Protein AF-A0A250FMA3-F1 (afdb_monomer_lite)

Organism: NCBI:txid1017

Secondary structure (DSSP, 8-state):
------SSSTTTSSSS---------SEEE-TT---SSSS---EEEEE-HHHHHHHHT--SSSS-TT-EEEEEE-SSSEEEEEEEE--SB-HHHHHH-TT-EEEEEEESS-TTSEEEEEEETTEEEEEEEETTEEEEEEE-STTS-EEEEEE----------EE--PPP-----SS-----SEEE--SEEEEEEEEEEE-HHHHHHHTSHHHHHHHHHHHHHHHHHHHHHHH-EEEEE---GGGB--SGGG--SGGGTTS---SHHHHHHHHHHT-GGG-SEEEEEEE-SS-EEE-SSSS-TT-TTTTT-EEEEE-TTTS-HHIIIIIIIIHHHHHHTT----B-SS--SSS---BSTT-SSTTS-TTSSGGG-SSSS--SS--HHHHHHHHHHHTT-SSSEEEE-S----EEPPPPPEEE-TT-EEEE---EE-TT---EEEEEEE----S---TTT-STT-SSS--B-----BS-S-EEES-HHHHTTT-----S--TTS--B---SS-EEEEEEEEEEE-----HHHHTTT-----EEEEEEEEEEPSSS---EE-S--SSEEEETTSEEEEEEE-TTTTSTTT---EEEEEEESSTTS---EEEEEEEESSSEEEEE--GGG-EEEEEEEEEESSS-EEEE-SS-EEEE----SS-SSS-GGG-TTTTS--TT---SS-SSS-TTT-SSTTSSSS-TTT-SSTTS--TT---SS-SSS-TTT-SSTT-SSS-GGG-SSTTS--TT---SS-SSS-HHHHS-SS-SSS-TTT-SSTTS--TT---SS-SSS-TTT-SSTT-SSS-TTT-SSTTS--TT---SS-SSS-TTT-SSTT-SSS-GGG-SSTTS--TT---SS-SSS-TTT-SSTT-SSS-TTT-SSTTS--TT---SS-SSS-TTT-SSTT-SSS-TTT---TT--B--SEE--SSSSSS-S---BTGGG-SSEEEEEE-TTS-EEEEEES--S---SB-TTSSBPPSEEEEEEEEETTTTEEEEEEEEE--

pLDDT: mean 87.08, std 13.77, range [25.05, 98.75]

Foldseek 3Di:
DDDDDDDPVVVVVVVPPPDPPPPPAQKDWDPPPDDDDDDDPKTKIFGPQVVQVCQQPPPDDPDDPFWGWHWDDQPPGTFIWIKGWDQQAPPVVCVVQVQWTKMKTATPVDLQWIKIWIGHQQAIWMWIDHQLWIKIWAQPDLRRGMTIIGTDDQTDDQAAEAEDAQADDDPPPPDDPPPPLKDWADLKAWEFEEEEAEFQQQQVVSPHQRSSQSVVSSLQRLLQVACQQAHNYHYHYQYGSQRYDNDNVRGPPVVCVVPPQLLQVQLVSCCVRRNLLRGQAAEYEEEDPHWYWYLSAALCRNPSRGRHRIYGYYNVVRDDVVQSSQQTVSQSVLRNLHFAALDQQDCSPNLRVAFAQQAAASSGNACNRPLSHLTNGHSRHHDPSSSCRNSVSVVPDDSIDMDRHPFDTKAWDDDEAAEAEFQFKFKQATDIGGPVRFQKWKWKGWSFRDDRRGLQNQWLADQTHDQAGTDRTHSDRMAMFVGQVCLLQVNQIDHSDGNPDRSGHTHRDWYKTKMKIKMKGWPSDDPVCSVVVSGGMMMMIGMYMYTHDNQFDDKEWDPQQDAAEAAAQDKDKTFIDLRCCCDDPNNQQFKWKFKDQALRPDGPHTPGGGHGSPGMDMDHHHPVSAHQRMKMKIATDPHTTIHIHHYGYHYYHWAQQCPLPDICVRALDSNHRDVPQDQQCPPSHGCVRAQQRNPLPDGCVQALDSRDRDVVSDQQCPPSHHCVGDQQRNPLPAGQVGALDSRHRDVVSDDPPPPSHHCVPVQQNCPLPDGCVQALDSNFRDVPQDQLCPPSRGPRGDQQRNPLPAGLVGALDSRHRDVVQDQLCPPSHRPRPDQQRVPLPAGCVQALDSRDRDVPQDQQCPPSHGCVRDQQRNPLPAGLVGALDSRHRDVVSDQQCPPSHGPRRDQCRNPPPAGPVGDDPVDDWAFDQEAELPPPPGSQFRDIPPLQVQQQKKKWKADPVRHTFDIDGRDDRPHRCAGPVRHRDDFAKIKMWMARVVVRDIDIDIHTYDD

Sequence (1011 aa):
MFTIKLRSLVLLLLLFSWPKLYAQSYWKENNTQRSTAQEKTYTYYTLERKAFEKALHNTSARSSQDYTYIDIPDGTSVKTYKVRRTAVLSPELAQRYPQIETYSGYALDNSDQLVSFTWSPAGLSAIFQQDFSYTFVQPIDRRGKNHKVYQRSDVLESVHFDCTTQGATKKTPTSSPTQRNSYESEHTLRTIRIAVAATSSFTQYFGGKIQTLAQIASTIQRANQVYRSQMSVQFQLVSGEETLIEHRRDDNLSNYINQNWTGSQLQKFLDDRVGTANYDVGHLFHNTTNPNGNAGCIGCVCDDNSKGKAFSAGNLGSMDIDRFDIDFFCHELGHQMGANHTHNLQNEGYGVQVEPGSGSTIMGYAGITGNNDVQSRTDPYFNHISVRQIVDYIKKQSCPTTENVSNTPPQIADLPNYTIPKGTAYVLDGTATDPDGDKLYYTWEQADNLGSITYDRFSPNIPRGPMARSLPPTESTQRYIPRMSRILQGTLTERNPTRRSAWETVSNVKRKLTWAFVVMDKKVGARNDREHDRVTGNTSYALMEINVASDAGPFKVTSDKNRAYWFVNKPHTITWDVADTDKGSVNTQKVSIYFSLDEGATFPIVLARNIPNNGSYTFTVPTSLATTQGRFMIRAEENIFLAVNLAPITVREDGDMDGDGILDSQDNCVETPNADQKDTDGDGIGDVCDDDLDGDEVLNAYDNCPNTPNADQKDTDGDGIGDVCDEDIDGDGVPNGRDNCPYKPNPDQKDSDGDGKGDICSGDRDNDKVLDEVDNCPDTPNPDQVDTDGDGIGDACDEDIDGDGILNAQDNCPKTSNPDQTDTDGDGVGDVCDEDMDNDGIPNSRDNCPYVANPDQADTDGDGIGDVCDDDIDGDGVPNEKDNCPTKANPDQKDTDKDGVGDVCDTDADGDGIADEEDNEFDIVLIPNAFTPNGDGINDSFYIQRISLYPQNTLQIFTRQGQLIYQANGYKNQWQGIGTDGMKVPQGFYYYILTLKKAKETKEGWLYINY

Radius of gyration: 51.61 Å; chains: 1; bounding box: 98×165×131 Å

Structure (mmCIF, N/CA/C/O backbone):
data_AF-A0A250FMA3-F1
#
_entry.id   AF-A0A250FMA3-F1
#
loop_
_atom_site.group_PDB
_atom_site.id
_atom_site.type_symbol
_atom_site.label_atom_id
_atom_site.label_alt_id
_atom_site.label_comp_id
_atom_site.label_asym_id
_atom_site.label_entity_id
_atom_site.label_seq_id
_atom_site.pdbx_PDB_ins_code
_atom_site.Cartn_x
_atom_site.Cartn_y
_atom_site.Cartn_z
_atom_site.occupancy
_atom_site.B_iso_or_equiv
_atom_site.auth_seq_id
_atom_site.auth_comp_id
_atom_site.auth_asym_id
_atom_site.auth_atom_id
_atom_site.pdbx_PDB_model_num
ATOM 1 N N . MET A 1 1 ? -0.396 77.390 -13.281 1.00 35.59 1 MET A N 1
ATOM 2 C CA . MET A 1 1 ? -1.311 78.434 -12.759 1.00 35.59 1 MET A CA 1
ATOM 3 C C . MET A 1 1 ? -2.738 77.918 -12.912 1.00 35.59 1 MET A C 1
ATOM 5 O O . MET A 1 1 ? -3.238 77.891 -14.021 1.00 35.59 1 MET A O 1
ATOM 9 N N . PHE A 1 2 ? -3.236 77.127 -11.962 1.00 33.66 2 PHE A N 1
ATOM 10 C CA . PHE A 1 2 ? -3.949 77.525 -10.733 1.00 33.66 2 PHE A CA 1
ATOM 11 C C . PHE A 1 2 ? -5.356 78.127 -10.959 1.00 33.66 2 PHE A C 1
ATOM 13 O O . PHE A 1 2 ? -5.491 79.317 -11.209 1.00 33.66 2 PHE A O 1
ATOM 20 N N . THR A 1 3 ? -6.370 77.292 -10.655 1.00 37.94 3 THR A N 1
ATOM 21 C CA . THR A 1 3 ? -7.571 77.578 -9.822 1.00 37.94 3 THR A CA 1
ATOM 22 C C . THR A 1 3 ? -8.716 78.378 -10.486 1.00 37.94 3 THR A C 1
ATOM 24 O O . THR A 1 3 ? -8.454 79.309 -11.221 1.00 37.94 3 THR A O 1
ATOM 27 N N . ILE A 1 4 ? -10.029 78.126 -10.341 1.00 40.28 4 ILE A N 1
ATOM 28 C CA . ILE A 1 4 ? -10.898 77.482 -9.335 1.00 40.28 4 ILE A CA 1
ATOM 29 C C . ILE A 1 4 ? -12.172 76.984 -10.063 1.00 40.28 4 ILE A C 1
ATOM 31 O O . ILE A 1 4 ? -12.813 77.758 -10.771 1.00 40.28 4 ILE A O 1
ATOM 35 N N . LYS A 1 5 ? -12.622 75.745 -9.826 1.00 44.41 5 LYS A N 1
ATOM 36 C CA . LYS A 1 5 ? -14.021 75.317 -10.047 1.00 44.41 5 LYS A CA 1
ATOM 37 C C . LYS A 1 5 ? -14.405 74.373 -8.912 1.00 44.41 5 LYS A C 1
ATOM 39 O O . LYS A 1 5 ? -14.211 73.169 -9.006 1.00 44.41 5 LYS A O 1
ATOM 44 N N . LEU A 1 6 ? -14.896 74.920 -7.804 1.00 41.75 6 LEU A N 1
ATOM 45 C CA . LEU A 1 6 ? -15.341 74.106 -6.675 1.00 41.75 6 LEU A CA 1
ATOM 46 C C . LEU A 1 6 ? -16.412 74.869 -5.897 1.00 41.75 6 LEU A C 1
ATOM 48 O O . LEU A 1 6 ? -16.080 75.692 -5.053 1.00 41.75 6 LEU A O 1
ATOM 52 N N . ARG A 1 7 ? -17.693 74.639 -6.216 1.00 41.25 7 ARG A N 1
ATOM 53 C CA . ARG A 1 7 ? -18.794 74.855 -5.252 1.00 41.25 7 ARG A CA 1
ATOM 54 C C . ARG A 1 7 ? -20.150 74.252 -5.630 1.00 41.25 7 ARG A C 1
ATOM 56 O O . ARG A 1 7 ? -20.968 74.107 -4.737 1.00 41.25 7 ARG A O 1
ATOM 63 N N . SER A 1 8 ? -20.360 73.781 -6.864 1.00 41.91 8 SER A N 1
ATOM 64 C CA . SER A 1 8 ? -21.636 73.130 -7.240 1.00 41.91 8 SER A CA 1
ATOM 65 C C . SER A 1 8 ? -21.557 71.620 -7.509 1.00 41.91 8 SER A C 1
ATOM 67 O O . SER A 1 8 ? -22.587 71.006 -7.746 1.00 41.91 8 SER A O 1
ATOM 69 N N . LEU A 1 9 ? -20.374 70.994 -7.406 1.00 41.28 9 LEU A N 1
ATOM 70 C CA . LEU A 1 9 ? -20.214 69.533 -7.548 1.00 41.28 9 LEU A CA 1
ATOM 71 C C . LEU A 1 9 ? -20.256 68.776 -6.202 1.00 41.28 9 LEU A C 1
ATOM 73 O O . LEU A 1 9 ? -20.242 67.552 -6.182 1.00 41.28 9 LEU A O 1
ATOM 77 N N . VAL A 1 10 ? -20.302 69.491 -5.071 1.00 46.56 10 VAL A N 1
ATOM 78 C CA . VAL A 1 10 ? -20.167 68.889 -3.729 1.00 46.56 10 VAL A CA 1
ATOM 79 C C . VAL A 1 10 ? -21.496 68.341 -3.191 1.00 46.56 10 VAL A C 1
ATOM 81 O O . VAL A 1 10 ? -21.482 67.447 -2.355 1.00 46.56 10 VAL A O 1
ATOM 84 N N . LEU A 1 11 ? -22.651 68.787 -3.704 1.00 39.53 11 LEU A N 1
ATOM 85 C CA . LEU A 1 11 ? -23.948 68.298 -3.214 1.00 39.53 11 LEU A CA 1
ATOM 86 C C . LEU A 1 11 ? -24.461 67.028 -3.919 1.00 39.53 11 LEU A C 1
ATOM 88 O O . LEU A 1 11 ? -25.305 66.341 -3.357 1.00 39.53 11 LEU A O 1
ATOM 92 N N . LEU A 1 12 ? -23.942 66.681 -5.106 1.00 39.84 12 LEU A N 1
ATOM 93 C CA . LEU A 1 12 ? -24.340 65.458 -5.828 1.00 39.84 12 LEU A CA 1
ATOM 94 C C . LEU A 1 12 ? -23.452 64.239 -5.506 1.00 39.84 12 LEU A C 1
ATOM 96 O O . LEU A 1 12 ? -23.848 63.108 -5.764 1.00 39.84 12 LEU A O 1
ATOM 100 N N . LEU A 1 13 ? -22.275 64.455 -4.906 1.00 38.81 13 LEU A N 1
ATOM 101 C CA . LEU A 1 13 ? -21.342 63.394 -4.494 1.00 38.81 13 LEU A CA 1
ATOM 102 C C . LEU A 1 13 ? -21.589 62.865 -3.068 1.00 38.81 13 LEU A C 1
ATOM 104 O O . LEU A 1 13 ? -20.990 61.868 -2.682 1.00 38.81 13 LEU A O 1
ATOM 108 N N . LEU A 1 14 ? -22.498 63.478 -2.300 1.00 37.97 14 LEU A N 1
ATOM 109 C CA . LEU A 1 14 ? -22.820 63.065 -0.923 1.00 37.97 14 LEU A CA 1
ATOM 110 C C . LEU A 1 14 ? -23.971 62.044 -0.815 1.00 37.97 14 LEU A C 1
ATOM 112 O O . LEU A 1 14 ? -24.277 61.594 0.284 1.00 37.97 14 LEU A O 1
ATOM 116 N N . LEU A 1 15 ? -24.583 61.639 -1.936 1.00 38.97 15 LEU A N 1
ATOM 117 C CA . LEU A 1 15 ? -25.647 60.618 -1.973 1.00 38.97 15 LEU A CA 1
ATOM 118 C C . LEU A 1 15 ? -25.188 59.246 -2.513 1.00 38.97 15 LEU A C 1
ATOM 120 O O . LEU A 1 15 ? -25.989 58.319 -2.545 1.00 38.97 15 LEU A O 1
ATOM 124 N N . PHE A 1 16 ? -23.906 59.086 -2.870 1.00 40.25 16 PHE A N 1
ATOM 125 C CA . PHE A 1 16 ? -23.324 57.811 -3.338 1.00 40.25 16 PHE A CA 1
ATOM 126 C C . PHE A 1 16 ? -22.163 57.284 -2.479 1.00 40.25 16 PHE A C 1
ATOM 128 O O . PHE A 1 16 ? -21.445 56.374 -2.881 1.00 40.25 16 PHE A O 1
ATOM 135 N N . SER A 1 17 ? -22.000 57.797 -1.263 1.00 32.66 17 SER A N 1
ATOM 136 C CA . SER A 1 17 ? -21.126 57.203 -0.250 1.00 32.66 17 SER A CA 1
ATOM 137 C C . SER A 1 17 ? -21.969 56.475 0.795 1.00 32.66 17 SER A C 1
ATOM 139 O O . SER A 1 17 ? -22.097 56.922 1.933 1.00 32.66 17 SER A O 1
ATOM 141 N N . TRP A 1 18 ? -22.565 55.346 0.411 1.00 31.62 18 TRP A N 1
ATOM 142 C CA . TRP A 1 18 ? -22.773 54.274 1.379 1.00 31.62 18 TRP A CA 1
ATOM 143 C C . TRP A 1 18 ? -21.400 53.650 1.632 1.00 31.62 18 TRP A C 1
ATOM 145 O O . TRP A 1 18 ? -20.850 53.038 0.712 1.00 31.62 18 TRP A O 1
ATOM 155 N N . PRO A 1 19 ? -20.795 53.790 2.824 1.00 35.38 19 PRO A N 1
ATOM 156 C CA . PRO A 1 19 ? -19.710 52.894 3.168 1.00 35.38 19 PRO A CA 1
ATOM 157 C C . PRO A 1 19 ? -20.288 51.477 3.115 1.00 35.38 19 PRO A C 1
ATOM 159 O O . PRO A 1 19 ? -21.325 51.203 3.723 1.00 35.38 19 PRO A O 1
ATOM 162 N N . LYS A 1 20 ? -19.627 50.575 2.379 1.00 31.05 20 LYS A N 1
ATOM 163 C CA . LYS A 1 20 ? -19.751 49.143 2.645 1.00 31.05 20 LYS A CA 1
ATOM 164 C C . LYS A 1 20 ? -19.490 48.987 4.143 1.00 31.05 20 LYS A C 1
ATOM 166 O O . LYS A 1 20 ? -18.358 49.155 4.591 1.00 31.05 20 LYS A O 1
ATOM 171 N N . LEU A 1 21 ? -20.547 48.759 4.918 1.00 29.50 21 LEU A N 1
ATOM 172 C CA . LEU A 1 21 ? -20.435 48.240 6.270 1.00 29.50 21 LEU A CA 1
ATOM 173 C C . LEU A 1 21 ? -19.708 46.906 6.119 1.00 29.50 21 LEU A C 1
ATOM 175 O O . LEU A 1 21 ? -20.308 45.914 5.715 1.00 29.50 21 LEU A O 1
ATOM 179 N N . TYR A 1 22 ? -18.397 46.912 6.353 1.00 34.06 22 TYR A N 1
ATOM 180 C CA . TYR A 1 22 ? -17.651 45.696 6.623 1.00 34.06 22 TYR A CA 1
ATOM 181 C C . TYR A 1 22 ? -18.333 45.058 7.831 1.00 34.06 22 TYR A C 1
ATOM 183 O O . TYR A 1 22 ? -18.225 45.565 8.949 1.00 34.06 22 TYR A O 1
ATOM 191 N N . ALA A 1 23 ? -19.104 43.998 7.595 1.00 40.44 23 ALA A N 1
ATOM 192 C CA . ALA A 1 23 ? -19.518 43.116 8.667 1.00 40.44 23 ALA A CA 1
ATOM 193 C C . ALA A 1 23 ? -18.228 42.642 9.349 1.00 40.44 23 ALA A C 1
ATOM 195 O O . ALA A 1 23 ? -17.339 42.096 8.695 1.00 40.44 23 ALA A O 1
ATOM 196 N N . GLN A 1 24 ? -18.071 42.942 10.638 1.00 53.59 24 GLN A N 1
ATOM 197 C CA . GLN A 1 24 ? -16.985 42.367 11.421 1.00 53.59 24 GLN A CA 1
ATOM 198 C C . GLN A 1 24 ? -17.195 40.853 11.427 1.00 53.59 24 GLN A C 1
ATOM 200 O O . GLN A 1 24 ? -18.176 40.378 11.997 1.00 53.59 24 GLN A O 1
ATOM 205 N N . SER A 1 25 ? -16.297 40.114 10.771 1.00 74.88 25 SER A N 1
ATOM 206 C CA . SER A 1 25 ? -16.236 38.660 10.908 1.00 74.88 25 SER A CA 1
ATOM 207 C C . SER A 1 25 ? -16.048 38.327 12.387 1.00 74.88 25 SER A C 1
ATOM 209 O O . SER A 1 25 ? -15.202 38.915 13.065 1.00 74.88 25 SER A O 1
ATOM 211 N N . TYR A 1 26 ? -16.848 37.397 12.902 1.00 92.06 26 TYR A N 1
ATOM 212 C CA . TYR A 1 26 ? -16.703 36.880 14.265 1.00 92.06 26 TYR A CA 1
ATOM 213 C C . TYR A 1 26 ? -15.528 35.895 14.392 1.00 92.06 26 TYR A C 1
ATOM 215 O O . TYR A 1 26 ? -15.290 35.370 15.477 1.00 92.06 26 TYR A O 1
ATOM 223 N N . TRP A 1 27 ? -14.767 35.672 13.317 1.00 93.00 27 TRP A N 1
ATOM 224 C CA . TRP A 1 27 ? -13.495 34.959 13.328 1.00 93.00 27 TRP A CA 1
ATOM 225 C C . TRP A 1 27 ? -12.324 35.932 13.250 1.00 93.00 27 TRP A C 1
ATOM 227 O O . TRP A 1 27 ? -12.288 36.822 12.399 1.00 93.00 27 TRP A O 1
ATOM 237 N N . LYS A 1 28 ? -11.325 35.722 14.106 1.00 92.19 28 LYS A N 1
ATOM 238 C CA . LYS A 1 28 ? -10.053 36.444 14.061 1.00 92.19 28 LYS A CA 1
ATOM 239 C C . LYS A 1 28 ? -8.894 35.461 13.987 1.00 92.19 28 LYS A C 1
ATOM 241 O O . LYS A 1 28 ? -8.703 34.688 14.919 1.00 92.19 28 LYS A O 1
ATOM 246 N N . GLU A 1 29 ? -8.121 35.520 12.912 1.00 89.06 29 GLU A N 1
ATOM 247 C CA . GLU A 1 29 ? -6.912 34.710 12.752 1.00 89.06 29 GLU A CA 1
ATOM 248 C C . GLU A 1 29 ? -5.812 35.152 13.733 1.00 89.06 29 GLU A C 1
ATOM 250 O O . GLU A 1 29 ? -5.607 36.349 13.972 1.00 89.06 29 GLU A O 1
ATOM 255 N N . ASN A 1 30 ? -5.116 34.184 14.327 1.00 83.25 30 ASN A N 1
ATOM 256 C CA . ASN A 1 30 ? -4.067 34.397 15.318 1.00 83.25 30 ASN A CA 1
ATOM 257 C C . ASN A 1 30 ? -2.679 34.124 14.700 1.00 83.25 30 ASN A C 1
ATOM 259 O O . ASN A 1 30 ? -2.178 33.004 14.752 1.00 83.25 30 ASN A O 1
ATOM 263 N N . ASN A 1 31 ? -2.010 35.162 14.186 1.00 60.50 31 ASN A N 1
ATOM 264 C CA . ASN A 1 31 ? -0.713 35.038 13.487 1.00 60.50 31 ASN A CA 1
ATOM 265 C C . ASN A 1 31 ? 0.503 34.711 14.385 1.00 60.50 31 ASN A C 1
ATOM 267 O O . ASN A 1 31 ? 1.617 34.577 13.883 1.00 60.50 31 ASN A O 1
ATOM 271 N N . THR A 1 32 ? 0.335 34.611 15.706 1.00 50.75 32 THR A N 1
ATOM 272 C CA . THR A 1 32 ? 1.435 34.477 16.682 1.00 50.75 32 THR A CA 1
ATOM 273 C C . THR A 1 32 ? 1.773 33.038 17.093 1.00 50.75 32 THR A C 1
ATOM 275 O O . THR A 1 32 ? 2.669 32.855 17.911 1.00 50.75 32 THR A O 1
ATOM 278 N N . GLN A 1 33 ? 1.106 32.015 16.543 1.00 48.81 33 GLN A N 1
ATOM 279 C CA . GLN A 1 33 ? 1.348 30.596 16.870 1.00 48.81 33 GLN A CA 1
ATOM 280 C C . GLN A 1 33 ? 1.819 29.762 15.661 1.00 48.81 33 GLN A C 1
ATOM 282 O O . GLN A 1 33 ? 1.329 28.660 15.431 1.00 48.81 33 GLN A O 1
ATOM 287 N N . ARG A 1 34 ? 2.787 30.263 14.878 1.00 46.09 34 ARG A N 1
ATOM 288 C CA . ARG A 1 34 ? 3.542 29.406 13.942 1.00 46.09 34 ARG A CA 1
ATOM 289 C C . ARG A 1 34 ? 4.550 28.586 14.752 1.00 46.09 34 ARG A C 1
ATOM 291 O O . ARG A 1 34 ? 5.469 29.173 15.319 1.00 46.09 34 ARG A O 1
ATOM 298 N N . SER A 1 35 ? 4.366 27.267 14.863 1.00 40.41 35 SER A N 1
ATOM 299 C CA . SER A 1 35 ? 5.346 26.417 15.550 1.00 40.41 35 SER A CA 1
ATOM 300 C C . SER A 1 35 ? 6.608 26.243 14.705 1.00 40.41 35 SER A C 1
ATOM 302 O O . SER A 1 35 ? 6.572 26.195 13.477 1.00 40.41 35 SER A O 1
ATOM 304 N N . THR A 1 36 ? 7.734 26.167 15.400 1.00 37.25 36 THR A N 1
ATOM 305 C CA . THR A 1 36 ? 9.068 25.870 14.884 1.00 37.25 36 THR A CA 1
ATOM 306 C C . THR A 1 36 ? 9.193 24.399 14.470 1.00 37.25 36 THR A C 1
ATOM 308 O O . THR A 1 36 ? 8.829 23.534 15.257 1.00 37.25 36 THR A O 1
ATOM 311 N N . ALA A 1 37 ? 9.762 24.179 13.277 1.00 38.91 37 ALA A N 1
ATOM 312 C CA . ALA A 1 37 ? 10.328 22.947 12.702 1.00 38.91 37 ALA A CA 1
ATOM 313 C C . ALA A 1 37 ? 9.433 21.680 12.590 1.00 38.91 37 ALA A C 1
ATOM 315 O O . ALA A 1 37 ? 9.075 21.059 13.581 1.00 38.91 37 ALA A O 1
ATOM 316 N N . GLN A 1 38 ? 9.197 21.293 11.323 1.00 37.31 38 GLN A N 1
ATOM 317 C CA . GLN A 1 38 ? 8.598 20.065 10.758 1.00 37.31 38 GLN A CA 1
ATOM 318 C C . GLN A 1 38 ? 7.078 19.797 10.936 1.00 37.31 38 GLN A C 1
ATOM 320 O O . GLN A 1 38 ? 6.600 19.291 11.943 1.00 37.31 38 GLN A O 1
ATOM 325 N N . GLU A 1 39 ? 6.352 20.087 9.841 1.00 45.69 39 GLU A N 1
ATOM 326 C CA . GLU A 1 39 ? 5.191 19.346 9.300 1.00 45.69 39 GLU A CA 1
ATOM 327 C C . GLU A 1 39 ? 3.818 19.368 10.010 1.00 45.69 39 GLU A C 1
ATOM 329 O O . GLU A 1 39 ? 3.098 18.386 9.941 1.00 45.69 39 GLU A O 1
ATOM 334 N N . LYS A 1 40 ? 3.341 20.494 10.569 1.00 52.19 40 LYS A N 1
ATOM 335 C CA . LYS A 1 40 ? 1.884 20.724 10.779 1.00 52.19 40 LYS A CA 1
ATOM 336 C C . LYS A 1 40 ? 1.474 22.163 10.455 1.00 52.19 40 LYS A C 1
ATOM 338 O O . LYS A 1 40 ? 1.736 23.074 11.236 1.00 52.19 40 LYS A O 1
ATOM 343 N N . THR A 1 41 ? 0.796 22.392 9.331 1.00 66.19 41 THR A N 1
ATOM 344 C CA . THR A 1 41 ? 0.222 23.704 8.974 1.00 66.19 41 THR A CA 1
ATOM 345 C C . THR A 1 41 ? -1.186 23.860 9.551 1.00 66.19 41 THR A C 1
ATOM 347 O O . THR A 1 41 ? -2.180 23.823 8.833 1.00 66.19 41 THR A O 1
ATOM 350 N N . TYR A 1 42 ? -1.287 24.039 10.872 1.00 82.38 42 TYR A N 1
ATOM 351 C CA . TYR A 1 42 ? -2.535 24.511 11.481 1.00 82.38 42 TYR A CA 1
ATOM 352 C C . TYR A 1 42 ? -2.682 26.020 11.298 1.00 82.38 42 TYR A C 1
ATOM 354 O O . TYR A 1 42 ? -1.742 26.776 11.563 1.00 82.38 42 TYR A O 1
ATOM 362 N N . THR A 1 43 ? -3.895 26.461 10.979 1.00 86.94 43 THR A N 1
ATOM 363 C CA . THR A 1 43 ? -4.284 27.871 11.089 1.00 86.94 43 THR A CA 1
ATOM 364 C C . THR A 1 43 ? -5.162 28.050 12.321 1.00 86.94 43 THR A C 1
ATOM 366 O O . THR A 1 43 ? -6.139 27.326 12.516 1.00 86.94 43 THR A O 1
ATOM 369 N N . TYR A 1 44 ? -4.819 29.009 13.180 1.00 90.12 44 TYR A N 1
ATOM 370 C CA . TYR A 1 44 ? -5.514 29.227 14.448 1.00 90.12 44 TYR A CA 1
ATOM 371 C C . TYR A 1 44 ? -6.431 30.440 14.383 1.00 90.12 44 TYR A C 1
ATOM 373 O O . TYR A 1 44 ? -6.030 31.516 13.938 1.00 90.12 44 TYR A O 1
ATOM 381 N N . TYR A 1 45 ? -7.640 30.292 14.918 1.00 92.50 45 TYR A N 1
ATOM 382 C CA . TYR A 1 45 ? -8.626 31.361 14.989 1.00 92.50 45 TYR A CA 1
ATOM 383 C C . TYR A 1 45 ? -9.180 31.532 16.402 1.00 92.50 45 TYR A C 1
ATOM 385 O O . TYR A 1 45 ? -9.304 30.583 17.173 1.00 92.50 45 TYR A O 1
ATOM 393 N N . THR A 1 46 ? -9.564 32.763 16.721 1.00 94.25 46 THR A N 1
ATOM 394 C CA . THR A 1 46 ? -10.415 33.102 17.861 1.00 94.25 46 THR A CA 1
ATOM 395 C C . THR A 1 46 ? -11.837 33.357 17.364 1.00 94.25 46 THR A C 1
ATOM 397 O O . THR A 1 46 ? -12.024 34.155 16.443 1.00 94.25 46 THR A O 1
ATOM 400 N N . LEU A 1 47 ? -12.830 32.738 18.001 1.00 94.31 47 LEU A N 1
ATOM 401 C CA . LEU A 1 47 ? -14.255 32.919 17.722 1.00 94.31 47 LEU A CA 1
ATOM 402 C C . LEU A 1 47 ? -14.907 33.881 18.729 1.00 94.31 47 LEU A C 1
ATOM 404 O O . LEU A 1 47 ? -14.918 33.633 19.940 1.00 94.31 47 LEU A O 1
ATOM 408 N N . GLU A 1 48 ? -15.516 34.963 18.241 1.00 94.44 48 GLU A N 1
ATOM 409 C CA . GLU A 1 48 ? -16.474 35.763 19.010 1.00 94.44 48 GLU A CA 1
ATOM 410 C C . GLU A 1 48 ? -17.803 34.998 19.058 1.00 94.44 48 GLU A C 1
ATOM 412 O O . GLU A 1 48 ? -18.632 35.030 18.146 1.00 94.44 48 GLU A O 1
ATOM 417 N N . ARG A 1 49 ? -17.976 34.242 20.143 1.00 92.25 49 ARG A N 1
ATOM 418 C CA . ARG A 1 49 ? -19.083 33.297 20.296 1.00 92.25 49 ARG A CA 1
ATOM 419 C C . ARG A 1 49 ? -20.467 33.942 20.275 1.00 92.25 49 ARG A C 1
ATOM 421 O O . ARG A 1 49 ? -21.383 33.348 19.722 1.00 92.25 49 ARG A O 1
ATOM 428 N N . LYS A 1 50 ? -20.640 35.117 20.887 1.00 91.69 50 LYS A N 1
ATOM 429 C CA . LYS A 1 50 ? -21.958 35.766 21.003 1.00 91.69 50 LYS A CA 1
ATOM 430 C C . LYS A 1 50 ? -22.426 36.311 19.656 1.00 91.69 50 LYS A C 1
ATOM 432 O O . LYS A 1 50 ? -23.615 36.290 19.358 1.00 91.69 50 LYS A O 1
ATOM 437 N N . ALA A 1 51 ? -21.498 36.804 18.848 1.00 91.94 51 ALA A N 1
ATOM 438 C CA . ALA A 1 51 ? -21.713 37.277 17.497 1.00 91.94 51 ALA A CA 1
ATOM 439 C C . ALA A 1 51 ? -22.007 36.105 16.558 1.00 91.94 51 ALA A C 1
ATOM 441 O O . ALA A 1 51 ? -22.949 36.213 15.776 1.00 91.94 51 ALA A O 1
ATOM 442 N N . PHE A 1 52 ? -21.284 34.983 16.687 1.00 92.88 52 PHE A N 1
ATOM 443 C CA . PHE A 1 52 ? -21.594 33.750 15.955 1.00 92.88 52 PHE A CA 1
ATOM 444 C C . PHE A 1 52 ? -22.995 33.230 16.289 1.00 92.88 52 PHE A C 1
ATOM 446 O O . PHE A 1 52 ? -23.800 33.023 15.391 1.00 92.88 52 PHE A O 1
ATOM 453 N N . GLU A 1 53 ? -23.317 33.082 17.575 1.00 91.50 53 GLU A N 1
ATOM 454 C CA . GLU A 1 53 ? -24.627 32.614 18.045 1.00 91.50 53 GLU A CA 1
ATOM 455 C C . GLU A 1 53 ? -25.757 33.526 17.551 1.00 91.50 53 GLU A C 1
ATOM 457 O O . GLU A 1 53 ? -26.747 33.065 16.983 1.00 91.50 53 GLU A O 1
ATOM 462 N N . LYS A 1 54 ? -25.565 34.847 17.655 1.00 90.19 54 LYS A N 1
ATOM 463 C CA . LYS A 1 54 ? -26.507 35.831 17.115 1.00 90.19 54 LYS A CA 1
ATOM 464 C C . LYS A 1 54 ? -26.678 35.701 15.601 1.00 90.19 54 LYS A C 1
ATOM 466 O O . LYS A 1 54 ? -27.789 35.908 15.124 1.00 90.19 54 LYS A O 1
ATOM 471 N N . ALA A 1 55 ? -25.613 35.413 14.852 1.00 89.62 55 ALA A N 1
ATOM 472 C CA . ALA A 1 55 ? -25.688 35.197 13.410 1.00 89.62 55 ALA A CA 1
ATOM 473 C C . ALA A 1 55 ? -26.427 33.892 13.078 1.00 89.62 55 ALA A C 1
ATOM 475 O O . ALA A 1 55 ? -27.336 33.911 12.252 1.00 89.62 55 ALA A O 1
ATOM 476 N N . LEU A 1 56 ? -26.102 32.800 13.776 1.00 90.00 56 LEU A N 1
ATOM 477 C CA . LEU A 1 56 ? -26.687 31.469 13.598 1.00 90.00 56 LEU A CA 1
ATOM 478 C C . LEU A 1 56 ? -28.201 31.443 13.874 1.00 90.00 56 LEU A C 1
ATOM 480 O O . LEU A 1 56 ? -28.950 30.747 13.186 1.00 90.00 56 LEU A O 1
ATOM 484 N N . HIS A 1 57 ? -28.658 32.223 14.856 1.00 88.94 57 HIS A N 1
ATOM 485 C CA . HIS A 1 57 ? -30.067 32.314 15.258 1.00 88.94 57 HIS A CA 1
ATOM 486 C C . HIS A 1 57 ? -30.783 33.562 14.716 1.00 88.94 57 HIS A C 1
ATOM 488 O O . HIS A 1 57 ? -31.888 33.882 15.157 1.00 88.94 57 HIS A O 1
ATOM 494 N N . ASN A 1 58 ? -30.181 34.299 13.776 1.00 79.56 58 ASN A N 1
ATOM 495 C CA . ASN A 1 58 ? -30.792 35.506 13.219 1.00 79.56 58 ASN A CA 1
ATOM 496 C C . ASN A 1 58 ? -32.014 35.170 12.344 1.00 79.56 58 ASN A C 1
ATOM 498 O O . ASN A 1 58 ? -31.909 34.455 11.352 1.00 79.56 58 ASN A O 1
ATOM 502 N N . THR A 1 59 ? -33.163 35.765 12.662 1.00 62.47 59 THR A N 1
ATOM 503 C CA . THR A 1 59 ? -34.448 35.547 11.974 1.00 62.47 59 THR A CA 1
ATOM 504 C C . THR A 1 59 ? -34.842 36.672 11.002 1.00 62.47 59 THR A C 1
ATOM 506 O O . THR A 1 59 ? -35.968 36.702 10.507 1.00 62.47 59 THR A O 1
ATOM 509 N N . SER A 1 60 ? -33.950 37.630 10.707 1.00 54.22 60 SER A N 1
ATOM 510 C CA . SER A 1 60 ? -34.283 38.800 9.874 1.00 54.22 60 SER A CA 1
ATOM 511 C C . SER A 1 60 ? -34.194 38.560 8.346 1.00 54.22 60 SER A C 1
ATOM 513 O O . SER A 1 60 ? -33.124 38.468 7.755 1.00 54.22 60 SER A O 1
ATOM 515 N N . ALA A 1 61 ? -35.369 38.510 7.704 1.00 47.28 61 ALA A N 1
ATOM 516 C CA . ALA A 1 61 ? -35.753 38.926 6.336 1.00 47.28 61 ALA A CA 1
ATOM 517 C C . ALA A 1 61 ? -34.925 38.540 5.075 1.00 47.28 61 ALA A C 1
ATOM 519 O O . ALA A 1 61 ? -35.214 39.063 3.996 1.00 47.28 61 ALA A O 1
ATOM 520 N N . ARG A 1 62 ? -33.972 37.601 5.132 1.00 46.81 62 ARG A N 1
ATOM 521 C CA . ARG A 1 62 ? -33.427 36.905 3.934 1.00 46.81 62 ARG A CA 1
ATOM 522 C C . ARG A 1 62 ? -33.263 35.387 4.090 1.00 46.81 62 ARG A C 1
ATOM 524 O O . ARG A 1 62 ? -32.790 34.725 3.167 1.00 46.81 62 ARG A O 1
ATOM 531 N N . SER A 1 63 ? -33.702 34.835 5.214 1.00 43.88 63 SER A N 1
ATOM 532 C CA . SER A 1 63 ? -33.900 33.406 5.417 1.00 43.88 63 SER A CA 1
ATOM 533 C C . SER A 1 63 ? -35.362 33.058 5.136 1.00 43.88 63 SER A C 1
ATOM 535 O O . SER A 1 63 ? -36.275 33.573 5.779 1.00 43.88 63 SER A O 1
ATOM 537 N N . SER A 1 64 ? -35.619 32.177 4.167 1.00 46.31 64 SER A N 1
ATOM 538 C CA . SER A 1 64 ? -36.794 31.308 4.291 1.00 46.31 64 SER A CA 1
ATOM 539 C C . SER A 1 64 ? -36.659 30.561 5.625 1.00 46.31 64 SER A C 1
ATOM 541 O O . SER A 1 64 ? -35.529 30.317 6.040 1.00 46.31 64 SER A O 1
ATOM 543 N N . GLN A 1 65 ? -37.762 30.227 6.299 1.00 54.75 65 GLN A N 1
ATOM 544 C CA . GLN A 1 65 ? -37.813 29.713 7.685 1.00 54.75 65 GLN A CA 1
ATOM 545 C C . GLN A 1 65 ? -36.845 28.555 8.054 1.00 54.75 65 GLN A C 1
ATOM 547 O O . GLN A 1 65 ? -36.695 28.282 9.240 1.00 54.75 65 GLN A O 1
ATOM 552 N N . ASP A 1 66 ? -36.140 27.949 7.091 1.00 70.56 66 ASP A N 1
ATOM 553 C CA . ASP A 1 66 ? -35.307 26.751 7.246 1.00 70.56 66 ASP A CA 1
ATOM 554 C C . ASP A 1 66 ? -33.780 26.950 7.084 1.00 70.56 66 ASP A C 1
ATOM 556 O O . ASP A 1 66 ? -33.031 25.991 7.277 1.00 70.56 66 ASP A O 1
ATOM 560 N N . TYR A 1 67 ? -33.284 28.150 6.734 1.00 81.50 67 TYR A N 1
ATOM 561 C CA . TYR A 1 67 ? -31.847 28.374 6.461 1.00 81.50 67 TYR A CA 1
ATOM 562 C C . TYR A 1 67 ? -31.249 29.602 7.145 1.00 81.50 67 TYR A C 1
ATOM 564 O O . TYR A 1 67 ? -31.883 30.649 7.216 1.00 81.50 67 TYR A O 1
ATOM 572 N N . THR A 1 68 ? -29.969 29.517 7.506 1.00 87.81 68 THR A N 1
ATOM 573 C CA . THR A 1 68 ? -29.147 30.638 7.982 1.00 87.81 68 THR A CA 1
ATOM 574 C C . THR A 1 68 ? -27.873 30.757 7.144 1.00 87.81 68 THR A C 1
ATOM 576 O O . THR A 1 68 ? -27.411 29.781 6.556 1.00 87.81 68 THR A O 1
ATOM 579 N N . TYR A 1 69 ? -27.298 31.958 7.075 1.00 90.25 69 TYR A N 1
ATOM 580 C CA . TYR A 1 69 ? -25.998 32.197 6.451 1.00 90.25 69 TYR A CA 1
ATOM 581 C C . TYR A 1 69 ? -24.960 32.475 7.529 1.00 90.25 69 TYR A C 1
ATOM 583 O O . TYR A 1 69 ? -25.164 33.368 8.353 1.00 90.25 69 TYR A O 1
ATOM 591 N N . ILE A 1 70 ? -23.869 31.716 7.519 1.00 93.00 70 ILE A N 1
ATOM 592 C CA . ILE A 1 70 ? -22.782 31.856 8.487 1.00 93.00 70 ILE A CA 1
ATOM 593 C C . ILE A 1 70 ? -21.426 31.806 7.794 1.00 93.00 70 ILE A C 1
ATOM 595 O O . ILE A 1 70 ? -21.202 31.023 6.881 1.00 93.00 70 ILE A O 1
ATOM 599 N N . ASP A 1 71 ? -20.506 32.620 8.274 1.00 93.31 71 ASP A N 1
ATOM 600 C CA . ASP A 1 71 ? -19.102 32.604 7.904 1.00 93.31 71 ASP A CA 1
ATOM 601 C C . ASP A 1 71 ? -18.328 31.558 8.730 1.00 93.31 71 ASP A C 1
ATOM 603 O O . ASP A 1 71 ? -18.463 31.510 9.956 1.00 93.31 71 ASP A O 1
ATOM 607 N N . ILE A 1 72 ? -17.513 30.712 8.094 1.00 93.81 72 ILE A N 1
ATOM 608 C CA . ILE A 1 72 ? -16.637 29.733 8.768 1.00 93.81 72 ILE A CA 1
ATOM 609 C C . ILE A 1 72 ? -15.288 29.657 8.028 1.00 93.81 72 ILE A C 1
ATOM 611 O O . ILE A 1 72 ? -15.287 29.680 6.794 1.00 93.81 72 ILE A O 1
ATOM 615 N N . PRO A 1 73 ? -14.139 29.590 8.731 1.00 91.81 73 PRO A N 1
ATOM 616 C CA . PRO A 1 73 ? -12.851 29.315 8.103 1.00 91.81 73 PRO A CA 1
ATOM 617 C C . PRO A 1 73 ? -12.804 27.882 7.565 1.00 91.81 73 PRO A C 1
ATOM 619 O O . PRO A 1 73 ? -13.054 26.934 8.306 1.00 91.81 73 PRO A O 1
ATOM 622 N N . ASP A 1 74 ? -12.459 27.734 6.289 1.00 84.06 74 ASP A N 1
ATOM 623 C CA . ASP A 1 74 ? -12.470 26.456 5.561 1.00 84.06 74 ASP A CA 1
ATOM 624 C C . ASP A 1 74 ? -11.074 25.871 5.298 1.00 84.06 74 ASP A C 1
ATOM 626 O O . ASP A 1 74 ? -10.931 24.924 4.530 1.00 84.06 74 ASP A O 1
ATOM 630 N N . GLY A 1 75 ? -10.046 26.464 5.910 1.00 77.50 75 GLY A N 1
ATOM 631 C CA . GLY A 1 75 ? -8.633 26.123 5.721 1.00 77.50 75 GLY A CA 1
ATOM 632 C C . GLY A 1 75 ? -7.891 27.057 4.767 1.00 77.50 75 GLY A C 1
ATOM 633 O O . GLY A 1 75 ? -6.693 27.255 4.942 1.00 77.50 75 GLY A O 1
ATOM 634 N N . THR A 1 76 ? -8.591 27.700 3.828 1.00 78.19 76 THR A N 1
ATOM 635 C CA . THR A 1 76 ? -8.000 28.669 2.886 1.00 78.19 76 THR A CA 1
ATOM 636 C C . THR A 1 76 ? -8.361 30.105 3.238 1.00 78.19 76 THR A C 1
ATOM 638 O O . THR A 1 76 ? -7.533 31.011 3.162 1.00 78.19 76 THR A O 1
ATOM 641 N N . SER A 1 77 ? -9.616 30.326 3.624 1.00 84.12 77 SER A N 1
ATOM 642 C CA . SER A 1 77 ? -10.172 31.636 3.934 1.00 84.12 77 SER A CA 1
ATOM 643 C C . SER A 1 77 ? -11.439 31.482 4.776 1.00 84.12 77 SER A C 1
ATOM 645 O O . SER A 1 77 ? -11.904 30.377 5.051 1.00 84.12 77 SER A O 1
ATOM 647 N N . VAL A 1 78 ? -12.007 32.600 5.224 1.00 90.19 78 VAL A N 1
ATOM 648 C CA . VAL A 1 78 ? -13.345 32.604 5.825 1.00 90.19 78 VAL A CA 1
ATOM 649 C C . VAL A 1 78 ? -14.370 32.758 4.703 1.00 90.19 78 VAL A C 1
ATOM 651 O O . VAL A 1 78 ? -14.374 33.784 4.023 1.00 90.19 78 VAL A O 1
ATOM 654 N N . LYS A 1 79 ? -15.246 31.760 4.536 1.00 91.62 79 LYS A N 1
ATOM 655 C CA . LYS A 1 79 ? -16.309 31.745 3.518 1.00 91.62 79 LYS A CA 1
ATOM 656 C C . LYS A 1 79 ? -17.696 31.727 4.142 1.00 91.62 79 LYS A C 1
ATOM 658 O O . LYS A 1 79 ? -17.866 31.224 5.251 1.00 91.62 79 LYS A O 1
ATOM 663 N N . THR A 1 80 ? -18.685 32.226 3.403 1.00 92.69 80 THR A N 1
ATOM 664 C CA . THR A 1 80 ? -20.096 32.193 3.805 1.00 92.69 80 THR A CA 1
ATOM 665 C C . THR A 1 80 ? -20.770 30.908 3.328 1.00 92.69 80 THR A C 1
ATOM 667 O O . THR A 1 80 ? -20.804 30.606 2.135 1.00 92.69 80 THR A O 1
ATOM 670 N N . TYR A 1 81 ? -21.386 30.196 4.261 1.00 91.31 81 TYR A N 1
ATOM 671 C CA . TYR A 1 81 ? -22.125 28.961 4.047 1.00 91.31 81 TYR A CA 1
ATOM 672 C C . TYR A 1 81 ? -23.617 29.186 4.244 1.00 91.31 81 TYR A C 1
ATOM 674 O O . TYR A 1 81 ? -24.040 29.840 5.201 1.00 91.31 81 TYR A O 1
ATOM 682 N N . LYS A 1 82 ? -24.425 28.597 3.362 1.00 89.56 82 LYS A N 1
ATOM 683 C CA . LYS A 1 82 ? -25.871 28.469 3.548 1.00 89.56 82 LYS A CA 1
ATOM 684 C C . LYS A 1 82 ? -26.146 27.159 4.276 1.00 89.56 82 LYS A C 1
ATOM 686 O O . LYS A 1 82 ? -25.918 26.086 3.723 1.00 89.56 82 LYS A O 1
ATOM 691 N N . VAL A 1 83 ? -26.636 27.253 5.507 1.00 90.00 83 VAL A N 1
ATOM 692 C CA . VAL A 1 83 ? -26.737 26.121 6.435 1.00 90.00 83 VAL A CA 1
ATOM 693 C C . VAL A 1 83 ? -28.155 25.953 6.962 1.00 90.00 83 VAL A C 1
ATOM 695 O O . VAL A 1 83 ? -28.916 26.915 7.055 1.00 90.00 83 VAL A O 1
ATOM 698 N N . ARG A 1 84 ? -28.504 24.723 7.321 1.00 88.69 84 ARG A N 1
ATOM 699 C CA . ARG A 1 84 ? -29.780 24.328 7.929 1.00 88.69 84 ARG A CA 1
ATOM 700 C C . ARG A 1 84 ? -29.520 23.392 9.096 1.00 88.69 84 ARG A C 1
ATOM 702 O O . ARG A 1 84 ? -28.451 22.790 9.165 1.00 88.69 84 ARG A O 1
ATOM 709 N N . ARG A 1 85 ? -30.500 23.228 9.982 1.00 88.50 85 ARG A N 1
ATOM 710 C CA . ARG A 1 85 ? -30.418 22.194 11.021 1.00 88.50 85 ARG A CA 1
ATOM 711 C C . ARG A 1 85 ? -30.435 20.799 10.386 1.00 88.50 85 ARG A C 1
ATOM 713 O O . ARG A 1 85 ? -31.184 20.573 9.432 1.00 88.50 85 ARG A O 1
ATOM 720 N N . THR A 1 86 ? -29.645 19.889 10.947 1.00 89.25 86 THR A N 1
ATOM 721 C CA . THR A 1 86 ? -29.682 18.449 10.649 1.00 89.25 86 THR A CA 1
ATOM 722 C C . THR A 1 86 ? -30.111 17.661 11.891 1.00 89.25 86 THR A C 1
ATOM 724 O O . THR A 1 86 ? -30.037 18.162 13.014 1.00 89.25 86 THR A O 1
ATOM 727 N N . ALA A 1 87 ? -30.605 16.441 11.695 1.00 86.19 87 ALA A N 1
ATOM 728 C CA . ALA A 1 87 ? -31.202 15.604 12.733 1.00 86.19 87 ALA A CA 1
ATOM 729 C C . ALA A 1 87 ? -30.224 14.546 13.279 1.00 86.19 87 ALA A C 1
ATOM 731 O O . ALA A 1 87 ? -30.576 13.370 13.380 1.00 86.19 87 ALA A O 1
ATOM 732 N N . VAL A 1 88 ? -28.997 14.956 13.637 1.00 95.00 88 VAL A N 1
ATOM 733 C CA . VAL A 1 88 ? -28.019 14.060 14.290 1.00 95.00 88 VAL A CA 1
ATOM 734 C C . VAL A 1 88 ? -28.507 13.634 15.668 1.00 95.00 88 VAL A C 1
ATOM 736 O O . VAL A 1 88 ? -28.372 12.473 16.028 1.00 95.00 88 VAL A O 1
ATOM 739 N N . LEU A 1 89 ? -29.076 14.557 16.445 1.00 96.81 89 LEU A N 1
ATOM 740 C CA . LEU A 1 89 ? -29.757 14.225 17.695 1.00 96.81 89 LEU A CA 1
ATOM 741 C C . LEU A 1 89 ? -31.194 13.807 17.369 1.00 96.81 89 LEU A C 1
ATOM 743 O O . LEU A 1 89 ? -31.845 14.455 16.545 1.00 96.81 89 LEU A O 1
ATOM 747 N N . SER A 1 90 ? -31.705 12.776 18.049 1.00 96.25 90 SER A N 1
ATOM 748 C CA . SER A 1 90 ? -33.136 12.458 18.001 1.00 96.25 90 SER A CA 1
ATOM 749 C C . SER A 1 90 ? -33.979 13.676 18.421 1.00 96.25 90 SER A C 1
ATOM 751 O O . SER A 1 90 ? -33.491 14.524 19.182 1.00 96.25 90 SER A O 1
ATOM 753 N N . PRO A 1 91 ? -35.244 13.788 17.975 1.00 94.69 91 PRO A N 1
ATOM 754 C CA . PRO A 1 91 ? -36.122 14.892 18.370 1.00 94.69 91 PRO A CA 1
ATOM 755 C C . PRO A 1 91 ? -36.195 15.102 19.892 1.00 94.69 91 PRO A C 1
ATOM 757 O O . PRO A 1 91 ? -36.163 16.237 20.372 1.00 94.69 91 PRO A O 1
ATOM 760 N N . GLU A 1 92 ? -36.220 14.014 20.660 1.00 94.56 92 GLU A N 1
ATOM 761 C CA . GLU A 1 92 ? -36.268 14.024 22.123 1.00 94.56 92 GLU A CA 1
ATOM 762 C C . GLU A 1 92 ? -34.968 14.567 22.733 1.00 94.56 92 GLU A C 1
ATOM 764 O O . GLU A 1 92 ? -35.012 15.362 23.677 1.00 94.56 92 GLU A O 1
ATOM 769 N N . LEU A 1 93 ? -33.806 14.174 22.195 1.00 96.50 93 LEU A N 1
ATOM 770 C CA . LEU A 1 93 ? -32.515 14.691 22.652 1.00 96.50 93 LEU A CA 1
ATOM 771 C C . LEU A 1 93 ? -32.322 16.157 22.271 1.00 96.50 93 LEU A C 1
ATOM 773 O O . LEU A 1 93 ? -31.872 16.936 23.108 1.00 96.50 93 LEU A O 1
ATOM 777 N N . ALA A 1 94 ? -32.689 16.550 21.051 1.00 95.19 94 ALA A N 1
ATOM 778 C CA . ALA A 1 94 ? -32.611 17.941 20.609 1.00 95.19 94 ALA A CA 1
ATOM 779 C C . ALA A 1 94 ? -33.471 18.863 21.494 1.00 95.19 94 ALA A C 1
ATOM 781 O O . ALA A 1 94 ? -33.067 19.983 21.804 1.00 95.19 94 ALA A O 1
ATOM 782 N N . GLN A 1 95 ? -34.628 18.379 21.965 1.00 95.50 95 GLN A N 1
ATOM 783 C CA . GLN A 1 95 ? -35.466 19.105 22.920 1.00 95.50 95 GLN A CA 1
ATOM 784 C C . GLN A 1 95 ? -34.851 19.161 24.327 1.00 95.50 95 GLN A C 1
ATOM 786 O O . GLN A 1 95 ? -34.970 20.180 25.009 1.00 95.50 95 GLN A O 1
ATOM 791 N N . ARG A 1 96 ? -34.210 18.077 24.782 1.00 96.56 96 ARG A N 1
ATOM 792 C CA . ARG A 1 96 ? -33.588 17.993 26.115 1.00 96.56 96 ARG A CA 1
ATOM 793 C C . ARG A 1 96 ? -32.289 18.797 26.216 1.00 96.56 96 ARG A C 1
ATOM 795 O O . ARG A 1 96 ? -31.995 19.332 27.283 1.00 96.56 96 ARG A O 1
ATOM 802 N N . TYR A 1 97 ? -31.540 18.899 25.122 1.00 96.31 97 TYR A N 1
ATOM 803 C CA . TYR A 1 97 ? -30.239 19.565 25.048 1.00 96.31 97 TYR A CA 1
ATOM 804 C C . TYR A 1 97 ? -30.230 20.656 23.965 1.00 96.31 97 TYR A C 1
ATOM 806 O O . TYR A 1 97 ? -29.436 20.579 23.027 1.00 96.31 97 TYR A O 1
ATOM 814 N N . PRO A 1 98 ? -31.069 21.704 24.086 1.00 94.31 98 PRO A N 1
ATOM 815 C CA . PRO A 1 98 ? -31.224 22.729 23.049 1.00 94.31 98 PRO A CA 1
ATOM 816 C C . PRO A 1 98 ? -29.943 23.529 22.771 1.00 94.31 98 PRO A C 1
ATOM 818 O O . PRO A 1 98 ? -29.835 24.178 21.737 1.00 94.31 98 PRO A O 1
ATOM 821 N N . GLN A 1 99 ? -28.968 23.489 23.683 1.00 93.50 99 GLN A N 1
ATOM 822 C CA . GLN A 1 99 ? -27.652 24.098 23.515 1.00 93.50 99 GLN A CA 1
ATOM 823 C C . GLN A 1 99 ? -26.695 23.297 22.617 1.00 93.50 99 GLN A C 1
ATOM 825 O O . GLN A 1 99 ? -25.599 23.783 22.361 1.00 93.50 99 GLN A O 1
ATOM 830 N N . ILE A 1 100 ? -27.041 22.073 22.203 1.00 96.06 100 ILE A N 1
ATOM 831 C CA . ILE A 1 100 ? -26.250 21.264 21.265 1.00 96.06 100 ILE A CA 1
ATOM 832 C C . ILE A 1 100 ? -27.008 21.222 19.945 1.00 96.06 100 ILE A C 1
ATOM 834 O O . ILE A 1 100 ? -28.043 20.573 19.817 1.00 96.06 100 ILE A O 1
ATOM 838 N N . GLU A 1 101 ? -26.482 21.921 18.951 1.00 95.12 101 GLU A N 1
ATOM 839 C CA . GLU A 1 101 ? -27.157 22.131 17.679 1.00 95.12 101 GLU A CA 1
ATOM 840 C C . GLU A 1 101 ? -26.284 21.605 16.543 1.00 95.12 101 GLU A C 1
ATOM 842 O O . GLU A 1 101 ? -25.086 21.876 16.500 1.00 95.12 101 GLU A O 1
ATOM 847 N N . THR A 1 102 ? -26.871 20.862 15.609 1.00 95.06 102 THR A N 1
ATOM 848 C CA . THR A 1 102 ? -26.147 20.309 14.459 1.00 95.06 102 THR A CA 1
ATOM 849 C C . THR A 1 102 ? -26.701 20.873 13.163 1.00 95.06 102 THR A C 1
ATOM 851 O O . THR A 1 102 ? -27.908 21.085 13.016 1.00 95.06 102 THR A O 1
ATOM 854 N N . TYR A 1 103 ? -25.801 21.155 12.228 1.00 93.25 103 TYR A N 1
ATOM 855 C CA . TYR A 1 103 ? -26.118 21.799 10.962 1.00 93.25 103 TYR A CA 1
ATOM 856 C C . TYR A 1 103 ? -25.363 21.157 9.802 1.00 93.25 103 TYR A C 1
ATOM 858 O O . TYR A 1 103 ? -24.234 20.696 9.973 1.00 93.25 103 TYR A O 1
ATOM 866 N N . SER A 1 104 ? -25.975 21.196 8.624 1.00 91.31 104 SER A N 1
ATOM 867 C CA . SER A 1 104 ? -25.369 20.851 7.338 1.00 91.31 104 SER A CA 1
ATOM 868 C C . SER A 1 104 ? -25.613 21.979 6.330 1.00 91.31 104 SER A C 1
ATOM 870 O O . SER A 1 104 ? -26.535 22.788 6.484 1.00 91.31 104 SER A O 1
ATOM 872 N N . GLY A 1 105 ? -24.766 22.092 5.312 1.00 89.44 105 GLY A N 1
ATOM 873 C CA . GLY A 1 105 ? -24.883 23.143 4.308 1.00 89.44 105 GLY A CA 1
ATOM 874 C C . GLY A 1 105 ? -23.810 23.087 3.232 1.00 89.44 105 GLY A C 1
ATOM 875 O O . GLY A 1 105 ? -23.074 22.109 3.121 1.00 89.44 105 GLY A O 1
ATOM 876 N N . TYR A 1 106 ? -23.729 24.161 2.453 1.00 88.44 106 TYR A N 1
ATOM 877 C CA . TYR A 1 106 ? -22.772 24.324 1.358 1.00 88.44 106 TYR A CA 1
ATOM 878 C C . TYR A 1 106 ? -22.307 25.778 1.235 1.00 88.44 106 TYR A C 1
ATOM 880 O O . TYR A 1 106 ? -22.997 26.697 1.699 1.00 88.44 106 TYR A O 1
ATOM 888 N N . ALA A 1 107 ? -21.134 25.989 0.639 1.00 90.12 107 ALA A N 1
ATOM 889 C CA . ALA A 1 107 ? -20.597 27.326 0.410 1.00 90.12 107 ALA A CA 1
ATOM 890 C C . ALA A 1 107 ? -21.448 28.089 -0.622 1.00 90.12 107 ALA A C 1
ATOM 892 O O . ALA A 1 107 ? -21.998 27.515 -1.564 1.00 90.12 107 ALA A O 1
ATOM 893 N N . LEU A 1 108 ? -21.608 29.400 -0.430 1.00 87.75 108 LEU A N 1
ATOM 894 C CA . LEU A 1 108 ? -22.435 30.233 -1.313 1.00 87.75 108 LEU A CA 1
ATOM 895 C C . LEU A 1 108 ? -21.850 30.419 -2.715 1.00 87.75 108 LEU A C 1
ATOM 897 O O . LEU A 1 108 ? -22.603 30.616 -3.667 1.00 87.75 108 LEU A O 1
ATOM 901 N N . ASP A 1 109 ? -20.527 30.417 -2.817 1.00 87.75 109 ASP A N 1
ATOM 902 C CA . ASP A 1 109 ? -19.755 30.579 -4.047 1.00 87.75 109 ASP A CA 1
ATOM 903 C C . ASP A 1 109 ? -19.462 29.242 -4.744 1.00 87.75 109 ASP A C 1
ATOM 905 O O . ASP A 1 109 ? -19.249 29.231 -5.954 1.00 87.75 109 ASP A O 1
ATOM 909 N N . ASN A 1 110 ? -19.508 28.125 -4.010 1.00 85.25 110 ASN A N 1
ATOM 910 C CA . ASN A 1 110 ? -19.354 26.774 -4.542 1.00 85.25 110 ASN A CA 1
ATOM 911 C C . ASN A 1 110 ? -20.281 25.782 -3.820 1.00 85.25 110 ASN A C 1
ATOM 913 O O . ASN A 1 110 ? -20.024 25.396 -2.679 1.00 85.25 110 ASN A O 1
ATOM 917 N N . SER A 1 111 ? -21.336 25.311 -4.494 1.00 79.88 111 SER A N 1
ATOM 918 C CA . SER A 1 111 ? -22.276 24.384 -3.859 1.00 79.88 111 SER A CA 1
ATOM 919 C C . SER A 1 111 ? -21.693 23.006 -3.555 1.00 79.88 111 SER A C 1
ATOM 921 O O . SER A 1 111 ? -22.248 22.329 -2.698 1.00 79.88 111 SER A O 1
ATOM 923 N N . ASP A 1 112 ? -20.595 22.605 -4.199 1.00 79.25 112 ASP A N 1
ATOM 924 C CA . ASP A 1 112 ? -19.974 21.287 -4.001 1.00 79.25 112 ASP A CA 1
ATOM 925 C C . ASP A 1 112 ? -19.112 21.235 -2.734 1.00 79.25 112 ASP A C 1
ATOM 927 O O . ASP A 1 112 ? -18.826 20.157 -2.206 1.00 79.25 112 ASP A O 1
ATOM 931 N N . GLN A 1 113 ? -18.743 22.406 -2.205 1.00 86.81 113 GLN A N 1
ATOM 932 C CA . GLN A 1 113 ? -18.059 22.536 -0.927 1.00 86.81 113 GLN A CA 1
ATOM 933 C C . GLN A 1 113 ? -19.080 22.430 0.210 1.00 86.81 113 GLN A C 1
ATOM 935 O O . GLN A 1 113 ? -19.725 23.411 0.599 1.00 86.81 113 GLN A O 1
ATOM 940 N N . LEU A 1 114 ? -19.231 21.221 0.745 1.00 87.69 114 LEU A N 1
ATOM 941 C CA . LEU A 1 114 ? -20.153 20.930 1.836 1.00 87.69 114 LEU A CA 1
ATOM 942 C C . LEU A 1 114 ? -19.545 21.277 3.191 1.00 87.69 114 LEU A C 1
ATOM 944 O O . LEU A 1 114 ? -18.339 21.158 3.403 1.00 87.69 114 LEU A O 1
ATOM 948 N N . VAL A 1 115 ? -20.412 21.632 4.136 1.00 91.56 115 VAL A N 1
ATOM 949 C CA . VAL A 1 115 ? -20.068 21.766 5.550 1.00 91.56 115 VAL A CA 1
ATOM 950 C C . VAL A 1 115 ? -21.056 20.991 6.406 1.00 91.56 115 VAL A C 1
ATOM 952 O O . VAL A 1 115 ? -22.264 20.988 6.161 1.00 91.56 115 VAL A O 1
ATOM 955 N N . SER A 1 116 ? -20.554 20.360 7.457 1.00 92.88 116 SER A N 1
ATOM 956 C CA . SER A 1 116 ? -21.361 19.930 8.589 1.00 92.88 116 SER A CA 1
ATOM 957 C C . SER A 1 116 ? -20.682 20.289 9.887 1.00 92.88 116 SER A C 1
ATOM 959 O O . SER A 1 116 ? -19.469 20.159 10.023 1.00 92.88 116 SER A O 1
ATOM 961 N N . PHE A 1 117 ? -21.458 20.772 10.848 1.00 94.94 117 PHE A N 1
ATOM 962 C CA . PHE A 1 117 ? -20.900 21.220 12.112 1.00 94.94 117 PHE A CA 1
ATOM 963 C C . PHE A 1 117 ? -21.849 21.018 13.283 1.00 94.94 117 PHE A C 1
ATOM 965 O O . PHE A 1 117 ? -23.067 20.912 13.125 1.00 94.94 117 PHE A O 1
ATOM 972 N N . THR A 1 118 ? -21.249 21.022 14.465 1.00 96.31 118 THR A N 1
ATOM 973 C CA . THR A 1 118 ? -21.915 21.062 15.760 1.00 96.31 118 THR A CA 1
ATOM 974 C C . THR A 1 118 ? -21.584 22.387 16.433 1.00 96.31 118 THR A C 1
ATOM 976 O O . THR A 1 118 ? -20.414 22.745 16.588 1.00 96.31 118 THR A O 1
ATOM 979 N N . TRP A 1 119 ? -22.615 23.115 16.845 1.00 95.75 119 TRP A N 1
ATOM 980 C CA . TRP A 1 119 ? -22.525 24.294 17.696 1.00 95.75 119 TRP A CA 1
ATOM 981 C C . TRP A 1 119 ? -22.935 23.925 19.122 1.00 95.75 119 TRP A C 1
ATOM 983 O O . TRP A 1 119 ? -23.973 23.300 19.332 1.00 95.75 119 TRP A O 1
ATOM 993 N N . SER A 1 120 ? -22.100 24.262 20.109 1.00 94.94 120 SER A N 1
ATOM 994 C CA . SER A 1 120 ? -22.334 23.863 21.501 1.00 94.94 120 SER A CA 1
ATOM 995 C C . SER A 1 120 ? -21.640 24.770 22.530 1.00 94.94 120 SER A C 1
ATOM 997 O O . SER A 1 120 ? -20.828 25.635 22.170 1.00 94.94 120 SER A O 1
ATOM 999 N N . PRO A 1 121 ? -21.839 24.554 23.849 1.00 90.19 121 PRO A N 1
ATOM 1000 C CA . PRO A 1 121 ? -21.019 25.187 24.881 1.00 90.19 121 PRO A CA 1
ATOM 1001 C C . PRO A 1 121 ? -19.513 24.922 24.727 1.00 90.19 121 PRO A C 1
ATOM 1003 O O . PRO A 1 121 ? -18.718 25.758 25.152 1.00 90.19 121 PRO A O 1
ATOM 1006 N N . ALA A 1 122 ? -19.105 23.837 24.060 1.00 88.25 122 ALA A N 1
ATOM 1007 C CA . ALA A 1 122 ? -17.704 23.543 23.744 1.00 88.25 122 ALA A CA 1
ATOM 1008 C C . ALA A 1 122 ? -17.170 24.308 22.511 1.00 88.25 122 ALA A C 1
ATOM 1010 O O . ALA A 1 122 ? -15.983 24.236 22.215 1.00 88.25 122 ALA A O 1
ATOM 1011 N N . GLY A 1 123 ? -18.013 25.087 21.823 1.00 92.19 123 GLY A N 1
ATOM 1012 C CA . GLY A 1 123 ? -17.673 25.855 20.622 1.00 92.19 123 GLY A CA 1
ATOM 1013 C C . GLY A 1 123 ? -18.176 25.199 19.338 1.00 92.19 123 GLY A C 1
ATOM 1014 O O . GLY A 1 123 ? -19.052 24.335 19.376 1.00 92.19 123 GLY A O 1
ATOM 1015 N N . LEU A 1 124 ? -17.625 25.646 18.206 1.00 94.75 124 LEU A N 1
ATOM 1016 C CA . LEU A 1 124 ? -17.880 25.085 16.879 1.00 94.75 124 LEU A CA 1
ATOM 1017 C C . LEU A 1 124 ? -16.921 23.926 16.561 1.00 94.75 124 LEU A C 1
ATOM 1019 O O . LEU A 1 124 ? -15.709 24.130 16.595 1.00 94.75 124 LEU A O 1
ATOM 1023 N N . SER A 1 125 ? -17.451 22.760 16.193 1.00 94.88 125 SER A N 1
ATOM 1024 C CA . SER A 1 125 ? -16.699 21.669 15.551 1.00 94.88 125 SER A CA 1
ATOM 1025 C C . SER A 1 125 ? -17.261 21.448 14.153 1.00 94.88 125 SER A C 1
ATOM 1027 O O . SER A 1 125 ? -18.455 21.188 14.036 1.00 94.88 125 SER A O 1
ATOM 1029 N N . ALA A 1 126 ? -16.446 21.579 13.108 1.00 93.69 126 ALA A N 1
ATOM 1030 C CA . ALA A 1 126 ? -16.891 21.460 11.719 1.00 93.69 126 ALA A CA 1
ATOM 1031 C C . ALA A 1 126 ? -16.028 20.484 10.917 1.00 93.69 126 ALA A C 1
ATOM 1033 O O . ALA A 1 126 ? -14.835 20.331 11.187 1.00 93.69 126 ALA A O 1
ATOM 1034 N N . ILE A 1 127 ? -16.654 19.861 9.925 1.00 92.00 127 ILE A N 1
ATOM 1035 C CA . ILE A 1 127 ? -16.042 19.089 8.849 1.00 92.00 127 ILE A CA 1
ATOM 1036 C C . ILE A 1 127 ? -16.512 19.688 7.522 1.00 92.00 127 ILE A C 1
ATOM 1038 O O . ILE A 1 127 ? -17.702 19.952 7.329 1.00 92.00 127 ILE A O 1
ATOM 1042 N N . PHE A 1 128 ? -15.567 19.922 6.626 1.00 89.81 128 PHE A N 1
ATOM 1043 C CA . PHE A 1 128 ? -15.817 20.327 5.253 1.00 89.81 128 PHE A CA 1
ATOM 1044 C C . PHE A 1 128 ? -15.464 19.174 4.342 1.00 89.81 128 PHE A C 1
ATOM 1046 O O . PHE A 1 128 ? -14.500 18.463 4.616 1.00 89.81 128 PHE A O 1
ATOM 1053 N N . GLN A 1 129 ? -16.217 19.025 3.262 1.00 86.50 129 GLN A N 1
ATOM 1054 C CA . GLN A 1 129 ? -15.907 18.066 2.217 1.00 86.50 129 GLN A CA 1
ATOM 1055 C C . GLN A 1 129 ? -16.027 18.751 0.863 1.00 86.50 129 GLN A C 1
ATOM 1057 O O . GLN A 1 129 ? -17.089 19.276 0.523 1.00 86.50 129 GLN A O 1
ATOM 1062 N N . GLN A 1 130 ? -14.963 18.682 0.076 1.00 83.31 130 GLN A N 1
ATOM 1063 C CA . GLN A 1 130 ? -14.949 19.092 -1.321 1.00 83.31 130 GLN A CA 1
ATOM 1064 C C . GLN A 1 130 ? -14.124 18.070 -2.099 1.00 83.31 130 GLN A C 1
ATOM 1066 O O . GLN A 1 130 ? -12.985 17.821 -1.725 1.00 83.31 130 GLN A O 1
ATOM 1071 N N . ASP A 1 131 ? -14.702 17.461 -3.137 1.00 77.31 131 ASP A N 1
ATOM 1072 C CA . ASP A 1 131 ? -14.002 16.493 -3.998 1.00 77.31 131 ASP A CA 1
ATOM 1073 C C . ASP A 1 131 ? -13.281 15.381 -3.195 1.00 77.31 131 ASP A C 1
ATOM 1075 O O . ASP A 1 131 ? -12.118 15.078 -3.428 1.00 77.31 131 ASP A O 1
ATOM 1079 N N . PHE A 1 132 ? -13.956 14.829 -2.172 1.00 76.75 132 PHE A N 1
ATOM 1080 C CA . PHE A 1 132 ? -13.412 13.836 -1.219 1.00 76.75 132 PHE A CA 1
ATOM 1081 C C . PHE A 1 132 ? -12.176 14.282 -0.406 1.00 76.75 132 PHE A C 1
ATOM 1083 O O . PHE A 1 132 ? -11.603 13.487 0.336 1.00 76.75 132 PHE A O 1
ATOM 1090 N N . SER A 1 133 ? -11.825 15.568 -0.445 1.00 80.00 133 SER A N 1
ATOM 1091 C CA . SER A 1 133 ? -10.893 16.214 0.479 1.00 80.00 133 SER A CA 1
ATOM 1092 C C . SER A 1 133 ? -11.630 16.757 1.700 1.00 80.00 133 SER A C 1
ATOM 1094 O O . SER A 1 133 ? -12.718 17.331 1.572 1.00 80.00 133 SER A O 1
ATOM 1096 N N . TYR A 1 134 ? -11.029 16.592 2.882 1.00 86.12 134 TYR A N 1
ATOM 1097 C CA . TYR A 1 134 ? -11.650 16.948 4.154 1.00 86.12 134 TYR A CA 1
ATOM 1098 C C . TYR A 1 134 ? -10.828 17.962 4.945 1.00 86.12 134 TYR A C 1
ATOM 1100 O O . TYR A 1 134 ? -9.635 17.775 5.195 1.00 86.12 134 TYR A O 1
ATOM 1108 N N . THR A 1 135 ? -11.509 19.008 5.408 1.00 88.62 135 THR A N 1
ATOM 1109 C CA . THR A 1 135 ? -10.954 20.017 6.318 1.00 88.62 135 THR A CA 1
ATOM 1110 C C . THR A 1 135 ? -11.747 20.031 7.612 1.00 88.62 135 THR A C 1
ATOM 1112 O O . THR A 1 135 ? -12.956 19.807 7.615 1.00 88.62 135 THR A O 1
ATOM 1115 N N . PHE A 1 136 ? -11.084 20.333 8.722 1.00 90.81 136 PHE A N 1
ATOM 1116 C CA . PHE A 1 136 ? -11.689 20.361 10.043 1.00 90.81 136 PHE A CA 1
ATOM 1117 C C . PHE A 1 136 ? -11.504 21.712 10.720 1.00 90.81 136 PHE A C 1
ATOM 1119 O O . PHE A 1 136 ? -10.442 22.325 10.641 1.00 90.81 136 PHE A O 1
ATOM 1126 N N . VAL A 1 137 ? -12.529 22.134 11.460 1.00 92.50 137 VAL A N 1
ATOM 1127 C CA . VAL A 1 137 ? -12.437 23.178 12.489 1.00 92.50 137 VAL A CA 1
ATOM 1128 C C . VAL A 1 137 ? -12.677 22.504 13.826 1.00 92.50 137 VAL A C 1
ATOM 1130 O O . VAL A 1 137 ? -13.708 21.856 14.016 1.00 92.50 137 VAL A O 1
ATOM 1133 N N . GLN A 1 138 ? -11.748 22.660 14.765 1.00 91.06 138 GLN A N 1
ATOM 1134 C CA . GLN A 1 138 ? -11.829 22.002 16.065 1.00 91.06 138 GLN A CA 1
ATOM 1135 C C . GLN A 1 138 ? -11.546 22.981 17.211 1.00 91.06 138 GLN A C 1
ATOM 1137 O O . GLN A 1 138 ? -10.536 23.690 17.160 1.00 91.06 138 GLN A O 1
ATOM 1142 N N . PRO A 1 139 ? -12.374 23.000 18.274 1.00 91.88 139 PRO A N 1
ATOM 1143 C CA . PRO A 1 139 ? -12.056 23.723 19.499 1.00 91.88 139 PRO A CA 1
ATOM 1144 C C . PRO A 1 139 ? -10.791 23.162 20.158 1.00 91.88 139 PRO A C 1
ATOM 1146 O O . PRO A 1 139 ? -10.647 21.947 20.287 1.00 91.88 139 PRO A O 1
ATOM 1149 N N . ILE A 1 140 ? -9.897 24.036 20.621 1.00 89.25 140 ILE A N 1
ATOM 1150 C CA . ILE A 1 140 ? -8.686 23.641 21.375 1.00 89.25 140 ILE A CA 1
ATOM 1151 C C . ILE A 1 140 ? -8.764 24.003 22.863 1.00 89.25 140 ILE A C 1
ATOM 1153 O O . ILE A 1 140 ? -7.835 23.749 23.624 1.00 89.25 140 ILE A O 1
ATOM 1157 N N . ASP A 1 141 ? -9.874 24.599 23.297 1.00 88.25 141 ASP A N 1
ATOM 1158 C CA . ASP A 1 141 ? -10.146 24.887 24.698 1.00 88.25 141 ASP A CA 1
ATOM 1159 C C . ASP A 1 141 ? -11.593 24.561 25.071 1.00 88.25 141 ASP A C 1
ATOM 1161 O O . ASP A 1 141 ? -12.508 24.620 24.251 1.00 88.25 141 ASP A O 1
ATOM 1165 N N . ARG A 1 142 ? -11.814 24.270 26.357 1.00 84.44 142 ARG A N 1
ATOM 1166 C CA . ARG A 1 142 ? -13.123 23.862 26.899 1.00 84.44 142 ARG A CA 1
ATOM 1167 C C . ARG A 1 142 ? -14.210 24.933 26.793 1.00 84.44 142 ARG A C 1
ATOM 1169 O O . ARG A 1 142 ? -15.386 24.628 26.964 1.00 84.44 142 ARG A O 1
ATOM 1176 N N . ARG A 1 143 ? -13.829 26.194 26.575 1.00 86.06 143 ARG A N 1
ATOM 1177 C CA . ARG A 1 143 ? -14.753 27.319 26.399 1.00 86.06 143 ARG A CA 1
ATOM 1178 C C . ARG A 1 143 ? -14.988 27.621 24.925 1.00 86.06 143 ARG A C 1
ATOM 1180 O O . ARG A 1 143 ? -15.633 28.631 24.649 1.00 86.06 143 ARG A O 1
ATOM 1187 N N . GLY A 1 144 ? -14.480 26.809 23.995 1.00 88.56 144 GLY A N 1
ATOM 1188 C CA . GLY A 1 144 ? -14.707 26.952 22.562 1.00 88.56 144 GLY A CA 1
ATOM 1189 C C . GLY A 1 144 ? -14.377 28.332 22.017 1.00 88.56 144 GLY A C 1
ATOM 1190 O O . GLY A 1 144 ? -15.131 28.842 21.190 1.00 88.56 144 GLY A O 1
ATOM 1191 N N . LYS A 1 145 ? -13.350 28.988 22.568 1.00 92.19 145 LYS A N 1
ATOM 1192 C CA . LYS A 1 145 ? -12.950 30.338 22.159 1.00 92.19 145 LYS A CA 1
ATOM 1193 C C . LYS A 1 145 ? -11.910 30.289 21.047 1.00 92.19 145 LYS A C 1
ATOM 1195 O O . LYS A 1 145 ? -11.950 31.130 20.155 1.00 92.19 145 LYS A O 1
ATOM 1200 N N . ASN A 1 146 ? -10.970 29.363 21.144 1.00 93.50 146 ASN A N 1
ATOM 1201 C CA . ASN A 1 146 ? -9.894 29.179 20.194 1.00 93.50 146 ASN A CA 1
ATOM 1202 C C . ASN A 1 146 ? -10.125 27.888 19.417 1.00 93.50 146 ASN A C 1
ATOM 1204 O O . ASN A 1 146 ? -10.525 26.860 19.978 1.00 93.50 146 ASN A O 1
ATOM 1208 N N . HIS A 1 147 ? -9.811 27.951 18.132 1.00 92.75 147 HIS A N 1
ATOM 1209 C CA . HIS A 1 147 ? -9.996 26.869 17.187 1.00 92.75 147 HIS A CA 1
ATOM 1210 C C . HIS A 1 147 ? -8.741 26.682 16.360 1.00 92.75 147 HIS A C 1
ATOM 1212 O O . HIS A 1 147 ? -8.075 27.654 15.999 1.00 92.75 147 HIS A O 1
ATOM 1218 N N . LYS A 1 148 ? -8.453 25.428 16.032 1.00 91.06 148 LYS A N 1
ATOM 1219 C CA . LYS A 1 148 ? -7.507 25.077 14.978 1.00 91.06 148 LYS A CA 1
ATOM 1220 C C . LYS A 1 148 ? -8.276 24.663 13.732 1.00 91.06 148 LYS A C 1
ATOM 1222 O O . LYS A 1 148 ? -9.325 24.021 13.838 1.00 91.06 148 LYS A O 1
ATOM 1227 N N . VAL A 1 149 ? -7.738 25.032 12.581 1.00 89.75 149 VAL A N 1
ATOM 1228 C CA . VAL A 1 149 ? -8.227 24.654 11.260 1.00 89.75 149 VAL A CA 1
ATOM 1229 C C . VAL A 1 149 ? -7.114 23.913 10.547 1.00 89.75 149 VAL A C 1
ATOM 1231 O O . VAL A 1 149 ? -5.974 24.379 10.531 1.00 89.75 149 VAL A O 1
ATOM 1234 N N . TYR A 1 150 ? -7.440 22.742 10.018 1.00 86.06 150 TYR A N 1
ATOM 1235 C CA . TYR A 1 150 ? -6.490 21.886 9.324 1.00 86.06 150 TYR A CA 1
ATOM 1236 C C . TYR A 1 150 ? -7.186 21.040 8.283 1.00 86.06 150 TYR A C 1
ATOM 1238 O O . TYR A 1 150 ? -8.271 20.508 8.516 1.00 86.06 150 TYR A O 1
ATOM 1246 N N . GLN A 1 151 ? -6.520 20.892 7.149 1.00 83.19 151 GLN A N 1
ATOM 1247 C CA . GLN A 1 151 ? -6.842 19.838 6.211 1.00 83.19 151 GLN A CA 1
ATOM 1248 C C . GLN A 1 151 ? -6.340 18.512 6.780 1.00 83.19 151 GLN A C 1
ATOM 1250 O O . GLN A 1 151 ? -5.285 18.467 7.421 1.00 83.19 151 GLN A O 1
ATOM 1255 N N . ARG A 1 152 ? -7.084 17.433 6.549 1.00 77.88 152 ARG A N 1
ATOM 1256 C CA . ARG A 1 152 ? -6.560 16.092 6.786 1.00 77.88 152 ARG A CA 1
ATOM 1257 C C . ARG A 1 152 ? -5.390 15.877 5.826 1.00 77.88 152 ARG A C 1
ATOM 1259 O O . ARG A 1 152 ? -5.591 15.880 4.618 1.00 77.88 152 ARG A O 1
ATOM 1266 N N . SER A 1 153 ? -4.179 15.760 6.350 1.00 62.94 153 SER A N 1
ATOM 1267 C CA . SER A 1 153 ? -2.968 15.514 5.563 1.00 62.94 153 SER A CA 1
ATOM 1268 C C . SER A 1 153 ? -2.135 14.403 6.201 1.00 62.94 153 SER A C 1
ATOM 1270 O O . SER A 1 153 ? -2.319 14.085 7.379 1.00 62.94 153 SER A O 1
ATOM 1272 N N . ASP A 1 154 ? -1.212 13.821 5.429 1.00 52.97 154 ASP A N 1
ATOM 1273 C CA . ASP A 1 154 ? -0.395 12.637 5.769 1.00 52.97 154 ASP A CA 1
ATOM 1274 C C . ASP A 1 154 ? 0.609 12.824 6.919 1.00 52.97 154 ASP A C 1
ATOM 1276 O O . ASP A 1 154 ? 1.507 11.999 7.128 1.00 52.97 154 ASP A O 1
ATOM 1280 N N . VAL A 1 155 ? 0.469 13.905 7.684 1.00 48.38 155 VAL A N 1
ATOM 1281 C CA . VAL A 1 155 ? 1.389 14.270 8.749 1.00 48.38 155 VAL A CA 1
ATOM 1282 C C . VAL A 1 155 ? 1.589 13.116 9.728 1.00 48.38 155 VAL A C 1
ATOM 1284 O O . VAL A 1 155 ? 0.642 12.527 10.263 1.00 48.38 155 VAL A O 1
ATOM 1287 N N . LEU A 1 156 ? 2.872 12.864 9.982 1.00 49.22 156 LEU A N 1
ATOM 1288 C CA . LEU A 1 156 ? 3.440 11.816 10.814 1.00 49.22 156 LEU A CA 1
ATOM 1289 C C . LEU A 1 156 ? 3.013 11.957 12.283 1.00 49.22 156 LEU A C 1
ATOM 1291 O O . LEU A 1 156 ? 3.730 12.492 13.122 1.00 49.22 156 LEU A O 1
ATOM 1295 N N . GLU A 1 157 ? 1.842 11.427 12.617 1.00 52.81 157 GLU A N 1
ATOM 1296 C CA . GLU A 1 157 ? 1.538 11.017 13.985 1.00 52.81 157 GLU A CA 1
ATOM 1297 C C . GLU A 1 157 ? 1.781 9.513 14.098 1.00 52.81 157 GLU A C 1
ATOM 1299 O O . GLU A 1 157 ? 1.006 8.712 13.569 1.00 52.81 157 GLU A O 1
ATOM 1304 N N . SER A 1 158 ? 2.863 9.133 14.780 1.00 45.31 158 SER A N 1
ATOM 1305 C CA . SER A 1 158 ? 3.067 7.753 15.221 1.00 45.31 158 SER A CA 1
ATOM 1306 C C . SER A 1 158 ? 2.025 7.424 16.284 1.00 45.31 158 SER A C 1
ATOM 1308 O O . SER A 1 158 ? 2.049 8.000 17.372 1.00 45.31 158 SER A O 1
ATOM 1310 N N . VAL A 1 159 ? 1.108 6.513 15.971 1.00 55.81 159 VAL A N 1
ATOM 1311 C CA . VAL A 1 159 ? 0.099 6.018 16.908 1.00 55.81 159 VAL A CA 1
ATOM 1312 C C . VAL A 1 159 ? 0.061 4.503 16.780 1.00 55.81 159 VAL A C 1
ATOM 1314 O O . VAL A 1 159 ? -0.005 3.986 15.673 1.00 55.81 159 VAL A O 1
ATOM 1317 N N . HIS A 1 160 ? 0.111 3.811 17.913 1.00 55.19 160 HIS A N 1
ATOM 1318 C CA . HIS A 1 160 ? -0.151 2.376 17.993 1.00 55.19 160 HIS A CA 1
ATOM 1319 C C . HIS A 1 160 ? -1.652 2.164 18.213 1.00 55.19 160 HIS A C 1
ATOM 1321 O O . HIS A 1 160 ? -2.231 2.851 19.059 1.00 55.19 160 HIS A O 1
ATOM 1327 N N . PHE A 1 161 ? -2.279 1.266 17.454 1.00 63.12 161 PHE A N 1
ATOM 1328 C CA . PHE A 1 161 ? -3.681 0.870 17.617 1.00 63.12 161 PHE A CA 1
ATOM 1329 C C . PHE A 1 161 ? -3.812 -0.629 17.373 1.00 63.12 161 PHE A C 1
ATOM 1331 O O . PHE A 1 161 ? -3.373 -1.114 16.336 1.00 63.12 161 PHE A O 1
ATOM 1338 N N . ASP A 1 162 ? -4.466 -1.335 18.293 1.00 60.03 162 ASP A N 1
ATOM 1339 C CA . ASP A 1 162 ? -4.775 -2.758 18.142 1.00 60.03 162 ASP A CA 1
ATOM 1340 C C . ASP A 1 162 ? -6.289 -2.957 17.960 1.00 60.03 162 ASP A C 1
ATOM 1342 O O . ASP A 1 162 ? -7.068 -2.691 18.880 1.00 60.03 162 ASP A O 1
ATOM 1346 N N . CYS A 1 163 ? -6.735 -3.461 16.805 1.00 63.06 163 CYS A N 1
ATOM 1347 C CA . CYS A 1 163 ? -8.106 -3.964 16.663 1.00 63.06 163 CYS A CA 1
ATOM 1348 C C . CYS A 1 163 ? -8.162 -5.430 17.115 1.00 63.06 163 CYS A C 1
ATOM 1350 O O . CYS A 1 163 ? -7.388 -6.272 16.660 1.00 63.06 163 CYS A O 1
ATOM 1352 N N . THR A 1 164 ? -9.083 -5.749 18.026 1.00 70.94 164 THR A N 1
ATOM 1353 C CA . THR A 1 164 ? -9.184 -7.086 18.652 1.00 70.94 164 THR A CA 1
ATOM 1354 C C . THR A 1 164 ? -10.444 -7.855 18.255 1.00 70.94 164 THR A C 1
ATOM 1356 O O . THR A 1 164 ? -10.729 -8.920 18.813 1.00 70.94 164 THR A O 1
ATOM 1359 N N . THR A 1 165 ? -11.225 -7.329 17.310 1.00 64.50 165 THR A N 1
ATOM 1360 C CA . THR A 1 165 ? -12.459 -7.966 16.843 1.00 64.50 165 THR A CA 1
ATOM 1361 C C . THR A 1 165 ? -12.132 -9.291 16.158 1.00 64.50 165 THR A C 1
ATOM 1363 O O . THR A 1 165 ? -11.615 -9.323 15.045 1.00 64.50 165 THR A O 1
ATOM 1366 N N . GLN A 1 166 ? -12.452 -10.413 16.809 1.00 51.78 166 GLN A N 1
ATOM 1367 C CA . GLN A 1 166 ? -12.371 -11.718 16.159 1.00 51.78 166 GLN A CA 1
ATOM 1368 C C . GLN A 1 166 ? -13.492 -11.834 15.126 1.00 51.78 166 GLN A C 1
ATOM 1370 O O . GLN A 1 166 ? -14.659 -11.580 15.432 1.00 51.78 166 GLN A O 1
ATOM 1375 N N . GLY A 1 167 ? -13.131 -12.211 13.899 1.00 48.00 167 GLY A N 1
ATOM 1376 C CA . GLY A 1 167 ? -14.097 -12.382 12.822 1.00 48.00 167 GLY A CA 1
ATOM 1377 C C . GLY A 1 167 ? -15.211 -13.366 13.196 1.00 48.00 167 GLY A C 1
ATOM 1378 O O . GLY A 1 167 ? -15.021 -14.263 14.023 1.00 48.00 167 GLY A O 1
ATOM 1379 N N . ALA A 1 168 ? -16.396 -13.181 12.609 1.00 38.56 168 ALA A N 1
ATOM 1380 C CA . ALA A 1 168 ? -17.542 -14.045 12.868 1.00 38.56 168 ALA A CA 1
ATOM 1381 C C . ALA A 1 168 ? -17.146 -15.527 12.714 1.00 38.56 168 ALA A C 1
ATOM 1383 O O . ALA A 1 168 ? -16.449 -15.893 11.768 1.00 38.56 168 ALA A O 1
ATOM 1384 N N . THR A 1 169 ? -17.582 -16.381 13.649 1.00 36.00 169 THR A N 1
ATOM 1385 C CA . THR A 1 169 ? -17.347 -17.834 13.603 1.00 36.00 169 THR A CA 1
ATOM 1386 C C . THR A 1 169 ? -17.538 -18.355 12.181 1.00 36.00 169 THR A C 1
ATOM 1388 O O . THR A 1 169 ? -18.582 -18.099 11.579 1.00 36.00 169 THR A O 1
ATOM 1391 N N . LYS A 1 170 ? -16.523 -19.061 11.649 1.00 34.72 170 LYS A N 1
ATOM 1392 C CA . LYS A 1 170 ? -16.516 -19.671 10.309 1.00 34.72 170 LYS A CA 1
ATOM 1393 C C . LYS A 1 170 ? -17.810 -20.459 10.083 1.00 34.72 170 LYS A C 1
ATOM 1395 O O . LYS A 1 170 ? -17.875 -21.655 10.356 1.00 34.72 170 LYS A O 1
ATOM 1400 N N . LYS A 1 171 ? -18.845 -19.816 9.544 1.00 29.47 171 LYS A N 1
ATOM 1401 C CA . LYS A 1 171 ? -19.880 -20.529 8.808 1.00 29.47 171 LYS A CA 1
ATOM 1402 C C . LYS A 1 171 ? -19.192 -20.961 7.529 1.00 29.47 171 LYS A C 1
ATOM 1404 O O . LYS A 1 171 ? -18.747 -20.114 6.759 1.00 29.47 171 LYS A O 1
ATOM 1409 N N . THR A 1 172 ? -19.040 -22.272 7.365 1.00 25.05 172 THR A N 1
ATOM 1410 C CA . THR A 1 172 ? -18.533 -22.907 6.148 1.00 25.05 172 THR A CA 1
ATOM 1411 C C . THR A 1 172 ? -19.078 -22.147 4.938 1.00 25.05 172 THR A C 1
ATOM 1413 O O . THR A 1 172 ? -20.302 -21.978 4.869 1.00 25.05 172 THR A O 1
ATOM 1416 N N . PRO A 1 173 ? -18.222 -21.638 4.032 1.00 29.17 173 PRO A N 1
ATOM 1417 C CA . PRO A 1 173 ? -18.690 -20.900 2.872 1.00 29.17 173 PRO A CA 1
ATOM 1418 C C . PRO A 1 173 ? -19.616 -21.825 2.088 1.00 29.17 173 PRO A C 1
ATOM 1420 O O . PRO A 1 173 ? -19.195 -22.816 1.493 1.00 29.17 173 PRO A O 1
ATOM 1423 N N . THR A 1 174 ? -20.910 -21.534 2.143 1.00 28.11 174 THR A N 1
ATOM 1424 C CA . THR A 1 174 ? -21.907 -22.147 1.275 1.00 28.11 174 THR A CA 1
ATOM 1425 C C . THR A 1 174 ? -21.684 -21.515 -0.083 1.00 28.11 174 THR A C 1
ATOM 1427 O O . THR A 1 174 ? -22.301 -20.506 -0.388 1.00 28.11 174 THR A O 1
ATOM 1430 N N . SER A 1 175 ? -20.738 -22.079 -0.844 1.00 29.73 175 SER A N 1
ATOM 1431 C CA . SER A 1 175 ? -20.167 -21.535 -2.084 1.00 29.73 175 SER A CA 1
ATOM 1432 C C . SER A 1 175 ? -19.570 -20.131 -1.915 1.00 29.73 175 SER A C 1
ATOM 1434 O O . SER A 1 175 ? -20.224 -19.216 -1.426 1.00 29.73 175 SER A O 1
ATOM 1436 N N . SER A 1 176 ? -18.322 -19.920 -2.341 1.00 29.38 176 SER A N 1
ATOM 1437 C CA . SER A 1 176 ? -17.844 -18.557 -2.592 1.00 29.38 176 SER A CA 1
ATOM 1438 C C . SER A 1 176 ? -18.885 -17.883 -3.489 1.00 29.38 176 SER A C 1
ATOM 1440 O O . SER A 1 176 ? -19.120 -18.404 -4.584 1.00 29.38 176 SER A O 1
ATOM 1442 N N . PRO A 1 177 ? -19.562 -16.799 -3.064 1.00 34.00 177 PRO A N 1
ATOM 1443 C CA . PRO A 1 177 ? -20.403 -16.066 -3.987 1.00 34.00 177 PRO A CA 1
ATOM 1444 C C . PRO A 1 177 ? -19.459 -15.637 -5.101 1.00 34.00 177 PRO A C 1
ATOM 1446 O O . PRO A 1 177 ? -18.490 -14.926 -4.830 1.00 34.00 177 PRO A O 1
ATOM 1449 N N . THR A 1 178 ? -19.679 -16.121 -6.323 1.00 35.91 178 THR A N 1
ATOM 1450 C CA . THR A 1 178 ? -19.033 -15.568 -7.514 1.00 35.91 178 THR A CA 1
ATOM 1451 C C . THR A 1 178 ? -19.137 -14.056 -7.390 1.00 35.91 178 THR A C 1
ATOM 1453 O O . THR A 1 178 ? -20.254 -13.532 -7.312 1.00 35.91 178 THR A O 1
ATOM 1456 N N . GLN A 1 179 ? -17.995 -13.382 -7.232 1.00 47.53 179 GLN A N 1
ATOM 1457 C CA . GLN A 1 179 ? -17.947 -11.938 -7.058 1.00 47.53 179 GLN A CA 1
ATOM 1458 C C . GLN A 1 179 ? -18.701 -11.357 -8.252 1.00 47.53 179 GLN A C 1
ATOM 1460 O O . GLN A 1 179 ? -18.335 -11.624 -9.393 1.00 47.53 179 GLN A O 1
ATOM 1465 N N . ARG A 1 180 ? -19.835 -10.689 -8.010 1.00 56.50 180 ARG A N 1
ATOM 1466 C CA . ARG A 1 180 ? -20.597 -10.105 -9.115 1.00 56.50 180 ARG A CA 1
ATOM 1467 C C . ARG A 1 180 ? -19.681 -9.120 -9.832 1.00 56.50 180 ARG A C 1
ATOM 1469 O O . ARG A 1 180 ? -19.040 -8.306 -9.167 1.00 56.50 180 ARG A O 1
ATOM 1476 N N . ASN A 1 181 ? -19.646 -9.214 -11.160 1.00 64.94 181 ASN A N 1
ATOM 1477 C CA . ASN A 1 181 ? -18.818 -8.353 -12.002 1.00 64.94 181 ASN A CA 1
ATOM 1478 C C . ASN A 1 181 ? -19.205 -6.876 -11.883 1.00 64.94 181 ASN A C 1
ATOM 1480 O O . ASN A 1 181 ? -18.398 -6.025 -12.230 1.00 64.94 181 ASN A O 1
ATOM 1484 N N . SER A 1 182 ? -20.404 -6.579 -11.379 1.00 81.38 182 SER A N 1
ATOM 1485 C CA . SER A 1 182 ? -20.868 -5.228 -11.100 1.00 81.38 182 SER A CA 1
ATOM 1486 C C . SER A 1 182 ? -21.679 -5.145 -9.805 1.00 81.38 182 SER A C 1
ATOM 1488 O O . SER A 1 182 ? -22.215 -6.142 -9.299 1.00 81.38 182 SER A O 1
ATOM 1490 N N . TYR A 1 183 ? -21.751 -3.937 -9.260 1.00 89.25 183 TYR A N 1
ATOM 1491 C CA . TYR A 1 183 ? -22.529 -3.575 -8.081 1.00 89.25 183 TYR A CA 1
ATOM 1492 C C . TYR A 1 183 ? -23.013 -2.134 -8.211 1.00 89.25 183 TYR A C 1
ATOM 1494 O O . TYR A 1 183 ? -22.282 -1.286 -8.715 1.00 89.25 183 TYR A O 1
ATOM 1502 N N . GLU A 1 184 ? -24.203 -1.869 -7.679 1.00 86.50 184 GLU A N 1
ATOM 1503 C CA . GLU A 1 184 ? -24.787 -0.536 -7.560 1.00 86.50 184 GLU A CA 1
ATOM 1504 C C . GLU A 1 184 ? -25.441 -0.419 -6.180 1.00 86.50 184 GLU A C 1
ATOM 1506 O O . GLU A 1 184 ? -26.126 -1.344 -5.710 1.00 86.50 184 GLU A O 1
ATOM 1511 N N . SER A 1 185 ? -25.225 0.708 -5.502 1.00 84.44 185 SER A N 1
ATOM 1512 C CA . SER A 1 185 ? -25.987 1.031 -4.296 1.00 84.44 185 SER A CA 1
ATOM 1513 C C . SER A 1 185 ? -27.425 1.452 -4.647 1.00 84.44 185 SER A C 1
ATOM 1515 O O . SER A 1 185 ? -27.830 1.423 -5.800 1.00 84.44 185 SER A O 1
ATOM 1517 N N . GLU A 1 186 ? -28.260 1.756 -3.652 1.00 82.25 186 GLU A N 1
ATOM 1518 C CA . GLU A 1 186 ? -29.685 2.061 -3.873 1.00 82.25 186 GLU A CA 1
ATOM 1519 C C . GLU A 1 186 ? -30.011 3.523 -3.588 1.00 82.25 186 GLU A C 1
ATOM 1521 O O . GLU A 1 186 ? -29.402 4.143 -2.719 1.00 82.25 186 GLU A O 1
ATOM 1526 N N . HIS A 1 187 ? -31.065 4.019 -4.232 1.00 85.88 187 HIS A N 1
ATOM 1527 C CA . HIS A 1 187 ? -31.685 5.340 -4.053 1.00 85.88 187 HIS A CA 1
ATOM 1528 C C . HIS A 1 187 ? -32.411 5.494 -2.704 1.00 85.88 187 HIS A C 1
ATOM 1530 O O . HIS A 1 187 ? -33.536 5.998 -2.619 1.00 85.88 187 HIS A O 1
ATOM 1536 N N . THR A 1 188 ? -31.826 4.981 -1.628 1.00 88.50 188 THR A N 1
ATOM 1537 C CA . THR A 1 188 ? -32.483 4.864 -0.331 1.00 88.50 188 THR A CA 1
ATOM 1538 C C . THR A 1 188 ? -31.539 5.313 0.769 1.00 88.50 188 THR A C 1
ATOM 1540 O O . THR A 1 188 ? -30.567 4.622 1.083 1.00 88.50 188 THR A O 1
ATOM 1543 N N . LEU A 1 189 ? -31.884 6.438 1.396 1.00 90.81 189 LEU A N 1
ATOM 1544 C CA . LEU A 1 189 ? -31.265 6.892 2.631 1.00 90.81 189 LEU A CA 1
ATOM 1545 C C . LEU A 1 189 ? -31.744 6.013 3.786 1.00 90.81 189 LEU A C 1
ATOM 1547 O O . LEU A 1 189 ? -32.947 5.844 3.998 1.00 90.81 189 LEU A O 1
ATOM 1551 N N . ARG A 1 190 ? -30.798 5.467 4.547 1.00 93.75 190 ARG A N 1
ATOM 1552 C CA . ARG A 1 190 ? -31.062 4.618 5.712 1.00 93.75 190 ARG A CA 1
ATOM 1553 C C . ARG A 1 190 ? -30.588 5.307 6.978 1.00 93.75 190 ARG A C 1
ATOM 1555 O O . ARG A 1 190 ? -29.401 5.588 7.115 1.00 93.75 190 ARG A O 1
ATOM 1562 N N . THR A 1 191 ? -31.512 5.558 7.898 1.00 95.81 191 THR A N 1
ATOM 1563 C CA . THR A 1 191 ? -31.225 6.158 9.205 1.00 95.81 191 THR A CA 1
ATOM 1564 C C . THR A 1 191 ? -31.198 5.079 10.277 1.00 95.81 191 THR A C 1
ATOM 1566 O O . THR A 1 191 ? -32.200 4.400 10.497 1.00 95.81 191 THR A O 1
ATOM 1569 N N . ILE A 1 192 ? -30.059 4.945 10.950 1.00 97.75 192 ILE A N 1
ATOM 1570 C CA . ILE A 1 192 ? -29.804 3.964 12.008 1.00 97.75 192 ILE A CA 1
ATOM 1571 C C . ILE A 1 192 ? -29.709 4.700 13.345 1.00 97.75 192 ILE A C 1
ATOM 1573 O O . ILE A 1 192 ? -28.957 5.666 13.482 1.00 97.75 192 ILE A O 1
ATOM 1577 N N . ARG A 1 193 ? -30.454 4.258 14.357 1.00 98.31 193 ARG A N 1
ATOM 1578 C CA . ARG A 1 193 ? -30.396 4.843 15.701 1.00 98.31 193 ARG A CA 1
ATOM 1579 C C . ARG A 1 193 ? -29.163 4.331 16.435 1.00 98.31 193 ARG A C 1
ATOM 1581 O O . ARG A 1 193 ? -29.046 3.133 16.687 1.00 98.31 193 ARG A O 1
ATOM 1588 N N . ILE A 1 194 ? -28.257 5.223 16.813 1.00 98.62 194 ILE A N 1
ATOM 1589 C CA . ILE A 1 194 ? -27.034 4.877 17.539 1.00 98.62 194 ILE A CA 1
ATOM 1590 C C . ILE A 1 194 ? -27.111 5.314 19.004 1.00 98.62 194 ILE A C 1
ATOM 1592 O O . ILE A 1 194 ? -27.401 6.472 19.311 1.00 98.62 194 ILE A O 1
ATOM 1596 N N . ALA A 1 195 ? -26.831 4.387 19.918 1.00 98.69 195 ALA A N 1
ATOM 1597 C CA . ALA A 1 195 ? -26.619 4.681 21.330 1.00 98.69 195 ALA A CA 1
ATOM 1598 C C . ALA A 1 195 ? -25.117 4.701 21.635 1.00 98.69 195 ALA A C 1
ATOM 1600 O O . ALA A 1 195 ? -24.407 3.734 21.376 1.00 98.69 195 ALA A O 1
ATOM 1601 N N . VAL A 1 196 ? -24.625 5.794 22.209 1.00 98.75 196 VAL A N 1
ATOM 1602 C CA . VAL A 1 196 ? -23.215 5.963 22.566 1.00 98.75 196 VAL A CA 1
ATOM 1603 C C . VAL A 1 196 ? -23.078 6.121 24.075 1.00 98.75 196 VAL A C 1
ATOM 1605 O O . VAL A 1 196 ? -23.727 6.969 24.691 1.00 98.75 196 VAL A O 1
ATOM 1608 N N . ALA A 1 197 ? -22.212 5.313 24.679 1.00 98.56 197 ALA A N 1
ATOM 1609 C CA . ALA A 1 197 ? -21.751 5.487 26.051 1.00 98.56 197 ALA A CA 1
ATOM 1610 C C . ALA A 1 197 ? -20.341 6.088 26.071 1.00 98.56 197 ALA A C 1
ATOM 1612 O O . ALA A 1 197 ? -19.586 5.959 25.108 1.00 98.56 197 ALA A O 1
ATOM 1613 N N . ALA A 1 198 ? -19.964 6.709 27.187 1.00 98.50 198 ALA A N 1
ATOM 1614 C CA . ALA A 1 198 ? -18.606 7.208 27.392 1.00 98.50 198 ALA A CA 1
ATOM 1615 C C . ALA A 1 198 ? -18.087 6.843 28.782 1.00 98.50 198 ALA A C 1
ATOM 1617 O O . ALA A 1 198 ? -18.789 7.013 29.787 1.00 98.50 198 ALA A O 1
ATOM 1618 N N . THR A 1 199 ? -16.837 6.381 28.840 1.00 98.12 199 THR A N 1
ATOM 1619 C CA . THR A 1 199 ? -16.139 6.146 30.109 1.00 98.12 199 THR A CA 1
ATOM 1620 C C . THR A 1 199 ? -15.861 7.463 30.833 1.00 98.12 199 THR A C 1
ATOM 1622 O O . THR A 1 199 ? -15.818 8.543 30.239 1.00 98.12 199 THR A O 1
ATOM 1625 N N . SER A 1 200 ? -15.584 7.379 32.130 1.00 97.62 200 SER A N 1
ATOM 1626 C CA . SER A 1 200 ? -15.177 8.514 32.960 1.00 97.62 200 SER A CA 1
ATOM 1627 C C . SER A 1 200 ? -13.945 9.237 32.424 1.00 97.62 200 SER A C 1
ATOM 1629 O O . SER A 1 200 ? -13.915 10.465 32.442 1.00 97.62 200 SER A O 1
ATOM 1631 N N . SER A 1 201 ? -12.964 8.512 31.878 1.00 96.44 201 SER A N 1
ATOM 1632 C CA . SER A 1 201 ? -11.770 9.111 31.266 1.00 96.44 201 SER A CA 1
ATOM 1633 C C . SER A 1 201 ? -12.093 9.971 30.041 1.00 96.44 201 SER A C 1
ATOM 1635 O O . SER A 1 201 ? -11.520 11.051 29.879 1.00 96.44 201 SER A O 1
ATOM 1637 N N . PHE A 1 202 ? -13.027 9.524 29.196 1.00 96.94 202 PHE A N 1
ATOM 1638 C CA . PHE A 1 202 ? -13.478 10.270 28.025 1.00 96.94 202 PHE A CA 1
ATOM 1639 C C . PHE A 1 202 ? -14.296 11.492 28.460 1.00 96.94 202 PHE A C 1
ATOM 1641 O O . PHE A 1 202 ? -14.016 12.614 28.039 1.00 96.94 202 PHE A O 1
ATOM 1648 N N . THR A 1 203 ? -15.223 11.308 29.406 1.00 97.25 203 THR A N 1
ATOM 1649 C CA . THR A 1 203 ? -16.059 12.397 29.930 1.00 97.25 203 THR A CA 1
ATOM 1650 C C . THR A 1 203 ? -15.239 13.506 30.602 1.00 97.25 203 THR A C 1
ATOM 1652 O O . THR A 1 203 ? -15.490 14.703 30.428 1.00 97.25 203 THR A O 1
ATOM 1655 N N . GLN A 1 204 ? -14.218 13.126 31.373 1.00 95.19 204 GLN A N 1
ATOM 1656 C CA . GLN A 1 204 ? -13.339 14.067 32.072 1.00 95.19 204 GLN A CA 1
ATOM 1657 C C . GLN A 1 204 ? -12.425 14.841 31.121 1.00 95.19 204 GLN A C 1
ATOM 1659 O O . GLN A 1 204 ? -12.145 16.017 31.380 1.00 95.19 204 GLN A O 1
ATOM 1664 N N . TYR A 1 205 ? -11.988 14.222 30.019 1.00 94.44 205 TYR A N 1
ATOM 1665 C CA . TYR A 1 205 ? -11.161 14.881 29.008 1.00 94.44 205 TYR A CA 1
ATOM 1666 C C . TYR A 1 205 ? -11.873 16.121 28.444 1.00 94.44 205 TYR A C 1
ATOM 1668 O O . TYR A 1 205 ? -11.351 17.240 28.556 1.00 94.44 205 TYR A O 1
ATOM 1676 N N . PHE A 1 206 ? -13.117 15.954 27.978 1.00 93.19 206 PHE A N 1
ATOM 1677 C CA . PHE A 1 206 ? -13.934 17.047 27.431 1.00 93.19 206 PHE A CA 1
ATOM 1678 C C . PHE A 1 206 ? -14.477 18.011 28.496 1.00 93.19 206 PHE A C 1
ATOM 1680 O O . PHE A 1 206 ? -14.909 19.117 28.171 1.00 93.19 206 PHE A O 1
ATOM 1687 N N . GLY A 1 207 ? -14.365 17.660 29.779 1.00 92.31 207 GLY A N 1
ATOM 1688 C CA . GLY A 1 207 ? -14.647 18.564 30.893 1.00 92.31 207 GLY A CA 1
ATOM 1689 C C . GLY A 1 207 ? -16.084 18.516 31.405 1.00 92.31 207 GLY A C 1
ATOM 1690 O O . GLY A 1 207 ? -16.544 19.516 31.954 1.00 92.31 207 GLY A O 1
ATOM 1691 N N . GLY A 1 208 ? -16.768 17.379 31.248 1.00 94.00 208 GLY A N 1
ATOM 1692 C CA . GLY A 1 208 ? -18.113 17.147 31.777 1.00 94.00 208 GLY A CA 1
ATOM 1693 C C . GLY A 1 208 ? -19.062 16.516 30.761 1.00 94.00 208 GLY A C 1
ATOM 1694 O O . GLY A 1 208 ? -18.745 16.384 29.576 1.00 94.00 208 GLY A O 1
ATOM 1695 N N . LYS A 1 209 ? -20.250 16.121 31.230 1.00 95.50 209 LYS A N 1
ATOM 1696 C CA . LYS A 1 209 ? -21.240 15.392 30.425 1.00 95.50 209 LYS A CA 1
ATOM 1697 C C . LYS A 1 209 ? -21.733 16.177 29.205 1.00 95.50 209 LYS A C 1
ATOM 1699 O O . LYS A 1 209 ? -21.686 15.643 28.104 1.00 95.50 209 LYS A O 1
ATOM 1704 N N . ILE A 1 210 ? -22.097 17.453 29.356 1.00 94.06 210 ILE A N 1
ATOM 1705 C CA . ILE A 1 210 ? -22.566 18.287 28.232 1.00 94.06 210 ILE A CA 1
ATOM 1706 C C . ILE A 1 210 ? -21.510 18.440 27.131 1.00 94.06 210 ILE A C 1
ATOM 1708 O O . ILE A 1 210 ? -21.827 18.299 25.951 1.00 94.06 210 ILE A O 1
ATOM 1712 N N . GLN A 1 211 ? -20.256 18.726 27.489 1.00 93.88 211 GLN A N 1
ATOM 1713 C CA . GLN A 1 211 ? -19.164 18.859 26.520 1.00 93.88 211 GLN A CA 1
ATOM 1714 C C . GLN A 1 211 ? -18.887 17.528 25.818 1.00 93.88 211 GLN A C 1
ATOM 1716 O O . GLN A 1 211 ? -18.631 17.503 24.617 1.00 93.88 211 GLN A O 1
ATOM 1721 N N . THR A 1 212 ? -18.996 16.426 26.557 1.00 96.38 212 THR A N 1
ATOM 1722 C CA . THR A 1 212 ? -18.834 15.071 26.026 1.00 96.38 212 THR A CA 1
ATOM 1723 C C . THR A 1 212 ? -19.954 14.706 25.061 1.00 96.38 212 THR A C 1
ATOM 1725 O O . THR A 1 212 ? -19.680 14.222 23.969 1.00 96.38 212 THR A O 1
ATOM 1728 N N . LEU A 1 213 ? -21.209 15.009 25.404 1.00 97.38 213 LEU A N 1
ATOM 1729 C CA . LEU A 1 213 ? -22.354 14.799 24.521 1.00 97.38 213 LEU A CA 1
ATOM 1730 C C . LEU A 1 213 ? -22.226 15.622 23.229 1.00 97.38 213 LEU A C 1
ATOM 1732 O O . LEU A 1 213 ? -22.511 15.120 22.145 1.00 97.38 213 LEU A O 1
ATOM 1736 N N . ALA A 1 214 ? -21.742 16.864 23.326 1.00 95.62 214 ALA A N 1
ATOM 1737 C CA . ALA A 1 214 ? -21.474 17.703 22.159 1.00 95.62 214 ALA A CA 1
ATOM 1738 C C . ALA A 1 214 ? -20.354 17.134 21.271 1.00 95.62 214 ALA A C 1
ATOM 1740 O O . ALA A 1 214 ? -20.446 17.201 20.040 1.00 95.62 214 ALA A O 1
ATOM 1741 N N . GLN A 1 215 ? -19.313 16.548 21.872 1.00 95.69 215 GLN A N 1
ATOM 1742 C CA . GLN A 1 215 ? -18.288 15.838 21.115 1.00 95.69 215 GLN A CA 1
ATOM 1743 C C . GLN A 1 215 ? -18.865 14.591 20.439 1.00 95.69 215 GLN A C 1
ATOM 1745 O O . GLN A 1 215 ? -18.641 14.424 19.248 1.00 95.69 215 GLN A O 1
ATOM 1750 N N . ILE A 1 216 ? -19.648 13.767 21.143 1.00 97.94 216 ILE A N 1
ATOM 1751 C CA . ILE A 1 216 ? -20.296 12.581 20.560 1.00 97.94 216 ILE A CA 1
ATOM 1752 C C . ILE A 1 216 ? -21.148 12.983 19.354 1.00 97.94 216 ILE A C 1
ATOM 1754 O O . ILE A 1 216 ? -20.996 12.405 18.283 1.00 97.94 216 ILE A O 1
ATOM 1758 N N . ALA A 1 217 ? -21.979 14.022 19.478 1.00 97.12 217 ALA A N 1
ATOM 1759 C CA . ALA A 1 217 ? -22.756 14.541 18.353 1.00 97.12 217 ALA A CA 1
ATOM 1760 C C . ALA A 1 217 ? -21.862 14.974 17.174 1.00 97.12 217 ALA A C 1
ATOM 1762 O O . ALA A 1 217 ? -22.200 14.727 16.020 1.00 97.12 217 ALA A O 1
ATOM 1763 N N . SER A 1 218 ? -20.697 15.570 17.451 1.00 95.75 218 SER A N 1
ATOM 1764 C CA . SER A 1 218 ? -19.712 15.938 16.423 1.00 95.75 218 SER A CA 1
ATOM 1765 C C . SER A 1 218 ? -19.065 14.721 15.755 1.00 95.75 218 SER A C 1
ATOM 1767 O O . SER A 1 218 ? -18.895 14.722 14.539 1.00 95.75 218 SER A O 1
ATOM 1769 N N . THR A 1 219 ? -18.743 13.678 16.519 1.00 97.12 219 THR A N 1
ATOM 1770 C CA . THR A 1 219 ? -18.206 12.409 16.010 1.00 97.12 219 THR A CA 1
ATOM 1771 C C . THR A 1 219 ? -19.225 11.708 15.106 1.00 97.12 219 THR A C 1
ATOM 1773 O O . THR A 1 219 ? -18.893 11.347 13.979 1.00 97.12 219 THR A O 1
ATOM 1776 N N . ILE A 1 220 ? -20.493 11.611 15.529 1.00 97.69 220 ILE A N 1
ATOM 1777 C CA . ILE A 1 220 ? -21.573 11.042 14.702 1.00 97.69 220 ILE A CA 1
ATOM 1778 C C . ILE A 1 220 ? -21.793 11.867 13.428 1.00 97.69 220 ILE A C 1
ATOM 1780 O O . ILE A 1 220 ? -21.949 11.307 12.348 1.00 97.69 220 ILE A O 1
ATOM 1784 N N . GLN A 1 221 ? -21.747 13.197 13.523 1.00 93.44 221 GLN A N 1
ATOM 1785 C CA . GLN A 1 221 ? -21.854 14.080 12.361 1.00 93.44 221 GLN A CA 1
ATOM 1786 C C . GLN A 1 221 ? -20.732 13.836 11.334 1.00 93.44 221 GLN A C 1
ATOM 1788 O O . GLN A 1 221 ? -20.979 13.846 10.129 1.00 93.44 221 GLN A O 1
ATOM 1793 N N . ARG A 1 222 ? -19.496 13.603 11.792 1.00 92.81 222 ARG A N 1
ATOM 1794 C CA . ARG A 1 222 ? -18.352 13.292 10.918 1.00 92.81 222 ARG A CA 1
ATOM 1795 C C . ARG A 1 222 ? -18.492 11.919 10.268 1.00 92.81 222 ARG A C 1
ATOM 1797 O O . ARG A 1 222 ? -18.295 11.813 9.062 1.00 92.81 222 ARG A O 1
ATOM 1804 N N . ALA A 1 223 ? -18.921 10.910 11.025 1.00 95.25 223 ALA A N 1
ATOM 1805 C CA . ALA A 1 223 ? -19.246 9.601 10.464 1.00 95.25 223 ALA A CA 1
ATOM 1806 C C . ALA A 1 223 ? -20.359 9.705 9.408 1.00 95.25 223 ALA A C 1
ATOM 1808 O O . ALA A 1 223 ? -20.230 9.153 8.319 1.00 95.25 223 ALA A O 1
ATOM 1809 N N . ASN A 1 224 ? -21.407 10.496 9.663 1.00 94.06 224 ASN A N 1
ATOM 1810 C CA . ASN A 1 224 ? -22.474 10.736 8.692 1.00 94.06 224 ASN A CA 1
ATOM 1811 C C . ASN A 1 224 ? -21.957 11.332 7.381 1.00 94.06 224 ASN A C 1
ATOM 1813 O O . ASN A 1 224 ? -22.456 10.949 6.331 1.00 94.06 224 ASN A O 1
ATOM 1817 N N . GLN A 1 225 ? -20.963 12.224 7.405 1.00 88.50 225 GLN A N 1
ATOM 1818 C CA . GLN A 1 225 ? -20.377 12.753 6.167 1.00 88.50 225 GLN A CA 1
ATOM 1819 C C . GLN A 1 225 ? -19.734 11.654 5.314 1.00 88.50 225 GLN A C 1
ATOM 1821 O O . GLN A 1 225 ? -19.984 11.588 4.113 1.00 88.50 225 GLN A O 1
ATOM 1826 N N . VAL A 1 226 ? -18.991 10.738 5.937 1.00 90.31 226 VAL A N 1
ATOM 1827 C CA . VAL A 1 226 ? -18.356 9.617 5.230 1.00 90.31 226 VAL A CA 1
ATOM 1828 C C . VAL A 1 226 ? -19.401 8.618 4.723 1.00 90.31 226 VAL A C 1
ATOM 1830 O O . VAL A 1 226 ? -19.476 8.356 3.523 1.00 90.31 226 VAL A O 1
ATOM 1833 N N . TYR A 1 227 ? -20.267 8.102 5.598 1.00 93.31 227 TYR A N 1
ATOM 1834 C CA . TYR A 1 227 ? -21.240 7.060 5.243 1.00 93.31 227 TYR A CA 1
ATOM 1835 C C . TYR A 1 227 ? -22.315 7.552 4.257 1.00 93.31 227 TYR A C 1
ATOM 1837 O O . TYR A 1 227 ? -22.733 6.806 3.366 1.00 93.31 227 TYR A O 1
ATOM 1845 N N . ARG A 1 228 ? -22.731 8.824 4.334 1.00 89.31 228 ARG A N 1
ATOM 1846 C CA . ARG A 1 228 ? -23.659 9.397 3.346 1.00 89.31 228 ARG A CA 1
ATOM 1847 C C . ARG A 1 228 ? -23.018 9.522 1.972 1.00 89.31 228 ARG A C 1
ATOM 1849 O O . ARG A 1 228 ? -23.748 9.424 0.993 1.00 89.31 228 ARG A O 1
ATOM 1856 N N . SER A 1 229 ? -21.702 9.735 1.893 1.00 86.56 229 SER A N 1
ATOM 1857 C CA . SER A 1 229 ? -21.013 10.020 0.629 1.00 86.56 229 SER A CA 1
ATOM 1858 C C . SER A 1 229 ? -20.904 8.823 -0.318 1.00 86.56 229 SER A C 1
ATOM 1860 O O . SER A 1 229 ? -20.895 9.035 -1.521 1.00 86.56 229 SER A O 1
ATOM 1862 N N . GLN A 1 230 ? -20.860 7.587 0.192 1.00 89.12 230 GLN A N 1
ATOM 1863 C CA . GLN A 1 230 ? -20.685 6.392 -0.652 1.00 89.12 230 GLN A CA 1
ATOM 1864 C C . GLN A 1 230 ? -21.906 5.465 -0.674 1.00 89.12 230 GLN A C 1
ATOM 1866 O O . GLN A 1 230 ? -22.133 4.749 -1.652 1.00 89.12 230 GLN A O 1
ATOM 1871 N N . MET A 1 231 ? -22.686 5.429 0.410 1.00 90.00 231 MET A N 1
ATOM 1872 C CA . MET A 1 231 ? -23.649 4.345 0.635 1.00 90.00 231 MET A CA 1
ATOM 1873 C C . MET A 1 231 ? -25.022 4.795 1.134 1.00 90.00 231 MET A C 1
ATOM 1875 O O . MET A 1 231 ? -25.843 3.942 1.464 1.00 90.00 231 MET A O 1
ATOM 1879 N N . SER A 1 232 ? -25.300 6.105 1.172 1.00 90.75 232 SER A N 1
ATOM 1880 C CA . SER A 1 232 ? -26.597 6.634 1.624 1.00 90.75 232 SER A CA 1
ATOM 1881 C C . SER A 1 232 ? -27.022 6.107 3.013 1.00 90.75 232 SER A C 1
ATOM 1883 O O . SER A 1 232 ? -28.189 5.804 3.261 1.00 90.75 232 SER A O 1
ATOM 1885 N N . VAL A 1 233 ? -26.070 5.990 3.945 1.00 92.88 233 VAL A N 1
ATOM 1886 C CA . VAL A 1 233 ? -26.317 5.591 5.343 1.00 92.88 233 VAL A CA 1
ATOM 1887 C C . VAL A 1 233 ? -26.030 6.764 6.275 1.00 92.88 233 VAL A C 1
ATOM 1889 O O . VAL A 1 233 ? -25.044 7.476 6.094 1.00 92.88 233 VAL A O 1
ATOM 1892 N N . GLN A 1 234 ? -26.875 6.951 7.287 1.00 94.56 234 GLN A N 1
ATOM 1893 C CA . GLN A 1 234 ? -26.658 7.919 8.356 1.00 94.56 234 GLN A CA 1
ATOM 1894 C C . GLN A 1 234 ? -27.072 7.370 9.724 1.00 94.56 234 GLN A C 1
ATOM 1896 O O . GLN A 1 234 ? -27.883 6.450 9.840 1.00 94.56 234 GLN A O 1
ATOM 1901 N N . PHE A 1 235 ? -26.560 8.008 10.766 1.00 97.31 235 PHE A N 1
ATOM 1902 C CA . PHE A 1 235 ? -26.758 7.663 12.159 1.00 97.31 235 PHE A CA 1
ATOM 1903 C C . PHE A 1 235 ? -27.432 8.815 12.911 1.00 97.31 235 PHE A C 1
ATOM 1905 O O . PHE A 1 235 ? -27.047 9.980 12.771 1.00 97.31 235 PHE A O 1
ATOM 1912 N N . GLN A 1 236 ? -28.421 8.473 13.735 1.00 97.81 236 GLN A N 1
ATOM 1913 C CA . GLN A 1 236 ? -29.114 9.385 14.641 1.00 97.81 236 GLN A CA 1
ATOM 1914 C C . GLN A 1 236 ? -28.841 8.975 16.090 1.00 97.81 236 GLN A C 1
ATOM 1916 O O . GLN A 1 236 ? -29.179 7.868 16.504 1.00 97.81 236 GLN A O 1
ATOM 1921 N N . LEU A 1 237 ? -28.233 9.866 16.868 1.00 98.62 237 LEU A N 1
ATOM 1922 C CA . LEU A 1 237 ? -27.938 9.668 18.281 1.00 98.62 237 LEU A CA 1
ATOM 1923 C C . LEU A 1 237 ? -29.238 9.623 19.094 1.00 98.62 237 LEU A C 1
ATOM 1925 O O . LEU A 1 237 ? -30.048 10.548 19.014 1.00 98.62 237 LEU A O 1
ATOM 1929 N N . VAL A 1 238 ? -29.404 8.573 19.900 1.00 98.25 238 VAL A N 1
ATOM 1930 C CA . VAL A 1 238 ? -30.595 8.340 20.747 1.00 98.25 238 VAL A CA 1
ATOM 1931 C C . VAL A 1 238 ? -30.288 8.238 22.246 1.00 98.25 238 VAL A C 1
ATOM 1933 O O . VAL A 1 238 ? -31.202 8.104 23.053 1.00 98.25 238 VAL A O 1
ATOM 1936 N N . SER A 1 239 ? -29.016 8.351 22.639 1.00 98.19 239 SER A N 1
ATOM 1937 C CA . SER A 1 239 ? -28.565 8.371 24.039 1.00 98.19 239 SER A CA 1
ATOM 1938 C C . SER A 1 239 ? -28.072 9.756 24.481 1.00 98.19 239 SER A C 1
ATOM 1940 O O . SER A 1 239 ? -27.336 10.416 23.744 1.00 98.19 239 SER A O 1
ATOM 1942 N N . GLY A 1 240 ? -28.434 10.172 25.695 1.00 97.44 240 GLY A N 1
ATOM 1943 C CA . GLY A 1 240 ? -28.036 11.432 26.329 1.00 97.44 240 GLY A CA 1
ATOM 1944 C C . GLY A 1 240 ? -27.037 11.270 27.482 1.00 97.44 240 GLY A C 1
ATOM 1945 O O . GLY A 1 240 ? -26.193 10.380 27.499 1.00 97.44 240 GLY A O 1
ATOM 1946 N N . GLU A 1 241 ? -27.112 12.157 28.478 1.00 97.12 241 GLU A N 1
ATOM 1947 C CA . GLU A 1 241 ? -26.187 12.175 29.626 1.00 97.12 241 GLU A CA 1
ATOM 1948 C C . GLU A 1 241 ? -26.281 10.951 30.554 1.00 97.12 241 GLU A C 1
ATOM 1950 O O . GLU A 1 241 ? -25.384 10.719 31.376 1.00 97.12 241 GLU A O 1
ATOM 1955 N N . GLU A 1 242 ? -27.362 10.177 30.460 1.00 96.56 242 GLU A N 1
ATOM 1956 C CA . GLU A 1 242 ? -27.569 8.951 31.227 1.00 96.56 242 GLU A CA 1
ATOM 1957 C C . GLU A 1 242 ? -26.534 7.863 30.908 1.00 96.56 242 GLU A C 1
ATOM 1959 O O . GLU A 1 242 ? -26.212 7.066 31.794 1.00 96.56 242 GLU A O 1
ATOM 1964 N N . THR A 1 243 ? -25.961 7.862 29.696 1.00 98.19 243 THR A N 1
ATOM 1965 C CA . THR A 1 243 ? -24.921 6.914 29.257 1.00 98.19 243 THR A CA 1
ATOM 1966 C C . THR A 1 243 ? -23.492 7.437 29.445 1.00 98.19 243 THR A C 1
ATOM 1968 O O . THR A 1 243 ? -22.530 6.734 29.131 1.00 98.19 243 THR A O 1
ATOM 1971 N N . LEU A 1 244 ? -23.329 8.652 29.983 1.00 98.38 244 LEU A N 1
ATOM 1972 C CA . LEU A 1 244 ? -22.025 9.282 30.200 1.00 98.38 244 LEU A CA 1
ATOM 1973 C C . LEU A 1 244 ? -21.602 9.127 31.660 1.00 98.38 244 LEU A C 1
ATOM 1975 O O . LEU A 1 244 ? -22.241 9.664 32.575 1.00 98.38 244 LEU A O 1
ATOM 1979 N N . ILE A 1 245 ? -20.515 8.396 31.885 1.00 98.00 245 ILE A N 1
ATOM 1980 C CA . ILE A 1 245 ? -19.985 8.144 33.225 1.00 98.00 245 ILE A CA 1
ATOM 1981 C C . ILE A 1 245 ? -19.064 9.304 33.605 1.00 98.00 245 ILE A C 1
ATOM 1983 O O . ILE A 1 245 ? -18.193 9.679 32.831 1.00 98.00 245 ILE A O 1
ATOM 1987 N N . GLU A 1 246 ? -19.253 9.898 34.783 1.00 94.88 246 GLU A N 1
ATOM 1988 C CA . GLU A 1 246 ? -18.516 11.105 35.196 1.00 94.88 246 GLU A CA 1
ATOM 1989 C C . GLU A 1 246 ? -17.353 10.798 36.148 1.00 94.88 246 GLU A C 1
ATOM 1991 O O . GLU A 1 246 ? -16.271 11.388 36.056 1.00 94.88 246 GLU A O 1
ATOM 1996 N N . HIS A 1 247 ? -17.543 9.836 37.050 1.00 94.44 247 HIS A N 1
ATOM 1997 C CA . HIS A 1 247 ? -16.564 9.495 38.073 1.00 94.44 247 HIS A CA 1
ATOM 1998 C C . HIS A 1 247 ? -16.001 8.096 37.866 1.00 94.44 247 HIS A C 1
ATOM 2000 O O . HIS A 1 247 ? -16.733 7.148 37.600 1.00 94.44 247 HIS A O 1
ATOM 2006 N N . ARG A 1 248 ? -14.692 7.956 38.097 1.00 92.62 248 ARG A N 1
ATOM 2007 C CA . ARG A 1 248 ? -13.972 6.684 37.956 1.00 92.62 248 ARG A CA 1
ATOM 2008 C C . ARG A 1 248 ? -14.543 5.559 38.827 1.00 92.62 248 ARG A C 1
ATOM 2010 O O . ARG A 1 248 ? -14.528 4.410 38.418 1.00 92.62 248 ARG A O 1
ATOM 2017 N N . ARG A 1 249 ? -15.064 5.879 40.016 1.00 92.38 249 ARG A N 1
ATOM 2018 C CA . ARG A 1 249 ? -15.669 4.885 40.927 1.00 92.38 249 ARG A CA 1
ATOM 2019 C C . ARG A 1 249 ? -16.945 4.239 40.371 1.00 92.38 249 ARG A C 1
ATOM 2021 O O . ARG A 1 249 ? -17.289 3.144 40.791 1.00 92.38 249 ARG A O 1
ATOM 2028 N N . ASP A 1 250 ? -17.624 4.932 39.457 1.00 91.62 250 ASP A N 1
ATOM 2029 C CA . ASP A 1 250 ? -18.876 4.501 38.831 1.00 91.62 250 ASP A CA 1
ATOM 2030 C C . ASP A 1 250 ? -18.614 3.879 37.441 1.00 91.62 250 ASP A C 1
ATOM 2032 O O . ASP A 1 250 ? -19.537 3.429 36.765 1.00 91.62 250 ASP A O 1
ATOM 2036 N N . ASP A 1 251 ? -17.347 3.854 37.008 1.00 93.06 251 ASP A N 1
ATOM 2037 C CA . ASP A 1 251 ? -16.904 3.398 35.694 1.00 93.06 251 ASP A CA 1
ATOM 2038 C C . ASP A 1 251 ? -16.468 1.937 35.723 1.00 93.06 251 ASP A C 1
ATOM 2040 O O . ASP A 1 251 ? -15.285 1.598 35.743 1.00 93.06 251 ASP A O 1
ATOM 2044 N N . ASN A 1 252 ? -17.459 1.055 35.723 1.00 88.94 252 ASN A N 1
ATOM 2045 C CA . ASN A 1 252 ? -17.223 -0.377 35.622 1.00 88.94 252 ASN A CA 1
ATOM 2046 C C . ASN A 1 252 ? -16.896 -0.839 34.192 1.00 88.94 252 ASN A C 1
ATOM 2048 O O . ASN A 1 252 ? -16.405 -1.952 34.045 1.00 88.94 252 ASN A O 1
ATOM 2052 N N . LEU A 1 253 ? -17.137 -0.021 33.160 1.00 92.50 253 LEU A N 1
ATOM 2053 C CA . LEU A 1 253 ? -16.881 -0.377 31.761 1.00 92.50 253 LEU A CA 1
ATOM 2054 C C . LEU A 1 253 ? -15.387 -0.319 31.431 1.00 92.50 253 LEU A C 1
ATO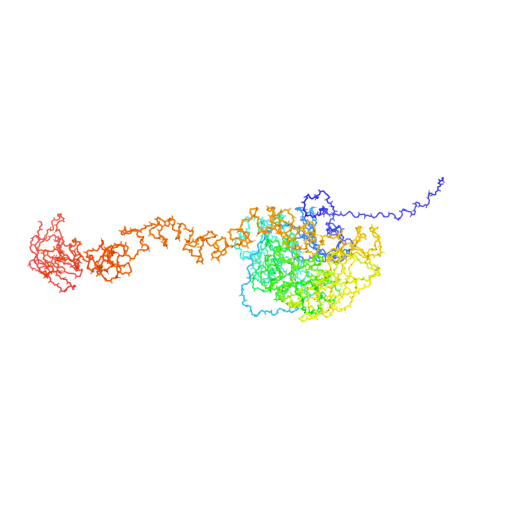M 2056 O O . LEU A 1 253 ? -14.862 -1.237 30.804 1.00 92.50 253 LEU A O 1
ATOM 2060 N N . SER A 1 254 ? -14.693 0.721 31.903 1.00 90.06 254 SER A N 1
ATOM 2061 C CA . SER A 1 254 ? -13.264 0.928 31.633 1.00 90.06 254 SER A CA 1
ATOM 2062 C C . SER A 1 254 ? -12.365 -0.217 32.114 1.00 90.06 254 SER A C 1
ATOM 2064 O O . SER A 1 254 ? -11.344 -0.480 31.491 1.00 90.06 254 SER A O 1
ATOM 2066 N N . ASN A 1 255 ? -12.760 -0.941 33.167 1.00 85.94 255 ASN A N 1
ATOM 2067 C CA . ASN A 1 255 ? -11.977 -2.053 33.722 1.00 85.94 255 ASN A CA 1
ATOM 2068 C C . ASN A 1 255 ? -11.845 -3.247 32.764 1.00 85.94 255 ASN A C 1
ATOM 2070 O O . ASN A 1 255 ? -10.915 -4.032 32.905 1.00 85.94 255 ASN A O 1
ATOM 2074 N N . TYR A 1 256 ? -12.777 -3.400 31.820 1.00 85.12 256 TYR A N 1
ATOM 2075 C CA . TYR A 1 256 ? -12.771 -4.507 30.860 1.00 85.12 256 TYR A CA 1
ATOM 2076 C C . TYR A 1 256 ? -11.981 -4.176 29.588 1.00 85.12 256 TYR A C 1
ATOM 2078 O O . TYR A 1 256 ? -11.557 -5.085 28.871 1.00 85.12 256 TYR A O 1
ATOM 2086 N N . ILE A 1 257 ? -11.780 -2.887 29.303 1.00 84.81 257 ILE A N 1
ATOM 2087 C CA . ILE A 1 257 ? -10.997 -2.425 28.155 1.00 84.81 257 ILE A CA 1
ATOM 2088 C C . ILE A 1 257 ? -9.526 -2.779 28.412 1.00 84.81 257 ILE A C 1
ATOM 2090 O O . ILE A 1 257 ? -9.009 -2.523 29.498 1.00 84.81 257 ILE A O 1
ATOM 2094 N N . ASN A 1 258 ? -8.857 -3.383 27.423 1.00 75.56 258 ASN A N 1
ATOM 2095 C CA . ASN A 1 258 ? -7.495 -3.942 27.523 1.00 75.56 258 ASN A CA 1
ATOM 2096 C C . ASN A 1 258 ? -7.340 -5.179 28.431 1.00 75.56 258 ASN A C 1
ATOM 2098 O O . ASN A 1 258 ? -6.216 -5.550 28.761 1.00 75.56 258 ASN A O 1
ATOM 2102 N N . GLN A 1 259 ? -8.440 -5.818 28.843 1.00 79.75 259 GLN A N 1
ATOM 2103 C CA . GLN A 1 259 ? -8.411 -7.071 29.608 1.00 79.75 259 GLN A CA 1
ATOM 2104 C C . GLN A 1 259 ? -9.239 -8.155 28.904 1.00 79.75 259 GLN A C 1
ATOM 2106 O O . GLN A 1 259 ? -8.768 -8.785 27.965 1.00 79.75 259 GLN A O 1
ATOM 2111 N N . ASN A 1 260 ? -10.484 -8.370 29.332 1.00 82.38 260 ASN A N 1
ATOM 2112 C CA . ASN A 1 260 ? -11.379 -9.425 28.853 1.00 82.38 260 ASN A CA 1
ATOM 2113 C C . ASN A 1 260 ? -12.702 -8.842 28.328 1.00 82.38 260 ASN A C 1
ATOM 2115 O O . ASN A 1 260 ? -13.793 -9.182 28.798 1.00 82.38 260 ASN A O 1
ATOM 2119 N N . TRP A 1 261 ? -12.610 -7.934 27.356 1.00 89.19 261 TRP A N 1
ATOM 2120 C CA . TRP A 1 261 ? -13.785 -7.321 26.746 1.00 89.19 261 TRP A CA 1
ATOM 2121 C C . TRP A 1 261 ? -14.654 -8.361 26.022 1.00 89.19 261 TRP A C 1
ATOM 2123 O O . TRP A 1 261 ? -14.240 -8.955 25.033 1.00 89.19 261 TRP A O 1
ATOM 2133 N N . THR A 1 262 ? -15.891 -8.552 26.495 1.00 89.38 262 THR A N 1
ATOM 2134 C CA . THR A 1 262 ? -16.920 -9.359 25.798 1.00 89.38 262 THR A CA 1
ATOM 2135 C C . THR A 1 262 ? -18.037 -8.502 25.200 1.00 89.38 262 THR A C 1
ATOM 2137 O O . THR A 1 262 ? -18.955 -9.020 24.566 1.00 89.38 262 THR A O 1
ATOM 2140 N N . GLY A 1 263 ? -18.037 -7.201 25.506 1.00 92.31 263 GLY A N 1
ATOM 2141 C CA . GLY A 1 263 ? -19.109 -6.259 25.187 1.00 92.31 263 GLY A CA 1
ATOM 2142 C C . GLY A 1 263 ? -20.419 -6.453 25.958 1.00 92.31 263 GLY A C 1
ATOM 2143 O O . GLY A 1 263 ? -21.245 -5.546 25.978 1.00 92.31 263 GLY A O 1
ATOM 2144 N N . SER A 1 264 ? -20.627 -7.580 26.647 1.00 93.38 264 SER A N 1
ATOM 2145 C CA . SER A 1 264 ? -21.886 -7.877 27.356 1.00 93.38 264 SER A CA 1
ATOM 2146 C C . SER A 1 264 ? -22.221 -6.847 28.441 1.00 93.38 264 SER A C 1
ATOM 2148 O O . SER A 1 264 ? -23.388 -6.551 28.693 1.00 93.38 264 SER A O 1
ATOM 2150 N N . GLN A 1 265 ? -21.196 -6.274 29.075 1.00 94.12 265 GLN A N 1
ATOM 2151 C CA . GLN A 1 265 ? -21.339 -5.221 30.076 1.00 94.12 265 GLN A CA 1
ATOM 2152 C C . GLN A 1 265 ? -21.865 -3.923 29.460 1.00 94.12 265 GLN A C 1
ATOM 2154 O O . GLN A 1 265 ? -22.732 -3.283 30.052 1.00 94.12 265 GLN A O 1
ATOM 2159 N N . LEU A 1 266 ? -21.379 -3.560 28.269 1.00 96.94 266 LEU A N 1
ATOM 2160 C CA . LEU A 1 266 ? -21.873 -2.401 27.530 1.00 96.94 266 LEU A CA 1
ATOM 2161 C C . LEU A 1 266 ? -23.292 -2.633 27.018 1.00 96.94 266 LEU A C 1
ATOM 2163 O O . LEU A 1 266 ? -24.139 -1.768 27.218 1.00 96.94 266 LEU A O 1
ATOM 2167 N N . GLN A 1 267 ? -23.554 -3.806 26.435 1.00 97.44 267 GLN A N 1
ATOM 2168 C CA . GLN A 1 267 ? -24.877 -4.201 25.948 1.00 97.44 267 GLN A CA 1
ATOM 2169 C C . GLN A 1 267 ? -25.915 -3.990 27.053 1.00 97.44 267 GLN A C 1
ATOM 2171 O O . GLN A 1 267 ? -26.843 -3.201 26.898 1.00 97.44 267 GLN A O 1
ATOM 2176 N N . LYS A 1 268 ? -25.666 -4.574 28.233 1.00 97.31 268 LYS A N 1
ATOM 2177 C CA . LYS A 1 268 ? -26.517 -4.388 29.410 1.00 97.31 268 LYS A CA 1
ATOM 2178 C C . LYS A 1 268 ? -26.610 -2.926 29.855 1.00 97.31 268 LYS A C 1
ATOM 2180 O O . LYS A 1 268 ? -27.695 -2.450 30.163 1.00 97.31 268 LYS A O 1
ATOM 2185 N N . PHE A 1 269 ? -25.490 -2.204 29.903 1.00 97.81 269 PHE A N 1
ATOM 2186 C CA . PHE A 1 269 ? -25.468 -0.801 30.323 1.00 97.81 269 PHE A CA 1
ATOM 2187 C C . PHE A 1 269 ? -26.346 0.092 29.432 1.00 97.81 269 PHE A C 1
ATOM 2189 O O . PHE A 1 269 ? -27.039 0.969 29.956 1.00 97.81 269 PHE A O 1
ATOM 2196 N N . LEU A 1 270 ? -26.314 -0.130 28.115 1.00 98.44 270 LEU A N 1
ATOM 2197 C CA . LEU A 1 270 ? -27.141 0.570 27.133 1.00 98.44 270 LEU A CA 1
ATOM 2198 C C . LEU A 1 270 ? -28.602 0.116 27.208 1.00 98.44 270 LEU A C 1
ATOM 2200 O O . LEU A 1 270 ? -29.493 0.964 27.223 1.00 98.44 270 LEU A O 1
ATOM 2204 N N . ASP A 1 271 ? -28.857 -1.186 27.334 1.00 98.31 271 ASP A N 1
ATOM 2205 C CA . ASP A 1 271 ? -30.208 -1.736 27.486 1.00 98.31 271 ASP A CA 1
ATOM 2206 C C . ASP A 1 271 ? -30.918 -1.185 28.730 1.00 98.31 271 ASP A C 1
ATOM 2208 O O . ASP A 1 271 ? -32.067 -0.761 28.638 1.00 98.31 271 ASP A O 1
ATOM 2212 N N . ASP A 1 272 ? -30.223 -1.097 29.867 1.00 98.00 272 ASP A N 1
ATOM 2213 C CA . ASP A 1 272 ? -30.785 -0.599 31.128 1.00 98.00 272 ASP A CA 1
ATOM 2214 C C . ASP A 1 272 ? -31.114 0.911 31.086 1.00 98.00 272 ASP A C 1
ATOM 2216 O O . ASP A 1 272 ? -31.973 1.380 31.833 1.00 98.00 272 ASP A O 1
ATOM 2220 N N . ARG A 1 273 ? -30.417 1.697 30.250 1.00 97.69 273 ARG A N 1
ATOM 2221 C CA . ARG A 1 273 ? -30.502 3.176 30.238 1.00 97.69 273 ARG A CA 1
ATOM 2222 C C . ARG A 1 273 ? -31.269 3.751 29.058 1.00 97.69 273 ARG A C 1
ATOM 2224 O O . ARG A 1 273 ? -32.005 4.718 29.227 1.00 97.69 273 ARG A O 1
ATOM 2231 N N . VAL A 1 274 ? -31.062 3.182 27.877 1.00 97.88 274 VAL A N 1
ATOM 2232 C CA . VAL A 1 274 ? -31.681 3.611 26.619 1.00 97.88 274 VAL A CA 1
ATOM 2233 C C . VAL A 1 274 ? -32.877 2.716 26.298 1.00 97.88 274 VAL A C 1
ATOM 2235 O O . VAL A 1 274 ? -33.891 3.209 25.809 1.00 97.88 274 VAL A O 1
ATOM 2238 N N . GLY A 1 275 ? -32.801 1.424 26.631 1.00 97.62 275 GLY A N 1
ATOM 2239 C CA . GLY A 1 275 ? -33.796 0.411 26.280 1.00 97.62 275 GLY A CA 1
ATOM 2240 C C . GLY A 1 275 ? -33.481 -0.246 24.939 1.00 97.62 275 GLY A C 1
ATOM 2241 O O . GLY A 1 275 ? -33.306 0.442 23.936 1.00 97.62 275 GLY A O 1
ATOM 2242 N N . THR A 1 276 ? -33.461 -1.580 24.894 1.00 96.81 276 THR A N 1
ATOM 2243 C CA . THR A 1 276 ? -33.060 -2.363 23.709 1.00 96.81 276 THR A CA 1
ATOM 2244 C C . THR A 1 276 ? -33.812 -1.966 22.438 1.00 96.81 276 THR A C 1
ATOM 2246 O O . THR A 1 276 ? -33.200 -1.820 21.390 1.00 96.81 276 THR A O 1
ATOM 2249 N N . ALA A 1 277 ? -35.119 -1.702 22.504 1.00 96.25 277 ALA A N 1
ATOM 2250 C CA . ALA A 1 277 ? -35.914 -1.321 21.328 1.00 96.25 277 ALA A CA 1
ATOM 2251 C C . ALA A 1 277 ? -35.622 0.099 20.789 1.00 96.25 277 ALA A C 1
ATOM 2253 O O . ALA A 1 277 ? -36.056 0.450 19.686 1.00 96.25 277 ALA A O 1
ATOM 2254 N N . ASN A 1 278 ? -34.911 0.931 21.555 1.00 96.94 278 ASN A N 1
ATOM 2255 C CA . ASN A 1 278 ? -34.739 2.356 21.268 1.00 96.94 278 ASN A CA 1
ATOM 2256 C C . ASN A 1 278 ? -33.460 2.680 20.490 1.00 96.94 278 ASN A C 1
ATOM 2258 O O . ASN A 1 278 ? -33.301 3.820 20.063 1.00 96.94 278 ASN A O 1
ATOM 2262 N N . TYR A 1 279 ? -32.587 1.699 20.262 1.00 98.19 279 TYR A N 1
ATOM 2263 C CA . TYR A 1 279 ? -31.378 1.854 19.460 1.00 98.19 279 TYR A CA 1
ATOM 2264 C C . TYR A 1 279 ? -31.147 0.638 18.559 1.00 98.19 279 TYR A C 1
ATOM 2266 O O . TYR A 1 279 ? -31.607 -0.466 18.840 1.00 98.19 279 TYR A O 1
ATOM 2274 N N . ASP A 1 280 ? -30.429 0.853 17.467 1.00 98.44 280 ASP A N 1
ATOM 2275 C CA . ASP A 1 280 ? -30.176 -0.127 16.409 1.00 98.44 280 ASP A CA 1
ATOM 2276 C C . ASP A 1 280 ? -28.723 -0.615 16.431 1.00 98.44 280 ASP A C 1
ATOM 2278 O O . ASP A 1 280 ? -28.434 -1.747 16.047 1.00 98.44 280 ASP A O 1
ATOM 2282 N N . VAL A 1 281 ? -27.818 0.227 16.932 1.00 98.19 281 VAL A N 1
ATOM 2283 C CA . VAL A 1 281 ? -26.406 -0.074 17.178 1.00 98.19 281 VAL A CA 1
ATOM 2284 C C . VAL A 1 281 ? -25.920 0.708 18.399 1.00 98.19 281 VAL A C 1
ATOM 2286 O O . VAL A 1 281 ? -26.367 1.826 18.653 1.00 98.19 281 VAL A O 1
ATOM 2289 N N . GLY A 1 282 ? -25.054 0.103 19.200 1.00 98.19 282 GLY A N 1
ATOM 2290 C CA . GLY A 1 282 ? -24.511 0.662 20.429 1.00 98.19 282 GLY A CA 1
ATOM 2291 C C . GLY A 1 282 ? -22.985 0.654 20.422 1.00 98.19 282 GLY A C 1
ATOM 2292 O O . GLY A 1 282 ? -22.371 -0.286 19.915 1.00 98.19 282 GLY A O 1
ATOM 2293 N N . HIS A 1 283 ? -22.375 1.699 20.981 1.00 98.50 283 HIS A N 1
ATOM 2294 C CA . HIS A 1 283 ? -20.925 1.891 20.948 1.00 98.50 283 HIS A CA 1
ATOM 2295 C C . HIS A 1 283 ? -20.411 2.602 22.212 1.00 98.50 283 HIS A C 1
ATOM 2297 O O . HIS A 1 283 ? -21.099 3.449 22.782 1.00 98.50 283 HIS A O 1
ATOM 2303 N N . LEU A 1 284 ? -19.198 2.281 22.659 1.00 98.38 284 LEU A N 1
ATOM 2304 C CA . LEU A 1 284 ? -18.533 2.928 23.796 1.00 98.38 284 LEU A CA 1
ATOM 2305 C C . LEU A 1 284 ? -17.321 3.743 23.346 1.00 98.38 284 LEU A C 1
ATOM 2307 O O . LEU A 1 284 ? -16.460 3.239 22.633 1.00 98.38 284 LEU A O 1
ATOM 2311 N N . PHE A 1 285 ? -17.214 4.982 23.823 1.00 98.38 285 PHE A N 1
ATOM 2312 C CA . PHE A 1 285 ? -16.032 5.820 23.632 1.00 98.38 285 PHE A CA 1
ATOM 2313 C C . PHE A 1 285 ? -15.153 5.841 24.879 1.00 98.38 285 PHE A C 1
ATOM 2315 O O . PHE A 1 285 ? -15.627 6.065 26.001 1.00 98.38 285 PHE A O 1
ATOM 2322 N N . HIS A 1 286 ? -13.855 5.634 24.667 1.00 96.38 286 HIS A N 1
ATOM 2323 C CA . HIS A 1 286 ? -12.857 5.573 25.723 1.00 96.38 286 HIS A CA 1
ATOM 2324 C C . HIS A 1 286 ? -11.635 6.444 25.407 1.00 96.38 286 HIS A C 1
ATOM 2326 O O . HIS A 1 286 ? -11.169 6.514 24.273 1.00 96.38 286 HIS A O 1
ATOM 2332 N N . ASN A 1 287 ? -11.101 7.114 26.430 1.00 95.38 287 ASN A N 1
ATOM 2333 C CA . ASN A 1 287 ? -9.825 7.826 26.347 1.00 95.38 287 ASN A CA 1
ATOM 2334 C C . ASN A 1 287 ? -8.761 7.054 27.138 1.00 95.38 287 ASN A C 1
ATOM 2336 O O . ASN A 1 287 ? -8.977 6.769 28.321 1.00 95.38 287 ASN A O 1
ATOM 2340 N N . THR A 1 288 ? -7.638 6.747 26.493 1.00 91.12 288 THR A N 1
ATOM 2341 C CA . THR A 1 288 ? -6.561 5.874 26.990 1.00 91.12 288 THR A CA 1
ATOM 2342 C C . THR A 1 288 ? -5.215 6.266 26.382 1.00 91.12 288 THR A C 1
ATOM 2344 O O . THR A 1 288 ? -5.164 6.837 25.300 1.00 91.12 288 THR A O 1
ATOM 2347 N N . THR A 1 289 ? -4.104 5.932 27.036 1.00 88.88 289 THR A N 1
ATOM 2348 C CA . THR A 1 289 ? -2.762 6.072 26.443 1.00 88.88 289 THR A CA 1
ATOM 2349 C C . THR A 1 289 ? -2.409 4.945 25.475 1.00 88.88 289 THR A C 1
ATOM 2351 O O . THR A 1 289 ? -1.451 5.100 24.725 1.00 88.88 289 THR A O 1
ATOM 2354 N N . ASN A 1 290 ? -3.181 3.852 25.479 1.00 86.75 290 ASN A N 1
ATOM 2355 C CA . ASN A 1 290 ? -2.998 2.672 24.631 1.00 86.75 290 ASN A CA 1
ATOM 2356 C C . ASN A 1 290 ? -4.232 2.524 23.723 1.00 86.75 290 ASN A C 1
ATOM 2358 O O . ASN A 1 290 ? -5.193 1.873 24.143 1.00 86.75 290 ASN A O 1
ATOM 2362 N N . PRO A 1 291 ? -4.276 3.209 22.565 1.00 88.00 291 PRO A N 1
ATOM 2363 C CA . PRO A 1 291 ? -5.422 3.175 21.661 1.00 88.00 291 PRO A CA 1
ATOM 2364 C C . PRO A 1 291 ? -5.720 1.762 21.158 1.00 88.00 291 PRO A C 1
ATOM 2366 O O . PRO A 1 291 ? -4.801 1.006 20.856 1.00 88.00 291 PRO A O 1
ATOM 2369 N N . ASN A 1 292 ? -6.998 1.415 21.057 1.00 89.81 292 ASN A N 1
ATOM 2370 C CA . ASN A 1 292 ? -7.464 0.127 20.551 1.00 89.81 292 ASN A CA 1
ATOM 2371 C C . ASN A 1 292 ? -8.964 0.162 20.237 1.00 89.81 292 ASN A C 1
ATOM 2373 O O . ASN A 1 292 ? -9.661 1.135 20.544 1.00 89.81 292 ASN A O 1
ATOM 2377 N N . GLY A 1 293 ? -9.469 -0.914 19.646 1.00 92.50 293 GLY A N 1
ATOM 2378 C CA . GLY A 1 293 ? -10.881 -1.050 19.319 1.00 92.50 293 GLY A CA 1
ATOM 2379 C C . GLY A 1 293 ? -11.361 -2.497 19.317 1.00 92.50 293 GLY A C 1
ATOM 2380 O O . GLY A 1 293 ? -10.579 -3.460 19.277 1.00 92.50 293 GLY A O 1
ATOM 2381 N N . ASN A 1 294 ? -12.675 -2.643 19.455 1.00 93.44 294 ASN A N 1
ATOM 2382 C CA . ASN A 1 294 ? -13.365 -3.911 19.286 1.00 93.44 294 ASN A CA 1
ATOM 2383 C C . ASN A 1 294 ? -14.823 -3.646 18.907 1.00 93.44 294 ASN A C 1
ATOM 2385 O O . ASN A 1 294 ? -15.565 -3.067 19.697 1.00 93.44 294 ASN A O 1
ATOM 2389 N N . ALA A 1 295 ? -15.271 -4.125 17.757 1.00 91.25 295 ALA A N 1
ATOM 2390 C CA . ALA A 1 295 ? -16.636 -3.977 17.274 1.00 91.25 295 ALA A CA 1
ATOM 2391 C C . ALA A 1 295 ? -17.633 -4.914 17.976 1.00 91.25 295 ALA A C 1
ATOM 2393 O O . ALA A 1 295 ? -18.843 -4.804 17.787 1.00 91.25 295 ALA A O 1
ATOM 2394 N N . GLY A 1 296 ? -17.152 -5.878 18.764 1.00 87.38 296 GLY A N 1
ATOM 2395 C CA . GLY A 1 296 ? -17.941 -6.915 19.434 1.00 87.38 296 GLY A CA 1
ATOM 2396 C C . GLY A 1 296 ? -18.539 -7.968 18.494 1.00 87.38 296 GLY A C 1
ATOM 2397 O O . GLY A 1 296 ? -18.911 -9.052 18.946 1.00 87.38 296 GLY A O 1
ATOM 2398 N N . CYS A 1 297 ? -18.649 -7.656 17.203 1.00 88.12 297 CYS A N 1
ATOM 2399 C CA . CYS A 1 297 ? -19.257 -8.468 16.159 1.00 88.12 297 CYS A CA 1
ATOM 2400 C C . CYS A 1 297 ? -19.002 -7.855 14.774 1.00 88.12 297 CYS A C 1
ATOM 2402 O O . CYS A 1 297 ? -18.774 -6.653 14.647 1.00 88.12 297 CYS A O 1
ATOM 2404 N N . ILE A 1 298 ? -19.107 -8.687 13.734 1.00 92.31 298 ILE A N 1
ATOM 2405 C CA . ILE A 1 298 ? -19.173 -8.237 12.340 1.00 92.31 298 ILE A CA 1
ATOM 2406 C C . ILE A 1 298 ? -20.602 -8.444 11.841 1.00 92.31 298 ILE A C 1
ATOM 2408 O O . ILE A 1 298 ? -21.078 -9.579 11.804 1.00 92.31 298 ILE A O 1
ATOM 2412 N N . GLY A 1 299 ? -21.277 -7.358 11.464 1.00 94.38 299 GLY A N 1
ATOM 2413 C CA . GLY A 1 299 ? -22.666 -7.377 11.010 1.00 94.38 299 GLY A CA 1
ATOM 2414 C C . GLY A 1 299 ? -23.629 -7.728 12.141 1.00 94.38 299 GLY A C 1
ATOM 2415 O O . GLY A 1 299 ? -24.165 -8.832 12.190 1.00 94.38 299 GLY A O 1
ATOM 2416 N N . CYS A 1 300 ? -23.847 -6.780 13.047 1.00 93.06 300 CYS A N 1
ATOM 2417 C CA . CYS A 1 300 ? -24.718 -6.945 14.214 1.00 93.06 300 CYS A CA 1
ATOM 2418 C C . CYS A 1 300 ? -25.642 -5.758 14.479 1.00 93.06 300 CYS A C 1
ATOM 2420 O O . CYS A 1 300 ? -26.375 -5.752 15.469 1.00 93.06 300 CYS A O 1
ATOM 2422 N N . VAL A 1 301 ? -25.663 -4.756 13.595 1.00 94.94 301 VAL A N 1
ATOM 2423 C CA . VAL A 1 301 ? -26.737 -3.755 13.620 1.00 94.94 301 VAL A CA 1
ATOM 2424 C C . VAL A 1 301 ? -28.088 -4.472 13.554 1.00 94.94 301 VAL A C 1
ATOM 2426 O O . VAL A 1 301 ? -28.254 -5.402 12.762 1.00 94.94 301 VAL A O 1
ATOM 2429 N N . CYS A 1 302 ? -29.021 -4.029 14.398 1.00 95.25 302 CYS A N 1
ATOM 2430 C CA . CYS A 1 302 ? -30.339 -4.616 14.659 1.00 95.25 302 CYS A CA 1
ATOM 2431 C C . CYS A 1 302 ? -30.375 -5.955 15.423 1.00 95.25 302 CYS A C 1
ATOM 2433 O O . CYS A 1 302 ? -31.473 -6.456 15.656 1.00 95.25 302 CYS A O 1
ATOM 2435 N N . ASP A 1 303 ? -29.247 -6.540 15.841 1.00 94.88 303 ASP A N 1
ATOM 2436 C CA . ASP A 1 303 ? -29.261 -7.750 16.679 1.00 94.88 303 ASP A CA 1
ATOM 2437 C C . ASP A 1 303 ? -29.328 -7.382 18.166 1.00 94.88 303 ASP A C 1
ATOM 2439 O O . ASP A 1 303 ? -28.332 -6.994 18.774 1.00 94.88 303 ASP A O 1
ATOM 2443 N N . ASP A 1 304 ? -30.496 -7.555 18.779 1.00 94.62 304 ASP A N 1
ATOM 2444 C CA . ASP A 1 304 ? -30.746 -7.248 20.194 1.00 94.62 304 ASP A CA 1
ATOM 2445 C C . ASP A 1 304 ? -29.798 -7.958 21.181 1.00 94.62 304 ASP A C 1
ATOM 2447 O O . ASP A 1 304 ? -29.667 -7.513 22.318 1.00 94.62 304 ASP A O 1
ATOM 2451 N N . ASN A 1 305 ? -29.098 -9.022 20.770 1.00 90.44 305 ASN A N 1
ATOM 2452 C CA . ASN A 1 305 ? -28.154 -9.746 21.628 1.00 90.44 305 ASN A CA 1
ATOM 2453 C C . ASN A 1 305 ? -26.697 -9.282 21.488 1.00 90.44 305 ASN A C 1
ATOM 2455 O O . ASN A 1 305 ? -25.838 -9.721 22.268 1.00 90.44 305 ASN A O 1
ATOM 2459 N N . SER A 1 306 ? -26.376 -8.474 20.474 1.00 93.50 306 SER A N 1
ATOM 2460 C CA . SER A 1 306 ? -24.988 -8.132 20.141 1.00 93.50 306 SER A CA 1
ATOM 2461 C C . SER A 1 306 ? -24.747 -6.703 19.647 1.00 93.50 306 SER A C 1
ATOM 2463 O O . SER A 1 306 ? -23.600 -6.258 19.657 1.00 93.50 306 SER A O 1
ATOM 2465 N N . LYS A 1 307 ? -25.792 -5.945 19.301 1.00 95.25 307 LYS A N 1
ATOM 2466 C CA . LYS A 1 307 ? -25.687 -4.612 18.692 1.00 95.25 307 LYS A CA 1
ATOM 2467 C C . LYS A 1 307 ? -24.985 -3.560 19.550 1.00 95.25 307 LYS A C 1
ATOM 2469 O O . LYS A 1 307 ? -24.535 -2.564 19.002 1.00 95.25 307 LYS A O 1
ATOM 2474 N N . GLY A 1 308 ? -24.885 -3.748 20.865 1.00 95.94 308 GLY A N 1
ATOM 2475 C CA . GLY A 1 308 ? -24.298 -2.819 21.835 1.00 95.94 308 GLY A CA 1
ATOM 2476 C C . GLY A 1 308 ? -22.996 -3.304 22.470 1.00 95.94 308 GLY A C 1
ATOM 2477 O O . GLY A 1 308 ? -22.787 -3.078 23.658 1.00 95.94 308 GLY A O 1
ATOM 2478 N N . LYS A 1 309 ? -22.137 -4.005 21.724 1.00 95.56 309 LYS A N 1
ATOM 2479 C CA . LYS A 1 309 ? -20.907 -4.624 22.257 1.00 95.56 309 LYS A CA 1
ATOM 2480 C C . LYS A 1 309 ? -19.602 -3.931 21.861 1.00 95.56 309 LYS A C 1
ATOM 2482 O O . LYS A 1 309 ? -18.546 -4.359 22.326 1.00 95.56 309 LYS A O 1
ATOM 2487 N N . ALA A 1 310 ? -19.663 -2.886 21.041 1.00 96.50 310 ALA A N 1
ATOM 2488 C CA . ALA A 1 310 ? -18.477 -2.268 20.464 1.00 96.50 310 ALA A CA 1
ATOM 2489 C C . ALA A 1 310 ? -17.861 -1.158 21.322 1.00 96.50 310 ALA A C 1
ATOM 2491 O O . ALA A 1 310 ? -18.574 -0.445 22.031 1.00 96.50 310 ALA A O 1
ATOM 2492 N N . PHE A 1 311 ? -16.556 -0.940 21.192 1.00 96.94 311 PHE A N 1
ATOM 2493 C CA . PHE A 1 311 ? -15.885 0.253 21.689 1.00 96.94 311 PHE A CA 1
ATOM 2494 C C . PHE A 1 311 ? -14.776 0.738 20.751 1.00 96.94 311 PHE A C 1
ATOM 2496 O O . PHE A 1 311 ? -14.146 -0.049 20.048 1.00 96.94 311 PHE A O 1
ATOM 2503 N N . SER A 1 312 ? -14.504 2.040 20.835 1.00 96.56 312 SER A N 1
ATOM 2504 C CA . SER A 1 312 ? -13.345 2.706 20.244 1.00 96.56 312 SER A CA 1
ATOM 2505 C C . SER A 1 312 ? -12.599 3.465 21.333 1.00 96.56 312 SER A C 1
ATOM 2507 O O . SER A 1 312 ? -13.203 4.224 22.105 1.00 96.56 312 SER A O 1
ATOM 2509 N N . ALA A 1 313 ? -11.284 3.280 21.402 1.00 94.31 313 ALA A N 1
ATOM 2510 C CA . ALA A 1 313 ? -10.430 3.898 22.401 1.00 94.31 313 ALA A CA 1
ATOM 2511 C C . ALA A 1 313 ? -9.253 4.640 21.757 1.00 94.31 313 ALA A C 1
ATOM 2513 O O . ALA A 1 313 ? -8.488 4.069 20.985 1.00 94.31 313 ALA A O 1
ATOM 2514 N N . GLY A 1 314 ? -9.082 5.919 22.100 1.00 91.69 314 GLY A N 1
ATOM 2515 C CA . GLY A 1 314 ? -8.016 6.765 21.553 1.00 91.69 314 GLY A CA 1
ATOM 2516 C C . GLY A 1 314 ? -7.220 7.510 22.619 1.00 91.69 314 GLY A C 1
ATOM 2517 O O . GLY A 1 314 ? -7.708 7.733 23.726 1.00 91.69 314 GLY A O 1
ATOM 2518 N N . ASN A 1 315 ? -6.010 7.945 22.256 1.00 90.81 315 ASN A N 1
ATOM 2519 C CA . ASN A 1 315 ? -5.195 8.865 23.052 1.00 90.81 315 ASN A CA 1
ATOM 2520 C C . ASN A 1 315 ? -5.479 10.306 22.643 1.00 90.81 315 ASN A C 1
ATOM 2522 O O . ASN A 1 315 ? -4.733 10.930 21.889 1.00 90.81 315 ASN A O 1
ATOM 2526 N N . LEU A 1 316 ? -6.572 10.847 23.175 1.00 90.12 316 LEU A N 1
ATOM 2527 C CA . LEU A 1 316 ? -7.067 12.173 22.807 1.00 90.12 316 LEU A CA 1
ATOM 2528 C C . LEU A 1 316 ? -6.096 13.305 23.187 1.00 90.12 316 LEU A C 1
ATOM 2530 O O . LEU A 1 316 ? -6.253 14.436 22.736 1.00 90.12 316 LEU A O 1
ATOM 2534 N N . GLY A 1 317 ? -5.104 13.036 24.041 1.00 85.94 317 GLY A N 1
ATOM 2535 C CA . GLY A 1 317 ? -4.064 14.002 24.391 1.00 85.94 317 GLY A CA 1
ATOM 2536 C C . GLY A 1 317 ? -2.982 14.162 23.321 1.00 85.94 317 GLY A C 1
ATOM 2537 O O . GLY A 1 317 ? -2.356 15.218 23.268 1.00 85.94 317 GLY A O 1
ATOM 2538 N N . SER A 1 318 ? -2.759 13.144 22.484 1.00 83.19 318 SER A N 1
ATOM 2539 C CA . SER A 1 318 ? -1.656 13.103 21.513 1.00 83.19 318 SER A CA 1
ATOM 2540 C C . SER A 1 318 ? -2.095 13.044 20.050 1.00 83.19 318 SER A C 1
ATOM 2542 O O . SER A 1 318 ? -1.232 13.108 19.180 1.00 83.19 318 SER A O 1
ATOM 2544 N N . MET A 1 319 ? -3.395 12.908 19.771 1.00 84.44 319 MET A N 1
ATOM 2545 C CA . MET A 1 319 ? -3.934 12.833 18.409 1.00 84.44 319 MET A CA 1
ATOM 2546 C C . MET A 1 319 ? -4.974 13.914 18.131 1.00 84.44 319 MET A C 1
ATOM 2548 O O . MET A 1 319 ? -5.665 14.402 19.033 1.00 84.44 319 MET A O 1
ATOM 2552 N N . ASP A 1 320 ? -5.119 14.257 16.855 1.00 85.44 320 ASP A N 1
ATOM 2553 C CA . ASP A 1 320 ? -6.267 15.027 16.388 1.00 85.44 320 ASP A CA 1
ATOM 2554 C C . ASP A 1 320 ? -7.559 14.198 16.520 1.00 85.44 320 ASP A C 1
ATOM 2556 O O . ASP A 1 320 ? -7.565 12.986 16.309 1.00 85.44 320 ASP A O 1
ATOM 2560 N N . ILE A 1 321 ? -8.675 14.840 16.897 1.00 88.62 321 ILE A N 1
ATOM 2561 C CA . ILE A 1 321 ? -9.920 14.105 17.197 1.00 88.62 321 ILE A CA 1
ATOM 2562 C C . ILE A 1 321 ? -10.519 13.453 15.946 1.00 88.62 321 ILE A C 1
ATOM 2564 O O . ILE A 1 321 ? -11.228 12.463 16.059 1.00 88.62 321 ILE A O 1
ATOM 2568 N N . ASP A 1 322 ? -10.205 13.966 14.751 1.00 88.69 322 ASP A N 1
ATOM 2569 C CA . ASP A 1 322 ? -10.616 13.334 13.497 1.00 88.69 322 ASP A CA 1
ATOM 2570 C C . ASP A 1 322 ? -9.999 11.941 13.318 1.00 88.69 322 ASP A C 1
ATOM 2572 O O . ASP A 1 322 ? -10.630 11.084 12.709 1.00 88.69 322 ASP A O 1
ATOM 2576 N N . ARG A 1 323 ? -8.815 11.683 13.893 1.00 88.44 323 ARG A N 1
ATOM 2577 C CA . ARG A 1 323 ? -8.219 10.344 13.913 1.00 88.44 323 ARG A CA 1
ATOM 2578 C C . ARG A 1 323 ? -9.066 9.370 14.724 1.00 88.44 323 ARG A C 1
ATOM 2580 O O . ARG A 1 323 ? -9.325 8.262 14.278 1.00 88.44 323 ARG A O 1
ATOM 2587 N N . PHE A 1 324 ? -9.547 9.794 15.891 1.00 92.75 324 PHE A N 1
ATOM 2588 C CA . PHE A 1 324 ? -10.483 8.982 16.670 1.00 92.75 324 PHE A CA 1
ATOM 2589 C C . PHE A 1 324 ? -11.800 8.771 15.910 1.00 92.75 324 PHE A C 1
ATOM 2591 O O . PHE A 1 324 ? -12.297 7.651 15.839 1.00 92.75 324 PHE A O 1
ATOM 2598 N N . ASP A 1 325 ? -12.350 9.837 15.324 1.00 94.06 325 ASP A N 1
ATOM 2599 C CA . ASP A 1 325 ? -13.659 9.803 14.669 1.00 94.06 325 ASP A CA 1
ATOM 2600 C C . ASP A 1 325 ? -13.671 8.939 13.395 1.00 94.06 325 ASP A C 1
ATOM 2602 O O . ASP A 1 325 ? -14.653 8.243 13.139 1.00 94.06 325 ASP A O 1
ATOM 2606 N N . ILE A 1 326 ? -12.609 8.995 12.585 1.00 91.44 326 ILE A N 1
ATOM 2607 C CA . ILE A 1 326 ? -12.532 8.316 11.285 1.00 91.44 326 ILE A CA 1
ATOM 2608 C C . ILE A 1 326 ? -11.757 7.003 11.392 1.00 91.44 326 ILE A C 1
ATOM 2610 O O . ILE A 1 326 ? -12.308 5.951 11.088 1.00 91.44 326 ILE A O 1
ATOM 2614 N N . ASP A 1 327 ? -10.503 7.038 11.839 1.00 91.06 327 ASP A N 1
ATOM 2615 C CA . ASP A 1 327 ? -9.617 5.870 11.792 1.00 91.06 327 ASP A CA 1
ATOM 2616 C C . ASP A 1 327 ? -10.064 4.784 12.772 1.00 91.06 327 ASP A C 1
ATOM 2618 O O . ASP A 1 327 ? -9.895 3.608 12.480 1.00 91.06 327 ASP A O 1
ATOM 2622 N N . PHE A 1 328 ? -10.630 5.157 13.927 1.00 93.44 328 PHE A N 1
ATOM 2623 C CA . PHE A 1 328 ? -11.044 4.185 14.947 1.00 93.44 328 PHE A CA 1
ATOM 2624 C C . PHE A 1 328 ? -12.557 3.988 14.941 1.00 93.44 328 PHE A C 1
ATOM 2626 O O . PHE A 1 328 ? -13.041 2.889 14.689 1.00 93.44 328 PHE A O 1
ATOM 2633 N N . PHE A 1 329 ? -13.333 5.051 15.158 1.00 97.00 329 PHE A N 1
ATOM 2634 C CA . PHE A 1 329 ? -14.781 4.911 15.276 1.00 97.00 329 PHE A CA 1
ATOM 2635 C C . PHE A 1 329 ? -15.443 4.462 13.971 1.00 97.00 329 PHE A C 1
ATOM 2637 O O . PHE A 1 329 ? -16.236 3.522 14.003 1.00 97.00 329 PHE A O 1
ATOM 2644 N N . CYS A 1 330 ? -15.126 5.070 12.819 1.00 97.12 330 CYS A N 1
ATOM 2645 C CA . CYS A 1 330 ? -15.729 4.622 11.558 1.00 97.12 330 CYS A CA 1
ATOM 2646 C C . CYS A 1 330 ? -15.276 3.212 11.155 1.00 97.12 330 CYS A C 1
ATOM 2648 O O . CYS A 1 330 ? -16.071 2.514 10.524 1.00 97.12 330 CYS A O 1
ATOM 2650 N N . HIS A 1 331 ? -14.067 2.792 11.542 1.00 96.44 331 HIS A N 1
ATOM 2651 C CA . HIS A 1 331 ? -13.547 1.438 11.335 1.00 96.44 331 HIS A CA 1
ATOM 2652 C C . HIS A 1 331 ? -14.329 0.400 12.151 1.00 96.44 331 HIS A C 1
ATOM 2654 O O . HIS A 1 331 ? -14.940 -0.510 11.589 1.00 96.44 331 HIS A O 1
ATOM 2660 N N . GLU A 1 332 ? -14.413 0.581 13.472 1.00 96.38 332 GLU A N 1
ATOM 2661 C CA . GLU A 1 332 ? -15.148 -0.338 14.348 1.00 96.38 332 GLU A CA 1
ATOM 2662 C C . GLU A 1 332 ? -16.652 -0.337 14.035 1.00 96.38 332 GLU A C 1
ATOM 2664 O O . GLU A 1 332 ? -17.307 -1.382 14.046 1.00 96.38 332 GLU A O 1
ATOM 2669 N N . LEU A 1 333 ? -17.213 0.823 13.680 1.00 97.56 333 LEU A N 1
ATOM 2670 C CA . LEU A 1 333 ? -18.583 0.910 13.182 1.00 97.56 333 LEU A CA 1
ATOM 2671 C C . LEU A 1 333 ? -18.740 0.162 11.849 1.00 97.56 333 LEU A C 1
ATOM 2673 O O . LEU A 1 333 ? -19.749 -0.509 11.653 1.00 97.56 333 LEU A O 1
ATOM 2677 N N . GLY A 1 334 ? -17.739 0.198 10.967 1.00 97.31 334 GLY A N 1
ATOM 2678 C CA . GLY A 1 334 ? -17.724 -0.537 9.700 1.00 97.31 334 GLY A CA 1
ATOM 2679 C C . GLY A 1 334 ? -17.878 -2.045 9.902 1.00 97.31 334 GLY A C 1
ATOM 2680 O O . GLY A 1 334 ? -18.677 -2.683 9.210 1.00 97.31 334 GLY A O 1
ATOM 2681 N N . HIS A 1 335 ? -17.221 -2.606 10.920 1.00 96.81 335 HIS A N 1
ATOM 2682 C CA . HIS A 1 335 ? -17.446 -3.989 11.346 1.00 96.81 335 HIS A CA 1
ATOM 2683 C C . HIS A 1 335 ? -18.863 -4.224 11.859 1.00 96.81 335 HIS A C 1
ATOM 2685 O O . HIS A 1 335 ? -19.526 -5.138 11.367 1.00 96.81 335 HIS A O 1
ATOM 2691 N N . GLN A 1 336 ? -19.381 -3.393 12.775 1.00 96.38 336 GLN A N 1
ATOM 2692 C CA . GLN A 1 336 ? -20.766 -3.535 13.263 1.00 96.38 336 GLN A CA 1
ATOM 2693 C C . GLN A 1 336 ? -21.780 -3.532 12.105 1.00 96.38 336 GLN A C 1
ATOM 2695 O O . GLN A 1 336 ? -22.804 -4.220 12.162 1.00 96.38 336 GLN A O 1
ATOM 2700 N N . MET A 1 337 ? -21.450 -2.806 11.036 1.00 96.00 337 MET A N 1
ATOM 2701 C CA . MET A 1 337 ? -22.209 -2.661 9.796 1.00 96.00 337 MET A CA 1
ATOM 2702 C C . MET A 1 337 ? -21.976 -3.787 8.770 1.00 96.00 337 MET A C 1
ATOM 2704 O O . MET A 1 337 ? -22.737 -3.878 7.811 1.00 96.00 337 MET A O 1
ATOM 2708 N N . GLY A 1 338 ? -20.991 -4.668 8.972 1.00 94.62 338 GLY A N 1
ATOM 2709 C CA . GLY A 1 338 ? -20.794 -5.903 8.200 1.00 94.62 338 GLY A CA 1
ATOM 2710 C C . GLY A 1 338 ? -19.508 -5.996 7.373 1.00 94.62 338 GLY A C 1
ATOM 2711 O O . GLY A 1 338 ? -19.315 -7.009 6.697 1.00 94.62 338 GLY A O 1
ATOM 2712 N N . ALA A 1 339 ? -18.630 -4.991 7.400 1.00 96.00 339 ALA A N 1
ATOM 2713 C CA . ALA A 1 339 ? -17.360 -5.037 6.676 1.00 96.00 339 ALA A CA 1
ATOM 2714 C C . ALA A 1 339 ? -16.303 -5.891 7.396 1.00 96.00 339 ALA A C 1
ATOM 2716 O O . ALA A 1 339 ? -16.249 -5.934 8.624 1.00 96.00 339 ALA A O 1
ATOM 2717 N N . ASN A 1 340 ? -15.436 -6.543 6.621 1.00 94.94 340 ASN A N 1
ATOM 2718 C CA . ASN A 1 340 ? -14.195 -7.147 7.121 1.00 94.94 340 ASN A CA 1
ATOM 2719 C C . ASN A 1 340 ? -12.998 -6.280 6.706 1.00 94.94 340 ASN A C 1
ATOM 2721 O O . ASN A 1 340 ? -13.165 -5.342 5.920 1.00 94.94 340 ASN A O 1
ATOM 2725 N N . HIS A 1 341 ? -11.805 -6.595 7.213 1.00 94.88 341 HIS A N 1
ATOM 2726 C CA . HIS A 1 341 ? -10.609 -5.842 6.859 1.00 94.88 341 HIS A CA 1
ATOM 2727 C C . HIS A 1 341 ? -10.236 -6.003 5.387 1.00 94.88 341 HIS A C 1
ATOM 2729 O O . HIS A 1 341 ? -10.346 -7.088 4.807 1.00 94.88 341 HIS A O 1
ATOM 2735 N N . THR A 1 342 ? -9.750 -4.916 4.796 1.00 95.62 342 THR A N 1
ATOM 2736 C CA . THR A 1 342 ? -9.309 -4.859 3.397 1.00 95.62 342 THR A CA 1
ATOM 2737 C C . THR A 1 342 ? -7.800 -4.990 3.241 1.00 95.62 342 THR A C 1
ATOM 2739 O O . THR A 1 342 ? -7.332 -5.272 2.141 1.00 95.62 342 THR A O 1
ATOM 2742 N N . HIS A 1 343 ? -7.027 -4.851 4.318 1.00 94.31 343 HIS A N 1
ATOM 2743 C CA . HIS A 1 343 ? -5.575 -5.009 4.282 1.00 94.31 343 HIS A CA 1
ATOM 2744 C C . HIS A 1 343 ? -5.162 -6.464 3.996 1.00 94.31 343 HIS A C 1
ATOM 2746 O O . HIS A 1 343 ? -5.746 -7.416 4.516 1.00 94.31 343 HIS A O 1
ATOM 2752 N N . ASN A 1 344 ? -4.093 -6.666 3.233 1.00 92.19 344 ASN A N 1
ATOM 2753 C CA . ASN A 1 344 ? -3.575 -7.983 2.854 1.00 92.19 344 ASN A CA 1
ATOM 2754 C C . ASN A 1 344 ? -2.334 -8.380 3.677 1.00 92.19 344 ASN A C 1
ATOM 2756 O O . ASN A 1 344 ? -1.425 -9.029 3.180 1.00 92.19 344 ASN A O 1
ATOM 2760 N N . LEU A 1 345 ? -2.274 -8.020 4.962 1.00 89.88 345 LEU A N 1
ATOM 2761 C CA . LEU A 1 345 ? -1.198 -8.469 5.864 1.00 89.88 345 LEU A CA 1
ATOM 2762 C C . LEU A 1 345 ? -1.226 -9.981 6.099 1.00 89.88 345 LEU A C 1
ATOM 2764 O O . LEU A 1 345 ? -0.189 -10.639 6.149 1.00 89.88 345 LEU A O 1
ATOM 2768 N N . GLN A 1 346 ? -2.425 -10.541 6.226 1.00 84.06 346 GLN A N 1
ATOM 2769 C CA . GLN A 1 346 ? -2.661 -11.953 6.495 1.00 84.06 346 GLN A CA 1
ATOM 2770 C C . GLN A 1 346 ? -4.002 -12.386 5.905 1.00 84.06 346 GLN A C 1
ATOM 2772 O O . GLN A 1 346 ? -4.906 -11.573 5.717 1.00 84.06 346 GLN A O 1
ATOM 2777 N N . ASN A 1 347 ? -4.142 -13.681 5.627 1.00 80.88 347 ASN A N 1
ATOM 2778 C CA . ASN A 1 347 ? -5.401 -14.225 5.140 1.00 80.88 347 ASN A CA 1
ATOM 2779 C C . ASN A 1 347 ? -6.367 -14.456 6.308 1.00 80.88 347 ASN A C 1
ATOM 2781 O O . ASN A 1 347 ? -6.210 -15.407 7.072 1.00 80.88 347 ASN A O 1
ATOM 2785 N N . GLU A 1 348 ? -7.398 -13.622 6.407 1.00 83.44 348 GLU A N 1
ATOM 2786 C CA . GLU A 1 348 ? -8.446 -13.766 7.425 1.00 83.44 348 GLU A CA 1
ATOM 2787 C C . GLU A 1 348 ? -9.557 -14.750 7.012 1.00 83.44 348 GLU A C 1
ATOM 2789 O O . GLU A 1 348 ? -10.453 -15.053 7.796 1.00 83.44 348 GLU A O 1
ATOM 2794 N N . GLY A 1 349 ? -9.506 -15.287 5.787 1.00 79.25 349 GLY A N 1
ATOM 2795 C CA . GLY A 1 349 ? -10.428 -16.311 5.290 1.00 79.25 349 GLY A CA 1
ATOM 2796 C C . GLY A 1 349 ? -11.738 -15.785 4.697 1.00 79.25 349 GLY A C 1
ATOM 2797 O O . GLY A 1 349 ? -12.615 -16.592 4.393 1.00 79.25 349 GLY A O 1
ATOM 2798 N N . TYR A 1 350 ? -11.875 -14.467 4.507 1.00 81.75 350 TYR A N 1
ATOM 2799 C CA . TYR A 1 350 ? -13.088 -13.833 3.962 1.00 81.75 350 TYR A CA 1
ATOM 2800 C C . TYR A 1 350 ? -12.994 -13.468 2.476 1.00 81.75 350 TYR A C 1
ATOM 2802 O O . TYR A 1 350 ? -14.023 -13.207 1.854 1.00 81.75 350 TYR A O 1
ATOM 2810 N N . GLY A 1 351 ? -11.787 -13.454 1.898 1.00 85.31 351 GLY A N 1
ATOM 2811 C CA . GLY A 1 351 ? -11.585 -13.145 0.480 1.00 85.31 351 GLY A CA 1
ATOM 2812 C C . GLY A 1 351 ? -11.929 -11.696 0.126 1.00 85.31 351 GLY A C 1
ATOM 2813 O O . GLY A 1 351 ? -12.473 -11.441 -0.947 1.00 85.31 351 GLY A O 1
ATOM 2814 N N . VAL A 1 352 ? -11.648 -10.752 1.025 1.00 91.69 352 VAL A N 1
ATOM 2815 C CA . VAL A 1 352 ? -11.868 -9.309 0.793 1.00 91.69 352 VAL A CA 1
ATOM 2816 C C . VAL A 1 352 ? -10.645 -8.449 1.125 1.00 91.69 352 VAL A C 1
ATOM 2818 O O . VAL A 1 352 ? -10.711 -7.228 1.065 1.00 91.69 352 VAL A O 1
ATOM 2821 N N . GLN A 1 353 ? -9.519 -9.094 1.430 1.00 93.81 353 GLN A N 1
ATOM 2822 C CA . GLN A 1 353 ? -8.235 -8.463 1.706 1.00 93.81 353 GLN A CA 1
ATOM 2823 C C . GLN A 1 353 ? -7.578 -8.042 0.383 1.00 93.81 353 GLN A C 1
ATOM 2825 O O . GLN A 1 353 ? -6.816 -8.811 -0.191 1.00 93.81 353 GLN A O 1
ATOM 2830 N N . VAL A 1 354 ? -7.923 -6.869 -0.142 1.00 95.44 354 VAL A N 1
ATOM 2831 C CA . VAL A 1 354 ? -7.574 -6.415 -1.503 1.00 95.44 354 VAL A CA 1
ATOM 2832 C C . VAL A 1 354 ? -6.556 -5.271 -1.552 1.00 95.44 354 VAL A C 1
ATOM 2834 O O . VAL A 1 354 ? -6.175 -4.835 -2.634 1.00 95.44 354 VAL A O 1
ATOM 2837 N N . GLU A 1 355 ? -6.088 -4.782 -0.405 1.00 97.06 355 GLU A N 1
ATOM 2838 C CA . GLU A 1 355 ? -5.114 -3.690 -0.323 1.00 97.06 355 GLU A CA 1
ATOM 2839 C C . GLU A 1 355 ? -3.748 -4.199 0.169 1.00 97.06 355 GLU A C 1
ATOM 2841 O O . GLU A 1 355 ? -3.705 -4.982 1.117 1.00 97.06 355 GLU A O 1
ATOM 2846 N N . PRO A 1 356 ? -2.615 -3.787 -0.429 1.00 96.31 356 PRO A N 1
ATOM 2847 C CA . PRO A 1 356 ? -1.293 -4.228 0.011 1.00 96.31 356 PRO A CA 1
ATOM 2848 C C . PRO A 1 356 ? -0.917 -3.608 1.363 1.00 96.31 356 PRO A C 1
ATOM 2850 O O . PRO A 1 356 ? -1.428 -2.549 1.731 1.00 96.31 356 PRO A O 1
ATOM 2853 N N . GLY A 1 357 ? 0.001 -4.247 2.090 1.00 95.00 357 GLY A N 1
ATOM 2854 C CA . GLY A 1 357 ? 0.478 -3.773 3.387 1.00 95.00 357 GLY A CA 1
ATOM 2855 C C . GLY A 1 357 ? -0.676 -3.536 4.358 1.00 95.00 357 GLY A C 1
ATOM 2856 O O . GLY A 1 357 ? -1.611 -4.334 4.444 1.00 95.00 357 GLY A O 1
ATOM 2857 N N . SER A 1 358 ? -0.621 -2.410 5.062 1.00 94.38 358 SER A N 1
ATOM 2858 C CA . SER A 1 358 ? -1.674 -1.936 5.958 1.00 94.38 358 SER A CA 1
ATOM 2859 C C . SER A 1 358 ? -2.982 -1.571 5.260 1.00 94.38 358 SER A C 1
ATOM 2861 O O . SER A 1 358 ? -3.978 -1.363 5.938 1.00 94.38 358 SER A O 1
ATOM 2863 N N . GLY A 1 359 ? -2.996 -1.406 3.939 1.00 95.19 359 GLY A N 1
ATOM 2864 C CA . GLY A 1 359 ? -4.074 -0.720 3.233 1.00 95.19 359 GLY A CA 1
ATOM 2865 C C . GLY A 1 359 ? -4.144 0.784 3.519 1.00 95.19 359 GLY A C 1
ATOM 2866 O O . GLY A 1 359 ? -3.411 1.324 4.356 1.00 95.19 359 GLY A O 1
ATOM 2867 N N . SER A 1 360 ? -5.026 1.443 2.773 1.00 94.62 360 SER A N 1
ATOM 2868 C CA . SER A 1 360 ? -5.199 2.895 2.684 1.00 94.62 360 SER A CA 1
ATOM 2869 C C . SER A 1 360 ? -6.603 3.360 3.078 1.00 94.62 360 SER A C 1
ATOM 2871 O O . SER A 1 360 ? -6.756 4.500 3.515 1.00 94.62 360 SER A O 1
ATOM 2873 N N . THR A 1 361 ? -7.622 2.504 2.935 1.00 95.69 361 THR A N 1
ATOM 2874 C CA . THR A 1 361 ? -9.030 2.843 3.228 1.00 95.69 361 THR A CA 1
ATOM 2875 C C . THR A 1 361 ? -9.444 2.539 4.671 1.00 95.69 361 THR A C 1
ATOM 2877 O O . THR A 1 361 ? -8.689 1.918 5.419 1.00 95.69 361 THR A O 1
ATOM 2880 N N . ILE A 1 362 ? -10.659 2.958 5.069 1.00 95.69 362 ILE A N 1
ATOM 2881 C CA . ILE A 1 362 ? -11.133 2.901 6.470 1.00 95.69 362 ILE A CA 1
ATOM 2882 C C . ILE A 1 362 ? -11.050 1.498 7.075 1.00 95.69 362 ILE A C 1
ATOM 2884 O O . ILE A 1 362 ? -10.765 1.385 8.260 1.00 95.69 362 ILE A O 1
ATOM 2888 N N . MET A 1 363 ? -11.276 0.439 6.291 1.00 96.06 363 MET A N 1
ATOM 2889 C CA . MET A 1 363 ? -11.197 -0.950 6.775 1.00 96.06 363 MET A CA 1
ATOM 2890 C C . MET A 1 363 ? -9.786 -1.554 6.678 1.00 96.06 363 MET A C 1
ATOM 2892 O O . MET A 1 363 ? -9.599 -2.744 6.937 1.00 96.06 363 MET A O 1
ATOM 2896 N N . GLY A 1 364 ? -8.791 -0.754 6.301 1.00 93.69 364 GLY A N 1
ATOM 2897 C CA . GLY A 1 364 ? -7.380 -1.057 6.478 1.00 93.69 364 GLY A CA 1
ATOM 2898 C C . GLY A 1 364 ? -6.883 -0.656 7.870 1.00 93.69 364 GLY A C 1
ATOM 2899 O O . GLY A 1 364 ? -7.640 -0.249 8.746 1.00 93.69 364 GLY A O 1
ATOM 2900 N N . TYR A 1 365 ? -5.573 -0.748 8.048 1.00 91.69 365 TYR A N 1
ATOM 2901 C CA . TYR A 1 365 ? -4.806 -0.437 9.253 1.00 91.69 365 TYR A CA 1
ATOM 2902 C C . TYR A 1 365 ? -3.736 0.628 8.977 1.00 91.69 365 TYR A C 1
ATOM 2904 O O . TYR A 1 365 ? -2.601 0.545 9.448 1.00 91.69 365 TYR A O 1
ATOM 2912 N N . ALA A 1 366 ? -4.067 1.630 8.166 1.00 89.69 366 ALA A N 1
ATOM 2913 C CA . ALA A 1 366 ? -3.136 2.688 7.802 1.00 89.69 366 ALA A CA 1
ATOM 2914 C C . ALA A 1 366 ? -2.494 3.359 9.038 1.00 89.69 366 ALA A C 1
ATOM 2916 O O . ALA A 1 366 ? -3.167 4.015 9.837 1.00 89.69 366 ALA A O 1
ATOM 2917 N N . GLY A 1 367 ? -1.172 3.225 9.165 1.00 84.81 367 GLY A N 1
ATOM 2918 C CA . GLY A 1 367 ? -0.349 3.960 10.125 1.00 84.81 367 GLY A CA 1
ATOM 2919 C C . GLY A 1 367 ? -0.163 3.296 11.488 1.00 84.81 367 GLY A C 1
ATOM 2920 O O . GLY A 1 367 ? 0.340 3.971 12.390 1.00 84.81 367 GLY A O 1
ATOM 2921 N N . ILE A 1 368 ? -0.581 2.036 11.643 1.00 84.06 368 ILE A N 1
ATOM 2922 C CA . ILE A 1 368 ? -0.598 1.294 12.918 1.00 84.06 368 ILE A CA 1
ATOM 2923 C C . ILE A 1 368 ? 0.078 -0.091 12.819 1.00 84.06 368 ILE A C 1
ATOM 2925 O O . ILE A 1 368 ? 0.010 -0.881 13.753 1.00 84.06 368 ILE A O 1
ATOM 2929 N N . THR A 1 369 ? 0.739 -0.400 11.698 1.00 87.25 369 THR A N 1
ATOM 2930 C CA . THR A 1 369 ? 1.318 -1.726 11.383 1.00 87.25 369 THR A CA 1
ATOM 2931 C C . THR A 1 369 ? 2.841 -1.707 11.209 1.00 87.25 369 THR A C 1
ATOM 2933 O O . THR A 1 369 ? 3.451 -2.715 10.834 1.00 87.25 369 THR A O 1
ATOM 2936 N N . GLY A 1 370 ? 3.481 -0.565 11.476 1.00 88.06 370 GLY A N 1
ATOM 2937 C CA . GLY A 1 370 ? 4.932 -0.406 11.430 1.00 88.06 370 GLY A CA 1
ATOM 2938 C C . GLY A 1 370 ? 5.457 -0.372 9.996 1.00 88.06 370 GLY A C 1
ATOM 2939 O O . GLY A 1 370 ? 5.044 0.464 9.195 1.00 88.06 370 GLY A O 1
ATOM 2940 N N . ASN A 1 371 ? 6.371 -1.283 9.653 1.00 89.88 371 ASN A N 1
ATOM 2941 C CA . ASN A 1 371 ? 6.988 -1.322 8.319 1.00 89.88 371 ASN A CA 1
ATOM 2942 C C . ASN A 1 371 ? 5.979 -1.588 7.192 1.00 89.88 371 ASN A C 1
ATOM 2944 O O . ASN A 1 371 ? 6.236 -1.231 6.048 1.00 89.88 371 ASN A O 1
ATOM 2948 N N . ASN A 1 372 ? 4.825 -2.183 7.508 1.00 94.12 372 ASN A N 1
ATOM 2949 C CA . ASN A 1 372 ? 3.765 -2.435 6.534 1.00 94.12 372 ASN A CA 1
ATOM 2950 C C . ASN A 1 372 ? 2.871 -1.218 6.260 1.00 94.12 372 ASN A C 1
ATOM 2952 O O . ASN A 1 372 ? 1.961 -1.317 5.437 1.00 94.12 372 ASN A O 1
ATOM 2956 N N . ASP A 1 373 ? 3.097 -0.091 6.937 1.00 92.31 373 ASP A N 1
ATOM 2957 C CA . ASP A 1 373 ? 2.247 1.080 6.783 1.00 92.31 373 ASP A CA 1
ATOM 2958 C C . ASP A 1 373 ? 2.400 1.703 5.400 1.00 92.31 373 ASP A C 1
ATOM 2960 O O . ASP A 1 373 ? 3.434 2.279 5.069 1.00 92.31 373 ASP A O 1
ATOM 2964 N N . VAL A 1 374 ? 1.320 1.646 4.625 1.00 93.19 374 VAL A N 1
ATOM 2965 C CA . VAL A 1 374 ? 1.211 2.264 3.298 1.00 93.19 374 VAL A CA 1
ATOM 2966 C C . VAL A 1 374 ? 1.152 3.789 3.400 1.00 93.19 374 VAL A C 1
ATOM 2968 O O . VAL A 1 374 ? 1.634 4.503 2.522 1.00 93.19 374 VAL A O 1
ATOM 2971 N N . GLN A 1 375 ? 0.547 4.295 4.475 1.00 89.00 375 GLN A N 1
ATOM 2972 C CA . GLN A 1 375 ? 0.408 5.717 4.788 1.00 89.00 375 GLN A CA 1
ATOM 2973 C C . GLN A 1 375 ? 0.203 5.916 6.299 1.00 89.00 375 GLN A C 1
ATOM 2975 O O . GLN A 1 375 ? -0.004 4.957 7.037 1.00 89.00 375 GLN A O 1
ATOM 2980 N N . SER A 1 376 ? 0.273 7.160 6.780 1.00 84.50 376 SER A N 1
ATOM 2981 C CA . SER A 1 376 ? 0.211 7.472 8.221 1.00 84.50 376 SER A CA 1
ATOM 2982 C C . SER A 1 376 ? -1.190 7.411 8.839 1.00 84.50 376 SER A C 1
ATOM 2984 O O . SER A 1 376 ? -1.306 7.314 10.063 1.00 84.50 376 SER A O 1
ATOM 2986 N N . ARG A 1 377 ? -2.237 7.565 8.025 1.00 84.88 377 ARG A N 1
ATOM 2987 C CA . ARG A 1 377 ? -3.645 7.660 8.442 1.00 84.88 377 ARG A CA 1
ATOM 2988 C C . ARG A 1 377 ? -4.544 7.152 7.336 1.00 84.88 377 ARG A C 1
ATOM 2990 O O . ARG A 1 377 ? -4.174 7.313 6.183 1.00 84.88 377 ARG A O 1
ATOM 2997 N N . THR A 1 378 ? -5.730 6.646 7.653 1.00 90.00 378 THR A N 1
ATOM 2998 C CA . THR A 1 378 ? -6.663 6.213 6.601 1.00 90.00 378 THR A CA 1
ATOM 2999 C C . THR A 1 378 ? -7.136 7.381 5.739 1.00 90.00 378 THR A C 1
ATOM 3001 O O . THR A 1 378 ? -7.395 8.482 6.243 1.00 90.00 378 THR A O 1
ATOM 3004 N N . ASP A 1 379 ? -7.350 7.130 4.457 1.00 90.56 379 ASP A N 1
ATOM 3005 C CA . ASP A 1 379 ? -8.191 7.998 3.650 1.00 90.56 379 ASP A CA 1
ATOM 3006 C C . ASP A 1 379 ? -9.651 7.851 4.127 1.00 90.56 379 ASP A C 1
ATOM 3008 O O . ASP A 1 379 ? -10.090 6.736 4.422 1.00 90.56 379 ASP A O 1
ATOM 3012 N N . PRO A 1 380 ? -10.416 8.948 4.263 1.00 90.00 380 PRO A N 1
ATOM 3013 C CA . PRO A 1 380 ? -11.773 8.952 4.825 1.00 90.00 380 PRO A CA 1
ATOM 3014 C C . PRO A 1 380 ? -12.840 8.452 3.827 1.00 90.00 380 PRO A C 1
ATOM 3016 O O . PRO A 1 380 ? -13.838 9.129 3.568 1.00 90.00 380 PRO A O 1
ATOM 3019 N N . TYR A 1 381 ? -12.622 7.267 3.255 1.00 93.12 381 TYR A N 1
ATOM 3020 C CA . TYR A 1 381 ? -13.580 6.534 2.429 1.00 93.12 381 TYR A CA 1
ATOM 3021 C C . TYR A 1 381 ? -13.379 5.016 2.581 1.00 93.12 381 TYR A C 1
ATOM 3023 O O . TYR A 1 381 ? -12.342 4.537 3.041 1.00 93.12 381 TYR A O 1
ATOM 3031 N N . PHE A 1 382 ? -14.401 4.255 2.212 1.00 95.81 382 PHE A N 1
ATOM 3032 C CA . PHE A 1 382 ? -14.408 2.797 2.198 1.00 95.81 382 PHE A CA 1
ATOM 3033 C C . PHE A 1 382 ? -14.035 2.266 0.813 1.00 95.81 382 PHE A C 1
ATOM 3035 O O . PHE A 1 382 ? -14.559 2.752 -0.190 1.00 95.81 382 PHE A O 1
ATOM 3042 N N . ASN A 1 383 ? -13.211 1.219 0.761 1.00 96.81 383 ASN A N 1
ATOM 3043 C CA . ASN A 1 383 ? -12.969 0.448 -0.459 1.00 96.81 383 ASN A CA 1
ATOM 3044 C C . ASN A 1 383 ? -14.283 -0.144 -1.020 1.00 96.81 383 ASN A C 1
ATOM 3046 O O . ASN A 1 383 ? -15.213 -0.446 -0.258 1.00 96.81 383 ASN A O 1
ATOM 3050 N N . HIS A 1 384 ? -14.357 -0.369 -2.336 1.00 95.44 384 HIS A N 1
ATOM 3051 C CA . HIS A 1 384 ? -15.533 -0.910 -3.032 1.00 95.44 384 HIS A CA 1
ATOM 3052 C C . HIS A 1 384 ? -16.085 -2.183 -2.379 1.00 95.44 384 HIS A C 1
ATOM 3054 O O . HIS A 1 384 ? -17.305 -2.367 -2.290 1.00 95.44 384 HIS A O 1
ATOM 3060 N N . ILE A 1 385 ? -15.203 -3.055 -1.878 1.00 95.25 385 ILE A N 1
ATOM 3061 C CA . ILE A 1 385 ? -15.611 -4.320 -1.272 1.00 95.25 385 ILE A CA 1
ATOM 3062 C C . ILE A 1 385 ? -16.307 -4.112 0.077 1.00 95.25 385 ILE A C 1
ATOM 3064 O O . ILE A 1 385 ? -17.301 -4.785 0.363 1.00 95.25 385 ILE A O 1
ATOM 3068 N N . SER A 1 386 ? -15.847 -3.140 0.868 1.00 96.19 386 SER A N 1
ATOM 3069 C CA . SER A 1 386 ? -16.448 -2.764 2.149 1.00 96.19 386 SER A CA 1
ATOM 3070 C C . SER A 1 386 ? -17.798 -2.084 1.942 1.00 96.19 386 SER A C 1
ATOM 3072 O O . SER A 1 386 ? -18.756 -2.421 2.638 1.00 96.19 386 SER A O 1
ATOM 3074 N N . VAL A 1 387 ? -17.913 -1.197 0.941 1.00 95.31 387 VAL A N 1
ATOM 3075 C CA . VAL A 1 387 ? -19.193 -0.573 0.558 1.00 95.31 387 VAL A CA 1
ATOM 3076 C C . VAL A 1 387 ? -20.228 -1.648 0.235 1.00 95.31 387 VAL A C 1
ATOM 3078 O O . VAL A 1 387 ? -21.331 -1.622 0.785 1.00 95.31 387 VAL A O 1
ATOM 3081 N N . ARG A 1 388 ? -19.865 -2.641 -0.590 1.00 94.25 388 ARG A N 1
ATOM 3082 C CA . ARG A 1 388 ? -20.752 -3.769 -0.899 1.00 94.25 388 ARG A CA 1
ATOM 3083 C C . ARG A 1 388 ? -21.150 -4.546 0.351 1.00 94.25 388 ARG A C 1
ATOM 3085 O O . ARG A 1 388 ? -22.334 -4.804 0.539 1.00 94.25 388 ARG A O 1
ATOM 3092 N N . GLN A 1 389 ? -20.186 -4.937 1.190 1.00 95.00 389 GLN A N 1
ATOM 3093 C CA . GLN A 1 389 ? -20.453 -5.727 2.398 1.00 95.00 389 GLN A CA 1
ATOM 3094 C C . GLN A 1 389 ? -21.435 -5.025 3.339 1.00 95.00 389 GLN A C 1
ATOM 3096 O O . GLN A 1 389 ? -22.411 -5.641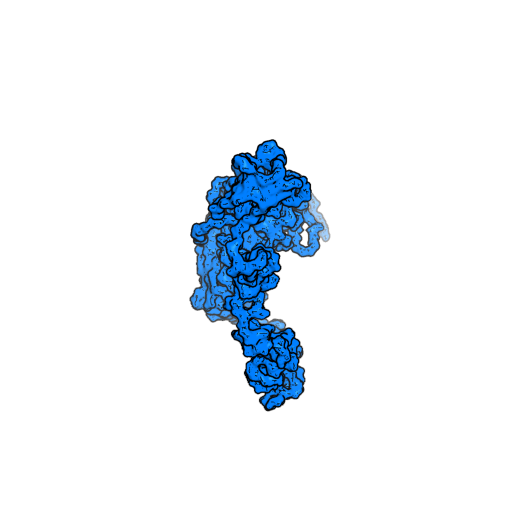 3.772 1.00 95.00 389 GLN A O 1
ATOM 3101 N N . ILE A 1 390 ? -21.203 -3.738 3.610 1.00 95.12 390 ILE A N 1
ATOM 3102 C CA . ILE A 1 390 ? -22.054 -2.933 4.490 1.00 95.12 390 ILE A CA 1
ATOM 3103 C C . ILE A 1 390 ? -23.459 -2.824 3.910 1.00 95.12 390 ILE A C 1
ATOM 3105 O O . ILE A 1 390 ? -24.447 -3.122 4.581 1.00 95.12 390 ILE A O 1
ATOM 3109 N N . VAL A 1 391 ? -23.569 -2.428 2.645 1.00 92.56 391 VAL A N 1
ATOM 3110 C CA . VAL A 1 391 ? -24.872 -2.209 2.023 1.00 92.56 391 VAL A CA 1
ATOM 3111 C C . VAL A 1 391 ? -25.661 -3.519 1.905 1.00 92.56 391 VAL A C 1
ATOM 3113 O O . VAL A 1 391 ? -26.835 -3.548 2.273 1.00 92.56 391 VAL A O 1
ATOM 3116 N N . ASP A 1 392 ? -25.039 -4.622 1.482 1.00 92.38 392 ASP A N 1
ATOM 3117 C CA . ASP A 1 392 ? -25.696 -5.935 1.394 1.00 92.38 392 ASP A CA 1
ATOM 3118 C C . ASP A 1 392 ? -26.147 -6.468 2.760 1.00 92.38 392 ASP A C 1
ATOM 3120 O O . ASP A 1 392 ? -27.144 -7.196 2.841 1.00 92.38 392 ASP A O 1
ATOM 3124 N N . TYR A 1 393 ? -25.421 -6.146 3.834 1.00 93.56 393 TYR A N 1
ATOM 3125 C CA . TYR A 1 393 ? -25.829 -6.483 5.194 1.00 93.56 393 TYR A CA 1
ATOM 3126 C C . TYR A 1 393 ? -27.028 -5.635 5.628 1.00 93.56 393 TYR A C 1
ATOM 3128 O O . TYR A 1 393 ? -28.057 -6.182 6.029 1.00 93.56 393 TYR A O 1
ATOM 3136 N N . ILE A 1 394 ? -26.933 -4.311 5.494 1.00 92.31 394 ILE A N 1
ATOM 3137 C CA . ILE A 1 394 ? -27.956 -3.369 5.959 1.00 92.31 394 ILE A CA 1
ATOM 3138 C C . ILE A 1 394 ? -29.267 -3.505 5.185 1.00 92.31 394 ILE A C 1
ATOM 3140 O O . ILE A 1 394 ? -30.335 -3.407 5.786 1.00 92.31 394 ILE A O 1
ATOM 3144 N N . LYS A 1 395 ? -29.225 -3.810 3.883 1.00 90.06 395 LYS A N 1
ATOM 3145 C CA . LYS A 1 395 ? -30.424 -4.094 3.072 1.00 90.06 395 LYS A CA 1
ATOM 3146 C C . LYS A 1 395 ? -31.293 -5.220 3.644 1.00 90.06 395 LYS A C 1
ATOM 3148 O O . LYS A 1 395 ? -32.492 -5.248 3.384 1.00 90.06 395 LYS A O 1
ATOM 3153 N N . LYS A 1 396 ? -30.706 -6.153 4.400 1.00 91.00 396 LYS A N 1
ATOM 3154 C CA . LYS A 1 396 ? -31.414 -7.296 5.002 1.00 91.00 396 LYS A CA 1
ATOM 3155 C C . LYS A 1 396 ? -32.035 -6.967 6.358 1.00 91.00 396 LYS A C 1
ATOM 3157 O O . LYS A 1 396 ? -32.790 -7.781 6.882 1.00 91.00 396 LYS A O 1
ATOM 3162 N N . GLN A 1 397 ? -31.710 -5.810 6.927 1.00 92.94 397 GLN A N 1
ATOM 3163 C CA . GLN A 1 397 ? -32.160 -5.418 8.252 1.00 92.94 397 GLN A CA 1
ATOM 3164 C C . GLN A 1 397 ? -33.458 -4.614 8.197 1.00 92.94 397 GLN A C 1
ATOM 3166 O O . GLN A 1 397 ? -33.655 -3.789 7.308 1.00 92.94 397 GLN A O 1
ATOM 3171 N N . SER A 1 398 ? -34.335 -4.819 9.182 1.00 89.00 398 SER A N 1
ATOM 3172 C CA . SER A 1 398 ? -35.637 -4.142 9.258 1.00 89.00 398 SER A CA 1
ATOM 3173 C C . SER A 1 398 ? -35.671 -2.936 10.197 1.00 89.00 398 SER A C 1
ATOM 3175 O O . SER A 1 398 ? -36.657 -2.206 10.189 1.00 89.00 398 SER A O 1
ATOM 3177 N N . CYS A 1 399 ? -34.656 -2.755 11.047 1.00 94.00 399 CYS A N 1
ATOM 3178 C CA . CYS A 1 399 ? -34.651 -1.678 12.037 1.00 94.00 399 CYS A CA 1
ATOM 3179 C C . CYS A 1 399 ? -34.325 -0.270 11.492 1.00 94.00 399 CYS A C 1
ATOM 3181 O O . CYS A 1 399 ? -34.878 0.683 12.041 1.00 94.00 399 CYS A O 1
ATOM 3183 N N . PRO A 1 400 ? -33.507 -0.084 10.429 1.00 95.50 400 PRO A N 1
ATOM 3184 C CA . PRO A 1 400 ? -33.243 1.252 9.906 1.00 95.50 400 PRO A CA 1
ATOM 3185 C C . PRO A 1 400 ? -34.498 1.874 9.288 1.00 95.50 400 PRO A C 1
ATOM 3187 O O . PRO A 1 400 ? -35.203 1.236 8.503 1.00 95.50 400 PRO A O 1
ATOM 3190 N N . THR A 1 401 ? -34.732 3.155 9.560 1.00 95.00 401 THR A N 1
ATOM 3191 C CA . THR A 1 401 ? -35.760 3.925 8.849 1.00 95.00 401 THR A CA 1
ATOM 3192 C C . THR A 1 401 ? -35.265 4.228 7.440 1.00 95.00 401 THR A C 1
ATOM 3194 O O . THR A 1 401 ? -34.127 4.667 7.266 1.00 95.00 401 THR A O 1
ATOM 3197 N N . THR A 1 402 ? -36.109 4.009 6.433 1.00 93.00 402 THR A N 1
ATOM 3198 C CA . THR A 1 402 ? -35.752 4.203 5.023 1.00 93.00 402 THR A CA 1
ATOM 3199 C C . THR A 1 402 ? -36.512 5.375 4.412 1.00 93.00 402 THR A C 1
ATOM 3201 O O . THR A 1 402 ? -37.708 5.549 4.641 1.00 93.00 402 THR A O 1
ATOM 3204 N N . GLU A 1 403 ? -35.811 6.177 3.617 1.00 90.00 403 GLU A N 1
ATOM 3205 C CA . GLU A 1 403 ? -36.378 7.264 2.823 1.00 90.00 403 GLU A CA 1
ATOM 3206 C C . GLU A 1 403 ? -35.854 7.172 1.391 1.00 90.00 403 GLU A C 1
ATOM 3208 O O . GLU A 1 403 ? -34.652 7.020 1.172 1.00 90.00 403 GLU A O 1
ATOM 3213 N N . ASN A 1 404 ? -36.743 7.291 0.405 1.00 86.81 404 ASN A N 1
ATOM 3214 C CA . ASN A 1 404 ? -36.315 7.393 -0.988 1.00 86.81 404 ASN A CA 1
ATOM 3215 C C . ASN A 1 404 ? -35.700 8.773 -1.235 1.00 86.81 404 ASN A C 1
ATOM 3217 O O . ASN A 1 404 ? -36.295 9.796 -0.880 1.00 86.81 404 ASN A O 1
ATOM 3221 N N . VAL A 1 405 ? -34.532 8.788 -1.868 1.00 84.56 405 VAL A N 1
ATOM 3222 C CA . VAL A 1 405 ? -33.834 10.007 -2.294 1.00 84.56 405 VAL A CA 1
ATOM 3223 C C . VAL A 1 405 ? -33.920 10.151 -3.809 1.00 84.56 405 VAL A C 1
ATOM 3225 O O . VAL A 1 405 ? -34.205 9.180 -4.507 1.00 84.56 405 VAL A O 1
ATOM 3228 N N . SER A 1 406 ? -33.720 11.366 -4.328 1.00 81.75 406 SER A N 1
ATOM 3229 C CA . SER A 1 406 ? -33.803 11.592 -5.775 1.00 81.75 406 SER A CA 1
ATOM 3230 C C . SER A 1 406 ? -32.529 11.221 -6.530 1.00 81.75 406 SER A C 1
ATOM 3232 O O . SER A 1 406 ? -32.533 11.325 -7.749 1.00 81.75 406 SER A O 1
ATOM 3234 N N . ASN A 1 407 ? -31.459 10.849 -5.822 1.00 85.31 407 ASN A N 1
ATOM 3235 C CA . ASN A 1 407 ? -30.171 10.483 -6.399 1.00 85.31 407 ASN A CA 1
ATOM 3236 C C . ASN A 1 407 ? -30.201 9.101 -7.044 1.00 85.31 407 ASN A C 1
ATOM 3238 O O . ASN A 1 407 ? -30.734 8.166 -6.439 1.00 85.31 407 ASN A O 1
ATOM 3242 N N . THR A 1 408 ? -29.634 8.983 -8.240 1.00 86.31 408 THR A N 1
ATOM 3243 C CA . THR A 1 408 ? -29.627 7.774 -9.059 1.00 86.31 408 THR A CA 1
ATOM 3244 C C . THR A 1 408 ? -28.214 7.256 -9.246 1.00 86.31 408 THR A C 1
ATOM 3246 O O . THR A 1 408 ? -27.443 7.961 -9.876 1.00 86.31 408 THR A O 1
ATOM 3249 N N . PRO A 1 409 ? -27.892 6.025 -8.784 1.00 89.44 409 PRO A N 1
ATOM 3250 C CA . PRO A 1 409 ? -26.550 5.482 -8.895 1.00 89.44 409 PRO A CA 1
ATOM 3251 C C . PRO A 1 409 ? -25.992 5.577 -10.319 1.00 89.44 409 PRO A C 1
ATOM 3253 O O . PRO A 1 409 ? -26.717 5.302 -11.290 1.00 89.44 409 PRO A O 1
ATOM 3256 N N . PRO A 1 410 ? -24.690 5.873 -10.448 1.00 92.50 410 PRO A N 1
ATOM 3257 C CA . PRO A 1 410 ? -24.054 6.023 -11.741 1.00 92.50 410 PRO A CA 1
ATOM 3258 C C . PRO A 1 410 ? -24.029 4.694 -12.494 1.00 92.50 410 PRO A C 1
ATOM 3260 O O . PRO A 1 410 ? -23.975 3.614 -11.904 1.00 92.50 410 PRO A O 1
ATOM 3263 N N . GLN A 1 411 ? -24.029 4.778 -13.818 1.00 92.50 411 GLN A N 1
ATOM 3264 C CA . GLN A 1 411 ? -24.032 3.636 -14.725 1.00 92.50 411 GLN A CA 1
ATOM 3265 C C . GLN A 1 411 ? -22.668 3.514 -15.397 1.00 92.50 411 GLN A C 1
ATOM 3267 O O . GLN A 1 411 ? -22.207 4.453 -16.046 1.00 92.50 411 GLN A O 1
ATOM 3272 N N . ILE A 1 412 ? -22.023 2.360 -15.240 1.00 95.00 412 ILE A N 1
ATOM 3273 C CA . ILE A 1 412 ? -20.692 2.084 -15.790 1.00 95.00 412 ILE A CA 1
ATOM 3274 C C . ILE A 1 412 ? -20.844 1.408 -17.153 1.00 95.00 412 ILE A C 1
ATOM 3276 O O . ILE A 1 412 ? -21.613 0.458 -17.289 1.00 95.00 412 ILE A O 1
ATOM 3280 N N . ALA A 1 413 ? -20.120 1.900 -18.159 1.00 93.44 413 ALA A N 1
ATOM 3281 C CA . ALA A 1 413 ? -20.054 1.247 -19.463 1.00 93.44 413 ALA A CA 1
ATOM 3282 C C . ALA A 1 413 ? -19.269 -0.073 -19.384 1.00 93.44 413 ALA A C 1
ATOM 3284 O O . ALA A 1 413 ? -18.459 -0.268 -18.479 1.00 93.44 413 ALA A O 1
ATOM 3285 N N . ASP A 1 414 ? -19.471 -0.965 -20.355 1.00 90.88 414 ASP A N 1
ATOM 3286 C CA . ASP A 1 414 ? -18.753 -2.242 -20.401 1.00 90.88 414 ASP A CA 1
ATOM 3287 C C . ASP A 1 414 ? -17.230 -2.033 -20.367 1.00 90.88 414 ASP A C 1
ATOM 3289 O O . ASP A 1 414 ? -16.668 -1.275 -21.163 1.00 90.88 414 ASP A O 1
ATOM 3293 N N . LEU A 1 415 ? -16.563 -2.732 -19.444 1.00 93.38 415 LEU A N 1
ATOM 3294 C CA . LEU A 1 415 ? -15.111 -2.697 -19.294 1.00 93.38 415 LEU A CA 1
ATOM 3295 C C . LEU A 1 415 ? -14.483 -3.878 -20.048 1.00 93.38 415 LEU A C 1
ATOM 3297 O O . LEU A 1 415 ? -14.756 -5.033 -19.708 1.00 93.38 415 LEU A O 1
ATOM 3301 N N . PRO A 1 416 ? -13.651 -3.629 -21.070 1.00 93.44 416 PRO A N 1
ATOM 3302 C CA . PRO A 1 416 ? -12.942 -4.689 -21.777 1.00 93.44 416 PRO A CA 1
ATOM 3303 C C . PRO A 1 416 ? -11.816 -5.281 -20.921 1.00 93.44 416 PRO A C 1
ATOM 3305 O O . PRO A 1 416 ? -11.154 -4.574 -20.168 1.00 93.44 416 PRO A O 1
ATOM 3308 N N . ASN A 1 417 ? -11.560 -6.578 -21.088 1.00 96.44 417 ASN A N 1
ATOM 3309 C CA . ASN A 1 417 ? -10.382 -7.233 -20.520 1.00 96.44 417 ASN A CA 1
ATOM 3310 C C . ASN A 1 417 ? -9.182 -7.083 -21.459 1.00 96.44 417 ASN A C 1
ATOM 3312 O O . ASN A 1 417 ? -9.349 -7.078 -22.680 1.00 96.44 417 ASN A O 1
ATOM 3316 N N . TYR A 1 418 ? -7.974 -7.057 -20.898 1.00 98.00 418 TYR A N 1
ATOM 3317 C CA . TYR A 1 418 ? -6.742 -6.853 -21.664 1.00 98.00 418 TYR A CA 1
ATOM 3318 C C . TYR A 1 418 ? -5.702 -7.941 -21.405 1.00 98.00 418 TYR A C 1
ATOM 3320 O O . TYR A 1 418 ? -5.649 -8.527 -20.323 1.00 98.00 418 TYR A O 1
ATOM 3328 N N . THR A 1 419 ? -4.835 -8.168 -22.391 1.00 98.62 419 THR A N 1
ATOM 3329 C CA . THR A 1 419 ? -3.572 -8.894 -22.214 1.00 98.62 419 THR A CA 1
ATOM 3330 C C . THR A 1 419 ? -2.429 -7.915 -22.454 1.00 98.62 419 THR A C 1
ATOM 3332 O O . THR A 1 419 ? -2.345 -7.328 -23.532 1.00 98.62 419 THR A O 1
ATOM 3335 N N . ILE A 1 420 ? -1.569 -7.719 -21.455 1.00 98.69 420 ILE A N 1
ATOM 3336 C CA . ILE A 1 420 ? -0.485 -6.726 -21.483 1.00 98.69 420 ILE A CA 1
ATOM 3337 C C . ILE A 1 420 ? 0.890 -7.397 -21.365 1.00 98.69 420 ILE A C 1
ATOM 3339 O O . ILE A 1 420 ? 0.993 -8.453 -20.735 1.00 98.69 420 ILE A O 1
ATOM 3343 N N . PRO A 1 421 ? 1.956 -6.798 -21.921 1.00 98.62 421 PRO A N 1
ATOM 3344 C CA . PRO A 1 421 ? 3.327 -7.259 -21.704 1.00 98.62 421 PRO A CA 1
ATOM 3345 C C . PRO A 1 421 ? 3.756 -7.143 -20.233 1.00 98.62 421 PRO A C 1
ATOM 3347 O O . PRO A 1 421 ? 3.328 -6.237 -19.512 1.00 98.62 421 PRO A O 1
ATOM 3350 N N . LYS A 1 422 ? 4.640 -8.042 -19.784 1.00 98.12 422 LYS A N 1
ATOM 3351 C CA . LYS A 1 422 ? 5.248 -7.959 -18.443 1.00 98.12 422 LYS A CA 1
ATOM 3352 C C . LYS A 1 422 ? 6.192 -6.758 -18.342 1.00 98.12 422 LYS A C 1
ATOM 3354 O O . LYS A 1 422 ? 6.691 -6.263 -19.351 1.00 98.12 422 LYS A O 1
ATOM 3359 N N . GLY A 1 423 ? 6.434 -6.277 -17.125 1.00 97.94 423 GLY A N 1
ATOM 3360 C CA . GLY A 1 423 ? 7.393 -5.202 -16.848 1.00 97.94 423 GLY A CA 1
ATOM 3361 C C . GLY A 1 423 ? 7.079 -3.867 -17.530 1.00 97.94 423 GLY A C 1
ATOM 3362 O O . GLY A 1 423 ? 7.970 -3.041 -17.678 1.00 97.94 423 GLY A O 1
ATOM 3363 N N . THR A 1 424 ? 5.835 -3.656 -17.967 1.00 98.50 424 THR A N 1
ATOM 3364 C CA . THR A 1 424 ? 5.438 -2.509 -18.795 1.00 98.50 424 THR A CA 1
ATOM 3365 C C . THR A 1 424 ? 4.377 -1.673 -18.087 1.00 98.50 424 THR A C 1
ATOM 3367 O O . THR A 1 424 ? 3.452 -2.222 -17.482 1.00 98.50 424 THR A O 1
ATOM 3370 N N . ALA A 1 425 ? 4.500 -0.346 -18.167 1.00 98.62 425 ALA A N 1
ATOM 3371 C CA . ALA A 1 425 ? 3.513 0.580 -17.623 1.00 98.62 425 ALA A CA 1
ATOM 3372 C C . ALA A 1 425 ? 2.186 0.511 -18.393 1.00 98.62 425 ALA A C 1
ATOM 3374 O O . ALA A 1 425 ? 2.151 0.209 -19.586 1.00 98.62 425 ALA A O 1
ATOM 3375 N N . TYR A 1 426 ? 1.079 0.819 -17.724 1.00 98.69 426 TYR A N 1
ATOM 3376 C CA . TYR A 1 426 ? -0.240 0.840 -18.356 1.00 98.69 426 TYR A CA 1
ATOM 3377 C C . TYR A 1 426 ? -1.153 1.906 -17.752 1.00 98.69 426 TYR A C 1
ATOM 3379 O O . TYR A 1 426 ? -0.930 2.378 -16.636 1.00 98.69 426 TYR A O 1
ATOM 3387 N N . VAL A 1 427 ? -2.188 2.289 -18.499 1.00 98.06 427 VAL A N 1
ATOM 3388 C CA . VAL A 1 427 ? -3.227 3.227 -18.061 1.00 98.06 427 VAL A CA 1
ATOM 3389 C C . VAL A 1 427 ? -4.578 2.524 -18.006 1.00 98.06 427 VAL A C 1
ATOM 3391 O O . VAL A 1 427 ? -5.092 2.032 -19.005 1.00 98.06 427 VAL A O 1
ATOM 3394 N N . LEU A 1 428 ? -5.156 2.469 -16.813 1.00 98.25 428 LEU A N 1
ATOM 3395 C CA . LEU A 1 428 ? -6.539 2.061 -16.606 1.00 98.25 428 LEU A CA 1
ATOM 3396 C C . LEU A 1 428 ? -7.440 3.202 -17.067 1.00 98.25 428 LEU A C 1
ATOM 3398 O O . LEU A 1 428 ? -7.172 4.353 -16.723 1.00 98.25 428 LEU A O 1
ATOM 3402 N N . ASP A 1 429 ? -8.487 2.895 -17.823 1.00 95.81 429 ASP A N 1
ATOM 3403 C CA . ASP A 1 429 ? -9.428 3.883 -18.346 1.00 95.81 429 ASP A CA 1
ATOM 3404 C C . ASP A 1 429 ? -10.826 3.273 -18.424 1.00 95.81 429 ASP A C 1
ATOM 3406 O O . ASP A 1 429 ? -10.990 2.092 -18.739 1.00 95.81 429 ASP A O 1
ATOM 3410 N N . GLY A 1 430 ? -11.830 4.066 -18.085 1.00 95.12 430 GLY A N 1
ATOM 3411 C CA . GLY A 1 430 ? -13.211 3.630 -17.949 1.00 95.12 430 GLY A CA 1
ATOM 3412 C C . GLY A 1 430 ? -14.155 4.788 -18.216 1.00 95.12 430 GLY A C 1
ATOM 3413 O O . GLY A 1 430 ? -13.766 5.951 -18.187 1.00 95.12 430 GLY A O 1
ATOM 3414 N N . THR A 1 431 ? -15.418 4.488 -18.491 1.00 95.44 431 THR A N 1
ATOM 3415 C CA . THR A 1 431 ? -16.426 5.532 -18.695 1.00 95.44 431 THR A CA 1
ATOM 3416 C C . THR A 1 431 ? -17.691 5.196 -17.933 1.00 95.44 431 THR A C 1
ATOM 3418 O O . THR A 1 431 ? -18.047 4.029 -17.755 1.00 95.44 431 THR A O 1
ATOM 3421 N N . ALA A 1 432 ? -18.358 6.236 -17.454 1.00 95.06 432 ALA A N 1
ATOM 3422 C CA . ALA A 1 432 ? -19.633 6.121 -16.782 1.00 95.06 432 ALA A CA 1
ATOM 3423 C C . ALA A 1 432 ? -20.505 7.327 -17.109 1.00 95.06 432 ALA A C 1
ATOM 3425 O O . ALA A 1 432 ? -20.023 8.385 -17.520 1.00 95.06 432 ALA A O 1
ATOM 3426 N N . THR A 1 433 ? -21.802 7.148 -16.921 1.00 94.06 433 THR A N 1
ATOM 3427 C CA . THR A 1 433 ? -22.805 8.195 -17.062 1.00 94.06 433 THR A CA 1
ATOM 3428 C C . THR A 1 433 ? -23.644 8.252 -15.809 1.00 94.06 433 THR A C 1
ATOM 3430 O O . THR A 1 433 ? -23.962 7.217 -15.229 1.00 94.06 433 THR A O 1
ATOM 3433 N N . ASP A 1 434 ? -24.062 9.451 -15.444 1.00 90.69 434 ASP A N 1
ATOM 3434 C CA . ASP A 1 434 ? -25.011 9.657 -14.368 1.00 90.69 434 ASP A CA 1
ATOM 3435 C C . ASP A 1 434 ? -26.398 9.966 -14.951 1.00 90.69 434 ASP A C 1
ATOM 3437 O O . ASP A 1 434 ? -26.512 10.912 -15.741 1.00 90.69 434 ASP A O 1
ATOM 3441 N N . PRO A 1 435 ? -27.456 9.199 -14.629 1.00 89.00 435 PRO A N 1
ATOM 3442 C CA . PRO A 1 435 ? -28.782 9.464 -15.188 1.00 89.00 435 PRO A CA 1
ATOM 3443 C C . PRO A 1 435 ? -29.388 10.803 -14.744 1.00 89.00 435 PRO A C 1
ATOM 3445 O O . PRO A 1 435 ? -30.260 11.332 -15.436 1.00 89.00 435 PRO A O 1
ATOM 3448 N N . ASP A 1 436 ? -28.931 11.355 -13.620 1.00 85.94 436 ASP A N 1
ATOM 3449 C CA . ASP A 1 436 ? -29.351 12.651 -13.093 1.00 85.94 436 ASP A CA 1
ATOM 3450 C C . ASP A 1 436 ? -28.466 13.818 -13.571 1.00 85.94 436 ASP A C 1
ATOM 3452 O O . ASP A 1 436 ? -28.828 14.986 -13.391 1.00 85.94 436 ASP A O 1
ATOM 3456 N N . GLY A 1 437 ? -27.352 13.520 -14.246 1.00 84.94 437 GLY A N 1
ATOM 3457 C CA . GLY A 1 437 ? -26.372 14.501 -14.710 1.00 84.94 437 GLY A CA 1
ATOM 3458 C C . GLY A 1 437 ? -25.487 15.045 -13.589 1.00 84.94 437 GLY A C 1
ATOM 3459 O O . GLY A 1 437 ? -24.958 16.153 -13.719 1.00 84.94 437 GLY A O 1
ATOM 3460 N N . ASP A 1 438 ? -25.355 14.302 -12.490 1.00 84.25 438 ASP A N 1
ATOM 3461 C CA . ASP A 1 438 ? -24.524 14.680 -11.357 1.00 84.25 438 ASP A CA 1
ATOM 3462 C C . ASP A 1 438 ? -23.025 14.569 -11.668 1.00 84.25 438 ASP A C 1
ATOM 3464 O O . ASP A 1 438 ? -22.578 13.860 -12.574 1.00 84.25 438 ASP A O 1
ATOM 3468 N N . LYS A 1 439 ? -22.222 15.326 -10.909 1.00 86.12 439 LYS A N 1
ATOM 3469 C CA . LYS A 1 439 ? -20.762 15.260 -10.996 1.00 86.12 439 LYS A CA 1
ATOM 3470 C C . LYS A 1 439 ? -20.294 13.895 -10.484 1.00 86.12 439 LYS A C 1
ATOM 3472 O O . LYS A 1 439 ? -20.679 13.482 -9.389 1.00 86.12 439 LYS A O 1
ATOM 3477 N N . LEU A 1 440 ? -19.444 13.235 -11.269 1.00 91.31 440 LEU A N 1
ATOM 3478 C CA . LEU A 1 440 ? -18.915 11.908 -10.972 1.00 91.31 440 LEU A CA 1
ATOM 3479 C C . LEU A 1 440 ? -17.466 11.959 -10.497 1.00 91.31 440 LEU A C 1
ATOM 3481 O O . LEU A 1 440 ? -16.663 12.763 -10.973 1.00 91.31 440 LEU A O 1
ATOM 3485 N N . TYR A 1 441 ? -17.151 11.044 -9.588 1.00 92.69 441 TYR A N 1
ATOM 3486 C CA . TYR A 1 441 ? -15.819 10.800 -9.062 1.00 92.69 441 TYR A CA 1
ATOM 3487 C C . TYR A 1 441 ? -15.451 9.334 -9.259 1.00 92.69 441 TYR A C 1
ATOM 3489 O O . TYR A 1 441 ? -16.281 8.440 -9.100 1.00 92.69 441 TYR A O 1
ATOM 3497 N N . TYR A 1 442 ? -14.189 9.091 -9.567 1.00 95.50 442 TYR A N 1
ATOM 3498 C CA . TYR A 1 442 ? -13.673 7.813 -10.017 1.00 95.50 442 TYR A CA 1
ATOM 3499 C C . TYR A 1 442 ? -12.483 7.394 -9.167 1.00 95.50 442 TYR A C 1
ATOM 3501 O O . TYR A 1 442 ? -11.629 8.212 -8.817 1.00 95.50 442 TYR A O 1
ATOM 3509 N N . THR A 1 443 ? -12.387 6.102 -8.883 1.00 96.44 443 THR A N 1
ATOM 3510 C CA . THR A 1 443 ? -11.139 5.482 -8.441 1.00 96.44 443 THR A CA 1
ATOM 3511 C C . THR A 1 443 ? -11.011 4.089 -9.041 1.00 96.44 443 THR A C 1
ATOM 3513 O O . THR A 1 443 ? -12.002 3.425 -9.347 1.00 96.44 443 THR A O 1
ATOM 3516 N N . TRP A 1 444 ? -9.771 3.662 -9.233 1.00 98.00 444 TRP A N 1
ATOM 3517 C CA . TRP A 1 444 ? -9.432 2.313 -9.659 1.00 98.00 444 TRP A CA 1
ATOM 3518 C C . TRP A 1 444 ? -8.819 1.592 -8.473 1.00 98.00 444 TRP A C 1
ATOM 3520 O O . TRP A 1 444 ? -7.774 2.016 -7.989 1.00 98.00 444 TRP A O 1
ATOM 3530 N N . GLU A 1 445 ? -9.425 0.506 -8.018 1.00 97.81 445 GLU A N 1
ATOM 3531 C CA . GLU A 1 445 ? -8.948 -0.256 -6.862 1.00 97.81 445 GLU A CA 1
ATOM 3532 C C . GLU A 1 445 ? -8.618 -1.681 -7.286 1.00 97.81 445 GLU A C 1
ATOM 3534 O O . GLU A 1 445 ? -9.330 -2.259 -8.104 1.00 97.81 445 GLU A O 1
ATOM 3539 N N . GLN A 1 446 ? -7.563 -2.287 -6.747 1.00 95.75 446 GLN A N 1
ATOM 3540 C CA . GLN A 1 446 ? -7.370 -3.713 -6.985 1.00 95.75 446 GLN A CA 1
ATOM 3541 C C . GLN A 1 446 ? -8.398 -4.541 -6.216 1.00 95.75 446 GLN A C 1
ATOM 3543 O O . GLN A 1 446 ? -8.862 -4.161 -5.144 1.00 95.75 446 GLN A O 1
ATOM 3548 N N . ALA A 1 447 ? -8.755 -5.679 -6.803 1.00 95.25 447 ALA A N 1
ATOM 3549 C CA . ALA A 1 447 ? -9.683 -6.662 -6.254 1.00 95.25 447 ALA A CA 1
ATOM 3550 C C . ALA A 1 447 ? -9.022 -8.042 -6.064 1.00 95.25 447 ALA A C 1
ATOM 3552 O O . ALA A 1 447 ? -9.695 -9.017 -5.727 1.00 95.25 447 ALA A O 1
ATOM 3553 N N . ASP A 1 448 ? -7.704 -8.137 -6.266 1.00 94.31 448 ASP A N 1
ATOM 3554 C CA . ASP A 1 448 ? -6.925 -9.347 -6.010 1.00 94.31 448 ASP A CA 1
ATOM 3555 C C . ASP A 1 448 ? -6.844 -9.611 -4.499 1.00 94.31 448 ASP A C 1
ATOM 3557 O O . ASP A 1 448 ? -6.183 -8.887 -3.764 1.00 94.31 448 ASP A O 1
ATOM 3561 N N . ASN A 1 449 ? -7.510 -10.665 -4.028 1.00 89.62 449 ASN A N 1
ATOM 3562 C CA . ASN A 1 449 ? -7.740 -10.925 -2.600 1.00 89.62 449 ASN A CA 1
ATOM 3563 C C . ASN A 1 449 ? -6.916 -12.088 -2.012 1.00 89.62 449 ASN A C 1
ATOM 3565 O O . ASN A 1 449 ? -7.193 -12.562 -0.909 1.00 89.62 449 ASN A O 1
ATOM 3569 N N . LEU A 1 450 ? -5.948 -12.610 -2.771 1.00 86.62 450 LEU A N 1
ATOM 3570 C CA . LEU A 1 450 ? -5.168 -13.791 -2.400 1.00 86.62 450 LEU A CA 1
ATOM 3571 C C . LEU A 1 450 ? -3.757 -13.422 -1.955 1.00 86.62 450 LEU A C 1
ATOM 3573 O O . LEU A 1 450 ? -3.129 -12.547 -2.530 1.00 86.62 450 LEU A O 1
ATOM 3577 N N . GLY A 1 451 ? -3.208 -14.198 -1.024 1.00 83.62 451 GLY A N 1
ATOM 3578 C CA . GLY A 1 451 ? -1.842 -14.015 -0.540 1.00 83.62 451 GLY A CA 1
ATOM 3579 C C . GLY A 1 451 ? -1.773 -13.227 0.766 1.00 83.62 451 GLY A C 1
ATOM 3580 O O . GLY A 1 451 ? -2.767 -13.093 1.474 1.00 83.62 451 GLY A O 1
ATOM 3581 N N . SER A 1 452 ? -0.553 -12.817 1.099 1.00 91.06 452 SER A N 1
ATOM 3582 C CA . SER A 1 452 ? -0.212 -11.941 2.219 1.00 91.06 452 SER A CA 1
ATOM 3583 C C . SER A 1 452 ? 0.916 -11.049 1.711 1.00 91.06 452 SER A C 1
ATOM 3585 O O . SER A 1 452 ? 2.031 -11.532 1.490 1.00 91.06 452 SER A O 1
ATOM 3587 N N . ILE A 1 453 ? 0.578 -9.798 1.405 1.00 94.50 453 ILE A N 1
ATOM 3588 C CA . ILE A 1 453 ? 1.447 -8.794 0.790 1.00 94.50 453 ILE A CA 1
ATOM 3589 C C . ILE A 1 453 ? 1.892 -7.800 1.859 1.00 94.50 453 ILE A C 1
ATOM 3591 O O . ILE A 1 453 ? 1.390 -6.683 1.959 1.00 94.50 453 ILE A O 1
ATOM 3595 N N . THR A 1 454 ? 2.843 -8.239 2.675 1.00 95.06 454 THR A N 1
ATOM 3596 C CA . THR A 1 454 ? 3.622 -7.387 3.579 1.00 95.06 454 THR A CA 1
ATOM 3597 C C . THR A 1 454 ? 4.679 -6.595 2.802 1.00 95.06 454 THR A C 1
ATOM 3599 O O . THR A 1 454 ? 4.940 -6.882 1.631 1.00 95.06 454 THR A O 1
ATOM 3602 N N . TYR A 1 455 ? 5.297 -5.592 3.431 1.00 94.69 455 TYR A N 1
ATOM 3603 C CA . TYR A 1 455 ? 6.297 -4.733 2.783 1.00 94.69 455 TYR A CA 1
ATOM 3604 C C . TYR A 1 455 ? 7.457 -5.542 2.172 1.00 94.69 455 TYR A C 1
ATOM 3606 O O . TYR A 1 455 ? 7.833 -5.308 1.031 1.00 94.69 455 TYR A O 1
ATOM 3614 N N . ASP A 1 456 ? 7.960 -6.558 2.875 1.00 92.94 456 ASP A N 1
ATOM 3615 C CA . ASP A 1 456 ? 9.056 -7.442 2.451 1.00 92.94 456 ASP A CA 1
ATOM 3616 C C . ASP A 1 456 ? 8.669 -8.407 1.314 1.00 92.94 456 ASP A C 1
ATOM 3618 O O . ASP A 1 456 ? 9.525 -8.937 0.598 1.00 92.94 456 ASP A O 1
ATOM 3622 N N . ARG A 1 457 ? 7.362 -8.626 1.125 1.00 94.06 457 ARG A N 1
ATOM 3623 C CA . ARG A 1 457 ? 6.801 -9.471 0.063 1.00 94.06 457 ARG A CA 1
ATOM 3624 C C . ARG A 1 457 ? 6.341 -8.679 -1.148 1.00 94.06 457 ARG A C 1
ATOM 3626 O O . ARG A 1 457 ? 6.245 -9.252 -2.229 1.00 94.06 457 ARG A O 1
ATOM 3633 N N . PHE A 1 458 ? 6.052 -7.391 -0.994 1.00 96.31 458 PHE A N 1
ATOM 3634 C CA . PHE A 1 458 ? 5.666 -6.526 -2.100 1.00 96.31 458 PHE A CA 1
ATOM 3635 C C . PHE A 1 458 ? 6.804 -6.466 -3.129 1.00 96.31 458 PHE A C 1
ATOM 3637 O O . PHE A 1 458 ? 7.925 -6.066 -2.817 1.00 96.31 458 PHE A O 1
ATOM 3644 N N . SER A 1 459 ? 6.535 -6.924 -4.352 1.00 95.44 459 SER A N 1
ATOM 3645 C CA . SER A 1 459 ? 7.536 -7.082 -5.411 1.00 95.44 459 SER A CA 1
ATOM 3646 C C . SER A 1 459 ? 6.851 -7.190 -6.777 1.00 95.44 459 SER A C 1
ATOM 3648 O O . SER A 1 459 ? 5.741 -7.714 -6.848 1.00 95.44 459 SER A O 1
ATOM 3650 N N . PRO A 1 460 ? 7.500 -6.811 -7.892 1.00 96.94 460 PRO A N 1
ATOM 3651 C CA . PRO A 1 460 ? 6.978 -7.080 -9.236 1.00 96.94 460 PRO A CA 1
ATOM 3652 C C . PRO A 1 460 ? 6.805 -8.579 -9.557 1.00 96.94 460 PRO A C 1
ATOM 3654 O O . PRO A 1 460 ? 6.072 -8.929 -10.486 1.00 96.94 460 PRO A O 1
ATOM 3657 N N . ASN A 1 461 ? 7.456 -9.468 -8.799 1.00 95.94 461 ASN A N 1
ATOM 3658 C CA . ASN A 1 461 ? 7.506 -10.908 -9.065 1.00 95.94 461 ASN A CA 1
ATOM 3659 C C . ASN A 1 461 ? 6.472 -11.729 -8.278 1.00 95.94 461 ASN A C 1
ATOM 3661 O O . ASN A 1 461 ? 6.468 -12.958 -8.370 1.00 95.94 461 ASN A O 1
ATOM 3665 N N . ILE A 1 462 ? 5.591 -11.095 -7.494 1.00 92.88 462 ILE A N 1
ATOM 3666 C CA . ILE A 1 462 ? 4.586 -11.852 -6.740 1.00 92.88 462 ILE A CA 1
ATOM 3667 C C . ILE A 1 462 ? 3.558 -12.504 -7.685 1.00 92.88 462 ILE A C 1
ATOM 3669 O O . ILE A 1 462 ? 3.025 -11.835 -8.575 1.00 92.88 462 ILE A O 1
ATOM 3673 N N . PRO A 1 463 ? 3.208 -13.790 -7.493 1.00 90.06 463 PRO A N 1
ATOM 3674 C CA . PRO A 1 463 ? 2.308 -14.504 -8.404 1.00 90.06 463 PRO A CA 1
ATOM 3675 C C . PRO A 1 463 ? 0.819 -14.196 -8.172 1.00 90.06 463 PRO A C 1
ATOM 3677 O O . PRO A 1 463 ? -0.020 -14.520 -9.010 1.00 90.06 463 PRO A O 1
ATOM 3680 N N . ARG A 1 464 ? 0.465 -13.615 -7.019 1.00 91.56 464 ARG A N 1
ATOM 3681 C CA . ARG A 1 464 ? -0.912 -13.303 -6.599 1.00 91.56 464 ARG A CA 1
ATOM 3682 C C . ARG A 1 464 ? -0.926 -12.179 -5.564 1.00 91.56 464 ARG A C 1
ATOM 3684 O O . ARG A 1 464 ? 0.111 -11.912 -4.966 1.00 91.56 464 ARG A O 1
ATOM 3691 N N . GLY A 1 465 ? -2.092 -11.576 -5.350 1.00 93.19 465 GLY A N 1
ATOM 3692 C CA . GLY A 1 465 ? -2.305 -10.503 -4.371 1.00 93.19 465 GLY A CA 1
ATOM 3693 C C . GLY A 1 465 ? -2.072 -9.103 -4.925 1.00 93.19 465 GLY A C 1
ATOM 3694 O O . GLY A 1 465 ? -1.597 -8.971 -6.058 1.00 93.19 465 GLY A O 1
ATOM 3695 N N . PRO A 1 466 ? -2.436 -8.067 -4.161 1.00 95.94 466 PRO A N 1
ATOM 3696 C CA . PRO A 1 466 ? -2.409 -6.704 -4.658 1.00 95.94 466 PRO A CA 1
ATOM 3697 C C . PRO A 1 466 ? -0.979 -6.161 -4.831 1.00 95.94 466 PRO A C 1
ATOM 3699 O O . PRO A 1 466 ? -0.077 -6.457 -4.056 1.00 95.94 466 PRO A O 1
ATOM 3702 N N . MET A 1 467 ? -0.789 -5.356 -5.872 1.00 95.69 467 MET A N 1
ATOM 3703 C CA . MET A 1 467 ? 0.434 -4.685 -6.328 1.00 95.69 467 MET A CA 1
ATOM 3704 C C . MET A 1 467 ? 0.269 -3.158 -6.416 1.00 95.69 467 MET A C 1
ATOM 3706 O O . MET A 1 467 ? 1.182 -2.464 -6.859 1.00 95.69 467 MET A O 1
ATOM 3710 N N . ALA A 1 468 ? -0.898 -2.632 -6.040 1.00 96.75 468 ALA A N 1
ATOM 3711 C CA . ALA A 1 468 ? -1.178 -1.204 -6.016 1.00 96.75 468 ALA A CA 1
ATOM 3712 C C . ALA A 1 468 ? -2.075 -0.853 -4.826 1.00 96.75 468 ALA A C 1
ATOM 3714 O O . ALA A 1 468 ? -3.112 -1.483 -4.615 1.00 96.75 468 ALA A O 1
ATOM 3715 N N . ARG A 1 469 ? -1.696 0.172 -4.058 1.00 95.94 469 ARG A N 1
ATOM 3716 C CA . ARG A 1 469 ? -2.559 0.742 -3.011 1.00 95.94 469 ARG A CA 1
ATOM 3717 C C . ARG A 1 469 ? -3.833 1.357 -3.591 1.00 95.94 469 ARG A C 1
ATOM 3719 O O . ARG A 1 469 ? -3.855 1.780 -4.753 1.00 95.94 469 ARG A O 1
ATOM 3726 N N . SER A 1 470 ? -4.875 1.472 -2.771 1.00 96.06 470 SER A N 1
ATOM 3727 C CA . SER A 1 470 ? -6.021 2.301 -3.142 1.00 96.06 470 SER A CA 1
ATOM 3728 C C . SER A 1 470 ? -5.673 3.793 -3.053 1.00 96.06 470 SER A C 1
ATOM 3730 O O . SER A 1 470 ? -4.770 4.184 -2.307 1.00 96.06 470 SER A O 1
ATOM 3732 N N . LEU A 1 471 ? -6.353 4.616 -3.852 1.00 93.50 471 LEU A N 1
ATOM 3733 C CA . LEU A 1 471 ? -6.183 6.070 -3.888 1.00 93.50 471 LEU A CA 1
ATOM 3734 C C . LEU A 1 471 ? -7.549 6.764 -3.797 1.00 93.50 471 LEU A C 1
ATOM 3736 O O . LEU A 1 471 ? -8.523 6.244 -4.353 1.00 93.50 471 LEU A O 1
ATOM 3740 N N . PRO A 1 472 ? -7.628 7.938 -3.140 1.00 91.25 472 PRO A N 1
ATOM 3741 C CA . PRO A 1 472 ? -8.864 8.699 -3.042 1.00 91.25 472 PRO A CA 1
ATOM 3742 C C . PRO A 1 472 ? -9.508 8.977 -4.409 1.00 91.25 472 PRO A C 1
ATOM 3744 O O . PRO A 1 472 ? -8.789 9.170 -5.394 1.00 91.25 472 PRO A O 1
ATOM 3747 N N . PRO A 1 473 ? -10.847 9.044 -4.481 1.00 91.44 473 PRO A N 1
ATOM 3748 C CA . PRO A 1 473 ? -11.545 9.326 -5.729 1.00 91.44 473 PRO A CA 1
ATOM 3749 C C . PRO A 1 473 ? -11.221 10.706 -6.308 1.00 91.44 473 PRO A C 1
ATOM 3751 O O . PRO A 1 473 ? -11.088 11.682 -5.571 1.00 91.44 473 PRO A O 1
ATOM 3754 N N . THR A 1 474 ? -11.149 10.800 -7.637 1.00 91.25 474 THR A N 1
ATOM 3755 C CA . THR A 1 474 ? -10.868 12.043 -8.381 1.00 91.25 474 THR A CA 1
ATOM 3756 C C . THR A 1 474 ? -11.841 12.221 -9.548 1.00 91.25 474 THR A C 1
ATOM 3758 O O . THR A 1 474 ? -12.644 11.342 -9.823 1.00 91.25 474 THR A O 1
ATOM 3761 N N . GLU A 1 475 ? -11.773 13.330 -10.280 1.00 90.81 475 GLU A N 1
ATOM 3762 C CA . GLU A 1 475 ? -12.552 13.501 -11.522 1.00 90.81 475 GLU A CA 1
ATOM 3763 C C . GLU A 1 475 ? -11.952 12.747 -12.724 1.00 90.81 475 GLU A C 1
ATOM 3765 O O . GLU A 1 475 ? -12.578 12.663 -13.779 1.00 90.81 475 GLU A O 1
ATOM 3770 N N . SER A 1 476 ? -10.741 12.195 -12.586 1.00 93.25 476 SER A N 1
ATOM 3771 C CA . SER A 1 476 ? -10.064 11.475 -13.664 1.00 93.25 476 SER A CA 1
ATOM 3772 C C . SER A 1 476 ? -10.598 10.055 -13.792 1.00 93.25 476 SER A C 1
ATOM 3774 O O . SER A 1 476 ? -10.503 9.267 -12.854 1.00 93.25 476 SER A O 1
ATOM 3776 N N . THR A 1 477 ? -11.053 9.686 -14.988 1.00 96.00 477 THR A N 1
ATOM 3777 C CA . THR A 1 477 ? -11.362 8.288 -15.323 1.00 96.00 477 THR A CA 1
ATOM 3778 C C . THR A 1 477 ? -10.110 7.423 -15.467 1.00 96.00 477 THR A C 1
ATOM 3780 O O . THR A 1 477 ? -10.197 6.194 -15.439 1.00 96.00 477 THR A O 1
ATOM 3783 N N . GLN A 1 478 ? -8.946 8.062 -15.616 1.00 95.88 478 GLN A N 1
ATOM 3784 C CA . GLN A 1 478 ? -7.679 7.409 -15.896 1.00 95.88 478 GLN A CA 1
ATOM 3785 C C . GLN A 1 478 ? -6.810 7.257 -14.648 1.00 95.88 478 GLN A C 1
ATOM 3787 O O . GLN A 1 478 ? -6.668 8.199 -13.860 1.00 95.88 478 GLN A O 1
ATOM 3792 N N . ARG A 1 479 ? -6.160 6.093 -14.516 1.00 97.06 479 ARG A N 1
ATOM 3793 C CA . ARG A 1 479 ? -5.104 5.830 -13.525 1.00 97.06 479 ARG A CA 1
ATOM 3794 C C . ARG A 1 479 ? -3.919 5.119 -14.177 1.00 97.06 479 ARG A C 1
ATOM 3796 O O . ARG A 1 479 ? -4.074 4.050 -14.755 1.00 97.06 479 ARG A O 1
ATOM 3803 N N . TYR A 1 480 ? -2.730 5.693 -14.032 1.00 97.75 480 TYR A N 1
ATOM 3804 C CA . TYR A 1 480 ? -1.474 5.104 -14.503 1.00 97.75 480 TYR A CA 1
ATOM 3805 C C . TYR A 1 480 ? -0.896 4.140 -13.465 1.00 97.75 480 TYR A C 1
ATOM 3807 O O . TYR A 1 480 ? -0.918 4.460 -12.273 1.00 97.75 480 TYR A O 1
ATOM 3815 N N . ILE A 1 481 ? -0.364 2.996 -13.911 1.00 98.38 481 ILE A N 1
ATOM 3816 C CA . ILE A 1 481 ? 0.331 2.018 -13.067 1.00 98.38 481 ILE A CA 1
ATOM 3817 C C . ILE A 1 481 ? 1.771 1.778 -13.578 1.00 98.38 481 ILE A C 1
ATOM 3819 O O . ILE A 1 481 ? 1.939 1.262 -14.687 1.00 98.38 481 ILE A O 1
ATOM 3823 N N . PRO A 1 482 ? 2.801 2.118 -12.768 1.00 97.69 482 PRO A N 1
ATOM 3824 C CA . PRO A 1 482 ? 2.684 2.918 -11.542 1.00 97.69 482 PRO A CA 1
ATOM 3825 C C . PRO A 1 482 ? 2.247 4.357 -11.873 1.00 97.69 482 PRO A C 1
ATOM 3827 O O . PRO A 1 482 ? 2.114 4.722 -13.040 1.00 97.69 482 PRO A O 1
ATOM 3830 N N . ARG A 1 483 ? 2.037 5.205 -10.861 1.00 95.06 483 ARG A N 1
ATOM 3831 C CA . ARG A 1 483 ? 1.729 6.627 -11.089 1.00 95.06 483 ARG A CA 1
ATOM 3832 C C . ARG A 1 483 ? 2.698 7.306 -12.068 1.00 95.06 483 ARG A C 1
ATOM 3834 O O . ARG A 1 483 ? 3.897 7.020 -12.069 1.00 95.06 483 ARG A O 1
ATOM 3841 N N . MET A 1 484 ? 2.188 8.279 -12.828 1.00 94.94 484 MET A N 1
ATOM 3842 C CA . MET A 1 484 ? 2.928 8.979 -13.891 1.00 94.94 484 MET A CA 1
ATOM 3843 C C . MET A 1 484 ? 4.292 9.519 -13.441 1.00 94.94 484 MET A C 1
ATOM 3845 O O . MET A 1 484 ? 5.271 9.379 -14.164 1.00 94.94 484 MET A O 1
ATOM 3849 N N . SER A 1 485 ? 4.394 10.057 -12.221 1.00 94.06 485 SER A N 1
ATOM 3850 C CA . SER A 1 485 ? 5.664 10.579 -11.698 1.00 94.06 485 SER A CA 1
ATOM 3851 C C . SER A 1 485 ? 6.783 9.533 -11.666 1.00 94.06 485 SER A C 1
ATOM 3853 O O . SER A 1 485 ? 7.943 9.887 -11.816 1.00 94.06 485 SER A O 1
ATOM 3855 N N . ARG A 1 486 ? 6.448 8.250 -11.489 1.00 95.81 486 ARG A N 1
ATOM 3856 C CA . ARG A 1 486 ? 7.409 7.142 -11.541 1.00 95.81 486 ARG A CA 1
ATOM 3857 C C . ARG A 1 486 ? 7.686 6.679 -12.963 1.00 95.81 486 ARG A C 1
ATOM 3859 O O . ARG A 1 486 ? 8.817 6.324 -13.261 1.00 95.81 486 ARG A O 1
ATOM 3866 N N . ILE A 1 487 ? 6.674 6.702 -13.832 1.00 97.12 487 ILE A N 1
ATOM 3867 C CA . ILE A 1 487 ? 6.842 6.396 -15.260 1.00 97.12 487 ILE A CA 1
ATOM 3868 C C . ILE A 1 487 ? 7.840 7.377 -15.888 1.00 97.12 487 ILE A C 1
ATOM 3870 O O . ILE A 1 487 ? 8.770 6.944 -16.557 1.00 97.12 487 ILE A O 1
ATOM 3874 N N . LEU A 1 488 ? 7.707 8.675 -15.595 1.00 95.12 488 LEU A N 1
ATOM 3875 C CA . LEU A 1 488 ? 8.616 9.727 -16.069 1.00 95.12 488 LEU A CA 1
ATOM 3876 C C . LEU A 1 488 ? 10.059 9.580 -15.562 1.00 95.12 488 LEU A C 1
ATOM 3878 O O . LEU A 1 488 ? 10.964 10.142 -16.169 1.00 95.12 488 LEU A O 1
ATOM 3882 N N . GLN A 1 489 ? 10.260 8.848 -14.462 1.00 92.44 489 GLN A N 1
ATOM 3883 C CA . GLN A 1 489 ? 11.568 8.540 -13.870 1.00 92.44 489 GLN A CA 1
ATOM 3884 C C . GLN A 1 489 ? 12.120 7.177 -14.321 1.00 92.44 489 GLN A C 1
ATOM 3886 O O . GLN A 1 489 ? 13.198 6.789 -13.892 1.00 92.44 489 GLN A O 1
ATOM 3891 N N . GLY A 1 490 ? 11.372 6.407 -15.120 1.00 92.94 490 GLY A N 1
ATOM 3892 C CA . GLY A 1 490 ? 11.741 5.035 -15.491 1.00 92.94 490 GLY A CA 1
ATOM 3893 C C . GLY A 1 490 ? 11.554 3.993 -14.379 1.00 92.94 490 GLY A C 1
ATOM 3894 O O . GLY A 1 490 ? 11.816 2.810 -14.585 1.00 92.94 490 GLY A O 1
ATOM 3895 N N . THR A 1 491 ? 11.041 4.375 -13.207 1.00 95.56 491 THR A N 1
ATOM 3896 C CA . THR A 1 491 ? 10.956 3.507 -12.019 1.00 95.56 491 THR A CA 1
ATOM 3897 C C . THR A 1 491 ? 9.649 2.704 -11.980 1.00 95.56 491 THR A C 1
ATOM 3899 O O . THR A 1 491 ? 8.782 2.905 -11.116 1.00 95.56 491 THR A O 1
ATOM 3902 N N . LEU A 1 492 ? 9.487 1.770 -12.923 1.00 97.38 492 LEU A N 1
ATOM 3903 C CA . LEU A 1 492 ? 8.234 1.018 -13.113 1.00 97.38 492 LEU A CA 1
ATOM 3904 C C . LEU A 1 492 ? 7.936 -0.011 -12.014 1.00 97.38 492 LEU A C 1
ATOM 3906 O O . LEU A 1 492 ? 6.771 -0.316 -11.740 1.00 97.38 492 LEU A O 1
ATOM 3910 N N . THR A 1 493 ? 8.978 -0.544 -11.380 1.00 97.50 493 THR A N 1
ATOM 3911 C CA . THR A 1 493 ? 8.866 -1.583 -10.353 1.00 97.50 493 THR A CA 1
ATOM 3912 C C . THR A 1 493 ? 9.228 -1.071 -8.967 1.00 97.50 493 THR A C 1
ATOM 3914 O O . THR A 1 493 ? 10.046 -0.164 -8.827 1.00 97.50 493 THR A O 1
ATOM 3917 N N . GLU A 1 494 ? 8.661 -1.679 -7.929 1.00 94.62 494 GLU A N 1
ATOM 3918 C CA . GLU A 1 494 ? 8.978 -1.366 -6.533 1.00 94.62 494 GLU A CA 1
ATOM 3919 C C . GLU A 1 494 ? 9.050 -2.646 -5.689 1.00 94.62 494 GLU A C 1
ATOM 3921 O O . GLU A 1 494 ? 8.251 -3.568 -5.866 1.00 94.62 494 GLU A O 1
ATOM 3926 N N . ARG A 1 495 ? 10.018 -2.701 -4.767 1.00 94.69 495 ARG A N 1
ATOM 3927 C CA . ARG A 1 495 ? 10.192 -3.775 -3.782 1.00 94.69 495 ARG A CA 1
ATOM 3928 C C . ARG A 1 495 ? 10.515 -3.167 -2.420 1.00 94.69 495 ARG A C 1
ATOM 3930 O O . ARG A 1 495 ? 11.179 -2.137 -2.371 1.00 94.69 495 ARG A O 1
ATOM 3937 N N . ASN A 1 496 ? 10.084 -3.817 -1.338 1.00 91.81 496 ASN A N 1
ATOM 3938 C CA . ASN A 1 496 ? 10.328 -3.373 0.040 1.00 91.81 496 ASN A CA 1
ATOM 3939 C C . ASN A 1 496 ? 9.921 -1.902 0.278 1.00 91.81 496 ASN A C 1
ATOM 3941 O O . ASN A 1 496 ? 10.736 -1.117 0.770 1.00 91.81 496 ASN A O 1
ATOM 3945 N N . PRO A 1 497 ? 8.695 -1.492 -0.106 1.00 94.56 497 PRO A N 1
ATOM 3946 C CA . PRO A 1 497 ? 8.262 -0.112 0.033 1.00 94.56 497 PRO A CA 1
ATOM 3947 C C . PRO A 1 497 ? 8.244 0.332 1.500 1.00 94.56 497 PRO A C 1
ATOM 3949 O O . PRO A 1 497 ? 8.023 -0.452 2.421 1.00 94.56 497 PRO A O 1
ATOM 3952 N N . THR A 1 498 ? 8.444 1.629 1.702 1.00 91.00 498 THR A N 1
ATOM 3953 C CA . THR A 1 498 ? 8.297 2.299 2.998 1.00 91.00 498 THR A CA 1
ATOM 3954 C C . THR A 1 498 ? 6.992 3.092 3.030 1.00 91.00 498 THR A C 1
ATOM 3956 O O . THR A 1 498 ? 6.320 3.254 2.013 1.00 91.00 498 THR A O 1
ATOM 3959 N N . ARG A 1 499 ? 6.653 3.702 4.167 1.00 86.94 499 ARG A N 1
ATOM 3960 C CA . ARG A 1 499 ? 5.477 4.585 4.277 1.00 86.94 499 ARG A CA 1
ATOM 3961 C C . ARG A 1 499 ? 5.479 5.779 3.306 1.00 86.94 499 ARG A C 1
ATOM 3963 O O . ARG A 1 499 ? 4.435 6.373 3.064 1.00 86.94 499 ARG A O 1
ATOM 3970 N N . ARG A 1 500 ? 6.639 6.158 2.757 1.00 85.50 500 ARG A N 1
ATOM 3971 C CA . ARG A 1 500 ? 6.769 7.248 1.768 1.00 85.50 500 ARG A CA 1
ATOM 3972 C C . ARG A 1 500 ? 6.792 6.755 0.318 1.00 85.50 500 ARG A C 1
ATOM 3974 O O . ARG A 1 500 ? 6.803 7.572 -0.598 1.00 85.50 500 ARG A O 1
ATOM 3981 N N . SER A 1 501 ? 6.826 5.441 0.113 1.00 91.44 501 SER A N 1
ATOM 3982 C CA . SER A 1 501 ? 6.828 4.817 -1.207 1.00 91.44 501 SER A CA 1
ATOM 3983 C C . SER A 1 501 ? 5.466 4.921 -1.891 1.00 91.44 501 SER A C 1
ATOM 3985 O O . SER A 1 501 ? 4.445 5.223 -1.268 1.00 91.44 501 SER A O 1
ATOM 3987 N N . ALA A 1 502 ? 5.441 4.649 -3.196 1.00 92.19 502 ALA A N 1
ATOM 3988 C CA . ALA A 1 502 ? 4.201 4.692 -3.962 1.00 92.19 502 ALA A CA 1
ATOM 3989 C C . ALA A 1 502 ? 3.266 3.522 -3.624 1.00 92.19 502 ALA A C 1
ATOM 3991 O O . ALA A 1 502 ? 2.050 3.697 -3.715 1.00 92.19 502 ALA A O 1
ATOM 3992 N N . TRP A 1 503 ? 3.828 2.373 -3.223 1.00 96.31 503 TRP A N 1
ATOM 3993 C CA . TRP A 1 503 ? 3.128 1.094 -3.080 1.00 96.31 503 TRP A CA 1
ATOM 3994 C C . TRP A 1 503 ? 2.405 0.706 -4.371 1.00 96.31 503 TRP A C 1
ATOM 3996 O O . TRP A 1 503 ? 1.243 0.298 -4.365 1.00 96.31 503 TRP A O 1
ATOM 4006 N N . GLU A 1 504 ? 3.098 0.885 -5.494 1.00 96.81 504 GLU A N 1
ATOM 4007 C CA . GLU A 1 504 ? 2.613 0.623 -6.849 1.00 96.81 504 GLU A CA 1
ATOM 4008 C C . GLU A 1 504 ? 3.748 0.021 -7.679 1.00 96.81 504 GLU A C 1
ATOM 4010 O O . GLU A 1 504 ? 4.824 0.608 -7.784 1.00 96.81 504 GLU A O 1
ATOM 4015 N N . THR A 1 505 ? 3.509 -1.135 -8.294 1.00 97.88 505 THR A N 1
ATOM 4016 C CA . THR A 1 505 ? 4.481 -1.795 -9.175 1.00 97.88 505 THR A CA 1
ATOM 4017 C C . THR A 1 505 ? 3.780 -2.495 -10.335 1.00 97.88 505 THR A C 1
ATOM 4019 O O . THR A 1 505 ? 2.691 -3.052 -10.176 1.00 97.88 505 THR A O 1
ATOM 4022 N N . VAL A 1 506 ? 4.417 -2.513 -11.508 1.00 98.31 506 VAL A N 1
ATOM 4023 C CA . VAL A 1 506 ? 4.032 -3.424 -12.602 1.00 98.31 506 VAL A CA 1
ATOM 4024 C C . VAL A 1 506 ? 4.433 -4.860 -12.262 1.00 98.31 506 VAL A C 1
ATOM 4026 O O . VAL A 1 506 ? 5.237 -5.087 -11.353 1.00 98.31 506 VAL A O 1
ATOM 4029 N N . SER A 1 507 ? 3.869 -5.838 -12.976 1.00 98.12 507 SER A N 1
ATOM 4030 C CA . SER A 1 507 ? 4.216 -7.248 -12.786 1.00 98.12 507 SER A CA 1
ATOM 4031 C C . SER A 1 507 ? 5.212 -7.740 -13.826 1.00 98.12 507 SER A C 1
ATOM 4033 O O . SER A 1 507 ? 5.024 -7.527 -15.021 1.00 98.12 507 SER A O 1
ATOM 4035 N N . ASN A 1 508 ? 6.236 -8.451 -13.361 1.00 97.94 508 ASN A N 1
ATOM 4036 C CA . ASN A 1 508 ? 7.256 -9.099 -14.189 1.00 97.94 508 ASN A CA 1
ATOM 4037 C C . ASN A 1 508 ? 6.956 -10.585 -14.442 1.00 97.94 508 ASN A C 1
ATOM 4039 O O . ASN A 1 508 ? 7.696 -11.257 -15.157 1.00 97.94 508 ASN A O 1
ATOM 4043 N N . VAL A 1 509 ? 5.875 -11.109 -13.862 1.00 97.06 509 VAL A N 1
ATOM 4044 C CA . VAL A 1 509 ? 5.491 -12.518 -13.964 1.00 97.06 509 VAL A CA 1
ATOM 4045 C C . VAL A 1 509 ? 4.131 -12.654 -14.626 1.00 97.06 509 VAL A C 1
ATOM 4047 O O . VAL A 1 509 ? 3.276 -11.776 -14.528 1.00 97.06 509 VAL A O 1
ATOM 4050 N N . LYS A 1 510 ? 3.904 -13.795 -15.279 1.00 97.56 510 LYS A N 1
ATOM 4051 C CA . LYS A 1 510 ? 2.587 -14.125 -15.820 1.00 97.56 510 LYS A CA 1
ATOM 4052 C C . LYS A 1 510 ? 1.590 -14.279 -14.684 1.00 97.56 510 LYS A C 1
ATOM 4054 O O . LYS A 1 510 ? 1.739 -15.157 -13.835 1.00 97.56 510 LYS A O 1
ATOM 4059 N N . ARG A 1 511 ? 0.541 -13.467 -14.710 1.00 96.38 511 ARG A N 1
ATOM 4060 C CA . ARG A 1 511 ? -0.553 -13.533 -13.744 1.00 96.38 511 ARG A CA 1
ATOM 4061 C C . ARG A 1 511 ? -1.775 -12.787 -14.245 1.00 96.38 511 ARG A C 1
ATOM 4063 O O . ARG A 1 511 ? -1.699 -12.005 -15.187 1.00 96.38 511 ARG A O 1
ATOM 4070 N N . LYS A 1 512 ? -2.891 -13.011 -13.563 1.00 96.94 512 LYS A N 1
ATOM 4071 C CA . LYS A 1 512 ? -4.084 -12.186 -13.697 1.00 96.94 512 LYS A CA 1
ATOM 4072 C C . LYS A 1 512 ? -4.062 -11.086 -12.635 1.00 96.94 512 LYS A C 1
ATOM 4074 O O . LYS A 1 512 ? -3.631 -11.333 -11.505 1.00 96.94 512 LYS A O 1
ATOM 4079 N N . LEU A 1 513 ? -4.496 -9.896 -13.019 1.00 97.69 513 LEU A N 1
ATOM 4080 C CA . LEU A 1 513 ? -4.777 -8.766 -12.145 1.00 97.69 513 LEU A CA 1
ATOM 4081 C C . LEU A 1 513 ? -6.258 -8.432 -12.280 1.00 97.69 513 LEU A C 1
ATOM 4083 O O . LEU A 1 513 ? -6.790 -8.419 -13.394 1.00 97.69 513 LEU A O 1
ATOM 4087 N N . THR A 1 514 ? -6.910 -8.152 -11.160 1.00 97.12 514 THR A N 1
ATOM 4088 C CA . THR A 1 514 ? -8.330 -7.793 -11.134 1.00 97.12 514 THR A CA 1
ATOM 4089 C C . THR A 1 514 ? -8.467 -6.375 -10.609 1.00 97.12 514 THR A C 1
ATOM 4091 O O . THR A 1 514 ? -8.027 -6.077 -9.499 1.00 97.12 514 THR A O 1
ATOM 4094 N N . TRP A 1 515 ? -9.092 -5.504 -11.394 1.00 97.81 515 TRP A N 1
ATOM 4095 C CA . TRP A 1 515 ? -9.293 -4.097 -11.065 1.00 97.81 515 TRP A CA 1
ATOM 4096 C C . TRP A 1 515 ? -10.779 -3.773 -10.980 1.00 97.81 515 TRP A C 1
ATOM 4098 O O . TRP A 1 515 ? -11.549 -4.168 -11.847 1.00 97.81 515 TRP A O 1
ATOM 4108 N N . ALA A 1 516 ? -11.184 -3.040 -9.953 1.00 97.62 516 ALA A N 1
ATOM 4109 C CA . ALA A 1 516 ? -12.500 -2.445 -9.821 1.00 97.62 516 ALA A CA 1
ATOM 4110 C C . ALA A 1 516 ? -12.446 -0.989 -10.294 1.00 97.62 516 ALA A C 1
ATOM 4112 O O . ALA A 1 516 ? -11.707 -0.181 -9.730 1.00 97.62 516 ALA A O 1
ATOM 4113 N N . PHE A 1 517 ? -13.246 -0.652 -11.303 1.00 98.00 517 PHE A N 1
ATOM 4114 C CA . PHE A 1 517 ? -13.566 0.732 -11.631 1.00 98.00 517 PHE A CA 1
ATOM 4115 C C . PHE A 1 517 ? -14.728 1.166 -10.750 1.00 98.00 517 PHE A C 1
ATOM 4117 O O . PHE A 1 517 ? -15.834 0.639 -10.883 1.00 98.00 517 PHE A O 1
ATOM 4124 N N . VAL A 1 518 ? -14.470 2.083 -9.827 1.00 96.94 518 VAL A N 1
ATOM 4125 C CA . VAL A 1 518 ? -15.440 2.557 -8.842 1.00 96.94 518 VAL A CA 1
ATOM 4126 C C . VAL A 1 518 ? -15.874 3.956 -9.231 1.00 96.94 518 VAL A C 1
ATOM 4128 O O . VAL A 1 518 ? -15.041 4.843 -9.412 1.00 96.94 518 VAL A O 1
ATOM 4131 N N . VAL A 1 519 ? -17.182 4.152 -9.323 1.00 95.62 519 VAL A N 1
ATOM 4132 C CA . VAL A 1 519 ? -17.808 5.418 -9.683 1.00 95.62 519 VAL A CA 1
ATOM 4133 C C . VAL A 1 519 ? -18.725 5.834 -8.553 1.00 95.62 519 VAL A C 1
ATOM 4135 O O . VAL A 1 519 ? -19.629 5.097 -8.162 1.00 95.62 519 VAL A O 1
ATOM 4138 N N . MET A 1 520 ? -18.471 7.017 -8.019 1.00 92.06 520 MET A N 1
ATOM 4139 C CA . MET A 1 520 ? -19.306 7.661 -7.021 1.00 92.06 520 MET A CA 1
ATOM 4140 C C . MET A 1 520 ? -19.956 8.875 -7.649 1.00 92.06 520 MET A C 1
ATOM 4142 O O . MET A 1 520 ? -19.276 9.715 -8.242 1.00 92.06 520 MET A O 1
ATOM 4146 N N . ASP A 1 521 ? -21.264 8.974 -7.493 1.00 86.75 521 ASP A N 1
ATOM 4147 C CA . ASP A 1 521 ? -21.955 10.227 -7.729 1.00 86.75 521 ASP A CA 1
ATOM 4148 C C . ASP A 1 521 ? -21.964 11.060 -6.444 1.00 86.75 521 ASP A C 1
ATOM 4150 O O . ASP A 1 521 ? -21.671 10.600 -5.330 1.00 86.75 521 ASP A O 1
ATOM 4154 N N . LYS A 1 522 ? -22.309 12.330 -6.606 1.00 67.81 522 LYS A N 1
ATOM 4155 C CA . LYS A 1 522 ? -22.725 13.144 -5.478 1.00 67.81 522 LYS A CA 1
ATOM 4156 C C . LYS A 1 522 ? -23.763 14.138 -5.954 1.00 67.81 522 LYS A C 1
ATOM 4158 O O . LYS A 1 522 ? -23.420 15.237 -6.397 1.00 67.81 522 LYS A O 1
ATOM 4163 N N . LYS A 1 523 ? -25.043 13.795 -5.795 1.00 65.56 523 LYS A N 1
ATOM 4164 C CA . LYS A 1 523 ? -26.138 14.730 -6.061 1.00 65.56 523 LYS A CA 1
ATOM 4165 C C . LYS A 1 523 ? -26.211 15.797 -5.005 1.00 65.56 523 LYS A C 1
ATOM 4167 O O . LYS A 1 523 ? -27.008 15.777 -4.066 1.00 65.56 523 LYS A O 1
ATOM 4172 N N . VAL A 1 524 ? -25.380 16.809 -5.194 1.00 58.94 524 VAL A N 1
ATOM 4173 C CA . VAL A 1 524 ? -25.540 18.045 -4.458 1.00 58.94 524 VAL A CA 1
ATOM 4174 C C . VAL A 1 524 ? -26.734 18.805 -5.038 1.00 58.94 524 VAL A C 1
ATOM 4176 O O . VAL A 1 524 ? -27.360 19.534 -4.292 1.00 58.94 524 VAL A O 1
ATOM 4179 N N . GLY A 1 525 ? -27.097 18.647 -6.320 1.00 51.72 525 GLY A N 1
ATOM 4180 C CA . GLY A 1 525 ? -27.916 19.575 -7.122 1.00 51.72 525 GLY A CA 1
ATOM 4181 C C . GLY A 1 525 ? -29.435 19.652 -6.899 1.00 51.72 525 GLY A C 1
ATOM 4182 O O . GLY A 1 525 ? -30.014 20.721 -7.124 1.00 51.72 525 GLY A O 1
ATOM 4183 N N . ALA A 1 526 ? -30.119 18.591 -6.457 1.00 59.69 526 ALA A N 1
ATOM 4184 C CA . ALA A 1 526 ? -31.583 18.626 -6.366 1.00 59.69 526 ALA A CA 1
ATOM 4185 C C . ALA A 1 526 ? -32.050 19.593 -5.267 1.00 59.69 526 ALA A C 1
ATOM 4187 O O . ALA A 1 526 ? -31.827 19.371 -4.076 1.00 59.69 526 ALA A O 1
ATOM 4188 N N . ARG A 1 527 ? -32.752 20.669 -5.661 1.00 62.56 527 ARG A N 1
ATOM 4189 C CA . ARG A 1 527 ? -33.303 21.670 -4.730 1.00 62.56 527 ARG A CA 1
ATOM 4190 C C . ARG A 1 527 ? -34.077 21.012 -3.587 1.00 62.56 527 ARG A C 1
ATOM 4192 O O . ARG A 1 527 ? -33.889 21.409 -2.445 1.00 62.56 527 ARG A O 1
ATOM 4199 N N . ASN A 1 528 ? -34.878 19.993 -3.894 1.00 67.31 528 ASN A N 1
ATOM 4200 C CA . ASN A 1 528 ?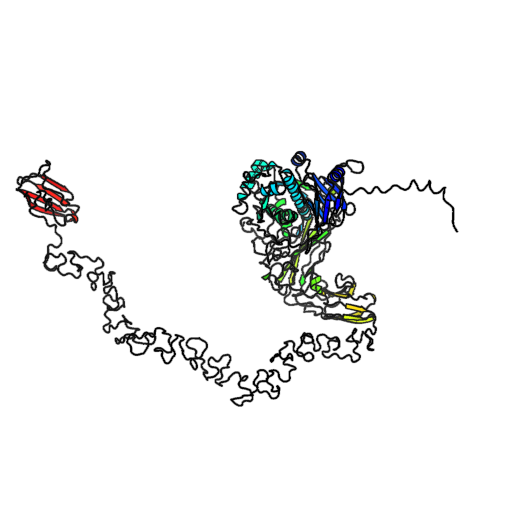 -35.665 19.263 -2.906 1.00 67.31 528 ASN A CA 1
ATOM 4201 C C . ASN A 1 528 ? -34.792 18.521 -1.880 1.00 67.31 528 ASN A C 1
ATOM 4203 O O . ASN A 1 528 ? -35.080 18.578 -0.690 1.00 67.31 528 ASN A O 1
ATOM 4207 N N . ASP A 1 529 ? -33.699 17.886 -2.304 1.00 69.06 529 ASP A N 1
ATOM 4208 C CA . ASP A 1 529 ? -32.833 17.133 -1.391 1.00 69.06 529 ASP A CA 1
ATOM 4209 C C . ASP A 1 529 ? -31.982 18.075 -0.529 1.00 69.06 529 ASP A C 1
ATOM 4211 O O . ASP A 1 529 ? -31.855 17.868 0.681 1.00 69.06 529 ASP A O 1
ATOM 4215 N N . ARG A 1 530 ? -31.523 19.204 -1.094 1.00 68.75 530 ARG A N 1
ATOM 4216 C CA . ARG A 1 530 ? -30.949 20.322 -0.317 1.00 68.75 530 ARG A CA 1
ATOM 4217 C C . ARG A 1 530 ? -31.956 20.875 0.704 1.00 68.75 530 ARG A C 1
ATOM 4219 O O . ARG A 1 530 ? -31.574 21.222 1.826 1.00 68.75 530 ARG A O 1
ATOM 4226 N N . GLU A 1 531 ? -33.229 20.973 0.314 1.00 66.25 531 GLU A N 1
ATOM 4227 C CA . GLU A 1 531 ? -34.369 21.454 1.118 1.00 66.25 531 GLU A CA 1
ATOM 4228 C C . GLU A 1 531 ? -34.866 20.466 2.175 1.00 66.25 531 GLU A C 1
ATOM 4230 O O . GLU A 1 531 ? -35.630 20.878 3.050 1.00 66.25 531 GLU A O 1
ATOM 4235 N N . HIS A 1 532 ? -34.333 19.244 2.232 1.00 70.69 532 HIS A N 1
ATOM 4236 C CA . HIS A 1 532 ? -34.690 18.265 3.266 1.00 70.69 532 HIS A CA 1
ATOM 4237 C C . HIS A 1 532 ? -33.487 17.584 3.939 1.00 70.69 532 HIS A C 1
ATOM 4239 O O . HIS A 1 532 ? -33.689 16.642 4.693 1.00 70.69 532 HIS A O 1
ATOM 4245 N N . ASP A 1 533 ? -32.255 18.069 3.719 1.00 75.44 533 ASP A N 1
ATOM 4246 C CA . ASP A 1 533 ? -31.013 17.445 4.221 1.00 75.44 533 ASP A CA 1
ATOM 4247 C C . ASP A 1 533 ? -30.820 15.993 3.737 1.00 75.44 533 ASP A C 1
ATOM 4249 O O . ASP A 1 533 ? -30.300 15.135 4.443 1.00 75.44 533 ASP A O 1
ATOM 4253 N N . ARG A 1 534 ? -31.207 15.721 2.489 1.00 77.31 534 ARG A N 1
ATOM 4254 C CA . ARG A 1 534 ? -31.137 14.395 1.851 1.00 77.31 534 ARG A CA 1
ATOM 4255 C C . ARG A 1 534 ? -29.991 14.265 0.849 1.00 77.31 534 ARG A C 1
ATOM 4257 O O . ARG A 1 534 ? -30.043 13.436 -0.045 1.00 77.31 534 ARG A O 1
ATOM 4264 N N . VAL A 1 535 ? -28.957 15.097 0.987 1.00 79.31 535 VAL A N 1
ATOM 4265 C CA . VAL A 1 535 ? -27.764 15.025 0.133 1.00 79.31 535 VAL A CA 1
ATOM 4266 C C . VAL A 1 535 ? -26.993 13.753 0.486 1.00 79.31 535 VAL A C 1
ATOM 4268 O O . VAL A 1 535 ? -26.453 13.638 1.590 1.00 79.31 535 VAL A O 1
ATOM 4271 N N . THR A 1 536 ? -26.983 12.786 -0.416 1.00 84.81 536 THR A N 1
ATOM 4272 C CA . THR A 1 536 ? -26.275 11.510 -0.287 1.00 84.81 536 THR A CA 1
ATOM 4273 C C . THR A 1 536 ? -25.555 11.215 -1.595 1.00 84.81 536 THR A C 1
ATOM 4275 O O . THR A 1 536 ? -25.874 11.814 -2.619 1.00 84.81 536 THR A O 1
ATOM 4278 N N . GLY A 1 537 ? -24.566 10.331 -1.541 1.00 86.69 537 GLY A N 1
ATOM 4279 C CA . GLY A 1 537 ? -23.949 9.739 -2.718 1.00 86.69 537 GLY A CA 1
ATOM 4280 C C . GLY A 1 537 ? -24.299 8.261 -2.835 1.00 86.69 537 GLY A C 1
ATOM 4281 O O . GLY A 1 537 ? -24.679 7.584 -1.863 1.00 86.69 537 GLY A O 1
ATOM 4282 N N . ASN A 1 538 ? -24.161 7.775 -4.053 1.00 89.06 538 ASN A N 1
ATOM 4283 C CA . ASN A 1 538 ? -24.272 6.393 -4.447 1.00 89.06 538 ASN A CA 1
ATOM 4284 C C . ASN A 1 538 ? -22.954 5.943 -5.087 1.00 89.06 538 ASN A C 1
ATOM 4286 O O . ASN A 1 538 ? -22.152 6.742 -5.563 1.00 89.06 538 ASN A O 1
ATOM 4290 N N . THR A 1 539 ? -22.712 4.637 -5.040 1.00 92.88 539 THR A N 1
ATOM 4291 C CA . THR A 1 539 ? -21.493 4.014 -5.548 1.00 92.88 539 THR A CA 1
ATOM 4292 C C . THR A 1 539 ? -21.904 2.884 -6.462 1.00 92.88 539 THR A C 1
ATOM 4294 O O . THR A 1 539 ? -22.684 2.016 -6.055 1.00 92.88 539 THR A O 1
ATOM 4297 N N . SER A 1 540 ? -21.308 2.863 -7.641 1.00 94.94 540 SER A N 1
ATOM 4298 C CA . SER A 1 540 ? -21.318 1.723 -8.541 1.00 94.94 540 SER A CA 1
ATOM 4299 C C . SER A 1 540 ? -19.886 1.265 -8.770 1.00 94.94 540 SER A C 1
ATOM 4301 O O . SER A 1 540 ? -18.958 2.071 -8.745 1.00 94.94 540 SER A O 1
ATOM 4303 N N . TYR A 1 541 ? -19.675 -0.028 -8.976 1.00 96.31 541 TYR A N 1
ATOM 4304 C CA . TYR A 1 541 ? -18.381 -0.512 -9.447 1.00 96.31 541 TYR A CA 1
ATOM 4305 C C . TYR A 1 541 ? -18.547 -1.646 -10.453 1.00 96.31 541 TYR A C 1
ATOM 4307 O O . TYR A 1 541 ? -19.526 -2.394 -10.397 1.00 96.31 541 TYR A O 1
ATOM 4315 N N . ALA A 1 542 ? -17.565 -1.794 -11.340 1.00 96.06 542 ALA A N 1
ATOM 4316 C CA . ALA A 1 542 ? -17.438 -2.928 -12.247 1.00 96.06 542 ALA A CA 1
ATOM 4317 C C . ALA A 1 542 ? -16.000 -3.463 -12.257 1.00 96.06 542 ALA A C 1
ATOM 4319 O O . ALA A 1 542 ? -15.056 -2.711 -12.018 1.00 96.06 542 ALA A O 1
ATOM 4320 N N . LEU A 1 543 ? -15.836 -4.764 -12.494 1.00 95.88 543 LEU A N 1
ATOM 4321 C CA . LEU A 1 543 ? -14.533 -5.427 -12.523 1.00 95.88 543 LEU A CA 1
ATOM 4322 C C . LEU A 1 543 ? -13.987 -5.542 -13.951 1.00 95.88 543 LEU A C 1
ATOM 4324 O O . LEU A 1 543 ? -14.728 -5.845 -14.882 1.00 95.88 543 LEU A O 1
ATOM 4328 N N . MET A 1 544 ? -12.675 -5.373 -14.082 1.00 95.81 544 MET A N 1
ATOM 4329 C CA . MET A 1 544 ? -11.879 -5.572 -15.288 1.00 95.81 544 MET A CA 1
ATOM 4330 C C . MET A 1 544 ? -10.734 -6.542 -14.988 1.00 95.81 544 MET A C 1
ATOM 4332 O O . MET A 1 544 ? -10.072 -6.433 -13.952 1.00 95.81 544 MET A O 1
ATOM 4336 N N . GLU A 1 545 ? -10.476 -7.476 -15.901 1.00 97.06 545 GLU A N 1
ATOM 4337 C CA . GLU A 1 545 ? -9.344 -8.397 -15.810 1.00 97.06 545 GLU A CA 1
ATOM 4338 C C . GLU A 1 545 ? -8.212 -7.982 -16.755 1.00 97.06 545 GLU A C 1
ATOM 4340 O O . GLU A 1 545 ? -8.419 -7.709 -17.940 1.00 97.06 545 GLU A O 1
ATOM 4345 N N . ILE A 1 546 ? -6.988 -7.998 -16.232 1.00 98.31 546 ILE A N 1
ATOM 4346 C CA . ILE A 1 546 ? -5.758 -7.814 -17.000 1.00 98.31 546 ILE A CA 1
ATOM 4347 C C . ILE A 1 546 ? -4.924 -9.089 -16.881 1.00 98.31 546 ILE A C 1
ATOM 4349 O O . ILE A 1 546 ? -4.569 -9.514 -15.782 1.00 98.31 546 ILE A O 1
ATOM 4353 N N . ASN A 1 547 ? -4.574 -9.688 -18.013 1.00 98.38 547 ASN A N 1
ATOM 4354 C CA . ASN A 1 547 ? -3.669 -10.826 -18.092 1.00 98.38 547 ASN A CA 1
ATOM 4355 C C . ASN A 1 547 ? -2.263 -10.336 -18.447 1.00 98.38 547 ASN A C 1
ATOM 4357 O O . ASN A 1 547 ? -2.043 -9.783 -19.519 1.00 98.38 547 ASN A O 1
ATOM 4361 N N . VAL A 1 548 ? -1.297 -10.551 -17.562 1.00 98.56 548 VAL A N 1
ATOM 4362 C CA . VAL A 1 548 ? 0.111 -10.242 -17.828 1.00 98.56 548 VAL A CA 1
ATOM 4363 C C . VAL A 1 548 ? 0.721 -11.402 -18.611 1.00 98.56 548 VAL A C 1
ATOM 4365 O O . VAL A 1 548 ? 0.730 -12.544 -18.141 1.00 98.56 548 VAL A O 1
ATOM 4368 N N . ALA A 1 549 ? 1.198 -11.114 -19.816 1.00 97.94 549 ALA A N 1
ATOM 4369 C CA . ALA A 1 549 ? 1.797 -12.067 -20.737 1.00 97.94 549 ALA A CA 1
ATOM 4370 C C . ALA A 1 549 ? 3.208 -12.485 -20.291 1.00 97.94 549 ALA A C 1
ATOM 4372 O O . ALA A 1 549 ? 3.967 -11.688 -19.746 1.00 97.94 549 ALA A O 1
ATOM 4373 N N . SER A 1 550 ? 3.586 -13.744 -20.537 1.00 96.00 550 SER A N 1
ATOM 4374 C CA . SER A 1 550 ? 4.970 -14.214 -20.331 1.00 96.00 550 SER A CA 1
ATOM 4375 C C . SER A 1 550 ? 5.861 -14.002 -21.557 1.00 96.00 550 SER A C 1
ATOM 4377 O O . SER A 1 550 ? 7.082 -13.941 -21.407 1.00 96.00 550 SER A O 1
ATOM 4379 N N . ASP A 1 551 ? 5.237 -13.941 -22.736 1.00 96.94 551 ASP A N 1
ATOM 4380 C CA . ASP A 1 551 ? 5.826 -13.976 -24.079 1.00 96.94 551 ASP A CA 1
ATOM 4381 C C . ASP A 1 551 ? 6.063 -12.591 -24.702 1.00 96.94 551 ASP A C 1
ATOM 4383 O O . ASP A 1 551 ? 6.502 -12.528 -25.841 1.00 96.94 551 ASP A O 1
ATOM 4387 N N . ALA A 1 552 ? 5.792 -11.499 -23.981 1.00 97.88 552 ALA A N 1
ATOM 4388 C CA . ALA A 1 552 ? 6.037 -10.132 -24.445 1.00 97.88 552 ALA A CA 1
ATOM 4389 C C . ALA A 1 552 ? 6.442 -9.207 -23.286 1.00 97.88 552 ALA A C 1
ATOM 4391 O O . ALA A 1 552 ? 6.012 -9.405 -22.142 1.00 97.88 552 ALA A O 1
ATOM 4392 N N . GLY A 1 553 ? 7.215 -8.168 -23.603 1.00 96.06 553 GLY A N 1
ATOM 4393 C CA . GLY A 1 553 ? 7.686 -7.135 -22.678 1.00 96.06 553 GLY A CA 1
ATOM 4394 C C . GLY A 1 553 ? 9.115 -7.330 -22.148 1.00 96.06 553 GLY A C 1
ATOM 4395 O O . GLY A 1 553 ? 9.632 -8.451 -22.170 1.00 96.06 553 GLY A O 1
ATOM 4396 N N . PRO A 1 554 ? 9.729 -6.263 -21.602 1.00 97.31 554 PRO A N 1
ATOM 4397 C CA . PRO A 1 554 ? 9.132 -4.944 -21.361 1.00 97.31 554 PRO A CA 1
ATOM 4398 C C . PRO A 1 554 ? 9.105 -4.045 -22.607 1.00 97.31 554 PRO A C 1
ATOM 4400 O O . PRO A 1 554 ? 10.109 -3.898 -23.292 1.00 97.31 554 PRO A O 1
ATOM 4403 N N . PHE A 1 555 ? 7.964 -3.404 -22.874 1.00 98.25 555 PHE A N 1
ATOM 4404 C CA . PHE A 1 555 ? 7.835 -2.392 -23.929 1.00 98.25 555 PHE A CA 1
ATOM 4405 C C . PHE A 1 555 ? 8.385 -1.054 -23.426 1.00 98.25 555 PHE A C 1
ATOM 4407 O O . PHE A 1 555 ? 7.904 -0.528 -22.418 1.00 98.25 555 PHE A O 1
ATOM 4414 N N . LYS A 1 556 ? 9.398 -0.505 -24.105 1.00 96.94 556 LYS A N 1
ATOM 4415 C CA . LYS A 1 556 ? 10.138 0.682 -23.646 1.00 96.94 556 LYS A CA 1
ATOM 4416 C C . LYS A 1 556 ? 10.526 1.603 -24.797 1.00 96.94 556 LYS A C 1
ATOM 4418 O O . LYS A 1 556 ? 10.844 1.143 -25.888 1.00 96.94 556 LYS A O 1
ATOM 4423 N N . VAL A 1 557 ? 10.541 2.906 -24.532 1.00 97.19 557 VAL A N 1
ATOM 4424 C CA . VAL A 1 557 ? 11.134 3.893 -25.445 1.00 97.19 557 VAL A CA 1
ATOM 4425 C C . VAL A 1 557 ? 12.655 3.713 -25.444 1.00 97.19 557 VAL A C 1
ATOM 4427 O O . VAL A 1 557 ? 13.248 3.511 -24.384 1.00 97.19 557 VAL A O 1
ATOM 4430 N N . THR A 1 558 ? 13.276 3.769 -26.622 1.00 95.00 558 THR A N 1
ATOM 4431 C CA . THR A 1 558 ? 14.731 3.617 -26.785 1.00 95.00 558 THR A CA 1
ATOM 4432 C C . THR A 1 558 ? 15.428 4.891 -27.250 1.00 95.00 558 THR A C 1
ATOM 4434 O O . THR A 1 558 ? 16.621 5.010 -26.997 1.00 95.00 558 THR A O 1
ATOM 4437 N N . SER A 1 559 ? 14.718 5.840 -27.871 1.00 93.00 559 SER A N 1
ATOM 4438 C CA . SER A 1 559 ? 15.256 7.167 -28.208 1.00 93.00 559 SER A CA 1
ATOM 4439 C C . SER A 1 559 ? 15.081 8.175 -27.066 1.00 93.00 559 SER A C 1
ATOM 4441 O O . SER A 1 559 ? 14.249 7.984 -26.179 1.00 93.00 559 SER A O 1
ATOM 4443 N N . ASP A 1 560 ? 15.838 9.278 -27.109 1.00 90.00 560 ASP A N 1
ATOM 4444 C CA . ASP A 1 560 ? 15.650 10.441 -26.225 1.00 90.00 560 ASP A CA 1
ATOM 4445 C C . ASP A 1 560 ? 15.677 10.072 -24.718 1.00 90.00 560 ASP A C 1
ATOM 4447 O O . ASP A 1 560 ? 14.848 10.534 -23.918 1.00 90.00 560 ASP A O 1
ATOM 4451 N N . LYS A 1 561 ? 16.599 9.163 -24.350 1.00 84.62 561 LYS A N 1
ATOM 4452 C CA . LYS A 1 561 ? 16.830 8.715 -22.964 1.00 84.62 561 LYS A CA 1
ATOM 4453 C C . LYS A 1 561 ? 17.497 9.805 -22.124 1.00 84.62 561 LYS A C 1
ATOM 4455 O O . LYS A 1 561 ? 17.080 10.011 -20.987 1.00 84.62 561 LYS A O 1
ATOM 4460 N N . ASN A 1 562 ? 18.461 10.504 -22.723 1.00 84.19 562 ASN A N 1
ATOM 4461 C CA . ASN A 1 562 ? 19.148 11.677 -22.184 1.00 84.19 562 ASN A CA 1
ATOM 4462 C C . ASN A 1 562 ? 18.500 12.963 -22.716 1.00 84.19 562 ASN A C 1
ATOM 4464 O O . ASN A 1 562 ? 17.583 12.917 -23.544 1.00 84.19 562 ASN A O 1
ATOM 4468 N N . ARG A 1 563 ? 18.935 14.125 -22.212 1.00 83.44 563 ARG A N 1
ATOM 4469 C CA . ARG A 1 563 ? 18.403 15.426 -22.646 1.00 83.44 563 ARG A CA 1
ATOM 4470 C C . ARG A 1 563 ? 18.572 15.563 -24.163 1.00 83.44 563 ARG A C 1
ATOM 4472 O O . ARG A 1 563 ? 19.688 15.612 -24.654 1.00 83.44 563 ARG A O 1
ATOM 4479 N N . ALA A 1 564 ? 17.456 15.635 -24.886 1.00 86.75 564 ALA A N 1
ATOM 4480 C CA . ALA A 1 564 ? 17.450 15.586 -26.347 1.00 86.75 564 ALA A CA 1
ATOM 4481 C C . ALA A 1 564 ? 17.076 16.935 -26.973 1.00 86.75 564 ALA A C 1
ATOM 4483 O O . ALA A 1 564 ? 16.273 17.693 -26.413 1.00 86.75 564 ALA A O 1
ATOM 4484 N N . TYR A 1 565 ? 17.609 17.207 -28.166 1.00 88.25 565 TYR A N 1
ATOM 4485 C CA . TYR A 1 565 ? 17.335 18.419 -28.940 1.00 88.25 565 TYR A CA 1
ATOM 4486 C C . TYR A 1 565 ? 16.615 18.081 -30.242 1.00 88.25 565 TYR A C 1
ATOM 4488 O O . TYR A 1 565 ? 17.087 17.287 -31.049 1.00 88.25 565 TYR A O 1
ATOM 4496 N N . TRP A 1 566 ? 15.445 18.684 -30.451 1.00 91.88 566 TRP A N 1
ATOM 4497 C CA . TRP A 1 566 ? 14.658 18.529 -31.672 1.00 91.88 566 TRP A CA 1
ATOM 4498 C C . TRP A 1 566 ? 14.632 19.854 -32.429 1.00 91.88 566 TRP A C 1
ATOM 4500 O O . TRP A 1 566 ? 14.155 20.875 -31.922 1.00 91.88 566 TRP A O 1
ATOM 4510 N N . PHE A 1 567 ? 15.094 19.835 -33.675 1.00 91.75 567 PHE A N 1
ATOM 4511 C CA . PHE A 1 567 ? 15.201 21.046 -34.482 1.00 91.75 567 PHE A CA 1
ATOM 4512 C C . PHE A 1 567 ? 14.007 21.212 -35.411 1.00 91.75 567 PHE A C 1
ATOM 4514 O O . PHE A 1 567 ? 13.665 20.333 -36.203 1.00 91.75 567 PHE A O 1
ATOM 4521 N N . VAL A 1 568 ? 13.366 22.372 -35.326 1.00 92.00 568 VAL A N 1
ATOM 4522 C CA . VAL A 1 568 ? 12.202 22.736 -36.128 1.00 92.00 568 VAL A CA 1
ATOM 4523 C C . VAL A 1 568 ? 12.515 22.608 -37.624 1.00 92.00 568 VAL A C 1
ATOM 4525 O O . VAL A 1 568 ? 13.577 22.990 -38.107 1.00 92.00 568 VAL A O 1
ATOM 4528 N N . ASN A 1 569 ? 11.559 22.062 -38.377 1.00 90.56 569 ASN A N 1
ATOM 4529 C CA . ASN A 1 569 ? 11.654 21.734 -39.802 1.00 90.56 569 ASN A CA 1
ATOM 4530 C C . ASN A 1 569 ? 12.714 20.675 -40.169 1.00 90.56 569 ASN A C 1
ATOM 4532 O O . ASN A 1 569 ? 12.898 20.406 -41.359 1.00 90.56 569 ASN A O 1
ATOM 4536 N N . LYS A 1 570 ? 13.371 20.033 -39.195 1.00 91.56 570 LYS A N 1
ATOM 4537 C CA . LYS A 1 570 ? 14.255 18.880 -39.422 1.00 91.56 570 LYS A CA 1
ATOM 4538 C C . LYS A 1 570 ? 13.515 17.561 -39.163 1.00 91.56 570 LYS A C 1
ATOM 4540 O O . LYS A 1 570 ? 12.525 17.544 -38.424 1.00 91.56 570 LYS A O 1
ATOM 4545 N N . PRO A 1 571 ? 13.910 16.464 -39.833 1.00 94.06 571 PRO A N 1
ATOM 4546 C CA . PRO A 1 571 ? 13.398 15.142 -39.503 1.00 94.06 571 PRO A CA 1
ATOM 4547 C C . PRO A 1 571 ? 13.913 14.705 -38.126 1.00 94.06 571 PRO A C 1
ATOM 4549 O O . PRO A 1 571 ? 15.094 14.864 -37.841 1.00 94.06 571 PRO A O 1
ATOM 4552 N N . HIS A 1 572 ? 13.040 14.119 -37.310 1.00 94.00 572 HIS A N 1
ATOM 4553 C CA . HIS A 1 572 ? 13.397 13.428 -36.070 1.00 94.00 572 HIS A CA 1
ATOM 4554 C C . HIS A 1 572 ? 12.803 12.024 -36.076 1.00 94.00 572 HIS A C 1
ATOM 4556 O O . HIS A 1 572 ? 11.699 11.824 -36.597 1.00 94.00 572 HIS A O 1
ATOM 4562 N N . THR A 1 573 ? 13.519 11.060 -35.500 1.00 96.44 573 THR A N 1
ATOM 4563 C CA . THR A 1 573 ? 13.079 9.663 -35.419 1.00 96.44 573 THR A CA 1
ATOM 4564 C C . THR A 1 573 ? 12.917 9.248 -33.967 1.00 96.44 573 THR A C 1
ATOM 4566 O O . THR A 1 573 ? 13.876 9.238 -33.208 1.00 96.44 573 THR A O 1
ATOM 4569 N N . ILE A 1 574 ? 11.699 8.853 -33.608 1.00 97.62 574 ILE A N 1
ATOM 4570 C CA . ILE A 1 574 ? 11.383 8.234 -32.322 1.00 97.62 574 ILE A CA 1
ATOM 4571 C C . ILE A 1 574 ? 11.539 6.722 -32.472 1.00 97.62 574 ILE A C 1
ATOM 4573 O O . ILE A 1 574 ? 11.007 6.152 -33.431 1.00 97.62 574 ILE A O 1
ATOM 4577 N N . THR A 1 575 ? 12.221 6.066 -31.532 1.00 97.94 575 THR A N 1
ATOM 4578 C CA . THR A 1 575 ? 12.381 4.602 -31.515 1.00 97.94 575 THR A CA 1
ATOM 4579 C C . THR A 1 575 ? 11.919 3.986 -30.199 1.00 97.94 575 THR A C 1
ATOM 4581 O O . THR A 1 575 ? 11.961 4.610 -29.133 1.00 97.94 575 THR A O 1
ATOM 4584 N N . TRP A 1 576 ? 11.443 2.746 -30.278 1.00 98.12 576 TRP A N 1
ATOM 4585 C CA . TRP A 1 576 ? 11.052 1.949 -29.121 1.00 98.12 576 TRP A CA 1
ATOM 4586 C C . TRP A 1 576 ? 11.314 0.467 -29.358 1.00 98.12 576 TRP A C 1
ATOM 4588 O O . TRP A 1 576 ? 11.289 -0.023 -30.487 1.00 98.12 576 TRP A O 1
ATOM 4598 N N . ASP A 1 577 ? 11.510 -0.259 -28.266 1.00 98.00 577 ASP A N 1
ATOM 4599 C CA . ASP A 1 577 ? 11.563 -1.710 -28.272 1.00 98.00 577 ASP A CA 1
ATOM 4600 C C . ASP A 1 577 ? 10.133 -2.260 -28.351 1.00 98.00 577 ASP A C 1
ATOM 4602 O O . ASP A 1 577 ? 9.327 -2.086 -27.430 1.00 98.00 577 ASP A O 1
ATOM 4606 N N . VAL A 1 578 ? 9.805 -2.909 -29.473 1.00 97.81 578 VAL A N 1
ATOM 4607 C CA . VAL A 1 578 ? 8.499 -3.553 -29.680 1.00 97.81 578 VAL A CA 1
ATOM 4608 C C . VAL A 1 578 ? 8.286 -4.684 -28.672 1.00 97.81 578 VAL A C 1
ATOM 4610 O O . VAL A 1 578 ? 7.142 -4.941 -28.295 1.00 97.81 578 VAL A O 1
ATOM 4613 N N . ALA A 1 579 ? 9.356 -5.342 -28.212 1.00 97.38 579 ALA A N 1
ATOM 4614 C CA . ALA A 1 579 ? 9.337 -6.374 -27.175 1.00 97.38 579 ALA A CA 1
ATOM 4615 C C . ALA A 1 579 ? 8.235 -7.436 -27.368 1.00 97.38 579 ALA A C 1
ATOM 4617 O O . ALA A 1 579 ? 7.507 -7.776 -26.432 1.00 97.38 579 ALA A O 1
ATOM 4618 N N . ASP A 1 580 ? 8.079 -7.916 -28.605 1.00 98.12 580 ASP A N 1
ATOM 4619 C CA . ASP A 1 580 ? 7.089 -8.916 -29.031 1.00 98.12 580 ASP A CA 1
ATOM 4620 C C . ASP A 1 580 ? 5.611 -8.543 -28.777 1.00 98.12 580 ASP A C 1
ATOM 4622 O O . ASP A 1 580 ? 4.715 -9.381 -28.899 1.00 98.12 580 ASP A O 1
ATOM 4626 N N . THR A 1 581 ? 5.320 -7.276 -28.464 1.00 98.19 581 THR A N 1
ATOM 4627 C CA . THR A 1 581 ? 3.952 -6.802 -28.194 1.00 98.19 581 THR A CA 1
ATOM 4628 C C . THR A 1 581 ? 3.046 -6.801 -29.421 1.00 98.19 581 THR A C 1
ATOM 4630 O O . THR A 1 581 ? 1.826 -6.824 -29.275 1.00 98.19 581 THR A O 1
ATOM 4633 N N . ASP A 1 582 ? 3.614 -6.801 -30.624 1.00 97.62 582 ASP A N 1
ATOM 4634 C CA . ASP A 1 582 ? 2.927 -6.848 -31.917 1.00 97.62 582 ASP A CA 1
ATOM 4635 C C . ASP A 1 582 ? 2.523 -8.267 -32.347 1.00 97.62 582 ASP A C 1
ATOM 4637 O O . ASP A 1 582 ? 1.891 -8.449 -33.386 1.00 97.62 582 ASP A O 1
ATOM 4641 N N . LYS A 1 583 ? 2.842 -9.292 -31.556 1.00 95.88 583 LYS A N 1
ATOM 4642 C CA . LYS A 1 583 ? 2.523 -10.696 -31.849 1.00 95.88 583 LYS A CA 1
ATOM 4643 C C . LYS A 1 583 ? 2.133 -11.447 -30.572 1.00 95.88 583 LYS A C 1
ATOM 4645 O O . LYS A 1 583 ? 1.848 -10.847 -29.535 1.00 95.88 583 LYS A O 1
ATOM 4650 N N . GLY A 1 584 ? 2.053 -12.776 -30.665 1.00 94.12 584 GLY A N 1
ATOM 4651 C CA . GLY A 1 584 ? 1.783 -13.641 -29.515 1.00 94.12 584 GLY A CA 1
ATOM 4652 C C . GLY A 1 584 ? 0.439 -13.346 -28.848 1.00 94.12 584 GLY A C 1
ATOM 4653 O O . GLY A 1 584 ? -0.566 -13.110 -29.523 1.00 94.12 584 GLY A O 1
ATOM 4654 N N . SER A 1 585 ? 0.418 -13.390 -27.515 1.00 94.62 585 SER A N 1
ATOM 4655 C CA . SER A 1 585 ? -0.802 -13.173 -26.727 1.00 94.62 585 SER A CA 1
ATOM 4656 C C . SER A 1 585 ? -1.227 -11.701 -26.585 1.00 94.62 585 SER A C 1
ATOM 4658 O O . SER A 1 585 ? -2.404 -11.444 -26.328 1.00 94.62 585 SER A O 1
ATOM 4660 N N . VAL A 1 586 ? -0.305 -10.747 -26.774 1.00 97.81 586 VAL A N 1
ATOM 4661 C CA . VAL A 1 586 ? -0.566 -9.294 -26.685 1.00 97.81 586 VAL A CA 1
ATOM 4662 C C . VAL A 1 586 ? -1.081 -8.729 -28.015 1.00 97.81 586 VAL A C 1
ATOM 4664 O O . VAL A 1 586 ? -2.041 -7.961 -28.017 1.00 97.81 586 VAL A O 1
ATOM 4667 N N . ASN A 1 587 ? -0.473 -9.121 -29.142 1.00 97.38 587 ASN A N 1
ATOM 4668 C CA . ASN A 1 587 ? -0.938 -8.889 -30.518 1.00 97.38 587 ASN A CA 1
ATOM 4669 C C . ASN A 1 587 ? -1.397 -7.447 -30.855 1.00 97.38 587 ASN A C 1
ATOM 4671 O O . ASN A 1 587 ? -2.364 -7.231 -31.588 1.00 97.38 587 ASN A O 1
ATOM 4675 N N . THR A 1 588 ? -0.713 -6.439 -30.326 1.00 98.06 588 THR A N 1
ATOM 4676 C CA . THR A 1 588 ? -1.028 -5.021 -30.535 1.00 98.06 588 THR A CA 1
ATOM 4677 C C . THR A 1 588 ? -0.329 -4.497 -31.788 1.00 98.06 588 THR A C 1
ATOM 4679 O O . THR A 1 588 ? 0.850 -4.150 -31.772 1.00 98.06 588 THR A O 1
ATOM 4682 N N . GLN A 1 589 ? -1.079 -4.420 -32.889 1.00 98.19 589 GLN A N 1
ATOM 4683 C CA . GLN A 1 589 ? -0.555 -4.070 -34.218 1.00 98.19 589 GLN A CA 1
ATOM 4684 C C . GLN A 1 589 ? -0.225 -2.582 -34.396 1.00 98.19 589 GLN A C 1
ATOM 4686 O O . GLN A 1 589 ? 0.462 -2.207 -35.350 1.00 98.19 589 GLN A O 1
ATOM 4691 N N . LYS A 1 590 ? -0.773 -1.716 -33.538 1.00 98.56 590 LYS A N 1
ATOM 4692 C CA . LYS A 1 590 ? -0.711 -0.264 -33.708 1.00 98.56 590 LYS A CA 1
ATOM 4693 C C . LYS A 1 590 ? -0.467 0.465 -32.397 1.00 98.56 590 LYS A C 1
ATOM 4695 O O . LYS A 1 590 ? -0.924 0.037 -31.341 1.00 98.56 590 LYS A O 1
ATOM 4700 N N . VAL A 1 591 ? 0.205 1.604 -32.505 1.00 98.62 591 VAL A N 1
ATOM 4701 C CA . VAL A 1 591 ? 0.450 2.544 -31.410 1.00 98.62 591 VAL A CA 1
ATOM 4702 C C . VAL A 1 591 ? 0.128 3.973 -31.853 1.00 98.62 591 VAL A C 1
ATOM 4704 O O . VAL A 1 591 ? 0.018 4.270 -33.047 1.00 98.62 591 VAL A O 1
ATOM 4707 N N . SER A 1 592 ? -0.008 4.869 -30.885 1.00 98.69 592 SER A N 1
ATOM 4708 C CA . SER A 1 592 ? -0.096 6.314 -31.089 1.00 98.69 592 SER A CA 1
ATOM 4709 C C . SER A 1 592 ? 0.940 7.028 -30.234 1.00 98.69 592 SER A C 1
ATOM 4711 O O . SER A 1 592 ? 1.252 6.590 -29.127 1.00 98.69 592 SER A O 1
ATOM 4713 N N . ILE A 1 593 ? 1.456 8.144 -30.746 1.00 98.62 593 ILE A N 1
ATOM 4714 C CA . ILE A 1 593 ? 2.483 8.948 -30.083 1.00 98.62 593 ILE A CA 1
ATOM 4715 C C . ILE A 1 593 ? 1.879 10.290 -29.683 1.00 98.62 593 ILE A C 1
ATOM 4717 O O . ILE A 1 593 ? 1.347 11.026 -30.521 1.00 98.62 593 ILE A O 1
ATOM 4721 N N . TYR A 1 594 ? 1.995 10.608 -28.400 1.00 98.38 594 TYR A N 1
ATOM 4722 C CA . TYR A 1 594 ? 1.533 11.848 -27.794 1.00 98.38 594 TYR A CA 1
ATOM 4723 C C . TYR A 1 594 ? 2.722 12.664 -27.296 1.00 98.38 594 TYR A C 1
ATOM 4725 O O . TYR A 1 594 ? 3.715 12.091 -26.862 1.00 98.38 594 TYR A O 1
ATOM 4733 N N . PHE A 1 595 ? 2.614 13.988 -27.325 1.00 98.25 595 PHE A N 1
ATOM 4734 C CA . PHE A 1 595 ? 3.644 14.916 -26.873 1.00 98.25 595 PHE A CA 1
ATOM 4735 C C . PHE A 1 595 ? 3.114 15.833 -25.773 1.00 98.25 595 PHE A C 1
ATOM 4737 O O . PHE A 1 595 ? 1.956 16.266 -25.779 1.00 98.25 595 PHE A O 1
ATOM 4744 N N . SER A 1 596 ? 4.005 16.118 -24.841 1.00 97.94 596 SER A N 1
ATOM 4745 C CA . SER A 1 596 ? 3.850 16.982 -23.686 1.00 97.94 596 SER A CA 1
ATOM 4746 C C . SER A 1 596 ? 4.686 18.238 -23.884 1.00 97.94 596 SER A C 1
ATOM 4748 O O . SER A 1 596 ? 5.830 18.148 -24.324 1.00 97.94 596 SER A O 1
ATOM 4750 N N . LEU A 1 597 ? 4.154 19.387 -23.473 1.00 96.62 597 LEU A N 1
ATOM 4751 C CA . LEU A 1 597 ? 4.908 20.642 -23.384 1.00 96.62 597 LEU A CA 1
ATOM 4752 C C . LEU A 1 597 ? 5.319 20.992 -21.942 1.00 96.62 597 LEU A C 1
ATOM 4754 O O . LEU A 1 597 ? 5.996 21.999 -21.760 1.00 96.62 597 LEU A O 1
ATOM 4758 N N . ASP A 1 598 ? 4.897 20.202 -20.948 1.00 94.94 598 ASP A N 1
ATOM 4759 C CA . ASP A 1 598 ? 4.931 20.510 -19.511 1.00 94.94 598 ASP A CA 1
ATOM 4760 C C . ASP A 1 598 ? 5.603 19.395 -18.673 1.00 94.94 598 ASP A C 1
ATOM 4762 O O . ASP A 1 598 ? 5.107 18.990 -17.623 1.00 94.94 598 ASP A O 1
ATOM 4766 N N . GLU A 1 599 ? 6.734 18.871 -19.157 1.00 93.75 599 GLU A N 1
ATOM 4767 C CA . GLU A 1 599 ? 7.538 17.786 -18.553 1.00 93.75 599 GLU A CA 1
ATOM 4768 C C . GLU A 1 599 ? 6.792 16.465 -18.299 1.00 93.75 599 GLU A C 1
ATOM 4770 O O . GLU A 1 599 ? 7.235 15.622 -17.521 1.00 93.75 599 GLU A O 1
ATOM 4775 N N . GLY A 1 600 ? 5.683 16.235 -18.998 1.00 93.38 600 GLY A N 1
ATOM 4776 C CA . GLY A 1 600 ? 4.879 15.022 -18.893 1.00 93.38 600 GLY A CA 1
ATOM 4777 C C . GLY A 1 600 ? 3.757 15.135 -17.867 1.00 93.38 600 GLY A C 1
ATOM 4778 O O . GLY A 1 600 ? 3.153 14.117 -17.523 1.00 93.38 600 GLY A O 1
ATOM 4779 N N . ALA A 1 601 ? 3.452 16.346 -17.384 1.00 89.69 601 ALA A N 1
ATOM 4780 C CA . ALA A 1 601 ? 2.262 16.574 -16.574 1.00 89.69 601 ALA A CA 1
ATOM 4781 C C . ALA A 1 601 ? 0.985 16.309 -17.390 1.00 89.69 601 ALA A C 1
ATOM 4783 O O . ALA A 1 601 ? 0.030 15.734 -16.863 1.00 89.69 601 ALA A O 1
ATOM 4784 N N . THR A 1 602 ? 0.977 16.658 -18.682 1.00 92.88 602 THR A N 1
ATOM 4785 C CA . THR A 1 602 ? -0.102 16.339 -19.622 1.00 92.88 602 THR A CA 1
ATOM 4786 C C . THR A 1 602 ? 0.431 15.928 -21.000 1.00 92.88 602 THR A C 1
ATOM 4788 O O . THR A 1 602 ? 1.489 16.359 -21.433 1.00 92.88 602 THR A O 1
ATOM 4791 N N . PHE A 1 603 ? -0.330 15.115 -21.745 1.00 96.25 603 PHE A N 1
ATOM 4792 C CA . PHE A 1 603 ? 0.020 14.691 -23.115 1.00 96.25 603 PHE A CA 1
ATOM 4793 C C . PHE A 1 603 ? -1.060 15.096 -24.144 1.00 96.25 603 PHE A C 1
ATOM 4795 O O . PHE A 1 603 ? -1.708 14.231 -24.739 1.00 96.25 603 PHE A O 1
ATOM 4802 N N . PRO A 1 604 ? -1.327 16.404 -24.341 1.00 96.00 604 PRO A N 1
ATOM 4803 C CA . PRO A 1 604 ? -2.466 16.868 -25.136 1.00 96.00 604 PRO A CA 1
ATOM 4804 C C . PRO A 1 604 ? -2.226 16.828 -26.652 1.00 96.00 604 PRO A C 1
ATOM 4806 O O . PRO A 1 604 ? -3.186 16.842 -27.427 1.00 96.00 604 PRO A O 1
ATOM 4809 N N . ILE A 1 605 ? -0.968 16.820 -27.099 1.00 97.56 605 ILE A N 1
ATOM 4810 C CA . ILE A 1 605 ? -0.620 16.897 -28.521 1.00 97.56 605 ILE A CA 1
ATOM 4811 C C . ILE A 1 605 ? -0.496 15.486 -29.071 1.00 97.56 605 ILE A C 1
ATOM 4813 O O . ILE A 1 605 ? 0.191 14.655 -28.493 1.00 97.56 605 ILE A O 1
ATOM 4817 N N . VAL A 1 606 ? -1.115 15.217 -30.218 1.00 97.56 606 VAL A N 1
ATOM 4818 C CA . VAL A 1 606 ? -0.953 13.932 -30.903 1.00 97.56 606 VAL A CA 1
ATOM 4819 C C . VAL A 1 606 ? 0.011 14.095 -32.069 1.00 97.56 606 VAL A C 1
ATOM 4821 O O . VAL A 1 606 ? -0.314 14.791 -33.029 1.00 97.56 606 VAL A O 1
ATOM 4824 N N . LEU A 1 607 ? 1.178 13.454 -31.988 1.00 96.88 607 LEU A N 1
ATOM 4825 C CA . LEU A 1 607 ? 2.188 13.462 -33.051 1.00 96.88 607 LEU A CA 1
ATOM 4826 C C . LEU A 1 607 ? 1.834 12.483 -34.169 1.00 96.88 607 LEU A C 1
ATOM 4828 O O . LEU A 1 607 ? 1.987 12.797 -35.348 1.00 96.88 607 LEU A O 1
ATOM 4832 N N . ALA A 1 608 ? 1.348 11.301 -33.794 1.00 97.44 608 ALA A N 1
ATOM 4833 C CA . ALA A 1 608 ? 0.984 10.243 -34.724 1.00 97.44 608 ALA A CA 1
ATOM 4834 C C . ALA A 1 608 ? -0.147 9.394 -34.142 1.00 97.44 608 ALA A C 1
ATOM 4836 O O . ALA A 1 608 ? -0.161 9.125 -32.942 1.00 97.44 608 ALA A O 1
ATOM 4837 N N . ARG A 1 609 ? -1.090 8.962 -34.989 1.00 97.69 609 ARG A N 1
ATOM 4838 C CA . ARG A 1 609 ? -2.179 8.060 -34.590 1.00 97.69 609 ARG A CA 1
ATOM 4839 C C . ARG A 1 609 ? -2.146 6.770 -35.378 1.00 97.69 609 ARG A C 1
ATOM 4841 O O . ARG A 1 609 ? -1.996 6.825 -36.597 1.00 97.69 609 ARG A O 1
ATOM 4848 N N . ASN A 1 610 ? -2.442 5.656 -34.712 1.00 97.25 610 ASN A N 1
ATOM 4849 C CA . ASN A 1 610 ? -2.693 4.366 -35.359 1.00 97.25 610 ASN A CA 1
ATOM 4850 C C . ASN A 1 610 ? -1.554 3.920 -36.295 1.00 97.25 610 ASN A C 1
ATOM 4852 O O . ASN A 1 610 ? -1.816 3.324 -37.347 1.00 97.25 610 ASN A O 1
ATOM 4856 N N . ILE A 1 611 ? -0.309 4.239 -35.940 1.00 98.25 611 ILE A N 1
ATOM 4857 C CA . ILE A 1 611 ? 0.874 3.849 -36.712 1.00 98.25 611 ILE A CA 1
ATOM 4858 C C . ILE A 1 611 ? 1.259 2.398 -36.393 1.00 98.25 611 ILE A C 1
ATOM 4860 O O . ILE A 1 611 ? 0.905 1.912 -35.318 1.00 98.25 611 ILE A O 1
ATOM 4864 N N . PRO A 1 612 ? 1.953 1.687 -37.301 1.00 98.31 612 PRO A N 1
ATOM 4865 C CA . PRO A 1 612 ? 2.416 0.327 -37.035 1.00 98.31 612 PRO A CA 1
ATOM 4866 C C . PRO A 1 612 ? 3.273 0.241 -35.767 1.00 98.31 612 PRO A C 1
ATOM 4868 O O . PRO A 1 612 ? 4.127 1.094 -35.534 1.00 98.31 612 PRO A O 1
ATOM 4871 N N . ASN A 1 613 ? 3.077 -0.810 -34.972 1.00 98.19 613 ASN A N 1
ATOM 4872 C CA . ASN A 1 613 ? 3.939 -1.123 -33.833 1.00 98.19 613 ASN A CA 1
ATOM 4873 C C . ASN A 1 613 ? 5.226 -1.830 -34.303 1.00 98.19 613 ASN A C 1
ATOM 4875 O O . ASN A 1 613 ? 5.387 -3.028 -34.109 1.00 98.19 613 ASN A O 1
ATOM 4879 N N . ASN A 1 614 ? 6.105 -1.106 -34.999 1.00 97.62 614 ASN A N 1
ATOM 4880 C CA . ASN A 1 614 ? 7.302 -1.657 -35.651 1.00 97.62 614 ASN A CA 1
ATOM 4881 C C . ASN A 1 614 ? 8.630 -1.079 -35.122 1.00 97.62 614 ASN A C 1
ATOM 4883 O O . ASN A 1 614 ? 9.673 -1.317 -35.725 1.00 97.62 614 ASN A O 1
ATOM 4887 N N . GLY A 1 615 ? 8.587 -0.315 -34.027 1.00 97.69 615 GLY A N 1
ATOM 4888 C CA . GLY A 1 615 ? 9.768 0.163 -33.303 1.00 97.69 615 GLY A CA 1
ATOM 4889 C C . GLY A 1 615 ? 10.325 1.513 -33.753 1.00 97.69 615 GLY A C 1
ATOM 4890 O O . GLY A 1 615 ? 11.299 1.983 -33.167 1.00 97.69 615 GLY A O 1
ATOM 4891 N N . SER A 1 616 ? 9.750 2.163 -34.772 1.00 98.00 616 SER A N 1
ATOM 4892 C CA . SER A 1 616 ? 10.254 3.457 -35.243 1.00 98.00 616 SER A CA 1
ATOM 4893 C C . SER A 1 616 ? 9.191 4.331 -35.910 1.00 98.00 616 SER A C 1
ATOM 4895 O O . SER A 1 616 ? 8.324 3.852 -36.642 1.00 98.00 616 SER A O 1
ATOM 4897 N N . TYR A 1 617 ? 9.288 5.644 -35.696 1.00 98.25 617 TYR A N 1
ATOM 4898 C CA . TYR A 1 617 ? 8.492 6.653 -36.386 1.00 98.25 617 TYR A CA 1
ATOM 4899 C C . TYR A 1 617 ? 9.305 7.922 -36.655 1.00 98.25 617 TYR A C 1
ATOM 4901 O O . TYR A 1 617 ? 9.778 8.573 -35.724 1.00 98.25 617 TYR A O 1
ATOM 4909 N N . THR A 1 618 ? 9.406 8.311 -37.927 1.00 97.56 618 THR A N 1
ATOM 4910 C CA . THR A 1 618 ? 10.075 9.547 -38.356 1.00 97.56 618 THR A CA 1
ATOM 4911 C C . THR A 1 618 ? 9.052 10.605 -38.755 1.00 97.56 618 THR A C 1
ATOM 4913 O O . THR A 1 618 ? 8.116 10.329 -39.509 1.00 97.56 618 THR A O 1
ATOM 4916 N N . PHE A 1 619 ? 9.251 11.840 -38.303 1.00 95.94 619 PHE A N 1
ATOM 4917 C CA . PHE A 1 619 ? 8.421 12.990 -38.665 1.00 95.94 619 PHE A CA 1
ATOM 4918 C C . PHE A 1 619 ? 9.259 14.262 -38.786 1.00 95.94 619 PHE A C 1
ATOM 4920 O O . PHE A 1 619 ? 10.395 14.318 -38.332 1.00 95.94 619 PHE A O 1
ATOM 4927 N N . THR A 1 620 ? 8.699 15.299 -39.405 1.00 96.00 620 THR A N 1
ATOM 4928 C CA . THR A 1 620 ? 9.315 16.631 -39.421 1.00 96.00 620 THR A CA 1
ATOM 4929 C C . THR A 1 620 ? 8.837 17.423 -38.212 1.00 96.00 620 THR A C 1
ATOM 4931 O O . THR A 1 620 ? 7.630 17.608 -38.051 1.00 96.00 620 THR A O 1
ATOM 4934 N N . VAL A 1 621 ? 9.765 17.907 -37.386 1.00 95.81 621 VAL A N 1
ATOM 4935 C CA . VAL A 1 621 ? 9.467 18.638 -36.146 1.00 95.81 621 VAL A CA 1
ATOM 4936 C C . VAL A 1 621 ? 8.763 19.966 -36.473 1.00 95.81 621 VAL A C 1
ATOM 4938 O O . VAL A 1 621 ? 9.367 20.832 -37.110 1.00 95.81 621 VAL A O 1
ATOM 4941 N N . PRO A 1 622 ? 7.493 20.176 -36.077 1.00 94.38 622 PRO A N 1
ATOM 4942 C CA . PRO A 1 622 ? 6.794 21.421 -36.362 1.00 94.38 622 PRO A CA 1
ATOM 4943 C C . PRO A 1 622 ? 7.093 22.494 -35.306 1.00 94.38 622 PRO A C 1
ATOM 4945 O O . PRO A 1 622 ? 7.279 22.197 -34.126 1.00 94.38 622 PRO A O 1
ATOM 4948 N N . THR A 1 623 ? 7.030 23.765 -35.713 1.00 92.25 623 THR A N 1
ATOM 4949 C CA . THR A 1 623 ? 7.202 24.944 -34.834 1.00 92.25 623 THR A CA 1
ATOM 4950 C C . THR A 1 623 ? 6.288 24.932 -33.605 1.00 92.25 623 THR A C 1
ATOM 4952 O O . THR A 1 623 ? 6.632 25.491 -32.568 1.00 92.25 623 THR A O 1
ATOM 4955 N N . SER A 1 624 ? 5.119 24.290 -33.693 1.00 93.75 624 SER A N 1
ATOM 4956 C CA . SER A 1 624 ? 4.151 24.198 -32.595 1.00 93.75 624 SER A CA 1
ATOM 4957 C C . SER A 1 624 ? 4.621 23.365 -31.399 1.00 93.75 624 SER A C 1
ATOM 4959 O O . SER A 1 624 ? 3.959 23.405 -30.367 1.00 93.75 624 SER A O 1
ATOM 4961 N N . LEU A 1 625 ? 5.705 22.590 -31.531 1.00 95.88 625 LEU A N 1
ATOM 4962 C CA . LEU A 1 625 ? 6.269 21.805 -30.428 1.00 95.88 625 LEU A CA 1
ATOM 4963 C C . LEU A 1 625 ? 7.324 22.564 -29.614 1.00 95.88 625 LEU A C 1
ATOM 4965 O O . LEU A 1 625 ? 7.845 21.983 -28.673 1.00 95.88 625 LEU A O 1
ATOM 4969 N N . ALA A 1 626 ? 7.646 23.819 -29.953 1.00 94.50 626 ALA A N 1
ATOM 4970 C CA . ALA A 1 626 ? 8.677 24.603 -29.269 1.00 94.50 626 ALA A CA 1
ATOM 4971 C C . ALA A 1 626 ? 8.499 24.596 -27.734 1.00 94.50 626 ALA A C 1
ATOM 4973 O O . ALA A 1 626 ? 7.484 25.066 -27.215 1.00 94.50 626 ALA A O 1
ATOM 4974 N N . THR A 1 627 ? 9.483 24.054 -27.014 1.00 95.44 627 THR A N 1
ATOM 4975 C CA . THR A 1 627 ? 9.499 23.920 -25.547 1.00 95.44 627 THR A CA 1
ATOM 4976 C C . THR A 1 627 ? 10.906 23.557 -25.067 1.00 95.44 627 THR A C 1
ATOM 4978 O O . THR A 1 627 ? 11.701 23.037 -25.839 1.00 95.44 627 THR A O 1
ATOM 4981 N N . THR A 1 628 ? 11.218 23.781 -23.793 1.00 94.06 628 THR A N 1
ATOM 4982 C CA . THR A 1 628 ? 12.407 23.216 -23.118 1.00 94.06 628 THR A CA 1
ATOM 4983 C C . THR A 1 628 ? 12.051 22.027 -22.218 1.00 94.06 628 THR A C 1
ATOM 4985 O O . THR A 1 628 ? 12.900 21.499 -21.511 1.00 94.06 628 THR A O 1
ATOM 4988 N N . GLN A 1 629 ? 10.771 21.652 -22.193 1.00 95.38 629 GLN A N 1
ATOM 4989 C CA . GLN A 1 629 ? 10.152 20.738 -21.233 1.00 95.38 629 GLN A CA 1
ATOM 4990 C C . GLN A 1 629 ? 9.404 19.594 -21.935 1.00 95.38 629 GLN A C 1
ATOM 4992 O O . GLN A 1 629 ? 8.411 19.067 -21.433 1.00 95.38 629 GLN A O 1
ATOM 4997 N N . GLY A 1 630 ? 9.835 19.227 -23.139 1.00 97.12 630 GLY A N 1
ATOM 4998 C CA . GLY A 1 630 ? 9.163 18.226 -23.953 1.00 97.12 630 GLY A CA 1
ATOM 4999 C C . GLY A 1 630 ? 9.243 16.829 -23.338 1.00 97.12 630 GLY A C 1
ATOM 5000 O O . GLY A 1 630 ? 10.261 16.455 -22.763 1.00 97.12 630 GLY A O 1
ATOM 5001 N N . ARG A 1 631 ? 8.175 16.045 -23.475 1.00 97.81 631 ARG A N 1
ATOM 5002 C CA . ARG A 1 631 ? 8.163 14.586 -23.255 1.00 97.81 631 ARG A CA 1
ATOM 5003 C C . ARG A 1 631 ? 7.255 13.952 -24.301 1.00 97.81 631 ARG A C 1
ATOM 5005 O O . ARG A 1 631 ? 6.316 14.603 -24.758 1.00 97.81 631 ARG A O 1
ATOM 5012 N N . PHE A 1 632 ? 7.455 12.688 -24.646 1.00 98.06 632 PHE A N 1
ATOM 5013 C CA . PHE A 1 632 ? 6.499 11.938 -25.458 1.00 98.06 632 PHE A CA 1
ATOM 5014 C C . PHE A 1 632 ? 6.133 10.596 -24.837 1.00 98.06 632 PHE A C 1
ATOM 5016 O O . PHE A 1 632 ? 6.918 9.961 -24.139 1.00 98.06 632 PHE A O 1
ATOM 5023 N N . MET A 1 633 ? 4.907 10.171 -25.122 1.00 98.38 633 MET A N 1
ATOM 5024 C CA . MET A 1 633 ? 4.341 8.898 -24.708 1.00 98.38 633 MET A CA 1
ATOM 5025 C C . MET A 1 633 ? 3.949 8.100 -25.942 1.00 98.38 633 MET A C 1
ATOM 5027 O O . MET A 1 633 ? 3.230 8.601 -26.807 1.00 98.38 633 MET A O 1
ATOM 5031 N N . ILE A 1 634 ? 4.356 6.839 -25.976 1.00 98.62 634 ILE A N 1
ATOM 5032 C CA . ILE A 1 634 ? 3.863 5.848 -26.925 1.00 98.62 634 ILE A CA 1
ATOM 5033 C C . ILE A 1 634 ? 2.805 5.023 -26.204 1.00 98.62 634 ILE A C 1
ATOM 5035 O O . ILE A 1 634 ? 3.093 4.383 -25.193 1.00 98.62 634 ILE A O 1
ATOM 5039 N N . ARG A 1 635 ? 1.572 5.051 -26.708 1.00 98.12 635 ARG A N 1
ATOM 5040 C CA . ARG A 1 635 ? 0.433 4.317 -26.148 1.00 98.12 635 ARG A CA 1
ATOM 5041 C C . ARG A 1 635 ? -0.062 3.290 -27.156 1.00 98.12 635 ARG A C 1
ATOM 5043 O O . ARG A 1 635 ? -0.212 3.604 -28.337 1.00 98.12 635 ARG A O 1
ATOM 5050 N N . ALA A 1 636 ? -0.336 2.083 -26.679 1.00 98.31 636 ALA A N 1
ATOM 5051 C CA . ALA A 1 636 ? -0.960 1.038 -27.473 1.00 98.31 636 ALA A CA 1
ATOM 5052 C C . ALA A 1 636 ? -2.371 1.427 -27.942 1.00 98.31 636 ALA A C 1
ATOM 5054 O O . ALA A 1 636 ? -3.135 2.038 -27.195 1.00 98.31 636 ALA A O 1
ATOM 5055 N N . GLU A 1 637 ? -2.729 1.041 -29.166 1.00 97.50 637 GLU A N 1
ATOM 5056 C CA . GLU A 1 637 ? -4.110 1.106 -29.655 1.00 97.50 637 GLU A CA 1
ATOM 5057 C C . GLU A 1 637 ? -4.831 -0.213 -29.369 1.00 97.50 637 GLU A C 1
ATOM 5059 O O . GLU A 1 637 ? -4.232 -1.281 -29.472 1.00 97.50 637 GLU A O 1
ATOM 5064 N N . GLU A 1 638 ? -6.112 -0.142 -28.993 1.00 94.25 638 GLU A N 1
ATOM 5065 C CA . GLU A 1 638 ? -6.927 -1.307 -28.584 1.00 94.25 638 GLU A CA 1
ATOM 5066 C C . GLU A 1 638 ? -6.344 -2.106 -27.392 1.00 94.25 638 GLU A C 1
ATOM 5068 O O . GLU A 1 638 ? -6.800 -3.203 -27.073 1.00 94.25 638 GLU A O 1
ATOM 5073 N N . ASN A 1 639 ? -5.361 -1.535 -26.693 1.00 97.62 639 ASN A N 1
ATOM 5074 C CA . ASN A 1 639 ? -4.739 -2.072 -25.488 1.00 97.62 639 ASN A CA 1
ATOM 5075 C C . ASN A 1 639 ? -4.376 -0.911 -24.537 1.00 97.62 639 ASN A C 1
ATOM 5077 O O . ASN A 1 639 ? -4.583 0.259 -24.860 1.00 97.62 639 ASN A O 1
ATOM 5081 N N . ILE A 1 640 ? -3.866 -1.219 -23.346 1.00 98.06 640 ILE A N 1
ATOM 5082 C CA . ILE A 1 640 ? -3.686 -0.237 -22.260 1.00 98.06 640 ILE A CA 1
ATOM 5083 C C . ILE A 1 640 ? -2.230 0.024 -21.869 1.00 98.06 640 ILE A C 1
ATOM 5085 O O . ILE A 1 640 ? -1.980 0.894 -21.034 1.00 98.06 640 ILE A O 1
ATOM 5089 N N . PHE A 1 641 ? -1.268 -0.710 -22.432 1.00 98.69 641 PHE A N 1
ATOM 5090 C CA . PHE A 1 641 ? 0.147 -0.507 -22.119 1.00 98.69 641 PHE A CA 1
ATOM 5091 C C . PHE A 1 641 ? 0.724 0.731 -22.819 1.00 98.69 641 PHE A C 1
ATOM 5093 O O . PHE A 1 641 ? 0.226 1.185 -23.855 1.00 98.69 641 PHE A O 1
ATOM 5100 N N . LEU A 1 642 ? 1.774 1.296 -22.230 1.00 98.62 642 LEU A N 1
ATOM 5101 C CA . LEU A 1 642 ? 2.431 2.506 -22.710 1.00 98.62 642 LEU A CA 1
ATOM 5102 C C . LEU A 1 642 ? 3.897 2.572 -22.272 1.00 98.62 642 LEU A C 1
ATOM 5104 O O . LEU A 1 642 ? 4.310 1.886 -21.338 1.00 98.62 642 LEU A O 1
ATOM 5108 N N . ALA A 1 643 ? 4.652 3.460 -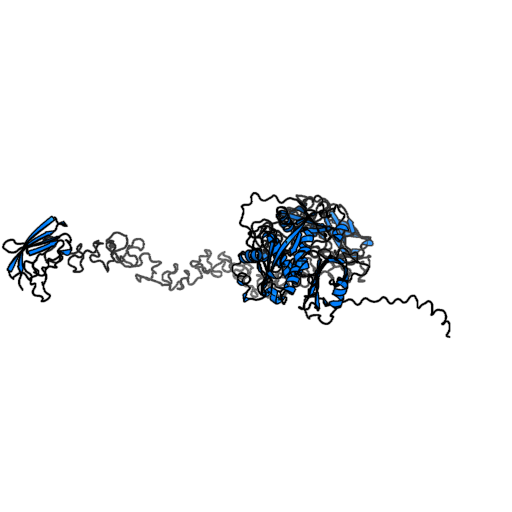22.910 1.00 98.31 643 ALA A N 1
ATOM 5109 C CA . ALA A 1 643 ? 5.994 3.858 -22.500 1.00 98.31 643 ALA A CA 1
ATOM 5110 C C . ALA A 1 643 ? 6.191 5.369 -22.703 1.00 98.31 643 ALA A C 1
ATOM 5112 O O . ALA A 1 643 ? 5.556 5.974 -23.568 1.00 98.31 643 ALA A O 1
ATOM 5113 N N . VAL A 1 644 ? 7.057 5.982 -21.896 1.00 98.06 644 VAL A N 1
ATOM 5114 C CA . VAL A 1 644 ? 7.380 7.419 -21.937 1.00 98.06 644 VAL A CA 1
ATOM 5115 C C . VAL A 1 644 ? 8.896 7.564 -21.971 1.00 98.06 644 VAL A C 1
ATOM 5117 O O . VAL A 1 644 ? 9.598 6.745 -21.376 1.00 98.06 644 VAL A O 1
ATOM 5120 N N . ASN A 1 645 ? 9.402 8.573 -22.673 1.00 96.50 645 ASN A N 1
ATOM 5121 C CA . ASN A 1 645 ? 10.834 8.855 -22.702 1.00 96.50 645 ASN A CA 1
ATOM 5122 C C . ASN A 1 645 ? 11.330 9.427 -21.352 1.00 96.50 645 ASN A C 1
ATOM 5124 O O . ASN A 1 645 ? 10.579 10.085 -20.621 1.00 96.50 645 ASN A O 1
ATOM 5128 N N . LEU A 1 646 ? 12.592 9.159 -21.004 1.00 91.62 646 LEU A N 1
ATOM 5129 C CA . LEU A 1 646 ? 13.106 9.389 -19.647 1.00 91.62 646 LEU A CA 1
ATOM 5130 C C . LEU A 1 646 ? 13.494 10.849 -19.379 1.00 91.62 646 LEU A C 1
ATOM 5132 O O . LEU A 1 646 ? 13.243 11.342 -18.279 1.00 91.62 646 LEU A O 1
ATOM 5136 N N . ALA A 1 647 ? 14.018 11.565 -20.375 1.00 90.25 647 ALA A N 1
ATOM 5137 C CA . ALA A 1 647 ? 14.540 12.920 -20.196 1.00 90.25 647 ALA A CA 1
ATOM 5138 C C . ALA A 1 647 ? 13.712 14.017 -20.897 1.00 90.25 647 ALA A C 1
ATOM 5140 O O . ALA A 1 647 ? 12.950 13.745 -21.827 1.00 90.25 647 ALA A O 1
ATOM 5141 N N . PRO A 1 648 ? 13.822 15.287 -20.463 1.00 93.12 648 PRO A N 1
ATOM 5142 C CA . PRO A 1 648 ? 13.222 16.417 -21.165 1.00 93.12 648 PRO A CA 1
ATOM 5143 C C . PRO A 1 648 ? 13.781 16.609 -22.581 1.00 93.12 648 PRO A C 1
ATOM 5145 O O . PRO A 1 648 ? 14.975 16.444 -22.827 1.00 93.12 648 PRO A O 1
ATOM 5148 N N . ILE A 1 649 ? 12.911 17.044 -23.489 1.00 95.06 649 ILE A N 1
ATOM 5149 C CA . ILE A 1 649 ? 13.231 17.378 -24.877 1.00 95.06 649 ILE A CA 1
ATOM 5150 C C . ILE A 1 649 ? 13.174 18.895 -25.053 1.00 95.06 649 ILE A C 1
ATOM 5152 O O . ILE A 1 649 ? 12.177 19.537 -24.707 1.00 95.06 649 ILE A O 1
ATOM 5156 N N . THR A 1 650 ? 14.223 19.469 -25.636 1.00 93.75 650 THR A N 1
ATOM 5157 C CA . THR A 1 650 ? 14.251 20.870 -26.060 1.00 93.75 650 THR A CA 1
ATOM 5158 C C . THR A 1 650 ? 13.960 20.966 -27.552 1.00 93.75 650 THR A C 1
ATOM 5160 O O . THR A 1 650 ? 14.726 20.483 -28.376 1.00 93.75 650 THR A O 1
ATOM 5163 N N . VAL A 1 651 ? 12.856 21.617 -27.909 1.00 93.81 651 VAL A N 1
ATOM 5164 C CA . VAL A 1 651 ? 12.448 21.856 -29.295 1.00 93.81 651 VAL A CA 1
ATOM 5165 C C . VAL A 1 651 ? 12.700 23.316 -29.663 1.00 93.81 651 VAL A C 1
ATOM 5167 O O . VAL A 1 651 ? 12.119 24.214 -29.044 1.00 93.81 651 VAL A O 1
ATOM 5170 N N . ARG A 1 652 ? 13.524 23.571 -30.686 1.00 90.19 652 ARG A N 1
ATOM 5171 C CA . ARG A 1 652 ? 13.912 24.933 -31.099 1.00 90.19 652 ARG A CA 1
ATOM 5172 C C . ARG A 1 652 ? 14.265 25.060 -32.584 1.00 90.19 652 ARG A C 1
ATOM 5174 O O . ARG A 1 652 ? 14.320 24.067 -33.297 1.00 90.19 652 ARG A O 1
ATOM 5181 N N . GLU A 1 653 ? 14.488 26.288 -33.048 1.00 89.06 653 GLU A N 1
ATOM 5182 C CA . GLU A 1 653 ? 15.049 26.546 -34.383 1.00 89.06 653 GLU A CA 1
ATOM 5183 C C . GLU A 1 653 ? 16.520 26.105 -34.457 1.00 89.06 653 GLU A C 1
ATOM 5185 O O . GLU A 1 653 ? 17.231 26.156 -33.457 1.00 89.06 653 GLU A O 1
ATOM 5190 N N . ASP A 1 654 ? 16.950 25.687 -35.645 1.00 84.88 654 ASP A N 1
ATOM 5191 C CA . ASP A 1 654 ? 18.322 25.258 -35.944 1.00 84.88 654 ASP A CA 1
ATOM 5192 C C . ASP A 1 654 ? 19.264 26.475 -35.996 1.00 84.88 654 ASP A C 1
ATOM 5194 O O . ASP A 1 654 ? 19.095 27.356 -36.848 1.00 84.88 654 ASP A O 1
ATOM 5198 N N . GLY A 1 655 ? 20.200 26.557 -35.051 1.00 86.00 655 GLY A N 1
ATOM 5199 C CA . GLY A 1 655 ? 21.175 27.635 -34.906 1.00 86.00 655 GLY A CA 1
ATOM 5200 C C . GLY A 1 655 ? 22.595 27.096 -34.745 1.00 86.00 655 GLY A C 1
ATOM 5201 O O . GLY A 1 655 ? 22.897 26.022 -35.240 1.00 86.00 655 GLY A O 1
ATOM 5202 N N . ASP A 1 656 ? 23.449 27.875 -34.095 1.00 86.75 656 ASP A N 1
ATOM 5203 C CA . ASP A 1 656 ? 24.797 27.507 -33.642 1.00 86.75 656 ASP A CA 1
ATOM 5204 C C . ASP A 1 656 ? 24.908 28.139 -32.246 1.00 86.75 656 ASP A C 1
ATOM 5206 O O . ASP A 1 656 ? 25.042 29.365 -32.114 1.00 86.75 656 ASP A O 1
ATOM 5210 N N . MET A 1 657 ? 24.579 27.359 -31.214 1.00 84.94 657 MET A N 1
ATOM 5211 C CA . MET A 1 657 ? 24.372 27.868 -29.854 1.00 84.94 657 MET A CA 1
ATOM 5212 C C . MET A 1 657 ? 25.688 28.203 -29.163 1.00 84.94 657 MET A C 1
ATOM 5214 O O . MET A 1 657 ? 25.747 29.192 -28.423 1.00 84.94 657 MET A O 1
ATOM 5218 N N . ASP A 1 658 ? 26.710 27.393 -29.386 1.00 87.50 658 ASP A N 1
ATOM 5219 C CA . ASP A 1 658 ? 27.982 27.474 -28.686 1.00 87.50 658 ASP A CA 1
ATOM 5220 C C . ASP A 1 658 ? 29.068 28.213 -29.496 1.00 87.50 658 ASP A C 1
ATOM 5222 O O . ASP A 1 658 ? 30.061 28.683 -28.929 1.00 87.50 658 ASP A O 1
ATOM 5226 N N . GLY A 1 659 ? 28.807 28.473 -30.780 1.00 88.94 659 GLY A N 1
ATOM 5227 C CA . GLY A 1 659 ? 29.628 29.291 -31.660 1.00 88.94 659 GLY A CA 1
ATOM 5228 C C . GLY A 1 659 ? 30.851 28.564 -32.204 1.00 88.94 659 GLY A C 1
ATOM 5229 O O . GLY A 1 659 ? 31.830 29.237 -32.557 1.00 88.94 659 GLY A O 1
ATOM 5230 N N . ASP A 1 660 ? 30.841 27.234 -32.239 1.00 91.31 660 ASP A N 1
ATOM 5231 C CA . ASP A 1 660 ? 31.956 26.422 -32.723 1.00 91.31 660 ASP A CA 1
ATOM 5232 C C . ASP A 1 660 ? 32.011 26.315 -34.263 1.00 91.31 660 ASP A C 1
ATOM 5234 O O . ASP A 1 660 ? 33.045 25.959 -34.843 1.00 91.31 660 ASP A O 1
ATOM 5238 N N . GLY A 1 661 ? 30.943 26.762 -34.934 1.00 88.31 661 GLY A N 1
ATOM 5239 C CA . GLY A 1 661 ? 30.805 26.809 -36.385 1.00 88.31 661 GLY A CA 1
ATOM 5240 C C . GLY A 1 661 ? 30.083 25.608 -36.997 1.00 88.31 661 GLY A C 1
ATOM 5241 O O . GLY A 1 661 ? 29.932 25.572 -38.227 1.00 88.31 661 GLY A O 1
ATOM 5242 N N . ILE A 1 662 ? 29.629 24.659 -36.183 1.00 89.00 662 ILE A N 1
ATOM 5243 C CA . ILE A 1 662 ? 28.724 23.575 -36.546 1.00 89.00 662 ILE A CA 1
ATOM 5244 C C . ILE A 1 662 ? 27.295 24.021 -36.205 1.00 89.00 662 ILE A C 1
ATOM 5246 O O . ILE A 1 662 ? 27.039 24.730 -35.240 1.00 89.00 662 ILE A O 1
ATOM 5250 N N . LEU A 1 663 ? 26.332 23.707 -37.076 1.00 88.38 663 LEU A N 1
ATOM 5251 C CA . LEU A 1 663 ? 24.933 23.994 -36.747 1.00 88.38 663 LEU A CA 1
ATOM 5252 C C . LEU A 1 663 ? 24.457 22.974 -35.723 1.00 88.38 663 LEU A C 1
ATOM 5254 O O . LEU A 1 663 ? 24.740 21.798 -35.901 1.00 88.38 663 LEU A O 1
ATOM 5258 N N . ASP A 1 664 ? 23.617 23.388 -34.780 1.00 84.69 664 ASP A N 1
ATOM 5259 C CA . ASP A 1 664 ? 23.098 22.547 -33.702 1.00 84.69 664 ASP A CA 1
ATOM 5260 C C . ASP A 1 664 ? 22.528 21.200 -34.197 1.00 84.69 664 ASP A C 1
ATOM 5262 O O . ASP A 1 664 ? 22.629 20.181 -33.528 1.00 84.69 664 ASP A O 1
ATOM 5266 N N . SER A 1 665 ? 21.897 21.166 -35.382 1.00 82.88 665 SER A N 1
ATOM 5267 C CA . SER A 1 665 ? 21.368 19.919 -35.970 1.00 82.88 665 SER A CA 1
ATOM 5268 C C . SER A 1 665 ? 22.413 18.959 -36.548 1.00 82.88 665 SER A C 1
ATOM 5270 O O . SER A 1 665 ? 22.047 17.883 -37.024 1.00 82.88 665 SER A O 1
ATOM 5272 N N . GLN A 1 666 ? 23.676 19.362 -36.575 1.00 87.31 666 GLN A N 1
ATOM 5273 C CA . GLN A 1 666 ? 24.847 18.595 -37.005 1.00 87.31 666 GLN A CA 1
ATOM 5274 C C . GLN A 1 666 ? 25.911 18.534 -35.908 1.00 87.31 666 GLN A C 1
ATOM 5276 O O . GLN A 1 666 ? 26.982 18.003 -36.174 1.00 87.31 666 GLN A O 1
ATOM 5281 N N . ASP A 1 667 ? 25.610 19.101 -34.742 1.00 87.69 667 ASP A N 1
ATOM 5282 C CA . ASP A 1 667 ? 26.515 19.263 -33.623 1.00 87.69 667 ASP A CA 1
ATOM 5283 C C . ASP A 1 667 ? 26.206 18.198 -32.564 1.00 87.69 667 ASP A C 1
ATOM 5285 O O . ASP A 1 667 ? 25.107 18.165 -31.999 1.00 87.69 667 ASP A O 1
ATOM 5289 N N . ASN A 1 668 ? 27.158 17.302 -32.326 1.00 87.25 668 ASN A N 1
ATOM 5290 C CA . ASN A 1 668 ? 27.061 16.267 -31.303 1.00 87.25 668 ASN A CA 1
ATOM 5291 C C . ASN A 1 668 ? 27.286 16.804 -29.873 1.00 87.25 668 ASN A C 1
ATOM 5293 O O . ASN A 1 668 ? 27.035 16.067 -28.923 1.00 87.25 668 ASN A O 1
ATOM 5297 N N . CYS A 1 669 ? 27.638 18.088 -29.698 1.00 88.44 669 CYS A N 1
ATOM 5298 C CA . CYS A 1 669 ? 27.708 18.782 -28.410 1.00 88.44 669 CYS A CA 1
ATOM 5299 C C . CYS A 1 669 ? 27.117 20.197 -28.430 1.00 88.44 669 CYS A C 1
ATOM 5301 O O . CYS A 1 669 ? 27.738 21.146 -27.982 1.00 88.44 669 CYS A O 1
ATOM 5303 N N . VAL A 1 670 ? 25.828 20.298 -28.752 1.00 86.12 670 VAL A N 1
ATOM 5304 C CA . VAL A 1 670 ? 25.010 21.527 -28.883 1.00 86.12 670 VAL A CA 1
ATOM 5305 C C . VAL A 1 670 ? 25.211 22.664 -27.846 1.00 86.12 670 VAL A C 1
ATOM 5307 O O . VAL A 1 670 ? 24.790 23.793 -28.097 1.00 86.12 670 VAL A O 1
ATOM 5310 N N . GLU A 1 671 ? 25.739 22.409 -26.643 1.00 86.69 671 GLU A N 1
ATOM 5311 C CA . GLU A 1 671 ? 26.003 23.447 -25.621 1.00 86.69 671 GLU A CA 1
ATOM 5312 C C . GLU A 1 671 ? 27.510 23.709 -25.368 1.00 86.69 671 GLU A C 1
ATOM 5314 O O . GLU A 1 671 ? 27.836 24.621 -24.599 1.00 86.69 671 GLU A O 1
ATOM 5319 N N . THR A 1 672 ? 28.423 22.930 -25.963 1.00 90.44 672 THR A N 1
ATOM 5320 C CA . THR A 1 672 ? 29.864 22.903 -25.654 1.00 90.44 672 THR A CA 1
ATOM 5321 C C . THR A 1 672 ? 30.717 22.829 -26.929 1.00 90.44 672 THR A C 1
ATOM 5323 O O . THR A 1 672 ? 30.769 21.765 -27.537 1.00 90.44 672 THR A O 1
ATOM 5326 N N . PRO A 1 673 ? 31.512 23.876 -27.244 1.00 91.88 673 PRO A N 1
ATOM 5327 C CA . PRO A 1 673 ? 32.212 23.960 -28.525 1.00 91.88 673 PRO A CA 1
ATOM 5328 C C . PRO A 1 673 ? 33.147 22.783 -28.821 1.00 91.88 673 PRO A C 1
ATOM 5330 O O . PRO A 1 673 ? 34.157 22.617 -28.125 1.00 91.88 673 PRO A O 1
ATOM 5333 N N . ASN A 1 674 ? 32.896 22.048 -29.907 1.00 92.69 674 ASN A N 1
ATOM 5334 C CA . ASN A 1 674 ? 33.738 20.956 -30.403 1.00 92.69 674 ASN A CA 1
ATOM 5335 C C . ASN A 1 674 ? 33.724 20.855 -31.936 1.00 92.69 674 ASN A C 1
ATOM 5337 O O . ASN A 1 674 ? 33.255 19.895 -32.547 1.00 92.69 674 ASN A O 1
ATOM 5341 N N . ALA A 1 675 ? 34.385 21.817 -32.578 1.00 91.88 675 ALA A N 1
ATOM 5342 C CA . ALA A 1 675 ? 34.458 21.894 -34.037 1.00 91.88 675 ALA A CA 1
ATOM 5343 C C . ALA A 1 675 ? 35.057 20.647 -34.743 1.00 91.88 675 ALA A C 1
ATOM 5345 O O . ALA A 1 675 ? 35.017 20.570 -35.974 1.00 91.88 675 ALA A O 1
ATOM 5346 N N . ASP A 1 676 ? 35.671 19.706 -34.013 1.00 91.88 676 ASP A N 1
ATOM 5347 C CA . ASP A 1 676 ? 36.168 18.427 -34.535 1.00 91.88 676 ASP A CA 1
ATOM 5348 C C . ASP A 1 676 ? 35.127 17.297 -34.527 1.00 91.88 676 ASP A C 1
ATOM 5350 O O . ASP A 1 676 ? 35.310 16.331 -35.271 1.00 91.88 676 ASP A O 1
ATOM 5354 N N . GLN A 1 677 ? 34.044 17.447 -33.757 1.00 92.25 677 GLN A N 1
ATOM 5355 C CA . GLN A 1 677 ? 32.916 16.520 -33.656 1.00 92.25 677 GLN A CA 1
ATOM 5356 C C . GLN A 1 677 ? 33.368 15.085 -33.353 1.00 92.25 677 GLN A C 1
ATOM 5358 O O . GLN A 1 677 ? 32.828 14.122 -33.899 1.00 92.25 677 GLN A O 1
ATOM 5363 N N . LYS A 1 678 ? 34.406 14.934 -32.518 1.00 93.31 678 LYS A N 1
ATOM 5364 C CA . LYS A 1 678 ? 34.880 13.612 -32.097 1.00 93.31 678 LYS A CA 1
ATOM 5365 C C . LYS A 1 678 ? 33.799 12.934 -31.248 1.00 93.31 678 LYS A C 1
ATOM 5367 O O . LYS A 1 678 ? 33.199 13.587 -30.402 1.00 93.31 678 LYS A O 1
ATOM 5372 N N . ASP A 1 679 ? 33.549 11.671 -31.553 1.00 89.31 679 ASP A N 1
ATOM 5373 C CA . ASP A 1 679 ? 32.535 10.796 -30.960 1.00 89.31 679 ASP A CA 1
ATOM 5374 C C . ASP A 1 679 ? 33.151 9.388 -30.998 1.00 89.31 679 ASP A C 1
ATOM 5376 O O . ASP A 1 679 ? 33.387 8.832 -32.081 1.00 89.31 679 ASP A O 1
ATOM 5380 N N . THR A 1 680 ? 33.613 8.920 -29.840 1.00 87.56 680 THR A N 1
ATOM 5381 C CA . THR A 1 680 ? 34.489 7.748 -29.706 1.00 87.56 680 THR A CA 1
ATOM 5382 C C . THR A 1 680 ? 33.704 6.439 -29.737 1.00 87.56 680 THR A C 1
ATOM 5384 O O . THR A 1 680 ? 34.178 5.480 -30.359 1.00 87.56 680 THR A O 1
ATOM 5387 N N . ASP A 1 681 ? 32.510 6.407 -29.153 1.00 84.44 681 ASP A N 1
ATOM 5388 C CA . ASP A 1 681 ? 31.646 5.227 -29.077 1.00 84.44 681 ASP A CA 1
ATOM 5389 C C . ASP A 1 681 ? 30.578 5.185 -30.197 1.00 84.44 681 ASP A C 1
ATOM 5391 O O . ASP A 1 681 ? 30.049 4.121 -30.540 1.00 84.44 681 ASP A O 1
ATOM 5395 N N . GLY A 1 682 ? 30.352 6.311 -30.878 1.00 84.25 682 GLY A N 1
ATOM 5396 C CA . GLY A 1 682 ? 29.437 6.448 -32.002 1.00 84.25 682 GLY A CA 1
ATOM 5397 C C . GLY A 1 682 ? 27.971 6.561 -31.592 1.00 84.25 682 GLY A C 1
ATOM 5398 O O . GLY A 1 682 ? 27.102 6.235 -32.419 1.00 84.25 682 GLY A O 1
ATOM 5399 N N . ASP A 1 683 ? 27.667 6.960 -30.356 1.00 78.81 683 ASP A N 1
ATOM 5400 C CA . ASP A 1 683 ? 26.294 7.084 -29.859 1.00 78.81 683 ASP A CA 1
ATOM 5401 C C . ASP A 1 683 ? 25.592 8.386 -30.316 1.00 78.81 683 ASP A C 1
ATOM 5403 O O . ASP A 1 683 ? 24.356 8.496 -30.269 1.00 78.81 683 ASP A O 1
ATOM 5407 N N . GLY A 1 684 ? 26.365 9.319 -30.885 1.00 82.44 684 GLY A N 1
ATOM 5408 C CA . GLY A 1 684 ? 25.916 10.614 -31.384 1.00 82.44 684 GLY A CA 1
ATOM 5409 C C . GLY A 1 684 ? 26.039 11.765 -30.382 1.00 82.44 684 GLY A C 1
ATOM 5410 O O . GLY A 1 684 ? 25.597 12.872 -30.712 1.00 82.44 684 GLY A O 1
ATOM 5411 N N . ILE A 1 685 ? 26.610 11.531 -29.202 1.00 83.81 685 ILE A N 1
ATOM 5412 C CA . ILE A 1 685 ? 27.086 12.521 -28.237 1.00 83.81 685 ILE A CA 1
ATOM 5413 C C . ILE A 1 685 ? 28.592 12.710 -28.482 1.00 83.81 685 ILE A C 1
ATOM 5415 O O . ILE A 1 685 ? 29.330 11.774 -28.754 1.00 83.81 685 ILE A O 1
ATOM 5419 N N . GLY A 1 686 ? 29.067 13.955 -28.518 1.00 89.81 686 GLY A N 1
ATOM 5420 C CA . GLY A 1 686 ? 30.490 14.208 -28.749 1.00 89.81 686 GLY A CA 1
ATOM 5421 C C . GLY A 1 686 ? 31.316 14.020 -27.479 1.00 89.81 686 GLY A C 1
ATOM 5422 O O . GLY A 1 686 ? 30.880 14.404 -26.399 1.00 89.81 686 GLY A O 1
ATOM 5423 N N . ASP A 1 687 ? 32.563 13.570 -27.621 1.00 88.06 687 ASP A N 1
ATOM 5424 C CA . ASP A 1 687 ? 33.484 13.266 -26.513 1.00 88.06 687 ASP A CA 1
ATOM 5425 C C . ASP A 1 687 ? 33.554 14.355 -25.423 1.00 88.06 687 ASP A C 1
ATOM 5427 O O . ASP A 1 687 ? 33.800 14.077 -24.254 1.00 88.06 687 ASP A O 1
ATOM 5431 N N . VAL A 1 688 ? 33.414 15.634 -25.801 1.00 88.81 688 VAL A N 1
ATOM 5432 C CA . VAL A 1 688 ? 33.555 16.765 -24.866 1.00 88.81 688 VAL A CA 1
ATOM 5433 C C . VAL A 1 688 ? 32.340 16.969 -23.961 1.00 88.81 688 VAL A C 1
ATOM 5435 O O . VAL A 1 688 ? 32.437 17.701 -22.973 1.00 88.81 688 VAL A O 1
ATOM 5438 N N . CYS A 1 689 ? 31.195 16.408 -24.339 1.00 86.50 689 CYS A N 1
ATOM 5439 C CA . CYS A 1 689 ? 29.927 16.507 -23.627 1.00 86.50 689 CYS A CA 1
ATOM 5440 C C . CYS A 1 689 ? 29.310 15.134 -23.345 1.00 86.50 689 CYS A C 1
ATOM 5442 O O . CYS A 1 689 ? 28.155 15.071 -22.916 1.00 86.50 689 CYS A O 1
ATOM 5444 N N . ASP A 1 690 ? 30.079 14.076 -23.585 1.00 86.12 690 ASP A N 1
ATOM 5445 C CA . ASP A 1 690 ? 29.730 12.722 -23.224 1.00 86.12 690 ASP A CA 1
ATOM 5446 C C . ASP A 1 690 ? 30.155 12.431 -21.784 1.00 86.12 690 ASP A C 1
ATOM 5448 O O . ASP A 1 690 ? 31.282 12.718 -21.365 1.00 86.12 690 ASP A O 1
ATOM 5452 N N . ASP A 1 691 ? 29.222 11.886 -21.014 1.00 87.38 691 ASP A N 1
ATOM 5453 C CA . ASP A 1 691 ? 29.466 11.471 -19.639 1.00 87.38 691 ASP A CA 1
ATOM 5454 C C . ASP A 1 691 ? 29.882 9.985 -19.562 1.00 87.38 691 ASP A C 1
ATOM 5456 O O . ASP A 1 691 ? 30.254 9.560 -18.470 1.00 87.38 691 ASP A O 1
ATOM 5460 N N . ASP A 1 692 ? 29.853 9.232 -20.672 1.00 86.69 692 ASP A N 1
ATOM 5461 C CA . ASP A 1 692 ? 30.243 7.815 -20.835 1.00 86.69 692 ASP A CA 1
ATOM 5462 C C . ASP A 1 692 ? 30.944 7.638 -22.200 1.00 86.69 692 ASP A C 1
ATOM 5464 O O . ASP A 1 692 ? 30.326 7.318 -23.205 1.00 86.69 692 ASP A O 1
ATOM 5468 N N . LEU A 1 693 ? 32.245 7.934 -22.249 1.00 89.25 693 LEU A N 1
ATOM 5469 C CA . LEU A 1 693 ? 32.993 8.179 -23.490 1.00 89.25 693 LEU A CA 1
ATOM 5470 C C . LEU A 1 693 ? 33.201 6.928 -24.361 1.00 89.25 693 LEU A C 1
ATOM 5472 O O . LEU A 1 693 ? 33.561 7.048 -25.538 1.00 89.25 693 LEU A O 1
ATOM 5476 N N . ASP A 1 694 ? 33.055 5.736 -23.790 1.00 88.00 694 ASP A N 1
ATOM 5477 C CA . ASP A 1 694 ? 33.248 4.475 -24.500 1.00 88.00 694 ASP A CA 1
ATOM 5478 C C . ASP A 1 694 ? 31.993 3.585 -24.570 1.00 88.00 694 ASP A C 1
ATOM 5480 O O . ASP A 1 694 ? 32.003 2.566 -25.277 1.00 88.00 694 ASP A O 1
ATOM 5484 N N . GLY A 1 695 ? 30.895 4.021 -23.946 1.00 87.00 695 GLY A N 1
ATOM 5485 C CA . GLY A 1 695 ? 29.567 3.437 -24.079 1.00 87.00 695 GLY A CA 1
ATOM 5486 C C . GLY A 1 695 ? 29.396 2.123 -23.318 1.00 87.00 695 GLY A C 1
ATOM 5487 O O . GLY A 1 695 ? 28.619 1.256 -23.749 1.00 87.00 695 GLY A O 1
ATOM 5488 N N . ASP A 1 696 ? 30.129 1.931 -22.222 1.00 88.69 696 ASP A N 1
ATOM 5489 C CA . ASP A 1 696 ? 30.089 0.720 -21.400 1.00 88.69 696 ASP A CA 1
ATOM 5490 C C . ASP A 1 696 ? 29.064 0.765 -20.248 1.00 88.69 696 ASP A C 1
ATOM 5492 O O . ASP A 1 696 ? 28.886 -0.224 -19.528 1.00 88.69 696 ASP A O 1
ATOM 5496 N N . GLU A 1 697 ? 28.303 1.861 -20.151 1.00 86.00 697 GLU A N 1
ATOM 5497 C CA . GLU A 1 697 ? 27.319 2.182 -19.114 1.00 86.00 697 GLU A CA 1
ATOM 5498 C C . GLU A 1 697 ? 27.921 2.640 -17.763 1.00 86.00 697 GLU A C 1
ATOM 5500 O O . GLU A 1 697 ? 27.173 2.797 -16.782 1.00 86.00 697 GLU A O 1
ATOM 5505 N N . VAL A 1 698 ? 29.231 2.909 -17.691 1.00 80.88 698 VAL A N 1
ATOM 5506 C CA . VAL A 1 698 ? 29.933 3.509 -16.547 1.00 80.88 698 VAL A CA 1
ATOM 5507 C C . VAL A 1 698 ? 30.308 4.956 -16.867 1.00 80.88 698 VAL A C 1
ATOM 5509 O O . VAL A 1 698 ? 30.943 5.277 -17.856 1.00 80.88 698 VAL A O 1
ATOM 5512 N N . LEU A 1 699 ? 29.915 5.892 -15.997 1.00 87.19 699 LEU A N 1
ATOM 5513 C CA . LEU A 1 699 ? 30.217 7.303 -16.252 1.00 87.19 699 LEU A CA 1
ATOM 5514 C C . LEU A 1 699 ? 31.722 7.569 -16.126 1.00 87.19 699 LEU A C 1
ATOM 5516 O O . LEU A 1 699 ? 32.308 7.191 -15.115 1.00 87.19 699 LEU A O 1
ATOM 5520 N N . ASN A 1 700 ? 32.283 8.390 -17.015 1.00 84.81 700 ASN A N 1
ATOM 5521 C CA . ASN A 1 700 ? 33.685 8.835 -17.073 1.00 84.81 700 ASN A CA 1
ATOM 5522 C C . ASN A 1 700 ? 34.296 9.231 -15.715 1.00 84.81 700 ASN A C 1
ATOM 5524 O O . ASN A 1 700 ? 35.491 9.088 -15.481 1.00 84.81 700 ASN A O 1
ATOM 5528 N N . ALA A 1 701 ? 33.491 9.791 -14.805 1.00 87.31 701 ALA A N 1
ATOM 5529 C CA . ALA A 1 701 ? 33.937 10.214 -13.473 1.00 87.31 701 ALA A CA 1
ATOM 5530 C C . ALA A 1 701 ? 34.162 9.053 -12.482 1.00 87.31 701 ALA A C 1
ATOM 5532 O O . ALA A 1 701 ? 34.751 9.260 -11.418 1.00 87.31 701 ALA A O 1
ATOM 5533 N N . TYR A 1 702 ? 33.627 7.881 -12.800 1.00 88.12 702 TYR A N 1
ATOM 5534 C CA . TYR A 1 702 ? 33.685 6.643 -12.028 1.00 88.12 702 TYR A CA 1
ATOM 5535 C C . TYR A 1 702 ? 34.310 5.494 -12.815 1.00 88.12 702 TYR A C 1
ATOM 5537 O O . TYR A 1 702 ? 34.432 4.413 -12.251 1.00 88.12 702 TYR A O 1
ATOM 5545 N N . ASP A 1 703 ? 34.672 5.749 -14.069 1.00 90.50 703 ASP A N 1
ATOM 5546 C CA . ASP A 1 703 ? 35.276 4.792 -14.969 1.00 90.50 703 ASP A CA 1
ATOM 5547 C C . ASP A 1 703 ? 36.804 4.783 -14.791 1.00 90.50 703 ASP A C 1
ATOM 5549 O O . ASP A 1 703 ? 37.466 5.824 -14.885 1.00 90.50 703 ASP A O 1
ATOM 5553 N N . ASN A 1 704 ? 37.367 3.619 -14.475 1.00 92.19 704 ASN A N 1
ATOM 5554 C CA . ASN A 1 704 ? 38.808 3.401 -14.362 1.00 92.19 704 ASN A CA 1
ATOM 5555 C C . ASN A 1 704 ? 39.489 3.084 -15.707 1.00 92.19 704 ASN A C 1
ATOM 5557 O O . ASN A 1 704 ? 40.719 3.100 -15.769 1.00 92.19 704 ASN A O 1
ATOM 5561 N N . CYS A 1 705 ? 38.730 2.908 -16.793 1.00 93.50 705 CYS A N 1
ATOM 5562 C CA . CYS A 1 705 ? 39.212 2.947 -18.172 1.00 93.50 705 CYS A CA 1
ATOM 5563 C C . CYS A 1 705 ? 38.315 3.802 -19.091 1.00 93.50 705 CYS A C 1
ATOM 5565 O O . CYS A 1 705 ? 37.833 3.273 -20.083 1.00 93.50 705 CYS A O 1
ATOM 5567 N N . PRO A 1 706 ? 38.253 5.145 -18.922 1.00 91.19 706 PRO A N 1
ATOM 5568 C CA . PRO A 1 706 ? 37.325 6.046 -19.639 1.00 91.19 706 PRO A CA 1
ATOM 5569 C C . PRO A 1 706 ? 37.377 6.080 -21.173 1.00 91.19 706 PRO A C 1
ATOM 5571 O O . PRO A 1 706 ? 36.818 6.979 -21.783 1.00 91.19 706 PRO A O 1
ATOM 5574 N N . ASN A 1 707 ? 38.198 5.265 -21.827 1.00 90.38 707 ASN A N 1
ATOM 5575 C CA . ASN A 1 707 ? 38.310 5.216 -23.285 1.00 90.38 707 ASN A CA 1
ATOM 5576 C C . ASN A 1 707 ? 38.314 3.766 -23.797 1.00 90.38 707 ASN A C 1
ATOM 5578 O O . ASN A 1 707 ? 38.723 3.519 -24.936 1.00 90.38 707 ASN A O 1
ATOM 5582 N N . THR A 1 708 ? 38.043 2.778 -22.949 1.00 91.25 708 THR A N 1
ATOM 5583 C CA . THR A 1 708 ? 38.106 1.359 -23.287 1.00 91.25 708 THR A CA 1
ATOM 5584 C C . THR A 1 708 ? 37.066 0.583 -22.478 1.00 91.25 708 THR A C 1
ATOM 5586 O O . THR A 1 708 ? 37.325 0.318 -21.307 1.00 91.25 708 THR A O 1
ATOM 5589 N N . PRO A 1 709 ? 35.988 0.097 -23.129 1.00 92.00 709 PRO A N 1
ATOM 5590 C CA . PRO A 1 709 ? 34.828 -0.439 -22.428 1.00 92.00 709 PRO A CA 1
ATOM 5591 C C . PRO A 1 709 ? 35.177 -1.536 -21.428 1.00 92.00 709 PRO A C 1
ATOM 5593 O O . PRO A 1 709 ? 35.692 -2.596 -21.817 1.00 92.00 709 PRO A O 1
ATOM 5596 N N . ASN A 1 710 ? 34.842 -1.322 -20.162 1.00 92.00 710 ASN A N 1
ATOM 5597 C CA . ASN A 1 710 ? 35.064 -2.249 -19.063 1.00 92.00 710 ASN A CA 1
ATOM 5598 C C . ASN A 1 710 ? 33.986 -2.096 -17.972 1.00 92.00 710 ASN A C 1
ATOM 5600 O O . ASN A 1 710 ? 34.264 -1.816 -16.809 1.00 92.00 710 ASN A O 1
ATOM 5604 N N . ALA A 1 711 ? 32.736 -2.404 -18.327 1.00 90.38 711 ALA A N 1
ATOM 5605 C CA . ALA A 1 711 ? 31.572 -2.279 -17.442 1.00 90.38 711 ALA A CA 1
ATOM 5606 C C . ALA A 1 711 ? 31.683 -3.004 -16.075 1.00 90.38 711 ALA A C 1
ATOM 5608 O O . ALA A 1 711 ? 30.873 -2.774 -15.173 1.00 90.38 711 ALA A O 1
ATOM 5609 N N . ASP A 1 712 ? 32.637 -3.930 -15.914 1.00 90.12 712 ASP A N 1
ATOM 5610 C CA . ASP A 1 712 ? 32.931 -4.623 -14.655 1.00 90.12 712 ASP A CA 1
ATOM 5611 C C . ASP A 1 712 ? 33.873 -3.848 -13.719 1.00 90.12 712 ASP A C 1
ATOM 5613 O O . ASP A 1 712 ? 33.944 -4.185 -12.533 1.00 90.12 712 ASP A O 1
ATOM 5617 N N . GLN A 1 713 ? 34.539 -2.809 -14.231 1.00 93.44 713 GLN A N 1
ATOM 5618 C CA . GLN A 1 713 ? 35.420 -1.883 -13.520 1.00 93.44 713 GLN A CA 1
ATOM 5619 C C . GLN A 1 713 ? 36.500 -2.606 -12.716 1.00 93.44 713 GLN A C 1
ATOM 5621 O O . GLN A 1 713 ? 36.883 -2.179 -11.624 1.00 93.44 713 GLN A O 1
ATOM 5626 N N . LYS A 1 714 ? 36.977 -3.741 -13.236 1.00 93.50 714 LYS A N 1
ATOM 5627 C CA . LYS A 1 714 ? 37.987 -4.549 -12.556 1.00 93.50 714 LYS A CA 1
ATOM 5628 C C . LYS A 1 714 ? 39.319 -3.795 -12.524 1.00 93.50 714 LYS A C 1
ATOM 5630 O O . LYS A 1 714 ? 39.766 -3.312 -13.555 1.00 93.50 714 LYS A O 1
ATOM 5635 N N . ASP A 1 715 ? 39.893 -3.691 -11.333 1.00 91.44 715 ASP A N 1
ATOM 5636 C CA . ASP A 1 715 ? 41.148 -3.003 -11.008 1.00 91.44 715 ASP A CA 1
ATOM 5637 C C . ASP A 1 715 ? 41.845 -3.872 -9.953 1.00 91.44 715 ASP A C 1
ATOM 5639 O O . ASP A 1 715 ? 41.391 -3.972 -8.805 1.00 91.44 715 ASP A O 1
ATOM 5643 N N . THR A 1 716 ? 42.818 -4.661 -10.405 1.00 90.75 716 THR A N 1
ATOM 5644 C CA . THR A 1 716 ? 43.397 -5.773 -9.645 1.00 90.75 716 THR A CA 1
ATOM 5645 C C . THR A 1 716 ? 44.404 -5.299 -8.595 1.00 90.75 716 THR A C 1
ATOM 5647 O O . THR A 1 716 ? 44.453 -5.899 -7.515 1.00 90.75 716 THR A O 1
ATOM 5650 N N . ASP A 1 717 ? 45.146 -4.222 -8.846 1.00 89.06 717 ASP A N 1
ATOM 5651 C CA . ASP A 1 717 ? 46.140 -3.669 -7.918 1.00 89.06 717 ASP A CA 1
ATOM 5652 C C . ASP A 1 717 ? 45.627 -2.456 -7.109 1.00 89.06 717 ASP A C 1
ATOM 5654 O O . ASP A 1 717 ? 46.194 -2.103 -6.065 1.00 89.06 717 ASP A O 1
ATOM 5658 N N . GLY A 1 718 ? 44.488 -1.885 -7.508 1.00 90.38 718 GLY A N 1
ATOM 5659 C CA . GLY A 1 718 ? 43.826 -0.776 -6.837 1.00 90.38 718 GLY A CA 1
ATOM 5660 C C . GLY A 1 718 ? 44.494 0.576 -7.082 1.00 90.38 718 GLY A C 1
ATOM 5661 O O . GLY A 1 718 ? 44.330 1.478 -6.245 1.00 90.38 718 GLY A O 1
ATOM 5662 N N . ASP A 1 719 ? 45.275 0.732 -8.152 1.00 90.00 719 ASP A N 1
ATOM 5663 C CA . ASP A 1 719 ? 45.940 1.992 -8.491 1.00 90.00 719 ASP A CA 1
ATOM 5664 C C . ASP A 1 719 ? 44.990 3.031 -9.128 1.00 90.00 719 ASP A C 1
ATOM 5666 O O . ASP A 1 719 ? 45.304 4.232 -9.169 1.00 90.00 719 ASP A O 1
ATOM 5670 N N . GLY A 1 720 ? 43.780 2.595 -9.495 1.00 89.44 720 GLY A N 1
ATOM 5671 C CA . GLY A 1 720 ? 42.727 3.401 -10.100 1.00 89.44 720 GLY A CA 1
ATOM 5672 C C . GLY A 1 720 ? 42.689 3.351 -11.629 1.00 89.44 720 GLY A C 1
ATOM 5673 O O . GLY A 1 720 ? 41.905 4.105 -12.213 1.00 89.44 720 GLY A O 1
ATOM 5674 N N . ILE A 1 721 ? 43.503 2.509 -12.265 1.00 92.50 721 ILE A N 1
ATOM 5675 C CA . ILE A 1 721 ? 43.475 2.169 -13.688 1.00 92.50 721 ILE A CA 1
ATOM 5676 C C . ILE A 1 721 ? 42.854 0.772 -13.816 1.00 92.50 721 ILE A C 1
ATOM 5678 O O . ILE A 1 721 ? 43.226 -0.162 -13.121 1.00 92.50 721 ILE A O 1
ATOM 5682 N N . GLY A 1 722 ? 41.847 0.612 -14.674 1.00 93.31 722 GLY A N 1
ATOM 5683 C CA . GLY A 1 722 ? 41.205 -0.693 -14.840 1.00 93.31 722 GLY A CA 1
ATOM 5684 C C . GLY A 1 722 ? 42.103 -1.693 -15.575 1.00 93.31 722 GLY A C 1
ATOM 5685 O O . GLY A 1 722 ? 42.848 -1.325 -16.483 1.00 93.31 722 GLY A O 1
ATOM 5686 N N . ASP A 1 723 ? 41.952 -2.984 -15.272 1.00 93.25 723 ASP A N 1
ATOM 5687 C CA . ASP A 1 723 ? 42.747 -4.093 -15.826 1.00 93.25 723 ASP A CA 1
ATOM 5688 C C . ASP A 1 723 ? 42.871 -4.054 -17.364 1.00 93.25 723 ASP A C 1
ATOM 5690 O O . ASP A 1 723 ? 43.850 -4.512 -17.950 1.00 93.25 723 ASP A O 1
ATOM 5694 N N . VAL A 1 724 ? 41.831 -3.569 -18.052 1.00 92.56 724 VAL A N 1
ATOM 5695 C CA . VAL A 1 724 ? 41.750 -3.562 -19.521 1.00 92.56 724 VAL A CA 1
ATOM 5696 C C . VAL A 1 724 ? 42.647 -2.481 -20.141 1.00 92.56 724 VAL A C 1
ATOM 5698 O O . VAL A 1 724 ? 43.061 -2.617 -21.297 1.00 92.56 724 VAL A O 1
ATOM 5701 N N . CYS A 1 725 ? 42.963 -1.426 -19.389 1.00 91.88 725 CYS A N 1
ATOM 5702 C CA . CYS A 1 725 ? 43.794 -0.307 -19.824 1.00 91.88 725 CYS A CA 1
ATOM 5703 C C . CYS A 1 725 ? 45.083 -0.131 -19.003 1.00 91.88 725 CYS A C 1
ATOM 5705 O O . CYS A 1 725 ? 45.855 0.787 -19.291 1.00 91.88 725 CYS A O 1
ATOM 5707 N N . ASP A 1 726 ? 45.341 -1.023 -18.048 1.00 92.75 726 ASP A N 1
ATOM 5708 C CA . ASP A 1 726 ? 46.565 -1.065 -17.260 1.00 92.75 726 ASP A CA 1
ATOM 5709 C C . ASP A 1 726 ? 47.699 -1.824 -17.986 1.00 92.75 726 ASP A C 1
ATOM 5711 O O . ASP A 1 726 ? 47.497 -2.867 -18.617 1.00 92.75 726 ASP A O 1
ATOM 5715 N N . GLU A 1 727 ? 48.920 -1.285 -17.929 1.00 93.81 727 GLU A N 1
ATOM 5716 C CA . GLU A 1 727 ? 50.130 -1.913 -18.479 1.00 93.81 727 GLU A CA 1
ATOM 5717 C C . GLU A 1 727 ? 50.811 -2.883 -17.487 1.00 93.81 727 GLU A C 1
ATOM 5719 O O . GLU A 1 727 ? 51.689 -3.648 -17.915 1.00 93.81 727 GLU A O 1
ATOM 5724 N N . ASP A 1 728 ? 50.409 -2.864 -16.212 1.00 93.38 728 ASP A N 1
ATOM 5725 C CA . ASP A 1 728 ? 50.943 -3.647 -15.087 1.00 93.38 728 ASP A CA 1
ATOM 5726 C C . ASP A 1 728 ? 49.809 -3.998 -14.100 1.00 93.38 728 ASP A C 1
ATOM 5728 O O . ASP A 1 728 ? 49.745 -3.463 -13.002 1.00 93.38 728 ASP A O 1
ATOM 5732 N N . ILE A 1 729 ? 48.901 -4.885 -14.526 1.00 94.00 729 ILE A N 1
ATOM 5733 C CA . ILE A 1 729 ? 47.569 -5.111 -13.925 1.00 94.00 729 ILE A CA 1
ATOM 5734 C C . ILE A 1 729 ? 47.614 -5.455 -12.428 1.00 94.00 729 ILE A C 1
ATOM 5736 O O . ILE A 1 729 ? 46.635 -5.246 -11.716 1.00 94.00 729 ILE A O 1
ATOM 5740 N N . ASP A 1 730 ? 48.701 -6.044 -11.936 1.00 91.56 730 ASP A N 1
ATOM 5741 C CA . ASP A 1 730 ? 48.835 -6.423 -10.530 1.00 91.56 730 ASP A CA 1
ATOM 5742 C C . ASP A 1 730 ? 49.828 -5.558 -9.731 1.00 91.56 730 ASP A C 1
ATOM 5744 O O . ASP A 1 730 ? 50.026 -5.786 -8.531 1.00 91.56 730 ASP A O 1
ATOM 5748 N N . GLY A 1 731 ? 50.400 -4.524 -10.353 1.00 93.19 731 GLY A N 1
ATOM 5749 C CA . GLY A 1 731 ? 51.215 -3.508 -9.692 1.00 93.19 731 GLY A CA 1
ATOM 5750 C C . GLY A 1 731 ? 52.515 -4.038 -9.082 1.00 93.19 731 GLY A C 1
ATOM 5751 O O . GLY A 1 731 ? 53.079 -3.425 -8.162 1.00 93.19 731 GLY A O 1
ATOM 5752 N N . ASP A 1 732 ? 53.004 -5.190 -9.541 1.00 93.19 732 ASP A N 1
ATOM 5753 C CA . ASP A 1 732 ? 54.182 -5.854 -8.987 1.00 93.19 732 ASP A CA 1
ATOM 5754 C C . ASP A 1 732 ? 55.514 -5.292 -9.536 1.00 93.19 732 ASP A C 1
ATOM 5756 O O . ASP A 1 732 ? 56.598 -5.526 -8.972 1.00 93.19 732 ASP A O 1
ATOM 5760 N N . GLY A 1 733 ? 55.425 -4.457 -10.579 1.00 92.56 733 GLY A N 1
ATOM 5761 C CA . GLY A 1 733 ? 56.533 -3.802 -11.262 1.00 92.56 733 GLY A CA 1
ATOM 5762 C C . GLY A 1 733 ? 57.028 -4.530 -12.516 1.00 92.56 733 GLY A C 1
ATOM 5763 O O . GLY A 1 733 ? 58.063 -4.121 -13.076 1.00 92.56 733 GLY A O 1
ATOM 5764 N N . VAL A 1 734 ? 56.347 -5.587 -12.964 1.00 92.94 734 VAL A N 1
ATOM 5765 C CA . VAL A 1 734 ? 56.638 -6.364 -14.172 1.00 92.94 734 VAL A CA 1
ATOM 5766 C C . VAL A 1 734 ? 55.515 -6.159 -15.201 1.00 92.94 734 VAL A C 1
ATOM 5768 O O . VAL A 1 734 ? 54.439 -6.710 -15.072 1.00 92.94 734 VAL A O 1
ATOM 5771 N N . PRO A 1 735 ? 55.767 -5.461 -16.329 1.00 94.56 735 PRO A N 1
ATOM 5772 C CA . PRO A 1 735 ? 54.709 -5.190 -17.306 1.00 94.56 735 PRO A CA 1
ATOM 5773 C C . PRO A 1 735 ? 54.050 -6.464 -17.855 1.00 94.56 735 PRO A C 1
ATOM 5775 O O . PRO A 1 735 ? 54.777 -7.374 -18.274 1.00 94.56 735 PRO A O 1
ATOM 5778 N N . ASN A 1 736 ? 52.721 -6.457 -18.022 1.00 90.12 736 ASN A N 1
ATOM 5779 C CA . ASN A 1 736 ? 51.869 -7.606 -18.397 1.00 90.12 736 ASN A CA 1
ATOM 5780 C C . ASN A 1 736 ? 52.464 -8.529 -19.476 1.00 90.12 736 ASN A C 1
ATOM 5782 O O . ASN A 1 736 ? 52.385 -9.751 -19.417 1.00 90.12 736 ASN A O 1
ATOM 5786 N N . GLY A 1 737 ? 53.077 -7.951 -20.517 1.00 89.88 737 GLY A N 1
ATOM 5787 C CA . GLY A 1 737 ? 53.663 -8.705 -21.634 1.00 89.88 737 GLY A CA 1
ATOM 5788 C C . GLY A 1 737 ? 54.949 -9.482 -21.305 1.00 89.88 737 GLY A C 1
ATOM 5789 O O . GLY A 1 737 ? 55.522 -10.114 -22.198 1.00 89.88 737 GLY A O 1
ATOM 5790 N N . ARG A 1 738 ? 55.459 -9.375 -20.078 1.00 90.94 738 ARG A N 1
ATOM 5791 C CA . ARG A 1 738 ? 56.667 -10.040 -19.562 1.00 90.94 738 ARG A CA 1
ATOM 5792 C C . ARG A 1 738 ? 56.452 -10.709 -18.211 1.00 90.94 738 ARG A C 1
ATOM 5794 O O . ARG A 1 738 ? 57.404 -11.306 -17.718 1.00 90.94 738 ARG A O 1
ATOM 5801 N N . ASP A 1 739 ? 55.254 -10.583 -17.672 1.00 92.69 739 ASP A N 1
ATOM 5802 C CA . ASP A 1 739 ? 54.853 -11.155 -16.410 1.00 92.69 739 ASP A CA 1
ATOM 5803 C C . ASP A 1 739 ? 54.345 -12.590 -16.628 1.00 92.69 739 ASP A C 1
ATOM 5805 O O . ASP A 1 739 ? 53.530 -12.852 -17.521 1.00 92.69 739 ASP A O 1
ATOM 5809 N N . ASN A 1 740 ? 54.883 -13.546 -15.873 1.00 89.44 740 ASN A N 1
ATOM 5810 C CA . ASN A 1 740 ? 54.424 -14.931 -15.882 1.00 89.44 740 ASN A CA 1
ATOM 5811 C C . ASN A 1 740 ? 53.184 -15.170 -15.002 1.00 89.44 740 ASN A C 1
ATOM 5813 O O . ASN A 1 740 ? 52.621 -16.264 -15.081 1.00 89.44 740 ASN A O 1
ATOM 5817 N N . CYS A 1 741 ? 52.723 -14.162 -14.254 1.00 90.75 741 CYS A N 1
ATOM 5818 C CA . CYS A 1 741 ? 51.436 -14.096 -13.569 1.00 90.75 741 CYS A CA 1
ATOM 5819 C C . CYS A 1 741 ? 50.767 -12.701 -13.648 1.00 90.75 741 CYS A C 1
ATOM 5821 O O . CYS A 1 741 ? 50.497 -12.138 -12.599 1.00 90.75 741 CYS A O 1
ATOM 5823 N N . PRO A 1 742 ? 50.307 -12.235 -14.834 1.00 91.38 742 PRO A N 1
ATOM 5824 C CA . PRO A 1 742 ? 49.805 -10.861 -15.085 1.00 91.38 742 PRO A CA 1
ATOM 5825 C C . PRO A 1 742 ? 48.591 -10.350 -14.286 1.00 91.38 742 PRO A C 1
ATOM 5827 O O . PRO A 1 742 ? 47.976 -9.371 -14.680 1.00 91.38 742 PRO A O 1
ATOM 5830 N N . TYR A 1 743 ? 48.121 -11.076 -13.279 1.00 89.12 743 TYR A N 1
ATOM 5831 C CA . TYR A 1 743 ? 46.958 -10.732 -12.458 1.00 89.12 743 TYR A CA 1
ATOM 5832 C C . TYR A 1 743 ? 47.201 -11.060 -10.973 1.00 89.12 743 TYR A C 1
ATOM 5834 O O . TYR A 1 743 ? 46.247 -11.094 -10.189 1.00 89.12 743 TYR A O 1
ATOM 5842 N N . LYS A 1 744 ? 48.425 -11.435 -10.586 1.00 89.12 744 LYS A N 1
ATOM 5843 C CA . LYS A 1 744 ? 48.775 -11.860 -9.230 1.00 89.12 744 LYS A CA 1
ATOM 5844 C C . LYS A 1 744 ? 50.217 -11.448 -8.924 1.00 89.12 744 LYS A C 1
ATOM 5846 O O . LYS A 1 744 ? 51.120 -12.145 -9.388 1.00 89.12 744 LYS A O 1
ATOM 5851 N N . PRO A 1 745 ? 50.423 -10.486 -8.004 1.00 90.06 745 PRO A N 1
ATOM 5852 C CA . PRO A 1 745 ? 51.729 -9.876 -7.828 1.00 90.06 745 PRO A CA 1
ATOM 5853 C C . PRO A 1 745 ? 52.796 -10.913 -7.475 1.00 90.06 745 PRO A C 1
ATOM 5855 O O . PRO A 1 745 ? 52.748 -11.530 -6.401 1.00 90.06 745 PRO A O 1
ATOM 5858 N N . ASN A 1 746 ? 53.788 -11.084 -8.341 1.00 90.00 746 ASN A N 1
ATOM 5859 C CA . ASN A 1 746 ? 54.959 -11.917 -8.107 1.00 90.00 746 ASN A CA 1
ATOM 5860 C C . ASN A 1 746 ? 56.233 -11.247 -8.652 1.00 90.00 746 ASN A C 1
ATOM 5862 O O . ASN A 1 746 ? 56.850 -11.734 -9.607 1.00 90.00 746 ASN A O 1
ATOM 5866 N N . PRO A 1 747 ? 56.745 -10.204 -7.962 1.00 91.81 747 PRO A N 1
ATOM 5867 C CA . PRO A 1 747 ? 57.899 -9.440 -8.443 1.00 91.81 747 PRO A CA 1
ATOM 5868 C C . PRO A 1 747 ? 59.176 -10.277 -8.643 1.00 91.81 747 PRO A C 1
ATOM 5870 O O . PRO A 1 747 ? 60.148 -9.827 -9.256 1.00 91.81 747 PRO A O 1
ATOM 5873 N N . ASP A 1 748 ? 59.230 -11.476 -8.054 1.00 89.56 748 ASP A N 1
ATOM 5874 C CA . ASP A 1 748 ? 60.333 -12.425 -8.184 1.00 89.56 748 ASP A CA 1
ATOM 5875 C C . ASP A 1 748 ? 60.221 -13.347 -9.410 1.00 89.56 748 ASP A C 1
ATOM 5877 O O . ASP A 1 748 ? 61.213 -13.996 -9.762 1.00 89.56 748 ASP A O 1
ATOM 5881 N N . GLN A 1 749 ? 59.056 -13.368 -10.067 1.00 91.62 749 GLN A N 1
ATOM 5882 C CA . GLN A 1 749 ? 58.716 -14.146 -11.258 1.00 91.62 749 GLN A CA 1
ATOM 5883 C C . GLN A 1 749 ? 59.047 -15.633 -11.093 1.00 91.62 749 GLN A C 1
ATOM 5885 O O . GLN A 1 749 ? 59.473 -16.304 -12.040 1.00 91.62 749 GLN A O 1
ATOM 5890 N N . LYS A 1 750 ? 58.910 -16.156 -9.868 1.00 86.19 750 LYS A N 1
ATOM 5891 C CA . LYS A 1 750 ? 59.309 -17.525 -9.552 1.00 86.19 750 LYS A CA 1
ATOM 5892 C C . LYS A 1 750 ? 58.396 -18.531 -10.257 1.00 86.19 750 LYS A C 1
ATOM 5894 O O . LYS A 1 750 ? 57.181 -18.484 -10.118 1.00 86.19 750 LYS A O 1
ATOM 5899 N N . ASP A 1 751 ? 59.030 -19.427 -11.000 1.00 84.00 751 ASP A N 1
ATOM 5900 C CA . ASP A 1 751 ? 58.434 -20.493 -11.807 1.00 84.00 751 ASP A CA 1
ATOM 5901 C C . ASP A 1 751 ? 59.288 -21.750 -11.552 1.00 84.00 751 ASP A C 1
ATOM 5903 O O . ASP A 1 751 ? 60.400 -21.899 -12.075 1.00 84.00 751 ASP A O 1
ATOM 5907 N N . SER A 1 752 ? 58.860 -22.561 -10.584 1.00 76.31 752 SER A N 1
ATOM 5908 C CA . SER A 1 752 ? 59.630 -23.669 -10.011 1.00 76.31 752 SER A CA 1
ATOM 5909 C C . SER A 1 752 ? 59.709 -24.873 -10.941 1.00 76.31 752 SER A C 1
ATOM 5911 O O . SER A 1 752 ? 60.673 -25.642 -10.847 1.00 76.31 752 SER A O 1
ATOM 5913 N N . ASP A 1 753 ? 58.740 -25.037 -11.838 1.00 70.00 753 ASP A N 1
ATOM 5914 C CA . ASP A 1 753 ? 58.678 -26.135 -12.800 1.00 70.00 753 ASP A CA 1
ATOM 5915 C C . ASP A 1 753 ? 59.074 -25.719 -14.233 1.00 70.00 753 ASP A C 1
ATOM 5917 O O . ASP A 1 753 ? 59.441 -26.577 -15.046 1.00 70.00 753 ASP A O 1
ATOM 5921 N N . GLY A 1 754 ? 59.166 -24.416 -14.504 1.00 80.94 754 GLY A N 1
ATOM 5922 C CA . GLY A 1 754 ? 59.726 -23.820 -15.714 1.00 80.94 754 GLY A CA 1
ATOM 5923 C C . GLY A 1 754 ? 58.782 -23.855 -16.913 1.00 80.94 754 GLY A C 1
ATOM 5924 O O . GLY A 1 754 ? 59.265 -23.895 -18.055 1.00 80.94 754 GLY A O 1
ATOM 5925 N N . ASP A 1 755 ? 57.470 -23.917 -16.684 1.00 79.25 755 ASP A N 1
ATOM 5926 C CA . ASP A 1 755 ? 56.461 -24.052 -17.738 1.00 79.25 755 ASP A CA 1
ATOM 5927 C C . ASP A 1 755 ? 56.054 -22.709 -18.383 1.00 79.25 755 ASP A C 1
ATOM 5929 O O . ASP A 1 755 ? 55.418 -22.688 -19.446 1.00 79.25 755 ASP A O 1
ATOM 5933 N N . GLY A 1 756 ? 56.514 -21.592 -17.810 1.00 82.31 756 GLY A N 1
ATOM 5934 C CA . GLY A 1 756 ? 56.223 -20.235 -18.254 1.00 82.31 756 GLY A CA 1
ATOM 5935 C C . GLY A 1 756 ? 55.045 -19.568 -17.540 1.00 82.31 756 GLY A C 1
ATOM 5936 O O . GLY A 1 756 ? 54.729 -18.433 -17.902 1.00 82.31 756 GLY A O 1
ATOM 5937 N N . LYS A 1 757 ? 54.414 -20.221 -16.557 1.00 83.25 757 LYS A N 1
ATOM 5938 C CA . LYS A 1 757 ? 53.490 -19.628 -15.581 1.00 83.25 757 LYS A CA 1
ATOM 5939 C C . LYS A 1 757 ? 54.162 -19.583 -14.210 1.00 83.25 757 LYS A C 1
ATOM 5941 O O . LYS A 1 757 ? 54.807 -20.535 -13.801 1.00 83.25 757 LYS A O 1
ATOM 5946 N N . GLY A 1 758 ? 54.025 -18.478 -13.484 1.00 85.56 758 GLY A N 1
ATOM 5947 C CA . GLY A 1 758 ? 54.605 -18.388 -12.143 1.00 85.56 758 GLY A CA 1
ATOM 5948 C C . GLY A 1 758 ? 53.875 -19.273 -11.124 1.00 85.56 758 GLY A C 1
ATOM 5949 O O . GLY A 1 758 ? 52.669 -19.513 -11.231 1.00 85.56 758 GLY A O 1
ATOM 5950 N N . ASP A 1 759 ? 54.601 -19.692 -10.084 1.00 76.25 759 ASP A N 1
ATOM 5951 C CA . ASP A 1 759 ? 54.117 -20.571 -9.005 1.00 76.25 759 ASP A CA 1
ATOM 5952 C C . ASP A 1 759 ? 52.788 -20.076 -8.402 1.00 76.25 759 ASP A C 1
ATOM 5954 O O . ASP A 1 759 ? 51.913 -20.856 -8.042 1.00 76.25 759 ASP A O 1
ATOM 5958 N N . ILE A 1 760 ? 52.615 -18.754 -8.289 1.00 75.88 760 ILE A N 1
ATOM 5959 C CA . ILE A 1 760 ? 51.451 -18.142 -7.633 1.00 75.88 760 ILE A CA 1
ATOM 5960 C C . ILE A 1 760 ? 50.164 -18.204 -8.480 1.00 75.88 760 ILE A C 1
ATOM 5962 O O . ILE A 1 760 ? 49.052 -18.044 -7.953 1.00 75.88 760 ILE A O 1
ATOM 5966 N N . CYS A 1 761 ? 50.290 -18.411 -9.794 1.00 79.62 761 CYS A N 1
ATOM 5967 C CA . CYS A 1 761 ? 49.177 -18.443 -10.743 1.00 79.62 761 CYS A CA 1
ATOM 5968 C C . CYS A 1 761 ? 49.042 -19.767 -11.515 1.00 79.62 761 CYS A C 1
ATOM 5970 O O . CYS A 1 761 ? 48.117 -19.883 -12.325 1.00 79.62 761 CYS A O 1
ATOM 5972 N N . SER A 1 762 ? 49.897 -20.768 -11.257 1.00 73.44 762 SER A N 1
ATOM 5973 C CA . SER A 1 762 ? 49.728 -22.127 -11.796 1.00 73.44 762 SER A CA 1
ATOM 5974 C C . SER A 1 762 ? 48.475 -22.809 -11.225 1.00 73.44 762 SER A C 1
ATOM 5976 O O . SER A 1 762 ? 47.758 -23.478 -11.969 1.00 73.44 762 SER A O 1
ATOM 5978 N N . GLY A 1 763 ? 48.165 -22.550 -9.947 1.00 70.75 763 GLY A N 1
ATOM 5979 C CA . GLY A 1 763 ? 47.003 -23.095 -9.237 1.00 70.75 763 GLY A CA 1
ATOM 5980 C C . GLY A 1 763 ? 47.123 -24.575 -8.864 1.00 70.75 763 GLY A C 1
ATOM 5981 O O . GLY A 1 763 ? 46.116 -25.159 -8.488 1.00 70.75 763 GLY A O 1
ATOM 5982 N N . ASP A 1 764 ? 48.310 -25.157 -9.011 1.00 73.19 764 ASP A N 1
ATOM 5983 C CA . ASP A 1 764 ? 48.695 -26.522 -8.629 1.00 73.19 764 ASP A CA 1
ATOM 5984 C C . ASP A 1 764 ? 50.202 -26.454 -8.341 1.00 73.19 764 ASP A C 1
ATOM 5986 O O . ASP A 1 764 ? 51.041 -26.498 -9.249 1.00 73.19 764 ASP A O 1
ATOM 5990 N N . ARG A 1 765 ? 50.536 -26.126 -7.095 1.00 75.81 765 ARG A N 1
ATOM 5991 C CA . ARG A 1 765 ? 51.883 -25.736 -6.671 1.00 75.81 765 ARG A CA 1
ATOM 5992 C C . ARG A 1 765 ? 52.799 -26.938 -6.494 1.00 75.81 765 ARG A C 1
ATOM 5994 O O . ARG A 1 765 ? 54.017 -26.790 -6.630 1.00 75.81 765 ARG A O 1
ATOM 6001 N N . ASP A 1 766 ? 52.245 -28.108 -6.207 1.00 78.44 766 ASP A N 1
ATOM 6002 C CA . ASP A 1 766 ? 53.001 -29.327 -5.932 1.00 78.44 766 ASP A CA 1
ATOM 6003 C C . ASP A 1 766 ? 52.909 -30.394 -7.048 1.00 78.44 766 ASP A C 1
ATOM 6005 O O . ASP A 1 766 ? 53.696 -31.351 -7.055 1.00 78.44 766 ASP A O 1
ATOM 6009 N N . ASN A 1 767 ? 52.070 -30.154 -8.066 1.00 75.38 767 ASN A N 1
ATOM 6010 C CA . ASN A 1 767 ? 51.925 -30.928 -9.301 1.00 75.38 767 ASN A CA 1
ATOM 6011 C C . ASN A 1 767 ? 51.437 -32.364 -9.071 1.00 75.38 767 ASN A C 1
ATOM 6013 O O . ASN A 1 767 ? 51.840 -33.313 -9.768 1.00 75.38 767 ASN A O 1
ATOM 6017 N N . ASP A 1 768 ? 50.567 -32.543 -8.087 1.00 84.81 768 ASP A N 1
ATOM 6018 C CA . ASP A 1 768 ? 49.916 -33.814 -7.801 1.00 84.81 768 ASP A CA 1
ATOM 6019 C C . ASP A 1 768 ? 48.632 -34.031 -8.646 1.00 84.81 768 ASP A C 1
ATOM 6021 O O . ASP A 1 768 ? 48.141 -35.165 -8.766 1.00 84.81 768 ASP A O 1
ATOM 6025 N N . LYS A 1 769 ? 48.224 -32.980 -9.386 1.00 83.50 769 LYS A N 1
ATOM 6026 C CA . LYS A 1 769 ? 47.040 -32.836 -10.262 1.00 83.50 769 LYS A CA 1
ATOM 6027 C C . LYS A 1 769 ? 45.744 -32.495 -9.534 1.00 83.50 769 LYS A C 1
ATOM 6029 O O . LYS A 1 769 ? 44.669 -32.583 -10.149 1.00 83.50 769 LYS A O 1
ATOM 6034 N N . VAL A 1 770 ? 45.835 -32.123 -8.273 1.00 79.06 770 VAL A N 1
ATOM 6035 C CA . VAL A 1 770 ? 44.798 -31.466 -7.497 1.00 79.06 770 VAL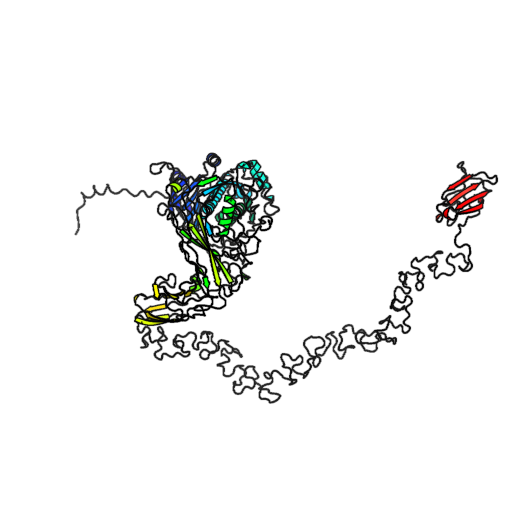 A CA 1
ATOM 6036 C C . VAL A 1 770 ? 45.136 -29.973 -7.477 1.00 79.06 770 VAL A C 1
ATOM 6038 O O . VAL A 1 770 ? 46.288 -29.571 -7.446 1.00 79.06 770 VAL A O 1
ATOM 6041 N N . LEU A 1 771 ? 44.126 -29.122 -7.656 1.00 82.44 771 LEU A N 1
ATOM 6042 C CA . LEU A 1 771 ? 44.360 -27.676 -7.687 1.00 82.44 771 LEU A CA 1
ATOM 6043 C C . LEU A 1 771 ? 44.496 -27.162 -6.250 1.00 82.44 771 LEU A C 1
ATOM 6045 O O . LEU A 1 771 ? 43.665 -27.548 -5.435 1.00 82.44 771 LEU A O 1
ATOM 6049 N N . ASP A 1 772 ? 45.403 -26.215 -5.979 1.00 78.88 772 ASP A N 1
ATOM 6050 C CA . ASP A 1 772 ? 45.662 -25.588 -4.662 1.00 78.88 772 ASP A CA 1
ATOM 6051 C C . ASP A 1 772 ? 44.378 -25.213 -3.889 1.00 78.88 772 ASP A C 1
ATOM 6053 O O . ASP A 1 772 ? 44.362 -25.176 -2.664 1.00 78.88 772 ASP A O 1
ATOM 6057 N N . GLU A 1 773 ? 43.304 -24.851 -4.601 1.00 82.94 773 GLU A N 1
ATOM 6058 C CA . GLU A 1 773 ? 42.019 -24.429 -4.023 1.00 82.94 773 GLU A CA 1
ATOM 6059 C C . GLU A 1 773 ? 41.139 -25.575 -3.497 1.00 82.94 773 GLU A C 1
ATOM 6061 O O . GLU A 1 773 ? 40.209 -25.332 -2.726 1.00 82.94 773 GLU A O 1
ATOM 6066 N N . VAL A 1 774 ? 41.394 -26.801 -3.944 1.00 83.94 774 VAL A N 1
ATOM 6067 C CA . VAL A 1 774 ? 40.691 -28.028 -3.534 1.00 83.94 774 VAL A CA 1
ATOM 6068 C C . VAL A 1 774 ? 41.646 -29.092 -3.002 1.00 83.94 774 VAL A C 1
ATOM 6070 O O . VAL A 1 774 ? 41.192 -30.185 -2.679 1.00 83.94 774 VAL A O 1
ATOM 6073 N N . ASP A 1 775 ? 42.931 -28.766 -2.938 1.00 86.00 775 ASP A N 1
ATOM 6074 C CA . ASP A 1 775 ? 43.980 -29.594 -2.383 1.00 86.00 775 ASP A CA 1
ATOM 6075 C C . ASP A 1 775 ? 44.043 -29.385 -0.864 1.00 86.00 775 ASP A C 1
ATOM 6077 O O . ASP A 1 775 ? 44.234 -28.266 -0.382 1.00 86.00 775 ASP A O 1
ATOM 6081 N N . ASN A 1 776 ? 43.832 -30.449 -0.095 1.00 89.75 776 ASN A N 1
ATOM 6082 C CA . ASN A 1 776 ? 43.949 -30.432 1.359 1.00 89.75 776 ASN A CA 1
ATOM 6083 C C . ASN A 1 776 ? 45.409 -30.546 1.848 1.00 89.75 776 ASN A C 1
ATOM 6085 O O . ASN A 1 776 ? 45.646 -30.416 3.049 1.00 89.75 776 ASN A O 1
ATOM 6089 N N . CYS A 1 777 ? 46.386 -30.690 0.942 1.00 90.62 777 CYS A N 1
ATOM 6090 C CA . CYS A 1 777 ? 47.817 -30.503 1.186 1.00 90.62 777 CYS A CA 1
ATOM 6091 C C . CYS A 1 777 ? 48.533 -29.743 0.038 1.00 90.62 777 CYS A C 1
ATOM 6093 O O . CYS A 1 777 ? 49.479 -30.277 -0.529 1.00 90.62 777 CYS A O 1
ATOM 6095 N N . PRO A 1 778 ? 48.247 -28.443 -0.206 1.00 83.81 778 PRO A N 1
ATOM 6096 C CA . PRO A 1 778 ? 48.706 -27.678 -1.391 1.00 83.81 778 PRO A CA 1
ATOM 6097 C C . PRO A 1 778 ? 50.223 -27.541 -1.624 1.00 83.81 778 PRO A C 1
ATOM 6099 O O . PRO A 1 778 ? 50.662 -26.892 -2.571 1.00 83.81 778 PRO A O 1
ATOM 6102 N N . ASP A 1 779 ? 51.040 -28.019 -0.690 1.00 85.00 779 ASP A N 1
ATOM 6103 C CA . ASP A 1 779 ? 52.501 -27.989 -0.760 1.00 85.00 779 ASP A CA 1
ATOM 6104 C C . ASP A 1 779 ? 53.112 -29.412 -0.715 1.00 85.00 779 ASP A C 1
ATOM 6106 O O . ASP A 1 779 ? 54.341 -29.552 -0.713 1.00 85.00 779 ASP A O 1
ATOM 6110 N N . THR A 1 780 ? 52.299 -30.472 -0.598 1.00 87.50 780 THR A N 1
ATOM 6111 C CA . THR A 1 780 ? 52.729 -31.866 -0.402 1.00 87.50 780 THR A CA 1
ATOM 6112 C C . THR A 1 780 ? 51.858 -32.836 -1.212 1.00 87.50 780 THR A C 1
ATOM 6114 O O . THR A 1 780 ? 50.753 -33.140 -0.773 1.00 87.50 780 THR A O 1
ATOM 6117 N N . PRO A 1 781 ? 52.406 -33.463 -2.275 1.00 88.88 781 PRO A N 1
ATOM 6118 C CA . PRO A 1 781 ? 51.603 -34.238 -3.216 1.00 88.88 781 PRO A CA 1
ATOM 6119 C C . PRO A 1 781 ? 50.800 -35.369 -2.571 1.00 88.88 781 PRO A C 1
ATOM 6121 O O . PRO A 1 781 ? 51.384 -36.363 -2.115 1.00 88.88 781 PRO A O 1
ATOM 6124 N N . ASN A 1 782 ? 49.473 -35.279 -2.615 1.00 91.31 782 ASN A N 1
ATOM 6125 C CA . ASN A 1 782 ? 48.535 -36.280 -2.111 1.00 91.31 782 ASN A CA 1
ATOM 6126 C C . ASN A 1 782 ? 47.303 -36.437 -3.039 1.00 91.31 782 ASN A C 1
ATOM 6128 O O . ASN A 1 782 ? 46.169 -36.102 -2.686 1.00 91.31 782 ASN A O 1
ATOM 6132 N N . PRO A 1 783 ? 47.473 -37.082 -4.213 1.00 89.88 783 PRO A N 1
ATOM 6133 C CA . PRO A 1 783 ? 46.422 -37.143 -5.235 1.00 89.88 783 PRO A CA 1
ATOM 6134 C C . PRO A 1 783 ? 45.127 -37.856 -4.812 1.00 89.88 783 PRO A C 1
ATOM 6136 O O . PRO A 1 783 ? 44.148 -37.861 -5.562 1.00 89.88 783 PRO A O 1
ATOM 6139 N N . ASP A 1 784 ? 45.144 -38.572 -3.686 1.00 91.00 784 ASP A N 1
ATOM 6140 C CA . ASP A 1 784 ? 44.007 -39.286 -3.110 1.00 91.00 784 ASP A CA 1
ATOM 6141 C C . ASP A 1 784 ? 43.186 -38.452 -2.117 1.00 91.00 784 ASP A C 1
ATOM 6143 O O . ASP A 1 784 ? 42.046 -38.841 -1.854 1.00 91.00 784 ASP A O 1
ATOM 6147 N N . GLN A 1 785 ? 43.713 -37.312 -1.647 1.00 92.56 785 GLN A N 1
ATOM 6148 C CA . GLN A 1 785 ? 43.007 -36.312 -0.835 1.00 92.56 785 GLN A CA 1
ATOM 6149 C C . GLN A 1 785 ? 42.314 -36.921 0.395 1.00 92.56 785 GLN A C 1
ATOM 6151 O O . GLN A 1 785 ? 41.188 -36.561 0.739 1.00 92.56 785 GLN A O 1
ATOM 6156 N N . VAL A 1 786 ? 42.960 -37.905 1.030 1.00 93.81 786 VAL A N 1
ATOM 6157 C CA . VAL A 1 786 ? 42.440 -38.532 2.254 1.00 93.81 786 VAL A CA 1
ATOM 6158 C C . VAL A 1 786 ? 42.530 -37.528 3.402 1.00 93.81 786 VAL A C 1
ATOM 6160 O O . VAL A 1 786 ? 43.542 -36.849 3.534 1.00 93.81 786 VAL A O 1
ATOM 6163 N N . ASP A 1 787 ? 41.450 -37.431 4.170 1.00 90.31 787 ASP A N 1
ATOM 6164 C CA . ASP A 1 787 ? 41.258 -36.546 5.322 1.00 90.31 787 ASP A CA 1
ATOM 6165 C C . ASP A 1 787 ? 40.400 -37.334 6.324 1.00 90.31 787 ASP A C 1
ATOM 6167 O O . ASP A 1 787 ? 39.196 -37.541 6.107 1.00 90.31 787 ASP A O 1
ATOM 6171 N N . THR A 1 788 ? 41.062 -37.951 7.302 1.00 90.25 788 THR A N 1
ATOM 6172 C CA . THR A 1 788 ? 40.474 -38.963 8.187 1.00 90.25 788 THR A CA 1
ATOM 6173 C C . THR A 1 788 ? 39.566 -38.346 9.259 1.00 90.25 788 THR A C 1
ATOM 6175 O O . THR A 1 788 ? 38.532 -38.949 9.575 1.00 90.25 788 THR A O 1
ATOM 6178 N N . ASP A 1 789 ? 39.862 -37.143 9.752 1.00 86.00 789 ASP A N 1
ATOM 6179 C CA . ASP A 1 789 ? 39.064 -36.440 10.765 1.00 86.00 789 ASP A CA 1
ATOM 6180 C C . ASP A 1 789 ? 38.121 -35.364 10.179 1.00 86.00 789 ASP A C 1
ATOM 6182 O O . ASP A 1 789 ? 37.137 -34.963 10.816 1.00 86.00 789 ASP A O 1
ATOM 6186 N N . GLY A 1 790 ? 38.330 -34.983 8.918 1.00 89.06 790 GLY A N 1
ATOM 6187 C CA . GLY A 1 790 ? 37.514 -34.024 8.187 1.00 89.06 790 GLY A CA 1
ATOM 6188 C C . GLY A 1 790 ? 37.785 -32.570 8.568 1.00 89.06 790 GLY A C 1
ATOM 6189 O O . GLY A 1 790 ? 36.883 -31.737 8.382 1.00 89.06 790 GLY A O 1
ATOM 6190 N N . ASP A 1 791 ? 38.948 -32.250 9.140 1.00 87.94 791 ASP A N 1
ATOM 6191 C CA . ASP A 1 791 ? 39.307 -30.887 9.543 1.00 87.94 791 ASP A CA 1
ATOM 6192 C C . ASP A 1 791 ? 39.731 -29.990 8.361 1.00 87.94 791 ASP A C 1
ATOM 6194 O O . ASP A 1 791 ? 39.738 -28.754 8.474 1.00 87.94 791 ASP A O 1
ATOM 6198 N N . GLY A 1 792 ? 39.950 -30.602 7.193 1.00 88.06 792 GLY A N 1
ATOM 6199 C CA . GLY A 1 792 ? 40.335 -29.949 5.949 1.00 88.06 792 GLY A CA 1
ATOM 6200 C C . GLY A 1 792 ? 41.839 -29.940 5.675 1.00 88.06 792 GLY A C 1
ATOM 6201 O O . GLY A 1 792 ? 42.240 -29.350 4.667 1.00 88.06 792 GLY A O 1
ATOM 6202 N N . ILE A 1 793 ? 42.656 -30.566 6.522 1.00 90.69 793 ILE A N 1
ATOM 6203 C CA . ILE A 1 793 ? 44.072 -30.864 6.301 1.00 90.69 793 ILE A CA 1
ATOM 6204 C C . ILE A 1 793 ? 44.171 -32.339 5.895 1.00 90.69 793 ILE A C 1
ATOM 6206 O O . ILE A 1 793 ? 43.620 -33.223 6.534 1.00 90.69 793 ILE A O 1
ATOM 6210 N N . GLY A 1 794 ? 44.837 -32.639 4.780 1.00 92.75 794 GLY A N 1
ATOM 6211 C CA . GLY A 1 794 ? 44.946 -34.027 4.329 1.00 92.75 794 GLY A CA 1
ATOM 6212 C C . GLY A 1 794 ? 45.879 -34.857 5.209 1.00 92.75 794 GLY A C 1
ATOM 6213 O O . GLY A 1 794 ? 46.914 -34.364 5.656 1.00 92.75 794 GLY A O 1
ATOM 6214 N N . ASP A 1 795 ? 45.613 -36.161 5.330 1.00 91.94 795 ASP A N 1
ATOM 6215 C CA . ASP A 1 795 ? 46.420 -37.124 6.102 1.00 91.94 795 ASP A CA 1
ATOM 6216 C C . ASP A 1 795 ? 47.928 -37.051 5.776 1.00 91.94 795 ASP A C 1
ATOM 6218 O O . ASP A 1 795 ? 48.788 -37.411 6.580 1.00 91.94 795 ASP A O 1
ATOM 6222 N N . ALA A 1 796 ? 48.271 -36.645 4.549 1.00 90.56 796 ALA A N 1
ATOM 6223 C CA . ALA A 1 796 ? 49.648 -36.533 4.075 1.00 90.56 796 ALA A CA 1
ATOM 6224 C C . ALA A 1 796 ? 50.428 -35.365 4.706 1.00 90.56 796 ALA A C 1
ATOM 6226 O O . ALA A 1 796 ? 51.664 -35.395 4.708 1.00 90.56 796 ALA A O 1
ATOM 6227 N N . CYS A 1 797 ? 49.728 -34.353 5.218 1.00 89.75 797 CYS A N 1
ATOM 6228 C CA . CYS A 1 797 ? 50.293 -33.151 5.823 1.00 89.75 797 CYS A CA 1
ATOM 6229 C C . CYS A 1 797 ? 49.715 -32.823 7.212 1.00 89.75 797 CYS A C 1
ATOM 6231 O O . CYS A 1 797 ? 50.132 -31.825 7.803 1.00 89.75 797 CYS A O 1
ATOM 6233 N N . ASP A 1 798 ? 48.830 -33.666 7.741 1.00 90.56 798 ASP A N 1
ATOM 6234 C CA . ASP A 1 798 ? 48.245 -33.537 9.071 1.00 90.56 798 ASP A CA 1
ATOM 6235 C C . ASP A 1 798 ? 49.096 -34.228 10.164 1.00 90.56 798 ASP A C 1
ATOM 6237 O O . ASP A 1 798 ? 49.641 -35.326 9.994 1.00 90.56 798 ASP A O 1
ATOM 6241 N N . GLU A 1 799 ? 49.261 -33.549 11.301 1.00 92.19 799 GLU A N 1
ATOM 6242 C CA . GLU A 1 799 ? 50.020 -34.028 12.461 1.00 92.19 799 GLU A CA 1
ATOM 6243 C C . GLU A 1 799 ? 49.152 -34.804 13.479 1.00 92.19 799 GLU A C 1
ATOM 6245 O O . GLU A 1 799 ? 49.730 -35.430 14.378 1.00 92.19 799 GLU A O 1
ATOM 6250 N N . ASP A 1 800 ? 47.822 -34.808 13.321 1.00 91.56 800 ASP A N 1
ATOM 6251 C CA . ASP A 1 800 ? 46.815 -35.450 14.192 1.00 91.56 800 ASP A CA 1
ATOM 6252 C C . ASP A 1 800 ? 45.628 -35.973 13.353 1.00 91.56 800 ASP A C 1
ATOM 6254 O O . ASP A 1 800 ? 44.553 -35.386 13.337 1.00 91.56 800 ASP A O 1
ATOM 6258 N N . ILE A 1 801 ? 45.837 -37.071 12.615 1.00 92.75 801 ILE A N 1
ATOM 6259 C CA . ILE A 1 801 ? 44.966 -37.446 11.486 1.00 92.75 801 ILE A CA 1
ATOM 6260 C C . ILE A 1 801 ? 43.573 -37.937 11.888 1.00 92.75 801 ILE A C 1
ATOM 6262 O O . ILE A 1 801 ? 42.734 -38.140 11.017 1.00 92.75 801 ILE A O 1
ATOM 6266 N N . ASP A 1 802 ? 43.303 -38.207 13.163 1.00 89.31 802 ASP A N 1
ATOM 6267 C CA . ASP A 1 802 ? 41.961 -38.577 13.624 1.00 89.31 802 ASP A CA 1
ATOM 6268 C C . ASP A 1 802 ? 41.293 -37.521 14.521 1.00 89.31 802 ASP A C 1
ATOM 6270 O O . ASP A 1 802 ? 40.150 -37.722 14.961 1.00 89.31 802 ASP A O 1
ATOM 6274 N N . GLY A 1 803 ? 41.967 -36.383 14.719 1.00 91.19 803 GLY A N 1
ATOM 6275 C CA . GLY A 1 803 ? 41.426 -35.180 15.341 1.00 91.19 803 GLY A CA 1
ATOM 6276 C C . GLY A 1 803 ? 41.091 -35.335 16.822 1.00 91.19 803 GLY A C 1
ATOM 6277 O O . GLY A 1 803 ? 40.257 -34.592 17.361 1.00 91.19 803 GLY A O 1
ATOM 6278 N N . ASP A 1 804 ? 41.678 -36.318 17.500 1.00 91.44 804 ASP A N 1
ATOM 6279 C CA . ASP A 1 804 ? 41.370 -36.637 18.891 1.00 91.44 804 ASP A CA 1
ATOM 6280 C C . ASP A 1 804 ? 42.131 -35.759 19.905 1.00 91.44 804 ASP A C 1
ATOM 6282 O O . ASP A 1 804 ? 41.771 -35.685 21.091 1.00 91.44 804 ASP A O 1
ATOM 6286 N N . GLY A 1 805 ? 43.105 -34.991 19.407 1.00 90.44 805 GLY A N 1
ATOM 6287 C CA . GLY A 1 805 ? 43.937 -34.062 20.157 1.00 90.44 805 GLY A CA 1
ATOM 6288 C C . GLY A 1 805 ? 45.295 -34.635 20.565 1.00 90.44 805 GLY A C 1
ATOM 6289 O O . GLY A 1 805 ? 46.040 -33.941 21.279 1.00 90.44 805 GLY A O 1
ATOM 6290 N N . ILE A 1 806 ? 45.627 -35.862 20.159 1.00 90.25 806 ILE A N 1
ATOM 6291 C CA . ILE A 1 806 ? 46.905 -36.529 20.388 1.00 90.25 806 ILE A CA 1
ATOM 6292 C C . ILE A 1 806 ? 47.641 -36.678 19.055 1.00 90.25 806 ILE A C 1
ATOM 6294 O O . ILE A 1 806 ? 47.249 -37.406 18.165 1.00 90.25 806 ILE A O 1
ATOM 6298 N N . LEU A 1 807 ? 48.804 -36.028 18.939 1.00 91.06 807 LEU A N 1
ATOM 6299 C CA . LEU A 1 807 ? 49.604 -36.101 17.711 1.00 91.06 807 LEU A CA 1
ATOM 6300 C C . LEU A 1 807 ? 49.895 -37.555 17.305 1.00 91.06 807 LEU A C 1
ATOM 6302 O O . LEU A 1 807 ? 50.338 -38.335 18.150 1.00 91.06 807 LEU A O 1
ATOM 6306 N N . ASN A 1 808 ? 49.851 -37.851 16.003 1.00 87.69 808 ASN A N 1
ATOM 6307 C CA . ASN A 1 808 ? 50.044 -39.181 15.395 1.00 87.69 808 ASN A CA 1
ATOM 6308 C C . ASN A 1 808 ? 51.225 -39.993 15.953 1.00 87.69 808 ASN A C 1
ATOM 6310 O O . ASN A 1 808 ? 51.231 -41.220 15.964 1.00 87.69 808 ASN A O 1
ATOM 6314 N N . ALA A 1 809 ? 52.297 -39.309 16.361 1.00 88.69 809 ALA A N 1
ATOM 6315 C CA . ALA A 1 809 ? 53.511 -39.933 16.888 1.00 88.69 809 ALA A CA 1
ATOM 6316 C C . ALA A 1 809 ? 53.418 -40.355 18.371 1.00 88.69 809 ALA A C 1
ATOM 6318 O O . ALA A 1 809 ? 54.346 -40.989 18.878 1.00 88.69 809 ALA A O 1
ATOM 6319 N N . GLN A 1 810 ? 52.375 -39.926 19.077 1.00 91.44 810 GLN A N 1
ATOM 6320 C CA . GLN A 1 810 ? 52.114 -40.152 20.502 1.00 91.44 810 GLN A CA 1
ATOM 6321 C C . GLN A 1 810 ? 50.794 -40.889 20.751 1.00 91.44 810 GLN A C 1
ATOM 6323 O O . GLN A 1 810 ? 50.552 -41.263 21.894 1.00 91.44 810 GLN A O 1
ATOM 6328 N N . ASP A 1 811 ? 50.003 -41.090 19.703 1.00 91.00 811 ASP A N 1
ATOM 6329 C CA . ASP A 1 811 ? 48.705 -41.746 19.725 1.00 91.00 811 ASP A CA 1
ATOM 6330 C C . ASP A 1 811 ? 48.845 -43.281 19.608 1.00 91.00 811 ASP A C 1
ATOM 6332 O O . ASP A 1 811 ? 49.608 -43.787 18.774 1.00 91.00 811 ASP A O 1
ATOM 6336 N N . ASN A 1 812 ? 48.157 -44.033 20.473 1.00 92.12 812 ASN A N 1
ATOM 6337 C CA . ASN A 1 812 ? 48.083 -45.496 20.438 1.00 92.12 812 ASN A CA 1
ATOM 6338 C C . ASN A 1 812 ? 47.005 -46.050 19.483 1.00 92.12 812 ASN A C 1
ATOM 6340 O O . ASN A 1 812 ? 47.028 -47.249 19.195 1.00 92.12 812 ASN A O 1
ATOM 6344 N N . CYS A 1 813 ? 46.147 -45.198 18.915 1.00 92.94 813 CYS A N 1
ATOM 6345 C CA . CYS A 1 813 ? 45.290 -45.481 17.766 1.00 92.94 813 CYS A CA 1
ATOM 6346 C C . CYS A 1 813 ? 45.287 -44.322 16.744 1.00 92.94 813 CYS A C 1
ATOM 6348 O O . CYS A 1 813 ? 44.215 -43.802 16.477 1.00 92.94 813 CYS A O 1
ATOM 6350 N N . PRO A 1 814 ? 46.401 -44.039 16.025 1.00 90.75 814 PRO A N 1
ATOM 6351 C CA . PRO A 1 814 ? 46.585 -42.850 15.166 1.00 90.75 814 PRO A CA 1
ATOM 6352 C C . PRO A 1 814 ? 45.613 -42.631 14.001 1.00 90.75 814 PRO A C 1
ATOM 6354 O O . PRO A 1 814 ? 45.939 -41.897 13.087 1.00 90.75 814 PRO A O 1
ATOM 6357 N N . LYS A 1 815 ? 44.539 -43.400 13.872 1.00 89.06 815 LYS A N 1
ATOM 6358 C CA . LYS A 1 815 ? 43.554 -43.332 12.784 1.00 89.06 815 LYS A CA 1
ATOM 6359 C C . LYS A 1 815 ? 42.130 -43.454 13.310 1.00 89.06 815 LYS A C 1
ATOM 6361 O O . LYS A 1 815 ? 41.203 -43.675 12.527 1.00 89.06 815 LYS A O 1
ATOM 6366 N N . THR A 1 816 ? 41.942 -43.524 14.618 1.00 90.19 816 THR A N 1
ATOM 6367 C CA . THR A 1 816 ? 40.659 -43.810 15.240 1.00 90.19 816 THR A CA 1
ATOM 6368 C C . THR A 1 816 ? 40.600 -43.120 16.586 1.00 90.19 816 THR A C 1
ATOM 6370 O O . THR A 1 816 ? 41.018 -43.687 17.588 1.00 90.19 816 THR A O 1
ATOM 6373 N N . SER A 1 817 ? 39.951 -41.957 16.566 1.00 90.88 817 SER A N 1
ATOM 6374 C CA . SER A 1 817 ? 39.852 -41.051 17.699 1.00 90.88 817 SER A CA 1
ATOM 6375 C C . SER A 1 817 ? 39.570 -41.759 19.023 1.00 90.88 817 SER A C 1
ATOM 6377 O O . SER A 1 817 ? 38.487 -42.326 19.234 1.00 90.88 817 SER A O 1
ATOM 6379 N N . ASN A 1 818 ? 40.535 -41.682 19.933 1.00 91.62 818 ASN A N 1
ATOM 6380 C CA . ASN A 1 818 ? 40.462 -42.190 21.293 1.00 91.62 818 ASN A CA 1
ATOM 6381 C C . ASN A 1 818 ? 41.210 -41.237 22.253 1.00 91.62 818 ASN A C 1
ATOM 6383 O O . ASN A 1 818 ? 42.244 -41.591 22.827 1.00 91.62 818 ASN A O 1
ATOM 6387 N N . PRO A 1 819 ? 40.643 -40.040 22.531 1.00 92.69 819 PRO A N 1
ATOM 6388 C CA . PRO A 1 819 ? 41.335 -38.992 23.291 1.00 92.69 819 PRO A CA 1
ATOM 6389 C C . PRO A 1 819 ? 41.779 -39.396 24.706 1.00 92.69 819 PRO A C 1
ATOM 6391 O O . PRO A 1 819 ? 42.576 -38.709 25.349 1.00 92.69 819 PRO A O 1
ATOM 6394 N N . ASP A 1 820 ? 41.178 -40.448 25.261 1.00 91.81 820 ASP A N 1
ATOM 6395 C CA . ASP A 1 820 ? 41.493 -40.994 26.577 1.00 91.81 820 ASP A CA 1
ATOM 6396 C C . ASP A 1 820 ? 42.681 -41.967 26.563 1.00 91.81 820 ASP A C 1
ATOM 6398 O O . ASP A 1 820 ? 43.243 -42.225 27.631 1.00 91.81 820 ASP A O 1
ATOM 6402 N N . GLN A 1 821 ? 43.086 -42.440 25.379 1.00 93.38 821 GLN A N 1
ATOM 6403 C CA . GLN A 1 821 ? 44.208 -43.349 25.135 1.00 93.38 821 GLN A CA 1
ATOM 6404 C C . GLN A 1 821 ? 44.127 -44.609 26.005 1.00 93.38 821 GLN A C 1
ATOM 6406 O O . GLN A 1 821 ? 45.149 -45.133 26.457 1.00 93.38 821 GLN A O 1
ATOM 6411 N N . THR A 1 822 ? 42.902 -45.066 26.291 1.00 92.81 822 THR A N 1
ATOM 6412 C CA . THR A 1 822 ? 42.680 -46.249 27.127 1.00 92.81 822 THR A CA 1
ATOM 6413 C C . THR A 1 822 ? 43.266 -47.474 26.430 1.00 92.81 822 THR A C 1
ATOM 6415 O O . THR A 1 822 ? 43.100 -47.645 25.227 1.00 92.81 822 THR A O 1
ATOM 6418 N N . ASP A 1 823 ? 44.000 -48.265 27.202 1.00 89.38 823 ASP A N 1
ATOM 6419 C CA . ASP A 1 823 ? 44.762 -49.444 26.790 1.00 89.38 823 ASP A CA 1
ATOM 6420 C C . ASP A 1 823 ? 44.685 -50.418 27.977 1.00 89.38 823 ASP A C 1
ATOM 6422 O O . ASP A 1 823 ? 45.384 -50.265 28.990 1.00 89.38 823 ASP A O 1
ATOM 6426 N N . THR A 1 824 ? 43.677 -51.287 27.933 1.00 88.56 824 THR A N 1
ATOM 6427 C CA . THR A 1 824 ? 43.202 -52.109 29.050 1.00 88.56 824 THR A CA 1
ATOM 6428 C C . THR A 1 824 ? 44.194 -53.224 29.382 1.00 88.56 824 THR A C 1
ATOM 6430 O O . THR A 1 824 ? 44.403 -53.517 30.568 1.00 88.56 824 THR A O 1
ATOM 6433 N N . ASP A 1 825 ? 44.877 -53.787 28.387 1.00 84.44 825 ASP A N 1
ATOM 6434 C CA . ASP A 1 825 ? 45.892 -54.825 28.570 1.00 84.44 825 ASP A CA 1
ATOM 6435 C C . ASP A 1 825 ? 47.338 -54.275 28.633 1.00 84.44 825 ASP A C 1
ATOM 6437 O O . ASP A 1 825 ? 48.246 -54.939 29.158 1.00 84.44 825 ASP A O 1
ATOM 6441 N N . GLY A 1 826 ? 47.544 -53.022 28.219 1.00 88.06 826 GLY A N 1
ATOM 6442 C CA . GLY A 1 826 ? 48.801 -52.290 28.303 1.00 88.06 826 GLY A CA 1
ATOM 6443 C C . GLY A 1 826 ? 49.807 -52.651 27.210 1.00 88.06 826 GLY A C 1
ATOM 6444 O O . GLY A 1 826 ? 51.019 -52.525 27.456 1.00 88.06 826 GLY A O 1
ATOM 6445 N N . ASP A 1 827 ? 49.364 -53.168 26.063 1.00 87.19 827 ASP A N 1
ATOM 6446 C CA . ASP A 1 827 ? 50.247 -53.608 24.979 1.00 87.19 827 ASP A CA 1
ATOM 6447 C C . ASP A 1 827 ? 50.725 -52.465 24.057 1.00 87.19 827 ASP A C 1
ATOM 6449 O O . ASP A 1 827 ? 51.711 -52.620 23.316 1.00 87.19 827 ASP A O 1
ATOM 6453 N N . GLY A 1 828 ? 50.130 -51.280 24.212 1.00 87.25 828 GLY A N 1
ATOM 6454 C CA . GLY A 1 828 ? 50.426 -50.072 23.454 1.00 87.25 828 GLY A CA 1
ATOM 6455 C C . GLY A 1 828 ? 49.529 -49.851 22.237 1.00 87.25 828 GLY A C 1
ATOM 6456 O O . GLY A 1 828 ? 49.803 -48.907 21.492 1.00 87.25 828 GLY A O 1
ATOM 6457 N N . VAL A 1 829 ? 48.507 -50.681 22.027 1.00 91.12 829 VAL A N 1
ATOM 6458 C CA . VAL A 1 829 ? 47.377 -50.451 21.121 1.00 91.12 829 VAL A CA 1
ATOM 6459 C C . VAL A 1 829 ? 46.200 -49.956 21.961 1.00 91.12 829 VAL A C 1
ATOM 6461 O O . VAL A 1 829 ? 45.914 -50.483 23.027 1.00 91.12 829 VAL A O 1
ATOM 6464 N N . GLY A 1 830 ? 45.539 -48.881 21.536 1.00 92.25 830 GLY A N 1
ATOM 6465 C CA . GLY A 1 830 ? 44.379 -48.393 22.280 1.00 92.25 830 GLY A CA 1
ATOM 6466 C C . GLY A 1 830 ? 43.175 -49.321 22.122 1.00 92.25 830 GLY A C 1
ATOM 6467 O O . GLY A 1 830 ? 42.911 -49.839 21.040 1.00 92.25 830 GLY A O 1
ATOM 6468 N N . ASP A 1 831 ? 42.376 -49.437 23.176 1.00 89.50 831 ASP A N 1
ATOM 6469 C CA . ASP A 1 831 ? 41.168 -50.265 23.275 1.00 89.50 831 ASP A CA 1
ATOM 6470 C C . ASP A 1 831 ? 40.237 -50.171 22.057 1.00 89.50 831 ASP A C 1
ATOM 6472 O O . ASP A 1 831 ? 39.611 -51.143 21.641 1.00 89.50 831 ASP A O 1
ATOM 6476 N N . VAL A 1 832 ? 40.119 -48.971 21.482 1.00 89.38 832 VAL A N 1
ATOM 6477 C CA . VAL A 1 832 ? 39.210 -48.677 20.364 1.00 89.38 832 VAL A CA 1
ATOM 6478 C C . VAL A 1 832 ? 39.703 -49.286 19.046 1.00 89.38 832 VAL A C 1
ATOM 6480 O O . VAL A 1 832 ? 38.891 -49.563 18.157 1.00 89.38 832 VAL A O 1
ATOM 6483 N N . CYS A 1 833 ? 41.011 -49.514 18.913 1.00 89.69 833 CYS A N 1
ATOM 6484 C CA . CYS A 1 833 ? 41.629 -50.145 17.752 1.00 89.69 833 CYS A CA 1
ATOM 6485 C C . CYS A 1 833 ? 42.243 -51.526 18.051 1.00 89.69 833 CYS A C 1
ATOM 6487 O O . CYS A 1 833 ? 42.848 -52.115 17.149 1.00 89.69 833 CYS A O 1
ATOM 6489 N N . ASP A 1 834 ? 42.031 -52.060 19.257 1.00 89.44 834 ASP A N 1
ATOM 6490 C CA . ASP A 1 834 ? 42.421 -53.412 19.647 1.00 89.44 834 ASP A CA 1
ATOM 6491 C C . ASP A 1 834 ? 41.319 -54.448 19.328 1.00 89.44 834 ASP A C 1
ATOM 6493 O O . ASP A 1 834 ? 40.118 -54.218 19.501 1.00 89.44 834 ASP A O 1
ATOM 6497 N N . GLU A 1 835 ? 41.721 -55.616 18.826 1.00 89.44 835 GLU A N 1
ATOM 6498 C CA . GLU A 1 835 ? 40.826 -56.735 18.521 1.00 89.44 835 GLU A CA 1
ATOM 6499 C C . GLU A 1 835 ? 40.547 -57.642 19.744 1.00 89.44 835 GLU A C 1
ATOM 6501 O O . GLU A 1 835 ? 39.580 -58.414 19.698 1.00 89.44 835 GLU A O 1
ATOM 6506 N N . ASP A 1 836 ? 41.360 -57.557 20.804 1.00 88.62 836 ASP A N 1
ATOM 6507 C CA . ASP A 1 836 ? 41.297 -58.350 22.048 1.00 88.62 836 ASP A CA 1
ATOM 6508 C C . ASP A 1 836 ? 41.803 -57.502 23.232 1.00 88.62 836 ASP A C 1
ATOM 6510 O O . ASP A 1 836 ? 42.962 -57.577 23.628 1.00 88.62 836 ASP A O 1
ATOM 6514 N N . MET A 1 837 ? 40.931 -56.638 23.754 1.00 90.50 837 MET A N 1
ATOM 6515 C CA . MET A 1 837 ? 41.333 -55.482 24.562 1.00 90.50 837 MET A CA 1
ATOM 6516 C C . MET A 1 837 ? 41.710 -55.805 26.012 1.00 90.50 837 MET A C 1
ATOM 6518 O O . MET A 1 837 ? 42.319 -54.978 26.682 1.00 90.50 837 MET A O 1
ATOM 6522 N N . ASP A 1 838 ? 41.350 -56.979 26.528 1.00 89.56 838 ASP A N 1
ATOM 6523 C CA . ASP A 1 838 ? 41.795 -57.437 27.849 1.00 89.56 838 ASP A CA 1
ATOM 6524 C C . ASP A 1 838 ? 42.808 -58.595 27.784 1.00 89.56 838 ASP A C 1
ATOM 6526 O O . ASP A 1 838 ? 43.349 -59.016 28.818 1.00 89.56 838 ASP A O 1
ATOM 6530 N N . ASN A 1 839 ? 43.115 -59.049 26.561 1.00 90.75 839 ASN A N 1
ATOM 6531 C CA . ASN A 1 839 ? 44.139 -60.028 26.212 1.00 90.75 839 ASN A CA 1
ATOM 6532 C C . ASN A 1 839 ? 43.992 -61.358 26.958 1.00 90.75 839 ASN A C 1
ATOM 6534 O O . ASN A 1 839 ? 44.970 -62.032 27.322 1.00 90.75 839 ASN A O 1
ATOM 6538 N N . ASP A 1 840 ? 42.749 -61.754 27.205 1.00 90.81 840 ASP A N 1
ATOM 6539 C CA . ASP A 1 840 ? 42.409 -63.038 27.801 1.00 90.81 840 ASP A CA 1
ATOM 6540 C C . ASP A 1 840 ? 42.473 -64.196 26.776 1.00 90.81 840 ASP A C 1
ATOM 6542 O O . ASP A 1 840 ? 42.520 -65.384 27.138 1.00 90.81 840 ASP A O 1
ATOM 6546 N N . GLY A 1 841 ? 42.603 -63.836 25.492 1.00 89.25 841 GLY A N 1
ATOM 6547 C CA . GLY A 1 841 ? 42.727 -64.718 24.340 1.00 89.25 841 GLY A CA 1
ATOM 6548 C C . GLY A 1 841 ? 41.421 -64.931 23.573 1.00 89.25 841 GLY A C 1
ATOM 6549 O O . GLY A 1 841 ? 41.399 -65.762 22.646 1.00 89.25 841 GLY A O 1
ATOM 6550 N N . ILE A 1 842 ? 40.343 -64.241 23.946 1.00 90.44 842 ILE A N 1
ATOM 6551 C CA . ILE A 1 842 ? 39.048 -64.240 23.277 1.00 90.44 842 ILE A CA 1
ATOM 6552 C C . ILE A 1 842 ? 38.832 -62.868 22.617 1.00 90.44 842 ILE A C 1
ATOM 6554 O O . ILE A 1 842 ? 38.646 -61.874 23.292 1.00 90.44 842 ILE A O 1
ATOM 6558 N N . PRO A 1 843 ? 38.760 -62.788 21.273 1.00 91.06 843 PRO A N 1
ATOM 6559 C CA . PRO A 1 843 ? 38.557 -61.503 20.607 1.00 91.06 843 PRO A CA 1
ATOM 6560 C C . PRO A 1 843 ? 37.269 -60.813 21.063 1.00 91.06 843 PRO A C 1
ATOM 6562 O O . PRO A 1 843 ? 36.228 -61.479 21.088 1.00 91.06 843 PRO A O 1
ATOM 6565 N N . ASN A 1 844 ? 37.299 -59.486 21.232 1.00 86.81 844 ASN A N 1
ATOM 6566 C CA . ASN A 1 844 ? 36.213 -58.634 21.755 1.00 86.81 844 ASN A CA 1
ATOM 6567 C C . ASN A 1 844 ? 34.823 -58.994 21.197 1.00 86.81 844 ASN A C 1
ATOM 6569 O O . ASN A 1 844 ? 33.811 -59.009 21.886 1.00 86.81 844 ASN A O 1
ATOM 6573 N N . SER A 1 845 ? 34.760 -59.333 19.905 1.00 88.94 845 SER A N 1
ATOM 6574 C CA . SER A 1 845 ? 33.522 -59.730 19.209 1.00 88.94 845 SER A CA 1
ATOM 6575 C C . SER A 1 845 ? 32.865 -61.039 19.686 1.00 88.94 845 SER A C 1
ATOM 6577 O O . SER A 1 845 ? 31.765 -61.374 19.233 1.00 88.94 845 SER A O 1
ATOM 6579 N N . ARG A 1 846 ? 33.553 -61.833 20.506 1.00 89.81 846 ARG A N 1
ATOM 6580 C CA . ARG A 1 846 ? 33.154 -63.170 20.969 1.00 89.81 846 ARG A CA 1
ATOM 6581 C C . ARG A 1 846 ? 33.355 -63.365 22.469 1.00 89.81 846 ARG A C 1
ATOM 6583 O O . ARG A 1 846 ? 33.143 -64.487 22.925 1.00 89.81 846 ARG A O 1
ATOM 6590 N N . ASP A 1 847 ? 33.764 -62.313 23.155 1.00 91.94 847 ASP A N 1
ATOM 6591 C CA . ASP A 1 847 ? 34.007 -62.285 24.581 1.00 91.94 847 ASP A CA 1
ATOM 6592 C C . ASP A 1 847 ? 32.726 -61.849 25.311 1.00 91.94 847 ASP A C 1
ATOM 6594 O O . ASP A 1 847 ? 32.093 -60.859 24.932 1.00 91.94 847 ASP A O 1
ATOM 6598 N N . ASN A 1 848 ? 32.291 -62.626 26.304 1.00 91.56 848 ASN A N 1
ATOM 6599 C CA . ASN A 1 848 ? 31.148 -62.296 27.151 1.00 91.56 848 ASN A CA 1
ATOM 6600 C C . ASN A 1 848 ? 31.493 -61.327 28.299 1.00 91.56 848 ASN A C 1
ATOM 6602 O O . ASN A 1 848 ? 30.567 -60.819 28.932 1.00 91.56 848 ASN A O 1
ATOM 6606 N N . CYS A 1 849 ? 32.774 -61.003 28.507 1.00 92.19 849 CYS A N 1
ATOM 6607 C CA . CYS A 1 849 ? 33.262 -59.905 29.340 1.00 92.19 849 CYS A CA 1
ATOM 6608 C C . CYS A 1 849 ? 34.440 -59.148 28.686 1.00 92.19 849 CYS A C 1
ATOM 6610 O O . CYS A 1 849 ? 35.510 -59.107 29.279 1.00 92.19 849 CYS A O 1
ATOM 6612 N N . PRO A 1 850 ? 34.230 -58.402 27.578 1.00 90.31 850 PRO A N 1
ATOM 6613 C CA . PRO A 1 850 ? 35.305 -57.804 26.762 1.00 90.31 850 PRO A CA 1
ATOM 6614 C C . PRO A 1 850 ? 36.298 -56.867 27.463 1.00 90.31 850 PRO A C 1
ATOM 6616 O O . PRO A 1 850 ? 37.231 -56.400 26.839 1.00 90.31 850 PRO A O 1
ATOM 6619 N N . TYR A 1 851 ? 36.049 -56.486 28.713 1.00 88.56 851 TYR A N 1
ATOM 6620 C CA . TYR A 1 851 ? 36.878 -55.544 29.468 1.00 88.56 851 TYR A CA 1
ATOM 6621 C C . TYR A 1 851 ? 37.515 -56.191 30.708 1.00 88.56 851 TYR A C 1
ATOM 6623 O O . TYR A 1 851 ? 38.164 -55.500 31.499 1.00 88.56 851 TYR A O 1
ATOM 6631 N N . VAL A 1 852 ? 37.236 -57.471 30.971 1.00 89.25 852 VAL A N 1
ATOM 6632 C CA . VAL A 1 852 ? 37.645 -58.175 32.187 1.00 89.25 852 VAL A CA 1
ATOM 6633 C C . VAL A 1 852 ? 37.979 -59.618 31.847 1.00 89.25 852 VAL A C 1
ATOM 6635 O O . VAL A 1 852 ? 37.095 -60.469 31.815 1.00 89.25 852 VAL A O 1
ATOM 6638 N N . ALA A 1 853 ? 39.281 -59.886 31.781 1.00 89.25 853 ALA A N 1
ATOM 6639 C CA . ALA A 1 853 ? 39.798 -61.170 31.348 1.00 89.25 853 ALA A CA 1
ATOM 6640 C C . ALA A 1 853 ? 39.139 -62.365 32.053 1.00 89.25 853 ALA A C 1
ATOM 6642 O O . ALA A 1 853 ? 39.356 -62.610 33.252 1.00 89.25 853 ALA A O 1
ATOM 6643 N N . ASN A 1 854 ? 38.400 -63.163 31.289 1.00 91.62 854 ASN A N 1
ATOM 6644 C CA . ASN A 1 854 ? 37.768 -64.406 31.708 1.00 91.62 854 ASN A CA 1
ATOM 6645 C C . ASN A 1 854 ? 37.901 -65.487 30.622 1.00 91.62 854 ASN A C 1
ATOM 6647 O O . ASN A 1 854 ? 36.919 -65.903 29.997 1.00 91.62 854 ASN A O 1
ATOM 6651 N N . PRO A 1 855 ? 39.101 -66.086 30.485 1.00 91.75 855 PRO A N 1
ATOM 6652 C CA . PRO A 1 855 ? 39.373 -67.045 29.414 1.00 91.75 855 PRO A CA 1
ATOM 6653 C C . PRO A 1 855 ? 38.474 -68.295 29.420 1.00 91.75 855 PRO A C 1
ATOM 6655 O O . PRO A 1 855 ? 38.489 -69.085 28.472 1.00 91.75 855 PRO A O 1
ATOM 6658 N N . ASP A 1 856 ? 37.766 -68.559 30.523 1.00 90.38 856 ASP A N 1
ATOM 6659 C CA . ASP A 1 856 ? 36.834 -69.675 30.665 1.00 90.38 856 ASP A CA 1
ATOM 6660 C C . ASP A 1 856 ? 35.405 -69.365 30.198 1.00 90.38 856 ASP A C 1
ATOM 6662 O O . ASP A 1 856 ? 34.659 -70.320 29.958 1.00 90.38 856 ASP A O 1
ATOM 6666 N N . GLN A 1 857 ? 35.058 -68.085 30.005 1.00 92.94 857 GLN A N 1
ATOM 6667 C CA . GLN A 1 857 ? 33.772 -67.600 29.492 1.00 92.94 857 GLN A CA 1
ATOM 6668 C C . GLN A 1 857 ? 32.576 -68.217 30.237 1.00 92.94 857 GLN A C 1
ATOM 6670 O O . GLN A 1 857 ? 31.572 -68.589 29.626 1.00 92.94 857 GLN A O 1
ATOM 6675 N N . ALA A 1 858 ? 32.709 -68.402 31.556 1.00 93.50 858 ALA A N 1
ATOM 6676 C CA . ALA A 1 858 ? 31.625 -68.917 32.388 1.00 93.50 858 ALA A CA 1
ATOM 6677 C C . ALA A 1 858 ? 30.416 -67.967 32.328 1.00 93.50 858 ALA A C 1
ATOM 6679 O O . ALA A 1 858 ? 30.604 -66.756 32.325 1.00 93.50 858 ALA A O 1
ATOM 6680 N N . ASP A 1 859 ? 29.215 -68.531 32.214 1.00 90.50 859 ASP A N 1
ATOM 6681 C CA . ASP A 1 859 ? 27.928 -67.835 32.054 1.00 90.50 859 ASP A CA 1
ATOM 6682 C C . ASP A 1 859 ? 26.852 -68.775 32.630 1.00 90.50 859 ASP A C 1
ATOM 6684 O O . ASP A 1 859 ? 26.484 -69.792 32.021 1.00 90.50 859 ASP A O 1
ATOM 6688 N N . THR A 1 860 ? 26.499 -68.543 33.892 1.00 90.62 860 THR A N 1
ATOM 6689 C CA . THR A 1 860 ? 25.750 -69.468 34.746 1.00 90.62 860 THR A CA 1
ATOM 6690 C C . THR A 1 860 ? 24.259 -69.479 34.412 1.00 90.62 860 THR A C 1
ATOM 6692 O O . THR A 1 860 ? 23.647 -70.557 34.456 1.00 90.62 860 THR A O 1
ATOM 6695 N N . ASP A 1 861 ? 23.677 -68.348 34.017 1.00 86.94 861 ASP A N 1
ATOM 6696 C CA . ASP A 1 861 ? 22.265 -68.238 33.638 1.00 86.94 861 ASP A CA 1
ATOM 6697 C C . ASP A 1 861 ? 22.029 -68.311 32.110 1.00 86.94 861 ASP A C 1
ATOM 6699 O O . ASP A 1 861 ? 20.923 -68.644 31.655 1.00 86.94 861 ASP A O 1
ATOM 6703 N N . GLY A 1 862 ? 23.092 -68.162 31.315 1.00 88.94 862 GLY A N 1
ATOM 6704 C CA . GLY A 1 862 ? 23.099 -68.300 29.865 1.00 88.94 862 GLY A CA 1
ATOM 6705 C C . GLY A 1 862 ? 22.576 -67.070 29.126 1.00 88.94 862 GLY A C 1
ATOM 6706 O O . GLY A 1 862 ? 22.075 -67.230 27.999 1.00 88.94 862 GLY A O 1
ATOM 6707 N N . ASP A 1 863 ? 22.599 -65.888 29.740 1.00 88.38 863 ASP A N 1
ATOM 6708 C CA . ASP A 1 863 ? 22.092 -64.650 29.146 1.00 88.38 863 ASP A CA 1
ATOM 6709 C C . ASP A 1 863 ? 23.076 -63.987 28.157 1.00 88.38 863 ASP A C 1
ATOM 6711 O O . ASP A 1 863 ? 22.667 -63.163 27.325 1.00 88.38 863 ASP A O 1
ATOM 6715 N N . GLY A 1 864 ? 24.328 -64.457 28.141 1.00 88.31 864 GLY A N 1
ATOM 6716 C CA . GLY A 1 864 ? 25.400 -63.992 27.269 1.00 88.31 864 GLY A CA 1
ATOM 6717 C C . GLY A 1 864 ? 26.340 -62.966 27.902 1.00 88.31 864 GLY A C 1
ATOM 6718 O O . GLY A 1 864 ? 27.222 -62.484 27.187 1.00 88.31 864 GLY A O 1
ATOM 6719 N N . ILE A 1 865 ? 26.174 -62.641 29.185 1.00 91.31 865 ILE A N 1
ATOM 6720 C CA . ILE A 1 865 ? 27.123 -61.894 30.016 1.00 91.31 865 ILE A CA 1
ATOM 6721 C C . ILE A 1 865 ? 27.937 -62.911 30.826 1.00 91.31 865 ILE A C 1
ATOM 6723 O O . ILE A 1 865 ? 27.410 -63.899 31.324 1.00 91.31 865 ILE A O 1
ATOM 6727 N N . GLY A 1 866 ? 29.257 -62.741 30.900 1.00 93.06 866 GLY A N 1
ATOM 6728 C CA . GLY A 1 866 ? 30.084 -63.681 31.655 1.00 93.06 866 GLY A CA 1
ATOM 6729 C C . GLY A 1 866 ? 29.975 -63.475 33.165 1.00 93.06 866 GLY A C 1
ATOM 6730 O O . GLY A 1 866 ? 29.944 -62.344 33.638 1.00 93.06 866 GLY A O 1
ATOM 6731 N N . ASP A 1 867 ? 30.038 -64.560 33.937 1.00 90.94 867 ASP A N 1
ATOM 6732 C CA . ASP A 1 867 ? 29.874 -64.577 35.400 1.00 90.94 867 ASP A CA 1
ATOM 6733 C C . ASP A 1 867 ? 30.745 -63.539 36.131 1.00 90.94 867 ASP A C 1
ATOM 6735 O O . ASP A 1 867 ? 30.379 -63.033 37.190 1.00 90.94 867 ASP A O 1
ATOM 6739 N N . VAL A 1 868 ? 31.939 -63.235 35.605 1.00 90.38 868 VAL A N 1
ATOM 6740 C CA . VAL A 1 868 ? 32.870 -62.288 36.243 1.00 90.38 868 VAL A CA 1
ATOM 6741 C C . VAL A 1 868 ? 32.457 -60.824 36.075 1.00 90.38 868 VAL A C 1
ATOM 6743 O O . VAL A 1 868 ? 32.948 -59.972 36.819 1.00 90.38 868 VAL A O 1
ATOM 6746 N N . CYS A 1 869 ? 31.603 -60.537 35.093 1.00 90.88 869 CYS A N 1
ATOM 6747 C CA . CYS A 1 869 ? 31.088 -59.212 34.775 1.00 90.88 869 CYS A CA 1
ATOM 6748 C C . CYS A 1 869 ? 29.552 -59.140 34.841 1.00 90.88 869 CYS A C 1
ATOM 6750 O O . CYS A 1 869 ? 28.983 -58.119 34.451 1.00 90.88 869 CYS A O 1
ATOM 6752 N N . ASP A 1 870 ? 28.908 -60.183 35.369 1.00 90.75 870 ASP A N 1
ATOM 6753 C CA . ASP A 1 870 ? 27.472 -60.238 35.609 1.00 90.75 870 ASP A CA 1
ATOM 6754 C C . ASP A 1 870 ? 27.127 -59.886 37.069 1.00 90.75 870 ASP A C 1
ATOM 6756 O O . ASP A 1 870 ? 27.733 -60.365 38.033 1.00 90.75 870 ASP A O 1
ATOM 6760 N N . ASP A 1 871 ? 26.123 -59.029 37.231 1.00 91.94 871 ASP A N 1
ATOM 6761 C CA . ASP A 1 871 ? 25.622 -58.555 38.519 1.00 91.94 871 ASP A CA 1
ATOM 6762 C C . ASP A 1 871 ? 24.496 -59.451 39.093 1.00 91.94 871 ASP A C 1
ATOM 6764 O O . ASP A 1 871 ? 24.120 -59.261 40.258 1.00 91.94 871 ASP A O 1
ATOM 6768 N N . ASP A 1 872 ? 23.975 -60.418 38.326 1.00 91.06 872 ASP A N 1
ATOM 6769 C CA . ASP A 1 872 ? 22.906 -61.368 38.700 1.00 91.06 872 ASP A CA 1
ATOM 6770 C C . ASP A 1 872 ? 23.167 -62.762 38.086 1.00 91.06 872 ASP A C 1
ATOM 6772 O O . ASP A 1 872 ? 22.467 -63.209 37.184 1.00 91.06 872 ASP A O 1
ATOM 6776 N N . ILE A 1 873 ? 24.198 -63.447 38.596 1.00 92.44 873 ILE A N 1
ATOM 6777 C CA . ILE A 1 873 ? 24.856 -64.615 37.975 1.00 92.44 873 ILE A CA 1
ATOM 6778 C C . ILE A 1 873 ? 23.904 -65.792 37.709 1.00 92.44 873 ILE A C 1
ATOM 6780 O O . ILE A 1 873 ? 24.187 -66.629 36.854 1.00 92.44 873 ILE A O 1
ATOM 6784 N N . ASP A 1 874 ? 22.804 -65.937 38.453 1.00 89.38 874 ASP A N 1
ATOM 6785 C CA . ASP A 1 874 ? 21.859 -67.046 38.264 1.00 89.38 874 ASP A CA 1
ATOM 6786 C C . ASP A 1 874 ? 20.506 -66.650 37.647 1.00 89.38 874 ASP A C 1
ATOM 6788 O O . ASP A 1 874 ? 19.645 -67.523 37.443 1.00 89.38 874 ASP A O 1
ATOM 6792 N N . GLY A 1 875 ? 20.340 -65.369 37.305 1.00 89.62 875 GLY A N 1
ATOM 6793 C CA . GLY A 1 875 ? 19.212 -64.838 36.546 1.00 89.62 875 GLY A CA 1
ATOM 6794 C C . GLY A 1 875 ? 17.866 -64.918 37.267 1.00 89.62 875 GLY A C 1
ATOM 6795 O O . GLY A 1 875 ? 16.803 -64.954 36.626 1.00 89.62 875 GLY A O 1
ATOM 6796 N N . ASP A 1 876 ? 17.863 -64.997 38.597 1.00 89.94 876 ASP A N 1
ATOM 6797 C CA . ASP A 1 876 ? 16.644 -65.138 39.392 1.00 89.94 876 ASP A CA 1
ATOM 6798 C C . ASP A 1 876 ? 15.938 -63.798 39.678 1.00 89.94 876 ASP A C 1
ATOM 6800 O O . ASP A 1 876 ? 14.752 -63.763 40.052 1.00 89.94 876 ASP A O 1
ATOM 6804 N N . GLY A 1 877 ? 16.631 -62.692 39.387 1.00 89.75 877 GLY A N 1
ATOM 6805 C CA . GLY A 1 877 ? 16.177 -61.320 39.548 1.00 89.75 877 GLY A CA 1
ATOM 6806 C C . GLY A 1 877 ? 16.641 -60.654 40.845 1.00 89.75 877 GLY A C 1
ATOM 6807 O O . GLY A 1 877 ? 16.168 -59.544 41.146 1.00 89.75 877 GLY A O 1
ATOM 6808 N N . VAL A 1 878 ? 17.508 -61.297 41.628 1.00 89.50 878 VAL A N 1
ATOM 6809 C CA . VAL A 1 878 ? 18.112 -60.764 42.848 1.00 89.50 878 VAL A CA 1
ATOM 6810 C C . VAL A 1 878 ? 19.616 -60.560 42.625 1.00 89.50 878 VAL A C 1
ATOM 6812 O O . VAL A 1 878 ? 20.358 -61.519 42.520 1.00 89.50 878 VAL A O 1
ATOM 6815 N N . PRO A 1 879 ? 20.121 -59.309 42.653 1.00 91.00 879 PRO A N 1
ATOM 6816 C CA . PRO A 1 879 ? 21.541 -59.056 42.412 1.00 91.00 879 PRO A CA 1
ATOM 6817 C C . PRO A 1 879 ? 22.453 -59.815 43.381 1.00 91.00 879 PRO A C 1
ATOM 6819 O O . PRO A 1 879 ? 22.180 -59.814 44.587 1.00 91.00 879 PRO A O 1
ATOM 6822 N N . ASN A 1 880 ? 23.588 -60.317 42.888 1.00 87.69 880 ASN A N 1
ATOM 6823 C CA . ASN A 1 880 ? 24.539 -61.189 43.597 1.00 87.69 880 ASN A CA 1
ATOM 6824 C C . ASN A 1 880 ? 24.887 -60.721 45.019 1.00 87.69 880 ASN A C 1
ATOM 6826 O O . ASN A 1 880 ? 25.022 -61.507 45.952 1.00 87.69 880 ASN A O 1
ATOM 6830 N N . GLU A 1 881 ? 25.043 -59.408 45.211 1.00 89.94 881 GLU A N 1
ATOM 6831 C CA . GLU A 1 881 ? 25.389 -58.795 46.502 1.00 89.94 881 GLU A CA 1
ATOM 6832 C C . GLU A 1 881 ? 24.265 -58.841 47.559 1.00 89.94 881 GLU A C 1
ATOM 6834 O O . GLU A 1 881 ? 24.499 -58.549 48.737 1.00 89.94 881 GLU A O 1
ATOM 6839 N N . LYS A 1 882 ? 23.035 -59.146 47.144 1.00 91.50 882 LYS A N 1
ATOM 6840 C CA . LYS A 1 882 ? 21.821 -59.191 47.971 1.00 91.50 882 LYS A CA 1
ATOM 6841 C C . LYS A 1 882 ? 21.137 -60.555 47.959 1.00 91.50 882 LYS A C 1
ATOM 6843 O O . LYS A 1 882 ? 20.153 -60.709 48.682 1.00 91.50 882 LYS A O 1
ATOM 6848 N N . ASP A 1 883 ? 21.647 -61.481 47.166 1.00 92.31 883 ASP A N 1
ATOM 6849 C CA . ASP A 1 883 ? 21.119 -62.821 47.014 1.00 92.31 883 ASP A CA 1
ATOM 6850 C C . ASP A 1 883 ? 21.674 -63.749 48.109 1.00 92.31 883 ASP A C 1
ATOM 6852 O O . ASP A 1 883 ? 22.878 -63.780 48.383 1.00 92.31 883 ASP A O 1
ATOM 6856 N N . ASN A 1 884 ? 20.791 -64.476 48.792 1.00 91.31 884 ASN A N 1
ATOM 6857 C CA . ASN A 1 884 ? 21.180 -65.482 49.776 1.00 91.31 884 ASN A CA 1
ATOM 6858 C C . ASN A 1 884 ? 21.562 -66.840 49.158 1.00 91.31 884 ASN A C 1
ATOM 6860 O O . ASN A 1 884 ? 22.061 -67.699 49.889 1.00 91.31 884 ASN A O 1
ATOM 6864 N N . CYS A 1 885 ? 21.402 -67.012 47.841 1.00 92.62 885 CYS A N 1
ATOM 6865 C CA . CYS A 1 885 ? 21.948 -68.098 47.031 1.00 92.62 885 CYS A CA 1
ATOM 6866 C C . CYS A 1 885 ? 22.445 -67.623 45.638 1.00 92.62 885 CYS A C 1
ATOM 6868 O O . CYS A 1 885 ? 21.962 -68.162 44.652 1.00 92.62 885 CYS A O 1
ATOM 6870 N N . PRO A 1 886 ? 23.516 -66.799 45.529 1.00 90.31 886 PRO A N 1
ATOM 6871 C CA . PRO A 1 886 ? 23.942 -66.088 44.293 1.00 90.31 886 PRO A CA 1
ATOM 6872 C C . PRO A 1 886 ? 24.327 -66.912 43.047 1.00 90.31 886 PRO A C 1
ATOM 6874 O O . PRO A 1 886 ? 24.929 -66.399 42.115 1.00 90.31 886 PRO A O 1
ATOM 6877 N N . THR A 1 887 ? 24.168 -68.230 43.087 1.00 88.75 887 THR A N 1
ATOM 6878 C CA . THR A 1 887 ? 24.536 -69.155 41.998 1.00 88.75 887 THR A CA 1
ATOM 6879 C C . THR A 1 887 ? 23.449 -70.211 41.769 1.00 88.75 887 THR A C 1
ATOM 6881 O O . THR A 1 887 ? 23.668 -71.208 41.073 1.00 88.75 887 THR A O 1
ATOM 6884 N N . LYS A 1 888 ? 22.296 -70.071 42.430 1.00 89.69 888 LYS A N 1
ATOM 6885 C CA . LYS A 1 888 ? 21.150 -70.970 42.353 1.00 89.69 888 LYS A CA 1
ATOM 6886 C C . LYS A 1 888 ? 19.851 -70.192 42.547 1.00 89.69 888 LYS A C 1
ATOM 6888 O O . LYS A 1 888 ? 19.393 -70.038 43.677 1.00 89.69 888 LYS A O 1
ATOM 6893 N N . ALA A 1 889 ? 19.172 -69.972 41.428 1.00 90.25 889 ALA A N 1
ATOM 6894 C CA . ALA A 1 889 ? 17.940 -69.211 41.391 1.00 90.25 889 ALA A CA 1
ATOM 6895 C C . ALA A 1 889 ? 16.912 -69.601 42.470 1.00 90.25 889 ALA A C 1
ATOM 6897 O O . ALA A 1 889 ? 16.327 -70.697 42.458 1.00 90.25 889 ALA A O 1
ATOM 6898 N N . ASN A 1 890 ? 16.631 -68.663 43.365 1.00 89.81 890 ASN A N 1
ATOM 6899 C CA . ASN A 1 890 ? 15.609 -68.707 44.397 1.00 89.81 890 ASN A CA 1
ATOM 6900 C C . ASN A 1 890 ? 14.962 -67.312 44.588 1.00 89.81 890 ASN A C 1
ATOM 6902 O O . ASN A 1 890 ? 15.084 -66.696 45.651 1.00 89.81 890 ASN A O 1
ATOM 6906 N N . PRO A 1 891 ? 14.126 -66.847 43.634 1.00 89.12 891 PRO A N 1
ATOM 6907 C CA . PRO A 1 891 ? 13.629 -65.463 43.623 1.00 89.12 891 PRO A CA 1
ATOM 6908 C C . PRO A 1 891 ? 12.806 -65.052 44.855 1.00 89.12 891 PRO A C 1
ATOM 6910 O O . PRO A 1 891 ? 12.507 -63.875 45.069 1.00 89.12 891 PRO A O 1
ATOM 6913 N N . ASP A 1 892 ? 12.325 -66.024 45.636 1.00 88.06 892 ASP A N 1
ATOM 6914 C CA . ASP A 1 892 ? 11.567 -65.780 46.860 1.00 88.06 892 ASP A CA 1
ATOM 6915 C C . ASP A 1 892 ? 12.447 -65.582 48.103 1.00 88.06 892 ASP A C 1
ATOM 6917 O O . ASP A 1 892 ? 11.913 -65.184 49.146 1.00 88.06 892 ASP A O 1
ATOM 6921 N N . GLN A 1 893 ? 13.761 -65.807 47.978 1.00 90.69 893 GLN A N 1
ATOM 6922 C CA . GLN A 1 893 ? 14.800 -65.585 48.987 1.00 90.69 893 GLN A CA 1
ATOM 6923 C C . GLN A 1 893 ? 14.421 -66.203 50.334 1.00 90.69 893 GLN A C 1
ATOM 6925 O O . GLN A 1 893 ? 14.622 -65.629 51.410 1.00 90.69 893 GLN A O 1
ATOM 6930 N N . LYS A 1 894 ? 13.766 -67.366 50.275 1.00 89.06 894 LYS A N 1
ATOM 6931 C CA . LYS A 1 894 ? 13.244 -68.032 51.461 1.00 89.06 894 LYS A CA 1
ATOM 6932 C C . LYS A 1 894 ? 14.409 -68.550 52.303 1.00 89.06 894 LYS A C 1
ATOM 6934 O O . LYS A 1 894 ? 15.264 -69.256 51.790 1.00 89.06 894 LYS A O 1
ATOM 6939 N N . ASP A 1 895 ? 14.404 -68.167 53.573 1.00 82.62 895 ASP A N 1
ATOM 6940 C CA . ASP A 1 895 ? 15.415 -68.502 54.580 1.00 82.62 895 ASP A CA 1
ATOM 6941 C C . ASP A 1 895 ? 14.667 -68.776 55.898 1.00 82.62 895 ASP A C 1
ATOM 6943 O O . ASP A 1 895 ? 14.110 -67.871 56.547 1.00 82.62 895 ASP A O 1
ATOM 6947 N N . THR A 1 896 ? 14.471 -70.060 56.182 1.00 80.44 896 THR A N 1
ATOM 6948 C CA . THR A 1 896 ? 13.512 -70.561 57.165 1.00 80.44 896 THR A CA 1
ATOM 6949 C C . THR A 1 896 ? 14.051 -70.462 58.591 1.00 80.44 896 THR A C 1
ATOM 6951 O O . THR A 1 896 ? 13.278 -70.093 59.493 1.00 80.44 896 THR A O 1
ATOM 6954 N N . ASP A 1 897 ? 15.338 -70.708 58.810 1.00 75.31 897 ASP A N 1
ATOM 6955 C CA . ASP A 1 897 ? 15.994 -70.613 60.116 1.00 75.31 897 ASP A CA 1
ATOM 6956 C C . ASP A 1 897 ? 16.664 -69.243 60.370 1.00 75.31 897 ASP A C 1
ATOM 6958 O O . ASP A 1 897 ? 16.817 -68.834 61.532 1.00 75.31 897 ASP A O 1
ATOM 6962 N N . LYS A 1 898 ? 16.855 -68.455 59.303 1.00 84.81 898 LYS A N 1
ATOM 6963 C CA . LYS A 1 898 ? 17.378 -67.082 59.274 1.00 84.81 898 LYS A CA 1
ATOM 6964 C C . LYS A 1 898 ? 18.868 -66.969 59.528 1.00 84.81 898 LYS A C 1
ATOM 6966 O O . LYS A 1 898 ? 19.298 -65.979 60.142 1.00 84.81 898 LYS A O 1
ATOM 6971 N N . ASP A 1 899 ? 19.645 -67.949 59.103 1.00 81.38 899 ASP A N 1
ATOM 6972 C CA . ASP A 1 899 ? 21.098 -67.897 59.207 1.00 81.38 899 ASP A CA 1
ATOM 6973 C C . ASP A 1 899 ? 21.764 -67.060 58.089 1.00 81.38 899 ASP A C 1
ATOM 6975 O O . ASP A 1 899 ? 22.921 -66.646 58.233 1.00 81.38 899 ASP A O 1
ATOM 6979 N N . GLY A 1 900 ? 20.996 -66.685 57.060 1.00 85.25 900 GLY A N 1
ATOM 6980 C CA . GLY A 1 900 ? 21.432 -65.872 55.928 1.00 85.25 900 GLY A CA 1
ATOM 6981 C C . GLY A 1 900 ? 21.804 -66.674 54.682 1.00 85.25 900 GLY A C 1
ATOM 6982 O O . GLY A 1 900 ? 22.193 -66.055 53.691 1.00 85.25 900 GLY A O 1
ATOM 6983 N N . VAL A 1 901 ? 21.682 -68.000 54.712 1.00 88.62 901 VAL A N 1
ATOM 6984 C CA . VAL A 1 901 ? 21.752 -68.887 53.549 1.00 88.62 901 VAL A CA 1
ATOM 6985 C C . VAL A 1 901 ? 20.321 -69.206 53.112 1.00 88.62 901 VAL A C 1
ATOM 6987 O O . VAL A 1 901 ? 19.451 -69.490 53.927 1.00 88.62 901 VAL A O 1
ATOM 6990 N N . GLY A 1 902 ? 20.022 -69.093 51.817 1.00 90.50 902 GLY A N 1
ATOM 6991 C CA . GLY A 1 902 ? 18.677 -69.414 51.337 1.00 90.50 902 GLY A CA 1
ATOM 6992 C C . GLY A 1 902 ? 18.404 -70.915 51.389 1.00 90.50 902 GLY A C 1
ATOM 6993 O O . GLY A 1 902 ? 19.268 -71.713 51.038 1.00 90.50 902 GLY A O 1
ATOM 6994 N N . ASP A 1 903 ? 17.170 -71.311 51.709 1.00 87.19 903 ASP A N 1
ATOM 6995 C CA . ASP A 1 903 ? 16.738 -72.713 51.841 1.00 87.19 903 ASP A CA 1
ATOM 6996 C C . ASP A 1 903 ? 17.136 -73.591 50.631 1.00 87.19 903 ASP A C 1
ATOM 6998 O O . ASP A 1 903 ? 17.287 -74.801 50.742 1.00 87.19 903 ASP A O 1
ATOM 7002 N N . VAL A 1 904 ? 17.251 -72.999 49.434 1.00 87.75 904 VAL A N 1
ATOM 7003 C CA . VAL A 1 904 ? 17.579 -73.700 48.176 1.00 87.75 904 VAL A CA 1
ATOM 7004 C C . VAL A 1 904 ? 19.064 -74.086 48.089 1.00 87.75 904 VAL A C 1
ATOM 7006 O O . VAL A 1 904 ? 19.431 -75.034 47.376 1.00 87.75 904 VAL A O 1
ATOM 7009 N N . CYS A 1 905 ? 19.926 -73.365 48.803 1.00 88.88 905 CYS A N 1
ATOM 7010 C CA . CYS A 1 905 ? 21.354 -73.633 48.907 1.00 88.88 905 CYS A CA 1
ATOM 7011 C C . CYS A 1 905 ? 21.818 -73.975 50.334 1.00 88.88 905 CYS A C 1
ATOM 7013 O O . CYS A 1 905 ? 23.008 -74.251 50.508 1.00 88.88 905 CYS A O 1
ATOM 7015 N N . ASP A 1 906 ? 20.900 -74.043 51.299 1.00 87.00 906 ASP A N 1
ATOM 7016 C CA . ASP A 1 906 ? 21.130 -74.551 52.649 1.00 87.00 906 ASP A CA 1
ATOM 7017 C C . ASP A 1 906 ? 20.943 -76.082 52.725 1.00 87.00 906 ASP A C 1
ATOM 7019 O O . ASP A 1 906 ? 20.314 -76.709 51.872 1.00 87.00 906 ASP A O 1
ATOM 7023 N N . THR A 1 907 ? 21.577 -76.708 53.712 1.00 85.88 907 THR A N 1
ATOM 7024 C CA . THR A 1 907 ? 21.573 -78.154 53.966 1.00 85.88 907 THR A CA 1
ATOM 7025 C C . THR A 1 907 ? 20.881 -78.556 55.279 1.00 85.88 907 THR A C 1
ATOM 7027 O O . THR A 1 907 ? 20.736 -79.757 55.529 1.00 85.88 907 THR A O 1
ATOM 7030 N N . ASP A 1 908 ? 20.490 -77.586 56.114 1.00 77.75 908 ASP A N 1
ATOM 7031 C CA . ASP A 1 908 ? 19.718 -77.745 57.362 1.00 77.75 908 ASP A CA 1
ATOM 7032 C C . ASP A 1 908 ? 18.745 -76.560 57.507 1.00 77.75 908 ASP A C 1
ATOM 7034 O O . ASP A 1 908 ? 18.848 -75.741 58.417 1.00 77.75 908 ASP A O 1
ATOM 7038 N N . ALA A 1 909 ? 17.817 -76.442 56.559 1.00 80.00 909 ALA A N 1
ATOM 7039 C CA . ALA A 1 909 ? 17.058 -75.222 56.306 1.00 80.00 909 ALA A CA 1
ATOM 7040 C C . ALA A 1 909 ? 16.159 -74.760 57.469 1.00 80.00 909 ALA A C 1
ATOM 7042 O O . ALA A 1 909 ? 15.695 -73.619 57.470 1.00 80.00 909 ALA A O 1
ATOM 7043 N N . ASP A 1 910 ? 15.842 -75.613 58.451 1.00 72.25 910 ASP A N 1
ATOM 7044 C CA . ASP A 1 910 ? 15.074 -75.207 59.638 1.00 72.25 910 ASP A CA 1
ATOM 7045 C C . ASP A 1 910 ? 15.902 -75.075 60.934 1.00 72.25 910 ASP A C 1
ATOM 7047 O O . ASP A 1 910 ? 15.374 -74.600 61.957 1.00 72.25 910 ASP A O 1
ATOM 7051 N N . GLY A 1 911 ? 17.208 -75.352 60.838 1.00 71.00 911 GLY A N 1
ATOM 7052 C CA . GLY A 1 911 ? 18.241 -75.047 61.825 1.00 71.00 911 GLY A CA 1
ATOM 7053 C C . GLY A 1 911 ? 18.141 -75.869 63.107 1.00 71.00 911 GLY A C 1
ATOM 7054 O O . GLY A 1 911 ? 18.618 -75.442 64.171 1.00 71.00 911 GLY A O 1
ATOM 7055 N N . ASP A 1 912 ? 17.466 -77.018 63.062 1.00 70.00 912 ASP A N 1
ATOM 7056 C CA . ASP A 1 912 ? 17.252 -77.873 64.228 1.00 70.00 912 ASP A CA 1
ATOM 7057 C C . ASP A 1 912 ? 18.409 -78.859 64.490 1.00 70.00 912 ASP A C 1
ATOM 7059 O O . ASP A 1 912 ? 18.481 -79.478 65.566 1.00 70.00 912 ASP A O 1
ATOM 7063 N N . GLY A 1 913 ? 19.388 -78.897 63.579 1.00 74.81 913 GLY A N 1
ATOM 7064 C CA . GLY A 1 913 ? 20.606 -79.692 63.669 1.00 74.81 913 GLY A CA 1
ATOM 7065 C C . GLY A 1 913 ? 20.492 -81.070 63.021 1.00 74.81 913 GLY A C 1
ATOM 7066 O O . GLY A 1 913 ? 21.373 -81.913 63.250 1.00 74.81 913 GLY A O 1
ATOM 7067 N N . ILE A 1 914 ? 19.424 -81.328 62.266 1.00 69.50 914 ILE A N 1
ATOM 7068 C CA . ILE A 1 914 ? 19.224 -82.528 61.459 1.00 69.50 914 ILE A CA 1
ATOM 7069 C C . ILE A 1 914 ? 19.216 -82.098 59.994 1.00 69.50 914 ILE A C 1
ATOM 7071 O O . ILE A 1 914 ? 18.359 -81.341 59.574 1.00 69.50 914 ILE A O 1
ATOM 7075 N N . ALA A 1 915 ? 20.149 -82.628 59.198 1.00 75.44 915 ALA A N 1
ATOM 7076 C CA . ALA A 1 915 ? 20.208 -82.301 57.776 1.00 75.44 915 ALA A CA 1
ATOM 7077 C C . ALA A 1 915 ? 18.857 -82.560 57.086 1.00 75.44 915 ALA A C 1
ATOM 7079 O O . ALA A 1 915 ? 18.205 -83.569 57.375 1.00 75.44 915 ALA A O 1
ATOM 7080 N N . ASP A 1 916 ? 18.491 -81.711 56.124 1.00 71.69 916 ASP A N 1
ATOM 7081 C CA . ASP A 1 916 ? 17.175 -81.725 55.460 1.00 71.69 916 ASP A CA 1
ATOM 7082 C C . ASP A 1 916 ? 16.809 -83.090 54.856 1.00 71.69 916 ASP A C 1
ATOM 7084 O O . ASP A 1 916 ? 15.644 -83.471 54.744 1.00 71.69 916 ASP A O 1
ATOM 7088 N N . GLU A 1 917 ? 17.819 -83.862 54.456 1.00 71.38 917 GLU A N 1
ATOM 7089 C CA . GLU A 1 917 ? 17.659 -85.208 53.904 1.00 71.38 917 GLU A CA 1
ATOM 7090 C C . GLU A 1 917 ? 17.315 -86.288 54.953 1.00 71.38 917 GLU A C 1
ATOM 7092 O O . GLU A 1 917 ? 16.865 -87.382 54.589 1.00 71.38 917 GLU A O 1
ATOM 7097 N N . GLU A 1 918 ? 17.484 -85.990 56.244 1.00 67.56 918 GLU A N 1
ATOM 7098 C CA . GLU A 1 918 ? 17.208 -86.867 57.388 1.00 67.56 918 GLU A CA 1
ATOM 7099 C C . GLU A 1 918 ? 16.067 -86.362 58.309 1.00 67.56 918 GLU A C 1
ATOM 7101 O O . GLU A 1 918 ? 15.562 -87.160 59.116 1.00 67.56 918 GLU A O 1
ATOM 7106 N N . ASP A 1 919 ? 15.601 -85.110 58.172 1.00 66.19 919 ASP A N 1
ATOM 7107 C CA . ASP A 1 919 ? 14.503 -84.538 58.970 1.00 66.19 919 ASP A CA 1
ATOM 7108 C C . ASP A 1 919 ? 13.100 -84.833 58.392 1.00 66.19 919 ASP A C 1
ATOM 7110 O O . ASP A 1 919 ? 12.792 -84.636 57.218 1.00 66.19 919 ASP A O 1
ATOM 7114 N N . ASN A 1 920 ? 12.208 -85.342 59.248 1.00 62.16 920 ASN A N 1
ATOM 7115 C CA . ASN A 1 920 ? 10.848 -85.750 58.889 1.00 62.16 920 ASN A CA 1
ATOM 7116 C C . ASN A 1 920 ? 9.752 -84.896 59.566 1.00 62.16 920 ASN A C 1
ATOM 7118 O O . ASN A 1 920 ? 8.567 -85.159 59.326 1.00 62.16 920 ASN A O 1
ATOM 7122 N N . GLU A 1 921 ? 10.096 -83.925 60.427 1.00 58.53 921 GLU A N 1
ATOM 7123 C CA . GLU A 1 921 ? 9.145 -83.098 61.202 1.00 58.53 921 GLU A CA 1
ATOM 7124 C C . GLU A 1 921 ? 9.079 -81.620 60.768 1.00 58.53 921 GLU A C 1
ATOM 7126 O O . GLU A 1 921 ? 8.488 -80.796 61.469 1.00 58.53 921 GLU A O 1
ATOM 7131 N N . PHE A 1 922 ? 9.529 -81.330 59.549 1.00 57.62 922 PHE A N 1
ATOM 7132 C CA . PHE A 1 922 ? 9.613 -80.029 58.867 1.00 57.62 922 PHE A CA 1
ATOM 7133 C C . PHE A 1 922 ? 8.346 -79.118 58.862 1.00 57.62 922 PHE A C 1
ATOM 7135 O O . PHE A 1 922 ? 8.365 -78.027 58.294 1.00 57.62 922 PHE A O 1
ATOM 7142 N N . ASP A 1 923 ? 7.206 -79.506 59.469 1.00 56.22 923 ASP A N 1
ATOM 7143 C CA . ASP A 1 923 ? 5.975 -78.686 59.468 1.00 56.22 923 ASP A CA 1
ATOM 7144 C C . ASP A 1 923 ? 4.984 -78.907 60.648 1.00 56.22 923 ASP A C 1
ATOM 7146 O O . ASP A 1 923 ? 3.768 -79.034 60.449 1.00 56.22 923 ASP A O 1
ATOM 7150 N N . ILE A 1 924 ? 5.448 -78.956 61.912 1.00 59.47 924 ILE A N 1
ATOM 7151 C CA . ILE A 1 924 ? 4.553 -79.153 63.083 1.00 59.47 924 ILE A CA 1
ATOM 7152 C C . ILE A 1 924 ? 4.629 -78.083 64.190 1.00 59.47 924 ILE A C 1
ATOM 7154 O O . ILE A 1 924 ? 5.666 -77.496 64.481 1.00 59.47 924 ILE A O 1
ATOM 7158 N N . VAL A 1 925 ? 3.481 -77.807 64.842 1.00 69.88 925 VAL A N 1
ATOM 7159 C CA . VAL A 1 925 ? 3.412 -76.910 66.018 1.00 69.88 925 VAL A CA 1
ATOM 7160 C C . VAL A 1 925 ? 4.021 -77.580 67.251 1.00 69.88 925 VAL A C 1
ATOM 7162 O O . VAL A 1 925 ? 3.575 -78.653 67.666 1.00 69.88 925 VAL A O 1
ATOM 7165 N N . LEU A 1 926 ? 4.986 -76.916 67.887 1.00 74.62 926 LEU A N 1
ATOM 7166 C CA . LEU A 1 926 ? 5.609 -77.394 69.123 1.00 74.62 926 LEU A CA 1
ATOM 7167 C C . LEU A 1 926 ? 4.787 -76.936 70.336 1.00 74.62 926 LEU A C 1
ATOM 7169 O O . LEU A 1 926 ? 4.667 -75.739 70.622 1.00 74.62 926 LEU A O 1
ATOM 7173 N N . ILE A 1 927 ? 4.184 -77.902 71.038 1.00 83.88 927 ILE A N 1
ATOM 7174 C CA . ILE A 1 927 ? 3.323 -77.665 72.205 1.00 83.88 927 ILE A CA 1
ATOM 7175 C C . ILE A 1 927 ? 4.095 -78.036 73.475 1.00 83.88 927 ILE A C 1
ATOM 7177 O O . ILE A 1 927 ? 4.369 -79.222 73.686 1.00 83.88 927 ILE A O 1
ATOM 7181 N N . PRO A 1 928 ? 4.415 -77.075 74.359 1.00 83.12 928 PRO A N 1
ATOM 7182 C CA . PRO A 1 928 ? 5.111 -77.404 75.586 1.00 83.12 928 PRO A CA 1
ATOM 7183 C C . PRO A 1 928 ? 4.207 -78.222 76.509 1.00 83.12 928 PRO A C 1
ATOM 7185 O O . PRO A 1 928 ? 2.987 -78.068 76.557 1.00 83.12 928 PRO A O 1
ATOM 7188 N N . ASN A 1 929 ? 4.820 -79.106 77.279 1.00 84.06 929 ASN A N 1
ATOM 7189 C CA . ASN A 1 929 ? 4.136 -79.945 78.259 1.00 84.06 929 ASN A CA 1
ATOM 7190 C C . ASN A 1 929 ? 4.053 -79.287 79.648 1.00 84.06 929 ASN A C 1
ATOM 7192 O O . ASN A 1 929 ? 3.445 -79.854 80.557 1.00 84.06 929 ASN A O 1
ATOM 7196 N N . ALA A 1 930 ? 4.626 -78.093 79.821 1.00 82.50 930 ALA A N 1
ATOM 7197 C CA . ALA A 1 930 ? 4.502 -77.285 81.027 1.00 82.50 930 ALA A CA 1
ATOM 7198 C C . ALA A 1 930 ? 4.617 -75.787 80.721 1.00 82.50 930 ALA A C 1
ATOM 7200 O O . ALA A 1 930 ? 5.289 -75.396 79.770 1.00 82.50 930 ALA A O 1
ATOM 7201 N N . PHE A 1 931 ? 3.988 -74.949 81.543 1.00 88.25 931 PHE A N 1
ATOM 7202 C CA . PHE A 1 931 ? 4.248 -73.505 81.543 1.00 88.25 931 PHE A CA 1
ATOM 7203 C C . PHE A 1 931 ? 4.001 -72.895 82.928 1.00 88.25 931 PHE A C 1
ATOM 7205 O O . PHE A 1 931 ? 3.344 -73.523 83.771 1.00 88.25 931 PHE A O 1
ATOM 7212 N N . THR A 1 932 ? 4.552 -71.699 83.165 1.00 86.06 932 THR A N 1
ATOM 7213 C CA . THR A 1 932 ? 4.647 -71.083 84.496 1.00 86.06 932 THR A CA 1
ATOM 7214 C C . THR A 1 932 ? 3.987 -69.705 84.599 1.00 86.06 932 THR A C 1
ATOM 7216 O O . THR A 1 932 ? 4.693 -68.707 84.582 1.00 86.06 932 THR A O 1
ATOM 7219 N N . PRO A 1 933 ? 2.646 -69.620 84.743 1.00 86.00 933 PRO A N 1
ATOM 7220 C CA . PRO A 1 933 ? 1.898 -68.355 84.814 1.00 86.00 933 PRO A CA 1
ATOM 7221 C C . PRO A 1 933 ? 2.011 -67.604 86.155 1.00 86.00 933 PRO A C 1
ATOM 7223 O O . PRO A 1 933 ? 1.003 -67.251 86.795 1.00 86.00 933 PRO A O 1
ATOM 7226 N N . ASN A 1 934 ? 3.237 -67.374 86.617 1.00 80.50 934 ASN A N 1
ATOM 7227 C CA . ASN A 1 934 ? 3.559 -66.815 87.928 1.00 80.50 934 ASN A CA 1
ATOM 7228 C C . ASN A 1 934 ? 3.622 -65.274 87.968 1.00 80.50 934 ASN A C 1
ATOM 7230 O O . ASN A 1 934 ? 3.533 -64.693 89.051 1.00 80.50 934 ASN A O 1
ATOM 7234 N N . GLY A 1 935 ? 3.630 -64.611 86.814 1.00 78.25 935 GLY A N 1
ATOM 7235 C CA . GLY A 1 935 ? 3.670 -63.161 86.648 1.00 78.25 935 GLY A CA 1
ATOM 7236 C C . GLY A 1 935 ? 5.080 -62.573 86.558 1.00 78.25 935 GLY A C 1
ATOM 7237 O O . GLY A 1 935 ? 5.210 -61.356 86.711 1.00 78.25 935 GLY A O 1
ATOM 7238 N N . ASP A 1 936 ? 6.121 -63.391 86.379 1.00 79.88 936 ASP A N 1
ATOM 7239 C CA . ASP A 1 936 ? 7.512 -62.934 86.235 1.00 79.88 936 ASP A CA 1
ATOM 7240 C C . ASP A 1 936 ? 7.872 -62.474 84.810 1.00 79.88 936 ASP A C 1
ATOM 7242 O O . ASP A 1 936 ? 8.966 -61.956 84.573 1.00 79.88 936 ASP A O 1
ATOM 7246 N N . GLY A 1 937 ? 6.928 -62.587 83.877 1.00 74.50 937 GLY A N 1
ATOM 7247 C CA . GLY A 1 937 ? 7.069 -62.229 82.474 1.00 74.50 937 GLY A CA 1
ATOM 7248 C C . GLY A 1 937 ? 7.609 -63.356 81.594 1.00 74.50 937 GLY A C 1
ATOM 7249 O O . GLY A 1 937 ? 7.665 -63.173 80.378 1.00 74.50 937 GLY A O 1
ATOM 7250 N N . ILE A 1 938 ? 7.979 -64.514 82.154 1.00 73.31 938 ILE A N 1
ATOM 7251 C CA . ILE A 1 938 ? 8.590 -65.633 81.431 1.00 73.31 938 ILE A CA 1
ATOM 7252 C C . ILE A 1 938 ? 7.655 -66.842 81.454 1.00 73.31 938 ILE A C 1
ATOM 7254 O O . ILE A 1 938 ? 7.318 -67.396 82.494 1.00 73.31 938 ILE A O 1
ATOM 7258 N N . ASN A 1 939 ? 7.251 -67.293 80.262 1.00 77.12 939 ASN A N 1
ATOM 7259 C CA . ASN A 1 939 ? 6.311 -68.409 80.089 1.00 77.12 939 ASN A CA 1
ATOM 7260 C C . ASN A 1 939 ? 5.005 -68.228 80.874 1.00 77.12 939 ASN A C 1
ATOM 7262 O O . ASN A 1 939 ? 4.368 -69.199 81.285 1.00 77.12 939 ASN A O 1
ATOM 7266 N N . ASP A 1 940 ? 4.585 -66.968 81.015 1.00 82.19 940 ASP A N 1
ATOM 7267 C CA . ASP A 1 940 ? 3.392 -66.593 81.764 1.00 82.19 940 ASP A CA 1
ATOM 7268 C C . ASP A 1 940 ? 2.081 -66.926 81.049 1.00 82.19 940 ASP A C 1
ATOM 7270 O O . ASP A 1 940 ? 0.988 -66.853 81.612 1.00 82.19 940 ASP A O 1
ATOM 7274 N N . SER A 1 941 ? 2.183 -67.266 79.770 1.00 88.88 941 SER A N 1
ATOM 7275 C CA . SER A 1 941 ? 1.079 -67.735 78.946 1.00 88.88 941 SER A CA 1
ATOM 7276 C C . SER A 1 941 ? 1.465 -69.054 78.305 1.00 88.88 941 SER A C 1
ATOM 7278 O O . SER A 1 941 ? 2.636 -69.292 78.011 1.00 88.88 941 SER A O 1
ATOM 7280 N N . PHE A 1 942 ? 0.482 -69.920 78.080 1.00 91.62 942 PHE A N 1
ATOM 7281 C CA . PHE A 1 942 ? 0.720 -71.217 77.477 1.00 91.62 942 PHE A CA 1
ATOM 7282 C C . PHE A 1 942 ? 1.076 -71.029 76.005 1.00 91.62 942 PHE A C 1
ATOM 7284 O O . PHE A 1 942 ? 0.194 -70.829 75.163 1.00 91.62 942 PHE A O 1
ATOM 7291 N N . TYR A 1 943 ? 2.374 -71.014 75.721 1.00 87.75 943 TYR A N 1
ATOM 7292 C CA . TYR A 1 943 ? 2.911 -70.618 74.432 1.00 87.75 943 TYR A CA 1
ATOM 7293 C C . TYR A 1 943 ? 3.162 -71.834 73.546 1.00 87.75 943 TYR A C 1
ATOM 7295 O O . TYR A 1 943 ? 4.058 -72.626 73.801 1.00 87.75 943 TYR A O 1
ATOM 7303 N N . ILE A 1 944 ? 2.366 -71.969 72.492 1.00 87.69 944 ILE A N 1
ATOM 7304 C CA . ILE A 1 944 ? 2.517 -72.977 71.449 1.00 87.69 944 ILE A CA 1
ATOM 7305 C C . ILE A 1 944 ? 3.248 -72.334 70.274 1.00 87.69 944 ILE A C 1
ATOM 7307 O O . ILE A 1 944 ? 2.757 -71.378 69.661 1.00 87.69 944 ILE A O 1
ATOM 7311 N N . GLN A 1 945 ? 4.439 -72.832 69.968 1.00 75.19 945 GLN A N 1
ATOM 7312 C CA . GLN A 1 945 ? 5.283 -72.254 68.930 1.00 75.19 945 GLN A CA 1
ATOM 7313 C C . GLN A 1 945 ? 4.679 -72.522 67.547 1.00 75.19 945 GLN A C 1
ATOM 7315 O O . GLN A 1 945 ? 4.031 -73.543 67.317 1.00 75.19 945 GLN A O 1
ATOM 7320 N N . ARG A 1 946 ? 4.834 -71.549 66.640 1.00 75.50 946 ARG A N 1
ATOM 7321 C CA . ARG A 1 946 ? 4.278 -71.561 65.273 1.00 75.50 946 ARG A CA 1
ATOM 7322 C C . ARG A 1 946 ? 2.734 -71.607 65.186 1.00 75.50 946 ARG A C 1
ATOM 7324 O O . ARG A 1 946 ? 2.184 -71.681 64.090 1.00 75.50 946 ARG A O 1
ATOM 7331 N N . ILE A 1 947 ? 1.989 -71.448 66.294 1.00 82.19 947 ILE A N 1
ATOM 7332 C CA . ILE A 1 947 ? 0.509 -71.502 66.266 1.00 82.19 947 ILE A CA 1
ATOM 7333 C C . ILE A 1 947 ? -0.140 -70.406 65.401 1.00 82.19 947 ILE A C 1
ATOM 7335 O O . ILE A 1 947 ? -1.251 -70.581 64.895 1.00 82.19 947 ILE A O 1
ATOM 7339 N N . SER A 1 948 ? 0.547 -69.276 65.206 1.00 78.50 948 SER A N 1
ATOM 7340 C CA . SER A 1 948 ? 0.095 -68.151 64.378 1.00 78.50 948 SER A CA 1
ATOM 7341 C C . SER A 1 948 ? -0.060 -68.513 62.900 1.00 78.50 948 SER A C 1
ATOM 7343 O O . SER A 1 948 ? -0.933 -67.947 62.240 1.00 78.50 948 SER A O 1
ATOM 7345 N N . LEU A 1 949 ? 0.713 -69.486 62.405 1.00 73.56 949 LEU A N 1
ATOM 7346 C CA . LEU A 1 949 ? 0.608 -70.020 61.041 1.00 73.56 949 LEU A CA 1
ATOM 7347 C C . LEU A 1 949 ? -0.696 -70.806 60.827 1.00 73.56 949 LEU A C 1
ATOM 7349 O O . LEU A 1 949 ? -1.176 -70.961 59.702 1.00 73.56 949 LEU A O 1
ATOM 7353 N N . TYR A 1 950 ? -1.335 -71.216 61.926 1.00 79.81 950 TYR A N 1
ATOM 7354 C CA . TYR A 1 950 ? -2.597 -71.943 61.945 1.00 79.81 950 TYR A CA 1
ATOM 7355 C C . TYR A 1 950 ? -3.708 -71.101 62.592 1.00 79.81 950 TYR A C 1
ATOM 7357 O O . TYR A 1 950 ? -4.257 -71.482 63.627 1.00 79.81 950 TYR A O 1
ATOM 7365 N N . PRO A 1 951 ? -4.119 -69.968 61.989 1.00 79.00 951 PRO A N 1
ATOM 7366 C CA . PRO A 1 951 ? -5.071 -69.036 62.602 1.00 79.00 951 PRO A CA 1
ATOM 7367 C C . PRO A 1 951 ? -6.467 -69.644 62.812 1.00 79.00 951 PRO A C 1
ATOM 7369 O O . PRO A 1 951 ? -7.232 -69.171 63.652 1.00 79.00 951 PRO A O 1
ATOM 7372 N N . GLN A 1 952 ? -6.800 -70.714 62.082 1.00 85.50 952 GLN A N 1
ATOM 7373 C CA . GLN A 1 952 ? -8.018 -71.509 62.263 1.00 85.50 952 GLN A CA 1
ATOM 7374 C C . GLN A 1 952 ? -7.769 -72.738 63.155 1.00 85.50 952 GLN A C 1
ATOM 7376 O O . GLN A 1 952 ? -8.039 -73.874 62.761 1.00 85.50 952 GLN A O 1
ATOM 7381 N N . ASN A 1 953 ? -7.242 -72.515 64.358 1.00 91.06 953 ASN A N 1
ATOM 7382 C CA . ASN A 1 953 ? -7.055 -73.565 65.360 1.00 91.06 953 ASN A CA 1
ATOM 7383 C C . ASN A 1 953 ? -8.145 -73.537 66.450 1.00 91.06 953 ASN A C 1
ATOM 7385 O O . ASN A 1 953 ? -8.999 -72.650 66.488 1.00 91.06 953 ASN A O 1
ATOM 7389 N N . THR A 1 954 ? -8.173 -74.526 67.335 1.00 93.50 954 THR A N 1
ATOM 7390 C CA . THR A 1 954 ? -9.027 -74.545 68.529 1.00 93.50 954 THR A CA 1
ATOM 7391 C C . THR A 1 954 ? -8.308 -75.267 69.656 1.00 93.50 954 THR A C 1
ATOM 7393 O O . THR A 1 954 ? -8.032 -76.453 69.516 1.00 93.50 954 THR A O 1
ATOM 7396 N N . LEU A 1 955 ? -8.026 -74.570 70.758 1.00 93.44 955 LEU A N 1
ATOM 7397 C CA . LEU A 1 955 ? -7.418 -75.134 71.962 1.00 93.44 955 LEU A CA 1
ATOM 7398 C C . LEU A 1 955 ? -8.470 -75.288 73.061 1.00 93.44 955 LEU A C 1
ATOM 7400 O O . LEU A 1 955 ? -9.209 -74.347 73.348 1.00 93.44 955 LEU A O 1
ATOM 7404 N N . GLN A 1 956 ? -8.509 -76.454 73.697 1.00 94.94 956 GLN A N 1
ATOM 7405 C CA . GLN A 1 956 ? -9.370 -76.779 74.832 1.00 94.94 956 GLN A CA 1
ATOM 7406 C C . GLN A 1 956 ? -8.537 -77.386 75.960 1.00 94.94 956 GLN A C 1
ATOM 7408 O O . GLN A 1 956 ? -7.694 -78.235 75.694 1.00 94.94 956 GLN A O 1
ATOM 7413 N N . ILE A 1 957 ? -8.787 -76.980 77.206 1.00 93.31 957 ILE A N 1
ATOM 7414 C CA . ILE A 1 957 ? -8.075 -77.455 78.398 1.00 93.31 957 ILE A CA 1
ATOM 7415 C C . ILE A 1 957 ? -9.069 -77.990 79.423 1.00 93.31 957 ILE A C 1
ATOM 7417 O O . ILE A 1 957 ? -10.067 -77.336 79.737 1.00 93.31 957 ILE A O 1
ATOM 7421 N N . PHE A 1 958 ? -8.766 -79.156 79.982 1.00 92.38 958 PHE A N 1
ATOM 7422 C CA . PHE A 1 958 ? -9.617 -79.907 80.892 1.00 92.38 958 PHE A CA 1
ATOM 7423 C C . PHE A 1 958 ? -8.887 -80.251 82.197 1.00 92.38 958 PHE A C 1
ATOM 7425 O O . PHE A 1 958 ? -7.678 -80.493 82.212 1.00 92.38 958 PHE A O 1
ATOM 7432 N N . THR A 1 959 ? -9.628 -80.336 83.304 1.00 90.88 959 THR A N 1
ATOM 7433 C CA . THR A 1 959 ? -9.137 -80.957 84.544 1.00 90.88 959 THR A CA 1
ATOM 7434 C C . THR A 1 959 ? -8.914 -82.458 84.347 1.00 90.88 959 THR A C 1
ATOM 7436 O O . THR A 1 959 ? -9.449 -83.063 83.418 1.00 90.88 959 THR A O 1
ATOM 7439 N N . ARG A 1 960 ? -8.185 -83.110 85.265 1.00 83.31 960 ARG A N 1
ATOM 7440 C CA . ARG A 1 960 ? -7.969 -84.574 85.218 1.00 83.31 960 ARG A CA 1
ATOM 7441 C C . ARG A 1 960 ? -9.262 -85.388 85.251 1.00 83.31 960 ARG A C 1
ATOM 7443 O O . ARG A 1 960 ? -9.268 -86.533 84.818 1.00 83.31 960 ARG A O 1
ATOM 7450 N N . GLN A 1 961 ? -10.338 -84.821 85.786 1.00 84.12 961 GLN A N 1
ATOM 7451 C CA . GLN A 1 961 ? -11.657 -85.448 85.832 1.00 84.12 961 GLN A CA 1
ATOM 7452 C C . GLN A 1 961 ? -12.471 -85.205 84.547 1.00 84.12 961 GLN A C 1
ATOM 7454 O O . GLN A 1 961 ? -13.620 -85.630 84.472 1.00 84.12 961 GLN A O 1
ATOM 7459 N N . GLY A 1 962 ? -11.887 -84.542 83.541 1.00 83.62 962 GLY A N 1
ATOM 7460 C CA . GLY A 1 962 ? -12.487 -84.303 82.227 1.00 83.62 962 GLY A CA 1
ATOM 7461 C C . GLY A 1 962 ? -13.358 -83.051 82.145 1.00 83.62 962 GLY A C 1
ATOM 7462 O O . GLY A 1 962 ? -14.110 -82.892 81.187 1.00 83.62 962 GLY A O 1
ATOM 7463 N N . GLN A 1 963 ? -13.293 -82.154 83.132 1.00 88.88 963 GLN A N 1
ATOM 7464 C CA . GLN A 1 963 ? -14.090 -80.929 83.108 1.00 88.88 963 GLN A CA 1
ATOM 7465 C C . GLN A 1 963 ? -13.367 -79.835 82.322 1.00 88.88 963 GLN A C 1
ATOM 7467 O O . GLN A 1 963 ? -12.237 -79.496 82.659 1.00 88.88 963 GLN A O 1
ATOM 7472 N N . LEU A 1 964 ? -14.020 -79.265 81.304 1.00 89.12 964 LEU A N 1
ATOM 7473 C CA . LEU A 1 964 ? -13.460 -78.171 80.507 1.00 89.12 964 LEU A CA 1
ATOM 7474 C C . LEU A 1 964 ? -13.319 -76.908 81.365 1.00 89.12 964 LEU A C 1
ATOM 7476 O O . LEU A 1 964 ? -14.284 -76.470 81.990 1.00 89.12 964 LEU A O 1
ATOM 7480 N N . ILE A 1 965 ? -12.124 -76.327 81.368 1.00 90.44 965 ILE A N 1
ATOM 7481 C CA . ILE A 1 965 ? -11.773 -75.139 82.159 1.00 90.44 965 ILE A CA 1
ATOM 7482 C C . ILE A 1 965 ? -11.243 -73.984 81.317 1.00 90.44 965 ILE A C 1
ATOM 7484 O O . ILE A 1 965 ? -11.170 -72.865 81.820 1.00 90.44 965 ILE A O 1
ATOM 7488 N N . TYR A 1 966 ? -10.893 -74.227 80.054 1.00 91.94 966 TYR A N 1
ATOM 7489 C CA . TYR A 1 966 ? -10.554 -73.172 79.108 1.00 91.94 966 TYR A CA 1
ATOM 7490 C C . TYR A 1 966 ? -10.780 -73.626 77.667 1.00 91.94 966 TYR A C 1
ATOM 7492 O O . TYR A 1 966 ? -10.497 -74.772 77.328 1.00 91.94 966 TYR A O 1
ATOM 7500 N N . GLN A 1 967 ? -11.265 -72.726 76.811 1.00 92.69 967 GLN A N 1
ATOM 7501 C CA . GLN A 1 967 ? -11.350 -72.962 75.374 1.00 92.69 967 GLN A CA 1
ATOM 7502 C C . GLN A 1 967 ? -11.147 -71.668 74.586 1.00 92.69 967 GLN A C 1
ATOM 7504 O O . GLN A 1 967 ? -11.721 -70.633 74.924 1.00 92.69 967 GLN A O 1
ATOM 7509 N N . ALA A 1 968 ? -10.405 -71.760 73.484 1.00 91.19 968 ALA A N 1
ATOM 7510 C CA . ALA A 1 968 ? -10.229 -70.681 72.524 1.00 91.19 968 ALA A CA 1
ATOM 7511 C C . ALA A 1 968 ? -10.238 -71.205 71.083 1.00 91.19 968 ALA A C 1
ATOM 7513 O O . ALA A 1 968 ? -9.533 -72.156 70.756 1.00 91.19 968 ALA A O 1
ATOM 7514 N N . ASN A 1 969 ? -10.995 -70.539 70.208 1.00 90.75 969 ASN A N 1
ATOM 7515 C CA . ASN A 1 969 ? -10.907 -70.732 68.761 1.00 90.75 969 ASN A CA 1
ATOM 7516 C C . ASN A 1 969 ? -9.963 -69.665 68.193 1.00 90.75 969 ASN A C 1
ATOM 7518 O O . ASN A 1 969 ? -10.143 -68.482 68.474 1.00 90.75 969 ASN A O 1
ATOM 7522 N N . GLY A 1 970 ? -8.971 -70.076 67.409 1.00 87.00 970 GLY A N 1
ATOM 7523 C CA . GLY A 1 970 ? -7.883 -69.218 66.950 1.00 87.00 970 GLY A CA 1
ATOM 7524 C C . GLY A 1 970 ? -6.981 -68.816 68.110 1.00 87.00 970 GLY A C 1
ATOM 7525 O O . GLY A 1 970 ? -6.777 -67.631 68.362 1.00 87.00 970 GLY A O 1
ATOM 7526 N N . TYR A 1 971 ? -6.500 -69.802 68.862 1.00 91.81 971 TYR A N 1
ATOM 7527 C CA . TYR A 1 971 ? -5.535 -69.605 69.929 1.00 91.81 971 TYR A CA 1
ATOM 7528 C C . TYR A 1 971 ? -4.235 -69.002 69.372 1.00 91.81 971 TYR A C 1
ATOM 7530 O O . TYR A 1 971 ? -3.742 -69.400 68.320 1.00 91.81 971 TYR A O 1
ATOM 7538 N N . LYS A 1 972 ? -3.727 -67.998 70.078 1.00 89.62 972 LYS A N 1
ATOM 7539 C CA . LYS A 1 972 ? -2.584 -67.129 69.769 1.00 89.62 972 LYS A CA 1
ATOM 7540 C C . LYS A 1 972 ? -1.728 -66.923 71.025 1.00 89.62 972 LYS A C 1
ATOM 7542 O O . LYS A 1 972 ? -1.278 -65.815 71.298 1.00 89.62 972 LYS A O 1
ATOM 7547 N N . ASN A 1 973 ? -1.553 -67.984 71.811 1.00 90.12 973 ASN A N 1
ATOM 7548 C CA . ASN A 1 973 ? -0.702 -68.000 73.006 1.00 90.12 973 ASN A CA 1
ATOM 7549 C C . ASN A 1 973 ? -1.119 -67.031 74.116 1.00 90.12 973 ASN A C 1
ATOM 7551 O O . ASN A 1 973 ? -0.285 -66.526 74.858 1.00 90.12 973 ASN A O 1
ATOM 7555 N N . GLN A 1 974 ? -2.421 -66.785 74.248 1.00 88.44 974 GLN A N 1
ATOM 7556 C CA . GLN A 1 974 ? -2.961 -65.795 75.178 1.00 88.44 974 GLN A CA 1
ATOM 7557 C C . GLN A 1 974 ? -3.438 -66.359 76.527 1.00 88.44 974 GLN A C 1
ATOM 7559 O O . GLN A 1 974 ? -3.943 -65.595 77.348 1.00 88.44 974 GLN A O 1
ATOM 7564 N N . TRP A 1 975 ? -3.374 -67.674 76.776 1.00 92.00 975 TRP A N 1
ATOM 7565 C CA . TRP A 1 975 ? -3.934 -68.245 78.006 1.00 92.00 975 TRP A CA 1
ATOM 7566 C C . TRP A 1 975 ? -2.937 -68.252 79.161 1.00 92.00 975 TRP A C 1
ATOM 7568 O O . TRP A 1 975 ? -1.917 -68.924 79.102 1.00 92.00 975 TRP A O 1
ATOM 7578 N N . GLN A 1 976 ? -3.291 -67.574 80.252 1.00 90.19 976 GLN A N 1
ATOM 7579 C CA . GLN A 1 976 ? -2.439 -67.363 81.432 1.00 90.19 976 GLN A CA 1
ATOM 7580 C C . GLN A 1 976 ? -2.791 -68.286 82.612 1.00 90.19 976 GLN A C 1
ATOM 7582 O O . GLN A 1 976 ? -2.620 -67.932 83.777 1.00 90.19 976 GLN A O 1
ATOM 7587 N N . GLY A 1 977 ? -3.374 -69.457 82.338 1.00 87.62 977 GLY A N 1
ATOM 7588 C CA . GLY A 1 977 ? -3.762 -70.406 83.390 1.00 87.62 977 GLY A CA 1
ATOM 7589 C C . GLY A 1 977 ? -4.913 -69.915 84.281 1.00 87.62 977 GLY A C 1
ATOM 7590 O O . GLY A 1 977 ? -4.966 -70.243 85.465 1.00 87.62 977 GLY A O 1
ATOM 7591 N N . ILE A 1 978 ? -5.827 -69.103 83.746 1.00 89.25 978 ILE A N 1
ATOM 7592 C CA . ILE A 1 978 ? -7.036 -68.644 84.452 1.00 89.25 978 ILE A CA 1
ATOM 7593 C C . ILE A 1 978 ? -8.237 -69.448 83.950 1.00 89.25 978 ILE A C 1
ATOM 7595 O O . ILE A 1 978 ? -8.442 -69.568 82.738 1.00 89.25 978 ILE A O 1
ATOM 7599 N N . GLY A 1 979 ? -9.001 -70.024 84.877 1.00 86.50 979 GLY A N 1
ATOM 7600 C CA . GLY A 1 979 ? -10.172 -70.840 84.576 1.00 86.50 979 GLY A CA 1
ATOM 7601 C C . GLY A 1 979 ? -11.375 -69.998 84.157 1.00 86.50 979 GLY A C 1
ATOM 7602 O O . GLY A 1 979 ? -11.402 -68.779 84.318 1.00 86.50 979 GLY A O 1
ATOM 7603 N N . THR A 1 980 ? -12.418 -70.647 83.643 1.00 81.19 980 THR A N 1
ATOM 7604 C CA . THR A 1 980 ? -13.671 -69.973 83.249 1.00 81.19 980 THR A CA 1
ATOM 7605 C C . THR A 1 980 ? -14.398 -69.259 84.395 1.00 81.19 980 THR A C 1
ATOM 7607 O O . THR A 1 980 ? -15.259 -68.425 84.132 1.00 81.19 980 THR A O 1
ATOM 7610 N N . ASP A 1 981 ? -14.081 -69.574 85.653 1.00 79.62 981 ASP A N 1
ATOM 7611 C CA . ASP A 1 981 ? -14.583 -68.875 86.844 1.00 79.62 981 ASP A CA 1
ATOM 7612 C C . ASP A 1 981 ? -13.806 -67.582 87.167 1.00 79.62 981 ASP A C 1
ATOM 7614 O O . ASP A 1 981 ? -14.160 -66.859 88.098 1.00 79.62 981 ASP A O 1
ATOM 7618 N N . GLY A 1 982 ? -12.774 -67.268 86.378 1.00 78.94 982 GLY A N 1
ATOM 7619 C CA . GLY A 1 982 ? -11.953 -66.067 86.500 1.00 78.94 982 GLY A CA 1
ATOM 7620 C C . GLY A 1 982 ? -10.840 -66.170 87.541 1.00 78.94 982 GLY A C 1
ATOM 7621 O O . GLY A 1 982 ? -10.110 -65.196 87.729 1.00 78.94 982 GLY A O 1
ATOM 7622 N N . MET A 1 983 ? -10.675 -67.317 88.206 1.00 84.31 983 MET A N 1
ATOM 7623 C CA . MET A 1 983 ? -9.587 -67.539 89.159 1.00 84.31 983 MET A CA 1
ATOM 7624 C C . MET A 1 983 ? -8.451 -68.358 88.538 1.00 84.31 983 MET A C 1
ATOM 7626 O O . MET A 1 983 ? -8.650 -69.125 87.594 1.00 84.31 983 MET A O 1
ATOM 7630 N N . LYS A 1 984 ? -7.225 -68.176 89.051 1.00 84.19 984 LYS A N 1
ATOM 7631 C CA . LYS A 1 984 ? -6.073 -68.985 88.626 1.00 84.19 984 LYS A CA 1
ATOM 7632 C C . LYS A 1 984 ? -6.347 -70.452 88.944 1.00 84.19 984 LYS A C 1
ATOM 7634 O O . LYS A 1 984 ? -6.748 -70.781 90.064 1.00 84.19 984 LYS A O 1
ATOM 7639 N N . VAL A 1 985 ? -6.145 -71.317 87.956 1.00 85.62 985 VAL A N 1
ATOM 7640 C CA . VAL A 1 985 ? -6.369 -72.751 88.142 1.00 85.62 985 VAL A CA 1
ATOM 7641 C C . VAL A 1 985 ? -5.285 -73.312 89.066 1.00 85.62 985 VAL A C 1
ATOM 7643 O O . VAL A 1 985 ? -4.159 -72.831 89.036 1.00 85.62 985 VAL A O 1
ATOM 7646 N N . PRO A 1 986 ? -5.573 -74.291 89.935 1.00 88.50 986 PRO A N 1
ATOM 7647 C CA . PRO A 1 986 ? -4.560 -74.805 90.854 1.00 88.50 986 PRO A CA 1
ATOM 7648 C C . PRO A 1 986 ? -3.356 -75.412 90.125 1.00 88.50 986 PRO A C 1
ATOM 7650 O O . PRO A 1 986 ? -3.500 -75.987 89.048 1.00 88.50 986 PRO A O 1
ATOM 7653 N N . GLN A 1 987 ? -2.180 -75.363 90.743 1.00 87.31 987 GLN A N 1
ATOM 7654 C CA . GLN A 1 987 ? -1.005 -76.080 90.248 1.00 87.31 987 GLN A CA 1
ATOM 7655 C C . GLN A 1 987 ? -1.302 -77.579 90.083 1.00 87.31 987 GLN A C 1
ATOM 7657 O O . GLN A 1 987 ? -1.880 -78.214 90.971 1.00 87.31 987 GLN A O 1
ATOM 7662 N N . GLY A 1 988 ? -0.883 -78.157 88.957 1.00 89.12 988 GLY A N 1
ATOM 7663 C CA . GLY A 1 988 ? -1.117 -79.567 88.669 1.00 89.12 988 GLY A CA 1
ATOM 7664 C C . GLY A 1 988 ? -1.187 -79.899 87.184 1.00 89.12 988 GLY A C 1
ATOM 7665 O O . GLY A 1 988 ? -0.929 -79.067 86.321 1.00 89.12 988 GLY A O 1
ATOM 7666 N N . PHE A 1 989 ? -1.538 -81.154 86.896 1.00 91.69 989 PHE A N 1
ATOM 7667 C CA . PHE A 1 989 ? -1.683 -81.651 85.529 1.00 91.69 989 PHE A CA 1
ATOM 7668 C C . PHE A 1 989 ? -3.090 -81.410 84.987 1.00 91.69 989 PHE A C 1
ATOM 7670 O O . PHE A 1 989 ? -4.085 -81.731 85.641 1.00 91.69 989 PHE A O 1
ATOM 7677 N N . TYR A 1 990 ? -3.142 -80.946 83.749 1.00 93.81 990 TYR A N 1
ATOM 7678 C CA . TYR A 1 990 ? -4.327 -80.681 82.952 1.00 93.81 990 TYR A CA 1
ATOM 7679 C C . TYR A 1 990 ? -4.185 -81.360 81.602 1.00 93.81 990 TYR A C 1
ATOM 7681 O O . TYR A 1 990 ? -3.076 -81.639 81.157 1.00 93.81 990 TYR A O 1
ATOM 7689 N N . TYR A 1 991 ? -5.303 -81.652 80.957 1.00 93.56 991 TYR A N 1
ATOM 7690 C CA . TYR A 1 991 ? -5.293 -82.263 79.636 1.00 93.56 991 TYR A CA 1
ATOM 7691 C C . TYR A 1 991 ? -5.682 -81.229 78.593 1.00 93.56 991 TYR A C 1
ATOM 7693 O O . TYR A 1 991 ? -6.666 -80.518 78.793 1.00 93.56 991 TYR A O 1
ATOM 7701 N N . TYR A 1 992 ? -4.933 -81.134 77.501 1.00 94.12 992 TYR A N 1
ATOM 7702 C CA . TYR A 1 992 ? -5.256 -80.253 76.392 1.00 94.12 992 TYR A CA 1
ATOM 7703 C C . TYR A 1 992 ? -5.630 -81.040 75.143 1.00 94.12 992 TYR A C 1
ATOM 7705 O O . TYR A 1 992 ? -5.118 -82.131 74.900 1.00 94.12 992 TYR A O 1
ATOM 7713 N N . ILE A 1 993 ? -6.481 -80.425 74.328 1.00 93.50 993 ILE A N 1
ATOM 7714 C CA . ILE A 1 993 ? -6.775 -80.844 72.962 1.00 93.50 993 ILE A CA 1
ATOM 7715 C C . ILE A 1 993 ? -6.664 -79.607 72.070 1.00 93.50 993 ILE A C 1
ATOM 7717 O O . ILE A 1 993 ? -7.375 -78.620 72.271 1.00 93.50 993 ILE A O 1
ATOM 7721 N N . LEU A 1 994 ? -5.765 -79.653 71.092 1.00 90.19 994 LEU A N 1
ATOM 7722 C CA . LEU A 1 994 ? -5.543 -78.630 70.081 1.00 90.19 994 LEU A CA 1
ATOM 7723 C C . LEU A 1 994 ? -5.911 -79.177 68.704 1.00 90.19 994 LEU A C 1
ATOM 7725 O O . LEU A 1 994 ? -5.280 -80.094 68.196 1.00 90.19 994 LEU A O 1
ATOM 7729 N N . THR A 1 995 ? -6.901 -78.574 68.061 1.00 90.81 995 THR A N 1
ATOM 7730 C CA . THR A 1 995 ? -7.300 -78.922 66.694 1.00 90.81 995 THR A CA 1
ATOM 7731 C C . THR A 1 995 ? -6.871 -77.838 65.715 1.00 90.81 995 THR A C 1
ATOM 7733 O O . THR A 1 995 ? -7.280 -76.687 65.850 1.00 90.81 995 THR A O 1
ATOM 7736 N N . LEU A 1 996 ? -6.096 -78.200 64.698 1.00 83.25 996 LEU A N 1
ATOM 7737 C CA . LEU A 1 996 ? -5.660 -77.346 63.597 1.00 83.25 996 LEU A CA 1
ATOM 7738 C C . LEU A 1 996 ? -6.526 -77.637 62.365 1.00 83.25 996 LEU A C 1
ATOM 7740 O O . LEU A 1 996 ? -6.275 -78.576 61.612 1.00 83.25 996 LEU A O 1
ATOM 7744 N N . LYS A 1 997 ? -7.574 -76.835 62.124 1.00 77.88 997 LYS A N 1
ATOM 7745 C CA . LYS A 1 997 ? -8.556 -77.157 61.069 1.00 77.88 997 LYS A CA 1
ATOM 7746 C C . LYS A 1 997 ? -7.982 -77.105 59.659 1.00 77.88 997 LYS A C 1
ATOM 7748 O O . LYS A 1 997 ? -8.378 -77.923 58.836 1.00 77.88 997 LYS A O 1
ATOM 7753 N N . LYS A 1 998 ? -7.073 -76.164 59.382 1.00 71.75 998 LYS A N 1
ATOM 7754 C CA . LYS A 1 998 ? -6.451 -76.027 58.054 1.00 71.75 998 LYS A CA 1
ATOM 7755 C C . LYS A 1 998 ? -5.651 -77.285 57.690 1.00 71.75 998 LYS A C 1
ATOM 7757 O O . LYS A 1 998 ? -5.781 -77.767 56.572 1.00 71.75 998 LYS A O 1
ATOM 7762 N N . ALA A 1 999 ? -4.930 -77.845 58.663 1.00 68.44 999 ALA A N 1
ATOM 7763 C CA . ALA A 1 999 ? -4.175 -79.090 58.520 1.00 68.44 999 ALA A CA 1
ATOM 7764 C C . ALA A 1 999 ? -5.027 -80.362 58.722 1.00 68.44 999 ALA A C 1
ATOM 7766 O O . ALA A 1 999 ? -4.569 -81.462 58.448 1.00 68.44 999 ALA A O 1
ATOM 7767 N N . LYS A 1 1000 ? -6.280 -80.224 59.183 1.00 75.19 1000 LYS A N 1
ATOM 7768 C CA . LYS A 1 1000 ? -7.167 -81.327 59.606 1.00 75.19 1000 LYS A CA 1
ATOM 7769 C C . LYS A 1 1000 ? -6.554 -82.237 60.680 1.00 75.19 1000 LYS A C 1
ATOM 7771 O O . LYS A 1 1000 ? -6.855 -83.427 60.723 1.00 75.19 1000 LYS A O 1
ATOM 7776 N N . GLU A 1 1001 ? -5.750 -81.669 61.568 1.00 78.38 1001 GLU A N 1
ATOM 7777 C CA . GLU A 1 1001 ? -5.053 -82.415 62.615 1.00 78.38 1001 GLU A CA 1
ATOM 7778 C C . GLU A 1 1001 ? -5.597 -82.062 64.006 1.00 78.38 1001 GLU A C 1
ATOM 7780 O O . GLU A 1 1001 ? -5.928 -80.904 64.272 1.00 78.38 1001 GLU A O 1
ATOM 7785 N N . THR A 1 1002 ? -5.670 -83.043 64.910 1.00 85.56 1002 THR A N 1
ATOM 7786 C CA . THR A 1 1002 ? -5.947 -82.821 66.335 1.00 85.56 1002 THR A CA 1
ATOM 7787 C C . THR A 1 1002 ? -4.838 -83.448 67.170 1.00 85.56 1002 THR A C 1
ATOM 7789 O O . THR A 1 1002 ? -4.626 -84.656 67.113 1.00 85.56 1002 THR A O 1
ATOM 7792 N N . LYS A 1 1003 ? -4.158 -82.618 67.963 1.00 81.62 1003 LYS A N 1
ATOM 7793 C CA . LYS A 1 1003 ? -3.116 -83.002 68.914 1.00 81.62 1003 LYS A CA 1
ATOM 7794 C C . LYS A 1 1003 ? -3.654 -82.897 70.332 1.00 81.62 1003 LYS A C 1
ATOM 7796 O O . LYS A 1 1003 ? -4.303 -81.915 70.680 1.00 81.62 1003 LYS A O 1
ATOM 7801 N N . GLU A 1 1004 ? -3.372 -83.882 71.165 1.00 90.19 1004 GLU A N 1
ATOM 7802 C CA . GLU A 1 1004 ? -3.846 -83.914 72.545 1.00 90.19 1004 GLU A CA 1
ATOM 7803 C C . GLU A 1 1004 ? -2.755 -84.418 73.484 1.00 90.19 1004 GLU A C 1
ATOM 7805 O O . GLU A 1 1004 ? -1.914 -85.234 73.106 1.00 90.19 1004 GLU A O 1
ATOM 7810 N N . GLY A 1 1005 ? -2.726 -83.904 74.710 1.00 87.94 1005 GLY A N 1
ATOM 7811 C CA . GLY A 1 1005 ? -1.604 -84.152 75.604 1.00 87.94 1005 GLY A CA 1
ATOM 7812 C C . GLY A 1 1005 ? -1.799 -83.598 77.004 1.00 87.94 1005 GLY A C 1
ATOM 7813 O O . GLY A 1 1005 ? -2.775 -82.915 77.308 1.00 87.94 1005 GLY A O 1
ATOM 7814 N N . TRP A 1 1006 ? -0.857 -83.917 77.888 1.00 90.31 1006 TRP A N 1
ATOM 7815 C CA . TRP A 1 1006 ? -0.878 -83.432 79.263 1.00 90.31 1006 TRP A CA 1
ATOM 7816 C C . TRP A 1 1006 ? -0.013 -82.186 79.412 1.00 90.31 1006 TRP A C 1
ATOM 7818 O O . TRP A 1 1006 ? 1.113 -82.129 78.927 1.00 90.31 1006 TRP A O 1
ATOM 7828 N N . LEU A 1 1007 ? -0.562 -81.214 80.127 1.00 91.44 1007 LEU A N 1
ATOM 7829 C CA . LEU A 1 1007 ? 0.041 -79.941 80.458 1.00 91.44 1007 LEU A CA 1
ATOM 7830 C C . LEU A 1 1007 ? 0.173 -79.818 81.971 1.00 91.44 1007 LEU A C 1
ATOM 7832 O O . LEU A 1 1007 ? -0.820 -79.894 82.692 1.00 91.44 1007 LEU A O 1
ATOM 7836 N N . TYR A 1 1008 ? 1.383 -79.603 82.465 1.00 90.69 1008 TYR A N 1
ATOM 7837 C CA . TYR A 1 1008 ? 1.618 -79.300 83.867 1.00 90.69 1008 TYR A CA 1
ATOM 7838 C C . TYR A 1 1008 ? 1.713 -77.793 84.088 1.00 90.69 1008 TYR A C 1
ATOM 7840 O O . TYR A 1 1008 ? 2.549 -77.117 83.494 1.00 90.69 1008 TYR A O 1
ATOM 7848 N N . ILE A 1 1009 ? 0.864 -77.264 84.963 1.00 90.81 1009 ILE A N 1
ATOM 7849 C CA . ILE A 1 1009 ? 0.897 -75.852 85.341 1.00 90.81 1009 ILE A CA 1
ATOM 7850 C C . ILE A 1 1009 ? 1.601 -75.742 86.679 1.00 90.81 1009 ILE A C 1
ATOM 7852 O O . ILE A 1 1009 ? 1.189 -76.395 87.641 1.00 90.81 1009 ILE A O 1
ATOM 7856 N N . ASN A 1 1010 ? 2.632 -74.907 86.728 1.00 81.75 1010 ASN A N 1
ATOM 7857 C CA . ASN A 1 1010 ? 3.410 -74.602 87.922 1.00 81.75 1010 ASN A CA 1
ATOM 7858 C C . ASN A 1 1010 ? 3.435 -73.079 88.121 1.00 81.75 1010 ASN A C 1
ATOM 7860 O O . ASN A 1 1010 ? 3.503 -72.365 87.136 1.00 81.75 1010 ASN A O 1
ATOM 7864 N N . TYR A 1 1011 ? 3.346 -72.565 89.344 1.00 83.12 1011 TYR A N 1
ATOM 7865 C CA . TYR A 1 1011 ? 3.383 -71.117 89.612 1.00 83.12 1011 TYR A CA 1
ATOM 7866 C C . TYR A 1 1011 ? 4.622 -70.740 90.418 1.00 83.12 1011 TYR A C 1
ATOM 7868 O O . TYR A 1 1011 ? 5.244 -71.650 91.008 1.00 83.12 1011 TYR A O 1
#

InterPro domains:
  IPR003367 Thrombospondin, type 3-like repeat [PF02412] (654-677)
  IPR003367 Thrombospondin, type 3-like repeat [PF02412] (678-713)
  IPR003367 Thrombospondin, type 3-like repeat [PF02412] (714-749)
  IPR003367 Thrombospondin, type 3-like repeat [PF02412] (750-785)
  IPR003367 Thrombospondin, type 3-like repeat [PF02412] (787-821)
  IPR003367 Thrombospondin, type 3-like repeat [PF02412] (822-857)
  IPR003367 Thrombospondin, type 3-like repeat [PF02412] (858-893)
  IPR003367 Thrombospondin, type 3-like repeat [PF02412] (894-920)
  IPR0137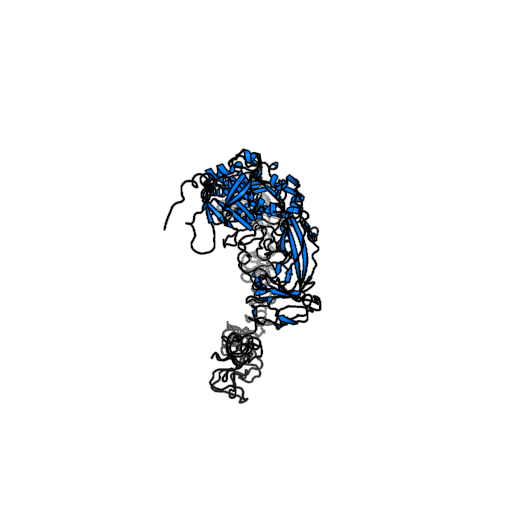83 Immunoglobulin-like fold [G3DSA:2.60.40.10] (400-536)
  IPR017897 Thrombospondin, type 3 repeat [PS51234] (678-713)
  IPR017897 Thrombospondin, type 3 repeat [PS51234] (714-749)
  IPR017897 Thrombospondin, type 3 repeat [PS51234] (750-785)
  IPR017897 Thrombospondin, type 3 repeat [PS51234] (786-821)
  IPR017897 Thrombospondin, type 3 repeat [PS51234] (822-857)
  IPR017897 Thrombospondin, type 3 repeat [PS51234] (858-893)
  IPR024079 Metallopeptidase, catalytic domain superfamily [G3DSA:3.40.390.10] (177-399)
  IPR026341 T9SS type B sorting domain [TIGR04131] (927-1007)
  IPR028974 TSP type-3 repeat [G3DSA:4.10.1080.10] (636-736)
  IPR028974 TSP type-3 repeat [G3DSA:4.10.1080.10] (798-872)
  IPR028974 TSP type-3 repeat [G3DSA:4.10.1080.10] (873-946)